Protein AF-A0A8H7B076-F1 (afdb_monomer_lite)

Secondary structure (DSSP, 8-state):
------------EEE-TTT--EEEGGGS---TT--S---S-HHHHHHHHHHHTTSTTGGG-B--STT--PBPPHHHHHHHS-HHHHHHHHHHHHHHHHTSSSSEEE--STT---EEE--HHHHTTEEE-TTT--EEESSSTT---SSS-HHHHHHHHHHHHHHHHHHHHHHHHHHHHHHEEE--STT---EEEPPTT-SEEE-TTT--EEETTT--BHHHHHHHGGGGS-TTSTTSPP--PPP-------PPPPPP-------PPP------------------------------------------------------------------------PPPHHHHHHHHHHHHHHHH--SB-SGGGTGGGHHHHHHHHHHHHHHHHHHHHHHHHHSTTSPP-PPTT--HHHHHHHHHHHHHHHT---HHHHHHHHHHHHHHHHHHHHS--EEEEEEEEGGGTTEEEEEEE-HHHHHHHHHHHHHHHHHTTSS-TTHHHHTHHHHHHHHHHHHHHHHHHHHHHHHHTT---SB-S-HHHHHHH-SBSS-EETTTEEHHHHHHHHSHHHHHHHHHHHHHHHHHHHHSS--HHHHHHHHHHHHHHHHHHHHHHHHTTSHHHHT--BSHHHHHIIIIIHHHHSTHHHHHHHHS-HHHHPPPHHHHHHHHHHHHHHHHHHHHHHHHHHHHHHHTTT------PSS--GGG--SS--EEE-TTS-EEE-STTTTT-TTHHHHHHHHHHHHHHHTT-SS-SHHHHHHHHHHHHHHHHHHHHHHHHHHHHTHHHHHHHHHS--SS----TTS-SS-HHHHGGGS----SSHHHHTTTTTS------------------------------HHHHHHHHHHHHHHTT--HHHHHHHHHHHHHHHIIIIIIS--TT-HHHHHHHHHHHHHHHHHHHHHHHTHHHHHHHHHH---TT--HHHHHHHHHHHHHHHHHHHHTT--GGGTHHHHHHHHHHHHHHHHHHHHTT-TTHHHHHHHHHHHHHHHHH-TTTS-HHHHHHHHHHHHHHHHHTTHHHHHHHHHHTS-TT--HHHHHHHHHHHHHHHHHHHHH---HHHHHHHHHHHHHHHHHHHHHHHTTTPPPP-PPP-----PPP---------------------------------

Sequence (1159 aa):
MDFKTEEGTHLRRRDCVVCNNSIAIGDLPSLTDCEHRPETCAGCYADWITTQLQGSTWREVKCPGSDCNVVLSYHDIRLYASSETFEKYDTFKARALINEDPDFRWCRASGCNSGQIHTTGVAGNIFTCLGCGSKTCVVHENTWHEGESCAEFDDRTSGRKQREHKAQEEASVRKIKQLTRKCPGPGCDWNIQKNDGCDHMTCTKCGYEFCWICLCDYKKVLRTSNAAHERFCSHWPTMSMRVTRSQAGKTPQKPDRPGFVETPGRRKSQRKSLASDGYESTPEPENFLKPFKSNESDVKKEAEEKSNGHANGNGHANGNGHTNGYANGHSNGKANGHAKSERDIVELDYKMEAEKFFSPKDKSGLHEFGGAIGMGSMMVCFPALMYYMWIGATFYDGKFPTPTEGQSYGDFFGHMWYLVKTEAFPNNKAWQIYWFFGLTQMAFYMFMPGVYRKGKALPHLGGKQLDYYCSAMWSFYSSIVIMLTLHFTGVFKLYTLIDEFGHIMSVAILSGFLCSTIAYVSARVRGATVRMTDNLIVDFFLGSELNPRLFGILDFKMFLEVRIPWFILFFLSLGTCLKQYEQYGYVSLEAIFLLFAHYLYAGACAKGEHLIITTWDMYYEKLGFMLIFWNMAGVPLSYCHCTLYIANHHPSEYGMPTWFTALLTVTYLYVYYIWDTTNSQKNQFRQEERGVVDERTTFPYFKYGRIANPKTIQTSHGNKILADGWYGKARKIHYTCDLFFAVSWGLITGFKSPFPWFYSVFFAGMIIHRALRDIEKCREKYGEAWKEYERQVPYLFIPVSPVIFDLSEIVLTCFQREPLYVCQAMRQRAQGAKSLDPHLSYSQTVLLHHTTPQSDRTPRASPTMDALKSAVQPITHNLPQPIADVGISLLGPSCYKTLVYNVDLTATECVKLAISKGLGIGIIGASSIVKIPQLLKLLNSQSAEGLSFLSYLLESSSYLISLAYNVRHGFPFSTYGETALILVQNIAIASLVLKYSGRGVGVAGWVGGLAVAGAALFNDQWIDAEKLSLLQATAGVLGVASKVPQILTVWSEGSTGQLSAFAVVNYLLGSLSRIFTTLQEVDDPLILYGFIAGFALNAILFLQVVYYWNAPASKKTGSKKLEEPIAADKKETARAVSSGSAPSYAEKAGKSPSTRRRG

Organism: NCBI:txid1187904

InterPro domains:
  IPR001171 Sterol biosynthesis ERG24/DHCR-like [PF01222] (367-799)
  IPR001841 Zinc finger, RING-type [PS50089] (16-64)
  IPR002867 IBR domain [PF01485] (87-150)
  IPR002867 IBR domain [PF01485] (165-219)
  IPR002867 IBR domain [SM00647] (87-150)
  IPR002867 IBR domain [SM00647] (162-233)
  IPR006603 PQ-loop repeat [PF04193] (915-974)
  IPR006603 PQ-loop repeat [PF04193] (1030-1085)
  IPR006603 PQ-loop repeat [SM00679] (929-960)
  IPR006603 PQ-loop repeat [SM00679] (1041-1072)
  IPR013083 Zinc finger, RING/FYVE/PHD-type [G3DSA:3.30.40.10] (12-98)
  IPR018083 Sterol reductase, conserved site [PS01018] (766-789)
  IPR044066 TRIAD supradomain [PS51873] (12-239)

pLDDT: mean 73.45, std 23.24, range [22.11, 98.38]

Foldseek 3Di:
DDDDDDDDDPQDWAAAPPPRDIGRQVQFDDDPPDPDGRRHGLVVQQVLLLVCLVDPNNVFSWDPDPPGRDGDDLVRCVVRHDPVSNVSSVVVVVVVVQVVDPQKDADPPPPDGDIDGHDCVPPPQWDATPRPRDTDGVVHPPDDDDPDDPVRVCVVCVVVVVVVVVVVVVVVVVVLVVQWDAQPDVPGRDTDGDDPDDQWDADPVPRFIAGNPQNFGVVVCVVVPLCRGDPPDPSHDDDDDDDDDDDDDDDDDDDDDDDDDDDDDDDDDDDDDDDDDDDDDDDDDDDDDDDDDDDDDDDDDDDDDDDDDDDDDDDDDDDDDDDDDDDDDDDDDDDDDDDDDPVRLVVVLVVVCCVVFFDQAAQVLCPPCNHLVRLVCCLVVLLVVLLQQVCCLFVVLQAGQDDDAPDDPVVSVVVSVVCLVPLQALDPVLLCVQVVQLVLLQCQQPPADWDWDWFFQASVVVRDTAIATARLLRSLVVVVVVQVVCCVVVVDNLLVCLSSVSNNLVSLSVVLVVVLVCQQVVCVVVVQFGRHHPDPSSCQSQHGHQWDDDPSHDTPLLSLVQRAQLSLLLSLLVSLQSLCCVVPVHGALLSVLSNVLSCLVSSLSSLCSSLCSHDCSNHRTHPHSNSSSCSRRVRNSQLNSLSSNSNNDDCVQQHDDPVVSVVLSVVLVVLSLLLSLVSLQVSCVVCVVVVHNDDRCDPPHDPSSYDDPFDWQAFPSRDTDGCDDSCVQAVAQNLVSVLSSLVSSLPSRPDPHCRSCPSNVVSVVVSVVVLVVVLVVVCVSRPVSSVVSCVSHVFHHDGDDPVVPPPDDPPRPVRGHDDDPDPVVPVVPPVPDDDDDDDDDDDDDDDDDDDDDDDDDDDDDDPVQVVVQVVQLVVLVPDDPVVLVVLCVQQPPVLCCCCRNRVPPSPVLSVLSVVLSVLLVVLLVVLLCLCVVVLVVCVVVLALPPPDLVLLLLLLLLLLLVVLLCVVVVFDCSQRVSSVSNSVSSLSNSQSSCVSVVNNVCNCVSVVVSVVVNVQSNDCVNAPNVNSLVSNLVSLVSNLVSLVVQLVVLVVQVANQPPDLVSLVSQLVSLVSSLSSCVSGPPDVSSNVSSVSSNVSSVSVNVSCVVRVPPPGDPDDDDPDDDDDDDDDDDDDDDDDDDDDDDDDDDDDYDDDDDDDDD

Structure (mmCIF, N/CA/C/O backbone):
data_AF-A0A8H7B076-F1
#
_entry.id   AF-A0A8H7B076-F1
#
loop_
_atom_site.group_PDB
_atom_site.id
_atom_site.type_symbol
_atom_site.label_atom_id
_atom_site.label_alt_id
_atom_site.label_comp_id
_atom_site.label_asym_id
_atom_site.label_entity_id
_atom_site.label_seq_id
_atom_site.pdbx_PDB_ins_code
_atom_site.Cartn_x
_atom_site.Cartn_y
_atom_site.Cartn_z
_atom_site.occupancy
_atom_site.B_iso_or_equiv
_atom_site.auth_seq_id
_atom_site.auth_comp_id
_atom_site.auth_asym_id
_atom_site.auth_atom_id
_atom_site.pdbx_PDB_model_num
ATOM 1 N N . MET A 1 1 ? -38.407 71.626 -16.082 1.00 34.59 1 MET A N 1
ATOM 2 C CA . MET A 1 1 ? -37.449 72.690 -15.701 1.00 34.59 1 MET A CA 1
ATOM 3 C C . MET A 1 1 ? -36.098 72.221 -16.184 1.00 34.59 1 MET A C 1
ATOM 5 O O . MET A 1 1 ? -35.464 71.413 -15.520 1.00 34.59 1 MET A O 1
ATOM 9 N N . ASP A 1 2 ? -35.731 72.636 -17.388 1.00 37.94 2 ASP A N 1
ATOM 10 C CA . ASP A 1 2 ? -34.843 71.848 -18.235 1.00 37.94 2 ASP A CA 1
ATOM 11 C C . ASP A 1 2 ? -33.615 72.686 -18.561 1.00 37.94 2 ASP A C 1
ATOM 13 O O . ASP A 1 2 ? -33.701 73.675 -19.288 1.00 37.94 2 ASP A O 1
ATOM 17 N N . PHE A 1 3 ? -32.476 72.315 -17.976 1.00 33.03 3 PHE A N 1
ATOM 18 C CA . PHE A 1 3 ? -31.203 72.975 -18.233 1.00 33.03 3 PHE A CA 1
ATOM 19 C C . PHE A 1 3 ? -30.348 72.119 -19.161 1.00 33.03 3 PHE A C 1
ATOM 21 O O . PHE A 1 3 ? -29.981 70.991 -18.834 1.00 33.03 3 PHE A O 1
ATOM 28 N N . LYS A 1 4 ? -30.031 72.682 -20.329 1.00 42.78 4 LYS A N 1
ATOM 29 C CA . LYS A 1 4 ? -29.023 72.146 -21.243 1.00 42.78 4 LYS A CA 1
ATOM 30 C C . LYS A 1 4 ? -27.629 72.240 -20.622 1.00 42.78 4 LYS A C 1
ATOM 32 O O . LYS A 1 4 ? -27.301 73.265 -20.030 1.00 42.78 4 LYS A O 1
ATOM 37 N N . THR A 1 5 ? -26.769 71.302 -21.001 1.00 34.78 5 THR A N 1
ATOM 38 C CA . THR A 1 5 ? -25.427 71.634 -21.503 1.00 34.78 5 THR A CA 1
ATOM 39 C C . THR A 1 5 ? -25.117 70.754 -22.713 1.00 34.78 5 THR A C 1
ATOM 41 O O . THR A 1 5 ? -25.011 69.536 -22.607 1.00 34.78 5 THR A O 1
ATOM 44 N N . GLU A 1 6 ? -24.988 71.378 -23.882 1.00 42.97 6 GLU A N 1
ATOM 45 C CA . GLU A 1 6 ? -24.406 70.768 -25.079 1.00 42.97 6 GLU A CA 1
ATOM 46 C C . GLU A 1 6 ? -22.969 71.278 -25.205 1.00 42.97 6 GLU A C 1
ATOM 48 O O . GLU A 1 6 ? -22.782 72.488 -25.173 1.00 42.97 6 GLU A O 1
ATOM 53 N N . GLU A 1 7 ? -21.989 70.379 -25.344 1.00 40.41 7 GLU A N 1
ATOM 54 C CA . GLU A 1 7 ? -20.789 70.537 -26.194 1.00 40.41 7 GLU A CA 1
ATOM 55 C C . GLU A 1 7 ? -19.912 69.274 -26.089 1.00 40.41 7 GLU A C 1
ATOM 57 O O . GLU A 1 7 ? -18.928 69.198 -25.356 1.00 40.41 7 GLU A O 1
ATOM 62 N N . GLY A 1 8 ? -20.314 68.222 -26.810 1.00 37.34 8 GLY A N 1
ATOM 63 C CA . GLY A 1 8 ? -19.545 66.982 -26.928 1.00 37.34 8 GLY A CA 1
ATOM 64 C C . GLY A 1 8 ? -18.691 66.981 -28.194 1.00 37.34 8 GLY A C 1
ATOM 65 O O . GLY A 1 8 ? -19.224 66.916 -29.303 1.00 37.34 8 GLY A O 1
ATOM 66 N N . THR A 1 9 ? -17.365 67.004 -28.058 1.00 44.91 9 THR A N 1
ATOM 67 C CA . THR A 1 9 ? -16.455 66.847 -29.200 1.00 44.91 9 THR A CA 1
ATOM 68 C C . THR A 1 9 ? -16.542 65.425 -29.758 1.00 44.91 9 THR A C 1
ATOM 70 O O . THR A 1 9 ? -15.993 64.475 -29.201 1.00 44.91 9 THR A O 1
ATOM 73 N N . HIS A 1 10 ? -17.228 65.265 -30.894 1.00 49.75 10 HIS A N 1
ATOM 74 C CA . HIS A 1 10 ? -17.302 63.994 -31.618 1.00 49.75 10 HIS A CA 1
ATOM 75 C C . HIS A 1 10 ? -15.915 63.572 -32.135 1.00 49.75 10 HIS A C 1
ATOM 77 O O . HIS A 1 10 ? -15.520 63.890 -33.261 1.00 49.75 10 HIS A O 1
ATOM 83 N N . LEU A 1 11 ? -15.184 62.814 -31.311 1.00 60.25 11 LEU A N 1
ATOM 84 C CA . LEU A 1 11 ? -13.981 62.085 -31.703 1.00 60.25 11 LEU A CA 1
ATOM 85 C C . LEU A 1 11 ? -14.303 61.215 -32.923 1.00 60.25 11 LEU A C 1
ATOM 87 O O . LEU A 1 11 ? -15.072 60.256 -32.830 1.00 60.25 11 LEU A O 1
ATOM 91 N N . ARG A 1 12 ? -13.721 61.559 -34.076 1.00 72.56 12 ARG A N 1
ATOM 92 C CA . ARG A 1 12 ? -13.904 60.796 -35.315 1.00 72.56 12 ARG A CA 1
ATOM 93 C C . ARG A 1 12 ? -13.372 59.376 -35.108 1.00 72.56 12 ARG A C 1
ATOM 95 O O . ARG A 1 12 ? -12.222 59.199 -34.703 1.00 72.56 12 ARG A O 1
ATOM 102 N N . ARG A 1 13 ? -14.213 58.382 -35.395 1.00 79.62 13 ARG A N 1
ATOM 103 C CA . ARG A 1 13 ? -13.882 56.953 -35.327 1.00 79.62 13 ARG A CA 1
ATOM 104 C C . ARG A 1 13 ? -13.723 56.351 -36.722 1.00 79.62 13 ARG A C 1
ATOM 106 O O . ARG A 1 13 ? -14.190 56.926 -37.705 1.00 79.62 13 ARG A O 1
ATOM 113 N N . ARG A 1 14 ? -13.036 55.214 -36.791 1.00 82.50 14 ARG A N 1
ATOM 114 C CA . ARG A 1 14 ? -12.865 54.369 -37.976 1.00 82.50 14 ARG A CA 1
ATOM 115 C C . ARG A 1 14 ? -12.853 52.910 -37.534 1.00 82.50 14 ARG A C 1
ATOM 117 O O . ARG A 1 14 ? -12.276 52.582 -36.498 1.00 82.50 14 ARG A O 1
ATOM 124 N N . ASP A 1 15 ? -13.464 52.053 -38.336 1.00 86.75 15 ASP A N 1
ATOM 125 C CA . ASP A 1 15 ? -13.553 50.627 -38.042 1.00 86.75 15 ASP A CA 1
ATOM 126 C C . ASP A 1 15 ? -12.292 49.901 -38.528 1.00 86.75 15 ASP A C 1
ATOM 128 O O . ASP A 1 15 ? -11.743 50.217 -39.584 1.00 86.75 15 ASP A O 1
ATOM 132 N N . CYS A 1 16 ? -11.792 48.958 -37.730 1.00 85.69 16 CYS A N 1
ATOM 133 C CA . CYS A 1 16 ? -10.573 48.219 -38.045 1.00 85.69 16 CYS A CA 1
ATOM 134 C C . CYS A 1 16 ? -10.814 47.178 -39.147 1.00 85.69 16 CYS A C 1
ATOM 136 O O . CYS A 1 16 ? -11.640 46.289 -38.966 1.00 85.69 16 CYS A O 1
ATOM 138 N N . VAL A 1 17 ? -10.020 47.187 -40.223 1.00 82.25 17 VAL A N 1
ATOM 139 C CA . VAL A 1 17 ? -10.201 46.265 -41.369 1.00 82.25 17 VAL A CA 1
ATOM 140 C C . VAL A 1 17 ? -9.985 44.777 -41.044 1.00 82.25 17 VAL A C 1
ATOM 142 O O . VAL A 1 17 ? -10.380 43.922 -41.829 1.00 82.25 17 VAL A O 1
ATOM 145 N N . VAL A 1 18 ? -9.389 44.452 -39.888 1.00 81.69 18 VAL A N 1
ATOM 146 C CA . VAL A 1 18 ? -9.120 43.066 -39.452 1.00 81.69 18 VAL A CA 1
ATOM 147 C C . VAL A 1 18 ? -10.185 42.528 -38.486 1.00 81.69 18 VAL A C 1
ATOM 149 O O . VAL A 1 18 ? -10.580 41.372 -38.602 1.00 81.69 18 VAL A O 1
ATOM 152 N N . CYS A 1 19 ? -10.656 43.337 -37.527 1.00 86.81 19 CYS A N 1
ATOM 153 C CA . CYS A 1 19 ? -11.605 42.898 -36.486 1.00 86.81 19 CYS A CA 1
ATOM 154 C C . CYS A 1 19 ? -12.948 43.650 -36.471 1.00 86.81 19 CYS A C 1
ATOM 156 O O . CYS A 1 19 ? -13.777 43.394 -35.603 1.00 86.81 19 CYS A O 1
ATOM 158 N N . ASN A 1 20 ? -13.158 44.586 -37.400 1.00 83.81 20 ASN A N 1
ATOM 159 C CA . ASN A 1 20 ? -14.366 45.401 -37.581 1.00 83.81 20 ASN A CA 1
ATOM 160 C C . ASN A 1 20 ? -14.834 46.198 -36.338 1.00 83.81 20 ASN A C 1
ATOM 162 O O . ASN A 1 20 ? -15.980 46.640 -36.267 1.00 83.81 20 ASN A O 1
ATOM 166 N N . ASN A 1 21 ? -13.946 46.401 -35.358 1.00 86.00 21 ASN A N 1
ATOM 167 C CA . ASN A 1 21 ? -14.197 47.219 -34.168 1.00 86.00 21 ASN A CA 1
ATOM 168 C C . ASN A 1 21 ? -13.982 48.711 -34.461 1.00 86.00 21 ASN A C 1
ATOM 170 O O . ASN A 1 21 ? -12.998 49.067 -35.109 1.00 86.00 21 ASN A O 1
ATOM 174 N N . SER A 1 22 ? -14.854 49.574 -33.929 1.00 86.00 22 SER A N 1
ATOM 175 C CA . SER A 1 22 ? -14.802 51.030 -34.136 1.00 86.00 22 SER A CA 1
ATOM 176 C C . SER A 1 22 ? -13.865 51.728 -33.147 1.00 86.00 22 SER A C 1
ATOM 178 O O . SER A 1 22 ? -14.162 51.820 -31.954 1.00 86.00 22 SER A O 1
ATOM 180 N N . ILE A 1 23 ? -12.732 52.229 -33.641 1.00 84.00 23 ILE A N 1
ATOM 181 C CA . ILE A 1 23 ? -11.634 52.815 -32.854 1.00 84.00 23 ILE A CA 1
ATOM 182 C C . ILE A 1 23 ? -11.570 54.331 -33.101 1.00 84.00 23 ILE A C 1
ATOM 184 O O . ILE A 1 23 ? -11.898 54.792 -34.196 1.00 84.00 23 ILE A O 1
ATOM 188 N N . ALA A 1 24 ? -11.166 55.143 -32.116 1.00 84.00 24 ALA A N 1
ATOM 189 C CA . ALA A 1 24 ? -10.925 56.568 -32.364 1.00 84.00 24 ALA A CA 1
ATOM 190 C C . ALA A 1 24 ? -9.674 56.754 -33.235 1.00 84.00 24 ALA A C 1
ATOM 192 O O . ALA A 1 24 ? -8.689 56.042 -33.079 1.00 84.00 24 ALA A O 1
ATOM 193 N N . ILE A 1 25 ? -9.692 57.718 -34.160 1.00 78.69 25 ILE A N 1
ATOM 194 C CA . ILE A 1 25 ? -8.618 57.855 -35.162 1.00 78.69 25 ILE A CA 1
ATOM 195 C C . ILE A 1 25 ? -7.238 58.148 -34.534 1.00 78.69 25 ILE A C 1
ATOM 197 O O . ILE A 1 25 ? -6.227 57.819 -35.145 1.00 78.69 25 ILE A O 1
ATOM 201 N N . GLY A 1 26 ? -7.186 58.703 -33.316 1.00 73.75 26 GLY A N 1
ATOM 202 C CA . GLY A 1 26 ? -5.938 58.896 -32.562 1.00 73.75 26 GLY A CA 1
ATOM 203 C C . GLY A 1 26 ? -5.347 57.622 -31.938 1.00 73.75 26 GLY A C 1
ATOM 204 O O . GLY A 1 26 ? -4.157 57.606 -31.649 1.00 73.75 26 GLY A O 1
ATOM 205 N N . ASP A 1 27 ? -6.142 56.557 -31.780 1.00 77.38 27 ASP A N 1
ATOM 206 C CA . ASP A 1 27 ? -5.729 55.288 -31.154 1.00 77.38 27 ASP A CA 1
ATOM 207 C C . ASP A 1 27 ? -5.328 54.220 -32.199 1.00 77.38 27 ASP A C 1
ATOM 209 O O . ASP A 1 27 ? -5.086 53.055 -31.869 1.00 77.38 27 ASP A O 1
ATOM 213 N N . LEU A 1 28 ? -5.296 54.590 -33.485 1.00 81.19 28 LEU A N 1
ATOM 214 C CA . LEU A 1 28 ? -4.885 53.713 -34.581 1.00 81.19 28 LEU A CA 1
ATOM 215 C C . LEU A 1 28 ? -3.371 53.848 -34.839 1.00 81.19 28 LEU A C 1
ATOM 217 O O . LEU A 1 28 ? -2.916 54.960 -35.110 1.00 81.19 28 LEU A O 1
ATOM 221 N N . PRO A 1 29 ? -2.599 52.740 -34.820 1.00 79.25 29 PRO A N 1
ATOM 222 C CA . PRO A 1 29 ? -1.188 52.712 -35.197 1.00 79.25 29 PRO A CA 1
ATOM 223 C C . PRO A 1 29 ? -0.877 53.484 -36.482 1.00 79.25 29 PRO A C 1
ATOM 225 O O . PRO A 1 29 ? -1.308 53.108 -37.574 1.00 79.25 29 PRO A O 1
ATOM 228 N N . SER A 1 30 ? -0.080 54.543 -36.343 1.00 70.38 30 SER A N 1
ATOM 229 C CA . SER A 1 30 ? 0.536 55.243 -37.467 1.00 70.38 30 SER A CA 1
ATOM 230 C C . SER A 1 30 ? 2.005 54.850 -37.527 1.00 70.38 30 SER A C 1
ATOM 232 O O . SER A 1 30 ? 2.741 55.028 -36.556 1.00 70.38 30 SER A O 1
ATOM 234 N N . LEU A 1 31 ? 2.417 54.310 -38.669 1.00 70.12 31 LEU A N 1
ATOM 235 C CA . LEU A 1 31 ? 3.818 54.093 -39.022 1.00 70.12 31 LEU A CA 1
ATOM 236 C C . LEU A 1 31 ? 4.311 55.330 -39.779 1.00 70.12 31 LEU A C 1
ATOM 238 O O . LEU A 1 31 ? 3.533 55.933 -40.518 1.00 70.12 31 LEU A O 1
ATOM 242 N N . THR A 1 32 ? 5.577 55.714 -39.620 1.00 64.38 32 THR A N 1
ATOM 243 C CA . THR A 1 32 ? 6.156 56.849 -40.368 1.00 64.38 32 THR A CA 1
ATOM 244 C C . THR A 1 32 ? 6.341 56.541 -41.851 1.00 64.38 32 THR A C 1
ATOM 246 O O . THR A 1 32 ? 6.256 57.440 -42.681 1.00 64.38 32 THR A O 1
ATOM 249 N N . ASP A 1 33 ? 6.553 55.266 -42.174 1.00 73.75 33 ASP A N 1
ATOM 250 C CA . ASP A 1 33 ? 7.068 54.826 -43.474 1.00 73.75 33 ASP A CA 1
ATOM 251 C C . ASP A 1 33 ? 5.950 54.292 -44.397 1.00 73.75 33 ASP A C 1
ATOM 253 O O . ASP A 1 33 ? 6.222 53.693 -45.434 1.00 73.75 33 ASP A O 1
ATOM 257 N N . CYS A 1 34 ? 4.677 54.470 -44.016 1.00 78.88 34 CYS A N 1
ATOM 258 C CA . CYS A 1 34 ? 3.503 53.994 -44.755 1.00 78.88 34 CYS A CA 1
ATOM 259 C C . CYS A 1 34 ? 2.666 55.157 -45.307 1.00 78.88 34 CYS A C 1
ATOM 261 O O . CYS A 1 34 ? 2.148 55.970 -44.549 1.00 78.88 34 CYS A O 1
ATOM 263 N N . GLU A 1 35 ? 2.462 55.189 -46.627 1.00 74.38 35 GLU A N 1
ATOM 264 C CA . GLU A 1 35 ? 1.667 56.232 -47.303 1.00 74.38 35 GLU A CA 1
ATOM 265 C C . GLU A 1 35 ? 0.142 56.005 -47.219 1.00 74.38 35 GLU A C 1
ATOM 267 O O . GLU A 1 35 ? -0.649 56.912 -47.491 1.00 74.38 35 GLU A O 1
ATOM 272 N N . HIS A 1 36 ? -0.297 54.799 -46.837 1.00 76.94 36 HIS A N 1
ATOM 273 C CA . HIS A 1 36 ? -1.714 54.491 -46.630 1.00 76.94 36 HIS A CA 1
ATOM 274 C C . HIS A 1 36 ? -2.217 54.994 -45.268 1.00 76.94 36 HIS A C 1
ATOM 276 O O . HIS A 1 36 ? -1.458 55.286 -44.346 1.00 76.94 36 HIS A O 1
ATOM 282 N N . ARG A 1 37 ? -3.541 55.074 -45.111 1.00 75.50 37 ARG A N 1
ATOM 283 C CA . ARG A 1 37 ? -4.156 55.551 -43.866 1.00 75.50 37 ARG A CA 1
ATOM 284 C C . ARG A 1 37 ? -4.095 54.473 -42.763 1.00 75.50 37 ARG A C 1
ATOM 286 O O . ARG A 1 37 ? -4.134 53.282 -43.077 1.00 75.50 37 ARG A O 1
ATOM 293 N N . PRO A 1 38 ? -4.055 54.861 -41.471 1.00 79.88 38 PRO A N 1
ATOM 294 C CA . PRO A 1 38 ? -4.209 53.924 -40.356 1.00 79.88 38 PRO A CA 1
ATOM 295 C C . PRO A 1 38 ? -5.580 53.237 -40.380 1.00 79.88 38 PRO A C 1
ATOM 297 O O . PRO A 1 38 ? -6.612 53.898 -40.242 1.00 79.88 38 PRO A O 1
ATOM 300 N N . GLU A 1 39 ? -5.596 51.921 -40.580 1.00 81.81 39 GLU A N 1
ATOM 301 C CA . GLU A 1 39 ? -6.817 51.120 -40.807 1.00 81.81 39 GLU A CA 1
ATOM 302 C C . GLU A 1 39 ? -6.863 49.821 -39.972 1.00 81.81 39 GLU A C 1
ATOM 304 O O . GLU A 1 39 ? -7.918 49.200 -39.835 1.00 81.81 39 GLU A O 1
ATOM 309 N N . THR A 1 40 ? -5.755 49.454 -39.319 1.00 85.19 40 THR A N 1
ATOM 310 C CA . THR A 1 40 ? -5.639 48.282 -38.433 1.00 85.19 40 THR A CA 1
ATOM 311 C C . THR A 1 40 ? -5.367 48.741 -37.002 1.00 85.19 40 THR A C 1
ATOM 313 O O . THR A 1 40 ? -4.496 49.579 -36.791 1.00 85.19 40 THR A O 1
ATOM 316 N N . CYS A 1 41 ? -6.096 48.216 -36.012 1.00 87.81 41 CYS A N 1
ATOM 317 C CA . CYS A 1 41 ? -5.921 48.588 -34.605 1.00 87.81 41 CYS A CA 1
ATOM 318 C C . CYS A 1 41 ? -4.693 47.911 -33.966 1.00 87.81 41 CYS A C 1
ATOM 320 O O . CYS A 1 41 ? -4.203 46.895 -34.461 1.00 87.81 41 CYS A O 1
ATOM 322 N N . ALA A 1 42 ? -4.221 48.452 -32.837 1.00 83.88 42 ALA A N 1
ATOM 323 C CA . ALA A 1 42 ? -3.005 47.987 -32.161 1.00 83.88 42 ALA A CA 1
ATOM 324 C C . ALA A 1 42 ? -3.017 46.487 -31.797 1.00 83.88 42 ALA A C 1
ATOM 326 O O . ALA A 1 42 ? -2.006 45.815 -31.976 1.00 83.88 42 ALA A O 1
ATOM 327 N N . GLY A 1 43 ? -4.161 45.942 -31.360 1.00 85.62 43 GLY A N 1
ATOM 328 C CA . GLY A 1 43 ? -4.293 44.511 -31.045 1.00 85.62 43 GLY A CA 1
ATOM 329 C C . GLY A 1 43 ? -4.043 43.616 -32.262 1.00 85.62 43 GLY A C 1
ATOM 330 O O . GLY A 1 43 ? -3.151 42.774 -32.242 1.00 85.62 43 GLY A O 1
ATOM 331 N N . CYS A 1 44 ? -4.743 43.875 -33.371 1.00 86.44 44 CYS A N 1
ATOM 332 C CA . CYS A 1 44 ? -4.545 43.123 -34.613 1.00 86.44 44 CYS A CA 1
ATOM 333 C C . CYS A 1 44 ? -3.143 43.319 -35.217 1.00 86.44 44 CYS A C 1
ATOM 335 O O . CYS A 1 44 ? -2.642 42.425 -35.896 1.00 86.44 44 CYS A O 1
ATOM 337 N N . TYR A 1 45 ? -2.491 44.457 -34.955 1.00 86.31 45 TYR A N 1
ATOM 338 C CA . TYR A 1 45 ? -1.080 44.671 -35.288 1.00 86.31 45 TYR A CA 1
ATOM 339 C C . TYR A 1 45 ? -0.152 43.731 -34.501 1.00 86.31 45 TYR A C 1
ATOM 341 O O . TYR A 1 45 ? 0.713 43.088 -35.098 1.00 86.31 45 TYR A O 1
ATOM 349 N N . ALA A 1 46 ? -0.359 43.601 -33.187 1.00 86.56 46 ALA A N 1
ATOM 350 C CA . ALA A 1 46 ? 0.412 42.697 -32.334 1.00 86.56 46 ALA A CA 1
ATOM 351 C C . ALA A 1 46 ? 0.224 41.222 -32.737 1.00 86.56 46 ALA A C 1
ATOM 353 O O . ALA A 1 46 ? 1.206 40.482 -32.860 1.00 86.56 46 ALA A O 1
ATOM 354 N N . ASP A 1 47 ? -1.018 40.805 -33.002 1.00 87.88 47 ASP A N 1
ATOM 355 C CA . ASP A 1 47 ? -1.353 39.443 -33.444 1.00 87.88 47 ASP A CA 1
ATOM 356 C C . ASP A 1 47 ? -0.717 39.113 -34.806 1.00 87.88 47 ASP A C 1
ATOM 358 O O . ASP A 1 47 ? -0.167 38.024 -35.002 1.00 87.88 47 ASP A O 1
ATOM 362 N N . TRP A 1 48 ? -0.722 40.070 -35.741 1.00 88.62 48 TRP A N 1
ATOM 363 C CA . TRP A 1 48 ? -0.068 39.932 -37.044 1.00 88.62 48 TRP A CA 1
ATOM 364 C C . TRP A 1 48 ? 1.450 39.768 -36.918 1.00 88.62 48 TRP A C 1
ATOM 366 O O . TRP A 1 48 ? 2.013 38.832 -37.488 1.00 88.62 48 TRP A O 1
ATOM 376 N N . ILE A 1 49 ? 2.111 40.621 -36.128 1.00 87.69 49 ILE A N 1
ATOM 377 C CA . ILE A 1 49 ? 3.557 40.528 -35.872 1.00 87.69 49 ILE A CA 1
ATOM 378 C C . ILE A 1 49 ? 3.898 39.175 -35.226 1.00 87.69 49 ILE A C 1
ATOM 380 O O . ILE A 1 49 ? 4.812 38.483 -35.679 1.00 87.69 49 ILE A O 1
ATOM 384 N N . THR A 1 50 ? 3.119 38.749 -34.226 1.00 88.94 50 THR A N 1
ATOM 385 C CA . THR A 1 50 ? 3.270 37.442 -33.562 1.00 88.94 50 THR A CA 1
ATOM 386 C C . THR A 1 50 ? 3.119 36.278 -34.546 1.00 88.94 50 THR A C 1
ATOM 388 O O . THR A 1 50 ? 3.871 35.306 -34.468 1.00 88.94 50 THR A O 1
ATOM 391 N N . THR A 1 51 ? 2.194 36.383 -35.503 1.00 85.69 51 THR A N 1
ATOM 392 C CA . THR A 1 51 ? 1.968 35.371 -36.548 1.00 85.69 51 THR A CA 1
ATOM 393 C C . THR A 1 51 ? 3.129 35.317 -37.547 1.00 85.69 51 THR A C 1
ATOM 395 O O . THR A 1 51 ? 3.638 34.236 -37.842 1.00 85.69 51 THR A O 1
ATOM 398 N N . GLN A 1 52 ? 3.619 36.467 -38.023 1.00 84.25 52 GLN A N 1
ATOM 399 C CA . GLN A 1 52 ? 4.765 36.534 -38.944 1.00 84.25 52 GLN A CA 1
ATOM 400 C C . GLN A 1 52 ? 6.068 36.015 -38.309 1.00 84.25 52 GLN A C 1
ATOM 402 O O . GLN A 1 52 ? 6.886 35.408 -38.998 1.00 84.25 52 GLN A O 1
ATOM 407 N N . LEU A 1 53 ? 6.238 36.174 -36.991 1.00 81.69 53 LEU A N 1
ATOM 408 C CA . LEU A 1 53 ? 7.369 35.625 -36.228 1.00 81.69 53 LEU A CA 1
ATOM 409 C C . LEU A 1 53 ? 7.306 34.103 -36.004 1.00 81.69 53 LEU A C 1
ATOM 411 O O . LEU A 1 53 ? 8.321 33.505 -35.651 1.00 81.69 53 LEU A O 1
ATOM 415 N N . GLN A 1 54 ? 6.148 33.471 -36.215 1.00 77.25 54 GLN A N 1
ATOM 416 C CA . GLN A 1 54 ? 6.003 32.007 -36.235 1.00 77.25 54 GLN A CA 1
ATOM 417 C C . GLN A 1 54 ? 6.193 31.419 -37.646 1.00 77.25 54 GLN A C 1
ATOM 419 O O . GLN A 1 54 ? 6.420 30.216 -37.788 1.00 77.25 54 GLN A O 1
ATOM 424 N N . GLY A 1 55 ? 6.114 32.254 -38.687 1.00 71.00 55 GLY A N 1
ATOM 425 C CA . GLY A 1 55 ? 6.346 31.879 -40.079 1.00 71.00 55 GLY A CA 1
ATOM 426 C C . GLY A 1 55 ? 7.821 31.911 -40.498 1.00 71.00 55 GLY A C 1
ATOM 427 O O . GLY A 1 55 ? 8.705 32.401 -39.796 1.00 71.00 55 GLY A O 1
ATOM 428 N N . SER A 1 56 ? 8.100 31.420 -41.708 1.00 61.22 56 SER A N 1
ATOM 429 C CA . SER A 1 56 ? 9.449 31.448 -42.301 1.00 61.22 56 SER A CA 1
ATOM 430 C C . SER A 1 56 ? 9.915 32.853 -42.725 1.00 61.22 56 SER A C 1
ATOM 432 O O . SER A 1 56 ? 11.078 33.028 -43.078 1.00 61.22 56 SER A O 1
ATOM 434 N N . THR A 1 57 ? 9.022 33.844 -42.694 1.00 66.69 57 THR A N 1
ATOM 435 C CA . THR A 1 57 ? 9.178 35.210 -43.225 1.00 66.69 57 THR A CA 1
ATOM 436 C C . THR A 1 57 ? 9.601 36.252 -42.185 1.00 66.69 57 THR A C 1
ATOM 438 O O . THR A 1 57 ? 9.647 37.436 -42.500 1.00 66.69 57 THR A O 1
ATOM 441 N N . TRP A 1 58 ? 9.971 35.844 -40.965 1.00 80.38 58 TRP A N 1
ATOM 442 C CA . TRP A 1 58 ? 10.264 36.740 -39.831 1.00 80.38 58 TRP A CA 1
ATOM 443 C C . TRP A 1 58 ? 11.310 37.849 -40.083 1.00 80.38 58 TRP A C 1
ATOM 445 O O . TRP A 1 58 ? 11.355 38.827 -39.339 1.00 80.38 58 TRP A O 1
ATOM 455 N N . ARG A 1 59 ? 12.161 37.711 -41.110 1.00 77.25 59 ARG A N 1
ATOM 456 C CA . ARG A 1 59 ? 13.143 38.732 -41.522 1.00 77.25 59 ARG A CA 1
ATOM 457 C C . ARG A 1 59 ? 12.510 39.943 -42.221 1.00 77.25 59 ARG A C 1
ATOM 459 O O . ARG A 1 59 ? 13.103 41.015 -42.213 1.00 77.25 59 ARG A O 1
ATOM 466 N N . GLU A 1 60 ? 11.326 39.769 -42.803 1.00 79.88 60 GLU A N 1
ATOM 467 C CA . GLU A 1 60 ? 10.615 40.740 -43.643 1.00 79.88 60 GLU A CA 1
ATOM 468 C C . GLU A 1 60 ? 9.154 40.874 -43.176 1.00 79.88 60 GLU A C 1
ATOM 470 O O . GLU A 1 60 ? 8.208 40.647 -43.930 1.00 79.88 60 GLU A O 1
ATOM 475 N N . VAL A 1 61 ? 8.949 41.214 -41.897 1.00 85.94 61 VAL A N 1
ATOM 476 C CA . VAL A 1 61 ? 7.602 41.449 -41.349 1.00 85.94 61 VAL A CA 1
ATOM 477 C C . VAL A 1 61 ? 6.991 42.677 -42.028 1.00 85.94 61 VAL A C 1
ATOM 479 O O . VAL A 1 61 ? 7.380 43.806 -41.740 1.00 85.94 61 VAL A O 1
ATOM 482 N N . LYS A 1 62 ? 6.045 42.464 -42.946 1.00 86.44 62 LYS A N 1
ATOM 483 C CA . LYS A 1 62 ? 5.347 43.536 -43.673 1.00 86.44 62 LYS A CA 1
ATOM 484 C C . LYS A 1 62 ? 4.184 44.128 -42.880 1.00 86.44 62 LYS A C 1
ATOM 486 O O . LYS A 1 62 ? 3.617 43.469 -42.008 1.00 86.44 62 LYS A O 1
ATOM 491 N N . CYS A 1 63 ? 3.803 45.354 -43.224 1.00 84.88 63 CYS A N 1
ATOM 492 C CA . CYS A 1 63 ? 2.563 45.984 -42.778 1.00 84.88 63 CYS A CA 1
ATOM 493 C C . CYS A 1 63 ? 1.325 45.108 -43.112 1.00 84.88 63 CYS A C 1
ATOM 495 O O . CYS A 1 63 ? 1.259 44.566 -44.214 1.00 84.88 63 CYS A O 1
ATOM 497 N N . PRO A 1 64 ? 0.332 44.976 -42.206 1.00 83.06 64 PRO A N 1
ATOM 498 C CA . PRO A 1 64 ? -0.930 44.270 -42.463 1.00 83.06 64 PRO A CA 1
ATOM 499 C C . PRO A 1 64 ? -1.961 45.074 -43.282 1.00 83.06 64 PRO A C 1
ATOM 501 O O . PRO A 1 64 ? -3.088 44.613 -43.453 1.00 83.06 64 PRO A O 1
ATOM 504 N N . GLY A 1 65 ? -1.636 46.292 -43.727 1.00 77.25 65 GLY A N 1
ATOM 505 C CA . GLY A 1 65 ? -2.535 47.122 -44.535 1.00 77.25 65 GLY A CA 1
ATOM 506 C C . GLY A 1 65 ? -2.722 46.557 -45.944 1.00 77.25 65 GLY A C 1
ATOM 507 O O . GLY A 1 65 ? -1.757 46.120 -46.570 1.00 77.25 65 GLY A O 1
ATOM 508 N N . SER A 1 66 ? -3.951 46.589 -46.465 1.00 68.88 66 SER A N 1
ATOM 509 C CA . SER A 1 66 ? -4.230 46.179 -47.847 1.00 68.88 66 SER A CA 1
ATOM 510 C C . SER A 1 66 ? -3.372 46.967 -48.848 1.00 68.88 66 SER A C 1
ATOM 512 O O . SER A 1 66 ? -3.212 48.179 -48.714 1.00 68.88 66 SER A O 1
ATOM 514 N N . ASP A 1 67 ? -2.778 46.244 -49.799 1.00 72.81 67 ASP A N 1
ATOM 515 C CA . ASP A 1 67 ? -1.796 46.699 -50.798 1.00 72.81 67 ASP A CA 1
ATOM 516 C C . ASP A 1 67 ? -0.493 47.343 -50.266 1.00 72.81 67 ASP A C 1
ATOM 518 O O . ASP A 1 67 ? 0.359 47.772 -51.050 1.00 72.81 67 ASP A O 1
ATOM 522 N N . CYS A 1 68 ? -0.244 47.327 -48.950 1.00 80.75 68 CYS A N 1
ATOM 523 C CA . CYS A 1 68 ? 1.014 47.808 -48.380 1.00 80.75 68 CYS A CA 1
ATOM 524 C C . CYS A 1 68 ? 2.125 46.743 -48.426 1.00 80.75 68 CYS A C 1
ATOM 526 O O . CYS A 1 68 ? 1.953 45.610 -47.981 1.00 80.75 68 CYS A O 1
ATOM 528 N N . ASN A 1 69 ? 3.308 47.119 -48.925 1.00 80.12 69 ASN A N 1
ATOM 529 C CA . ASN A 1 69 ? 4.494 46.250 -48.972 1.00 80.12 69 ASN A CA 1
ATOM 530 C C . ASN A 1 69 ? 5.651 46.702 -48.062 1.00 80.12 69 ASN A C 1
ATOM 532 O O . ASN A 1 69 ? 6.714 46.080 -48.085 1.00 80.12 69 ASN A O 1
ATOM 536 N N . VAL A 1 70 ? 5.451 47.753 -47.262 1.00 85.12 70 VAL A N 1
ATOM 537 C CA . VAL A 1 70 ? 6.459 48.299 -46.340 1.00 85.12 70 VAL A CA 1
ATOM 538 C C . VAL A 1 70 ? 6.818 47.256 -45.278 1.00 85.12 70 VAL A C 1
ATOM 540 O O . VAL A 1 70 ? 5.933 46.665 -44.654 1.00 85.12 70 VAL A O 1
ATOM 543 N N . VAL A 1 71 ? 8.117 47.028 -45.078 1.00 86.31 71 VAL A N 1
ATOM 544 C CA . VAL A 1 71 ? 8.649 46.173 -44.007 1.00 86.31 71 VAL A CA 1
ATOM 545 C C . VAL A 1 71 ? 8.766 47.008 -42.735 1.00 86.31 71 VAL A C 1
ATOM 547 O O . VAL A 1 71 ? 9.357 48.083 -42.756 1.00 86.31 71 VAL A O 1
ATOM 550 N N . LEU A 1 72 ? 8.204 46.513 -41.632 1.00 85.88 72 LEU A N 1
ATOM 551 C CA . LEU A 1 72 ? 8.190 47.205 -40.346 1.00 85.88 72 LEU A CA 1
ATOM 552 C C . LEU A 1 72 ? 9.614 47.374 -39.802 1.00 85.88 72 LEU A C 1
ATOM 554 O O . LEU A 1 72 ? 10.406 46.423 -39.781 1.00 85.88 72 LEU A O 1
ATOM 558 N N . SER A 1 73 ? 9.943 48.571 -39.313 1.00 85.19 73 SER A N 1
ATOM 559 C CA . SER A 1 73 ? 11.254 48.818 -38.724 1.00 85.19 73 SER A CA 1
ATOM 560 C C . SER A 1 73 ? 11.407 48.089 -37.381 1.00 85.19 73 SER A C 1
ATOM 562 O O . SER A 1 73 ? 10.454 47.610 -36.760 1.00 85.19 73 SER A O 1
ATOM 564 N N . TYR A 1 74 ? 12.642 48.033 -36.874 1.00 84.56 74 TYR A N 1
ATOM 565 C CA . TYR A 1 74 ? 12.892 47.541 -35.515 1.00 84.56 74 TYR A CA 1
ATOM 566 C C . TYR A 1 74 ? 12.203 48.409 -34.442 1.00 84.56 74 TYR A C 1
ATOM 568 O O . TYR A 1 74 ? 11.874 47.902 -33.372 1.00 84.56 74 TYR A O 1
ATOM 576 N N . HIS A 1 75 ? 11.952 49.692 -34.726 1.00 83.31 75 HIS A N 1
ATOM 577 C CA . HIS A 1 75 ? 11.237 50.587 -33.819 1.00 83.31 75 HIS A CA 1
ATOM 578 C C . HIS A 1 75 ? 9.735 50.278 -33.795 1.00 83.31 75 HIS A C 1
ATOM 580 O O . HIS A 1 75 ? 9.167 50.124 -32.718 1.00 83.31 75 HIS A O 1
ATOM 586 N N . ASP A 1 76 ? 9.117 50.071 -34.960 1.00 85.31 76 ASP A N 1
ATOM 587 C CA . ASP A 1 76 ? 7.685 49.757 -35.071 1.00 85.31 76 ASP A CA 1
ATOM 588 C C . ASP A 1 76 ? 7.345 48.419 -34.412 1.00 85.31 76 ASP A C 1
ATOM 590 O O . ASP A 1 76 ? 6.391 48.314 -33.642 1.00 85.31 76 ASP A O 1
ATOM 594 N N . ILE A 1 77 ? 8.175 47.398 -34.647 1.00 87.06 77 ILE A N 1
ATOM 595 C CA . ILE A 1 77 ? 8.008 46.084 -34.013 1.00 87.06 77 ILE A CA 1
ATOM 596 C C . ILE A 1 77 ? 8.204 46.187 -32.489 1.00 87.06 77 ILE A C 1
ATOM 598 O O . ILE A 1 77 ? 7.553 45.457 -31.747 1.00 87.06 77 ILE A O 1
ATOM 602 N N . ARG A 1 78 ? 9.029 47.122 -31.994 1.00 86.44 78 ARG A N 1
ATOM 603 C CA . ARG A 1 78 ? 9.160 47.399 -30.552 1.00 86.44 78 ARG A CA 1
ATOM 604 C C . ARG A 1 78 ? 7.954 48.133 -29.959 1.00 86.44 78 ARG A C 1
ATOM 606 O O . ARG A 1 78 ? 7.663 47.936 -28.784 1.00 86.44 78 ARG A O 1
ATOM 613 N N . LEU A 1 79 ? 7.290 48.990 -30.735 1.00 83.56 79 LEU A N 1
ATOM 614 C CA . LEU A 1 79 ? 6.127 49.763 -30.288 1.00 83.56 79 LEU A CA 1
ATOM 615 C C . LEU A 1 79 ? 4.830 48.943 -30.286 1.00 83.56 79 LEU A C 1
ATOM 617 O O . LEU A 1 79 ? 4.009 49.120 -29.389 1.00 83.56 79 LEU A O 1
ATOM 621 N N . TYR A 1 80 ? 4.641 48.069 -31.279 1.00 85.81 80 TYR A N 1
ATOM 622 C CA . TYR A 1 80 ? 3.349 47.421 -31.537 1.00 85.81 80 TYR A CA 1
ATOM 623 C C . TYR A 1 80 ? 3.314 45.903 -31.279 1.00 85.81 80 TYR A C 1
ATOM 625 O O . TYR A 1 80 ? 2.243 45.308 -31.374 1.00 85.81 80 TYR A O 1
ATOM 633 N N . ALA A 1 81 ? 4.432 45.256 -30.929 1.00 86.19 81 ALA A N 1
ATOM 634 C CA . ALA A 1 81 ? 4.437 43.864 -30.460 1.00 86.19 81 ALA A CA 1
ATOM 635 C C . ALA A 1 81 ? 4.326 43.764 -28.926 1.00 86.19 81 ALA A C 1
ATOM 637 O O . ALA A 1 81 ? 4.727 44.669 -28.197 1.00 86.19 81 ALA A O 1
ATOM 638 N N . SER A 1 82 ? 3.851 42.626 -28.409 1.00 86.44 82 SER A N 1
ATOM 639 C CA . SER A 1 82 ? 3.953 42.318 -26.973 1.00 86.44 82 SER A CA 1
ATOM 640 C C . SER A 1 82 ? 5.411 42.062 -26.555 1.00 86.44 82 SER A C 1
ATOM 642 O O . SER A 1 82 ? 6.204 41.598 -27.373 1.00 86.44 82 SER A O 1
ATOM 644 N N . SER A 1 83 ? 5.774 42.310 -25.284 1.00 85.38 83 SER A N 1
ATOM 645 C CA . SER A 1 83 ? 7.169 42.169 -24.795 1.00 85.38 83 SER A CA 1
ATOM 646 C C . SER A 1 83 ? 7.775 40.805 -25.133 1.00 85.38 83 SER A C 1
ATOM 648 O O . SER A 1 83 ? 8.840 40.731 -25.736 1.00 85.38 83 SER A O 1
ATOM 650 N N . GLU A 1 84 ? 7.035 39.723 -24.871 1.00 84.88 84 GLU A N 1
ATOM 651 C CA . GLU A 1 84 ? 7.460 38.349 -25.168 1.00 84.88 84 GLU A CA 1
ATOM 652 C C . GLU A 1 84 ? 7.684 38.104 -26.677 1.00 84.88 84 GLU A C 1
ATOM 654 O O . GLU A 1 84 ? 8.517 37.289 -27.074 1.00 84.88 84 GLU A O 1
ATOM 659 N N . THR A 1 85 ? 6.944 38.804 -27.540 1.00 85.81 85 THR A N 1
ATOM 660 C CA . THR A 1 85 ? 7.078 38.730 -29.003 1.00 85.81 85 THR A CA 1
ATOM 661 C C . THR A 1 85 ? 8.266 39.556 -29.489 1.00 85.81 85 THR A C 1
ATOM 663 O O . THR A 1 85 ? 9.028 39.098 -30.344 1.00 85.81 85 THR A O 1
ATOM 666 N N . PHE A 1 86 ? 8.477 40.739 -28.907 1.00 88.94 86 PHE A N 1
ATOM 667 C CA . PHE A 1 86 ? 9.627 41.589 -29.195 1.00 88.94 86 PHE A CA 1
ATOM 668 C C . PHE A 1 86 ? 10.949 40.939 -28.754 1.00 88.94 86 PHE A C 1
ATOM 670 O O . PHE A 1 86 ? 11.887 40.885 -29.543 1.00 88.94 86 PHE A O 1
ATOM 677 N N . GLU A 1 87 ? 11.008 40.352 -27.556 1.00 85.94 87 GLU A N 1
ATOM 678 C CA . GLU A 1 87 ? 12.180 39.616 -27.053 1.00 85.94 87 GLU A CA 1
ATOM 679 C C . GLU A 1 87 ? 12.564 38.436 -27.965 1.00 85.94 87 GLU A C 1
ATOM 681 O O . GLU A 1 87 ? 13.750 38.184 -28.202 1.00 85.94 87 GLU A O 1
ATOM 686 N N . LYS A 1 88 ? 11.575 37.739 -28.547 1.00 83.31 88 LYS A N 1
ATOM 687 C CA . LYS A 1 88 ? 11.806 36.689 -29.555 1.00 83.31 88 LYS A CA 1
ATOM 688 C C . LYS A 1 88 ? 12.359 37.261 -30.861 1.00 83.31 88 LYS A C 1
ATOM 690 O O . LYS A 1 88 ? 13.322 36.707 -31.388 1.00 83.31 88 LYS A O 1
ATOM 695 N N . TYR A 1 89 ? 11.793 38.360 -31.366 1.00 85.31 89 TYR A N 1
ATOM 696 C CA . TYR A 1 89 ? 12.286 39.030 -32.576 1.00 85.31 89 TYR A CA 1
ATOM 697 C C . TYR A 1 89 ? 13.721 39.541 -32.411 1.00 85.31 89 TYR A C 1
ATOM 699 O O . TYR A 1 89 ? 14.558 39.275 -33.271 1.00 85.31 89 TYR A O 1
ATOM 707 N N . ASP A 1 90 ? 14.027 40.203 -31.295 1.00 86.88 90 ASP A N 1
ATOM 708 C CA . ASP A 1 90 ? 15.369 40.690 -30.976 1.00 86.88 90 ASP A CA 1
ATOM 709 C C . ASP A 1 90 ? 16.365 39.524 -30.867 1.00 86.88 90 ASP A C 1
ATOM 711 O O . ASP A 1 90 ? 17.402 39.520 -31.531 1.00 86.88 90 ASP A O 1
ATOM 715 N N . THR A 1 91 ? 15.986 38.449 -30.164 1.00 82.38 91 THR A N 1
ATOM 716 C CA . THR A 1 91 ? 16.776 37.207 -30.087 1.00 82.38 91 THR A CA 1
ATOM 717 C C . THR A 1 91 ? 17.033 36.591 -31.468 1.00 82.38 91 THR A C 1
ATOM 719 O O . THR A 1 91 ? 18.146 36.136 -31.739 1.00 82.38 91 THR A O 1
ATOM 722 N N . PHE A 1 92 ? 16.037 36.557 -32.360 1.00 81.62 92 PHE A N 1
ATOM 723 C CA . PHE A 1 92 ? 16.212 36.056 -33.728 1.00 81.62 92 PHE A CA 1
ATOM 724 C C . PHE A 1 92 ? 17.105 36.976 -34.568 1.00 81.62 92 PHE A C 1
ATOM 726 O O . PHE A 1 92 ? 17.986 36.483 -35.274 1.00 81.62 92 PHE A O 1
ATOM 733 N N . LYS A 1 93 ? 16.934 38.298 -34.464 1.00 83.00 93 LYS A N 1
ATOM 734 C CA . LYS A 1 93 ? 17.704 39.291 -35.222 1.00 83.00 93 LYS A CA 1
ATOM 735 C C . LYS A 1 93 ? 19.169 39.326 -34.792 1.00 83.00 93 LYS A C 1
ATOM 737 O O . LYS A 1 93 ? 20.046 39.228 -35.647 1.00 83.00 93 LYS A O 1
ATOM 742 N N . ALA A 1 94 ? 19.434 39.340 -33.486 1.00 78.69 94 ALA A N 1
ATOM 743 C CA . ALA A 1 94 ? 20.776 39.207 -32.929 1.00 78.69 94 ALA A CA 1
ATOM 744 C C . ALA A 1 94 ? 21.440 37.892 -33.370 1.00 78.69 94 ALA A C 1
ATOM 746 O O . ALA A 1 94 ? 22.575 37.901 -33.840 1.00 78.69 94 ALA A O 1
ATOM 747 N N . ARG A 1 95 ? 20.721 36.759 -33.312 1.00 78.94 95 ARG A N 1
ATOM 748 C CA . ARG A 1 95 ? 21.242 35.466 -33.793 1.00 78.94 95 ARG A CA 1
ATOM 749 C C . ARG A 1 95 ? 21.515 35.438 -35.296 1.00 78.94 95 ARG A C 1
ATOM 751 O O . ARG A 1 95 ? 22.444 34.750 -35.697 1.00 78.94 95 ARG A O 1
ATOM 758 N N . ALA A 1 96 ? 20.741 36.141 -36.124 1.00 79.75 96 ALA A N 1
ATOM 759 C CA . ALA A 1 96 ? 21.015 36.224 -37.558 1.00 79.75 96 ALA A CA 1
ATOM 760 C C . ALA A 1 96 ? 22.290 37.024 -37.849 1.00 79.75 96 ALA A C 1
ATOM 762 O O . ALA A 1 96 ? 23.155 36.494 -38.534 1.00 79.75 96 ALA A O 1
ATOM 763 N N . LEU A 1 97 ? 22.453 38.206 -37.247 1.00 77.81 97 LEU A N 1
ATOM 764 C CA . LEU A 1 97 ? 23.675 39.012 -37.378 1.00 77.81 97 LEU A CA 1
ATOM 765 C C . LEU A 1 97 ? 24.920 38.247 -36.890 1.00 77.81 97 LEU A C 1
ATOM 767 O O . LEU A 1 97 ? 25.961 38.265 -37.535 1.00 77.81 97 LEU A O 1
ATOM 771 N N . ILE A 1 98 ? 24.799 37.503 -35.787 1.00 79.62 98 ILE A N 1
ATOM 772 C CA . ILE A 1 98 ? 25.875 36.649 -35.258 1.00 79.62 98 ILE A CA 1
ATOM 773 C C . ILE A 1 98 ? 26.186 35.449 -36.183 1.00 79.62 98 ILE A C 1
ATOM 775 O O . ILE A 1 98 ? 27.306 34.951 -36.176 1.00 79.62 98 ILE A O 1
ATOM 779 N N . ASN A 1 99 ? 25.230 34.993 -37.000 1.00 77.75 99 ASN A N 1
ATOM 780 C CA . ASN A 1 99 ? 25.437 33.932 -37.999 1.00 77.75 99 ASN A CA 1
ATOM 781 C C . ASN A 1 99 ? 26.024 34.439 -39.332 1.00 77.75 99 ASN A C 1
ATOM 783 O O . ASN A 1 99 ? 26.285 33.622 -40.214 1.00 77.75 99 ASN A O 1
ATOM 787 N N . GLU A 1 100 ? 26.176 35.753 -39.516 1.00 76.38 100 GLU A N 1
ATOM 788 C CA . GLU A 1 100 ? 26.772 36.350 -40.723 1.00 76.38 100 GLU A CA 1
ATOM 789 C C . GLU A 1 100 ? 28.305 36.485 -40.612 1.00 76.38 100 GLU A C 1
ATOM 791 O O . GLU A 1 100 ? 28.981 36.670 -41.625 1.00 76.38 100 GLU A O 1
ATOM 796 N N . ASP A 1 101 ? 28.867 36.319 -39.409 1.00 78.94 101 ASP A N 1
ATOM 797 C CA . ASP A 1 101 ? 30.309 36.191 -39.172 1.00 78.94 101 ASP A CA 1
ATOM 798 C C . ASP A 1 101 ? 30.796 34.772 -39.562 1.00 78.94 101 ASP A C 1
ATOM 800 O O . ASP A 1 101 ? 30.303 33.783 -39.010 1.00 78.94 101 ASP A O 1
ATOM 804 N N . PRO A 1 102 ? 31.757 34.631 -40.500 1.00 72.31 102 PRO A N 1
ATOM 805 C CA . PRO A 1 102 ? 32.194 33.331 -41.015 1.00 72.31 102 PRO A CA 1
ATOM 806 C C . PRO A 1 102 ? 33.055 32.512 -40.036 1.00 72.31 102 PRO A C 1
ATOM 808 O O . PRO A 1 102 ? 33.174 31.295 -40.214 1.00 72.31 102 PRO A O 1
ATOM 811 N N . ASP A 1 103 ? 33.655 33.143 -39.022 1.00 78.75 103 ASP A N 1
ATOM 812 C CA . ASP A 1 103 ? 34.427 32.463 -37.978 1.00 78.75 103 ASP A CA 1
ATOM 813 C C . ASP A 1 103 ? 33.566 32.162 -36.731 1.00 78.75 103 ASP A C 1
ATOM 815 O O . ASP A 1 103 ? 33.957 31.331 -35.904 1.00 78.75 103 ASP A O 1
ATOM 819 N N . PHE A 1 104 ? 32.383 32.769 -36.571 1.00 83.00 104 PHE A N 1
ATOM 820 C CA . PHE A 1 104 ? 31.497 32.495 -35.434 1.00 83.00 104 PHE A CA 1
ATOM 821 C C . PHE A 1 104 ? 30.814 31.120 -35.513 1.00 83.00 104 PHE A C 1
ATOM 823 O O . PHE A 1 104 ? 30.235 30.726 -36.526 1.00 83.00 104 PHE A O 1
ATOM 830 N N . ARG A 1 105 ? 30.824 30.372 -34.399 1.00 82.44 105 ARG A N 1
ATOM 831 C CA . ARG A 1 105 ? 30.158 29.064 -34.280 1.00 82.44 105 ARG A CA 1
ATOM 832 C C . ARG A 1 105 ? 29.408 28.911 -32.957 1.00 82.44 105 ARG A C 1
ATOM 834 O O . ARG A 1 105 ? 29.947 29.135 -31.872 1.00 82.44 105 ARG A O 1
ATOM 841 N N . TRP A 1 106 ? 28.155 28.467 -33.051 1.00 85.06 106 TRP A N 1
ATOM 842 C CA . TRP A 1 106 ? 27.345 28.060 -31.900 1.00 85.06 106 TRP A CA 1
ATOM 843 C C . TRP A 1 106 ? 27.766 26.690 -31.376 1.00 85.06 106 TRP A C 1
ATOM 845 O O . TRP A 1 106 ? 28.076 25.779 -32.148 1.00 85.06 106 TRP A O 1
ATOM 855 N N . CYS A 1 107 ? 27.696 26.515 -30.059 1.00 85.94 107 CYS A N 1
ATOM 856 C CA . CYS A 1 107 ? 27.839 25.207 -29.447 1.00 85.94 107 CYS A CA 1
ATOM 857 C C . CYS A 1 107 ? 26.738 24.249 -29.924 1.00 85.94 107 CYS A C 1
ATOM 859 O O . CYS A 1 107 ? 25.570 24.618 -30.036 1.00 85.94 107 CYS A O 1
ATOM 861 N N . ARG A 1 108 ? 27.119 22.995 -30.186 1.00 80.25 108 ARG A N 1
ATOM 862 C CA . ARG A 1 108 ? 26.196 21.915 -30.564 1.00 80.25 108 ARG A CA 1
ATOM 863 C C . ARG A 1 108 ? 25.810 20.998 -29.391 1.00 80.25 108 ARG A C 1
ATOM 865 O O . ARG A 1 108 ? 25.005 20.089 -29.571 1.00 80.25 108 ARG A O 1
ATOM 872 N N . ALA A 1 109 ? 26.368 21.205 -28.195 1.00 77.69 109 ALA A N 1
ATOM 873 C CA . ALA A 1 109 ? 26.044 20.391 -27.025 1.00 77.69 109 ALA A CA 1
ATOM 874 C C . ALA A 1 109 ? 24.601 20.637 -26.553 1.00 77.69 109 ALA A C 1
ATOM 876 O O . ALA A 1 109 ? 24.165 21.779 -26.394 1.00 77.69 109 ALA A O 1
ATOM 877 N N . SER A 1 110 ? 23.863 19.558 -26.287 1.00 76.56 110 SER A N 1
ATOM 878 C CA . SER A 1 110 ? 22.453 19.612 -25.889 1.00 76.56 110 SER A CA 1
ATOM 879 C C . SER A 1 110 ? 22.249 20.437 -24.612 1.00 76.56 110 SER A C 1
ATOM 881 O O . SER A 1 110 ? 22.647 20.011 -23.528 1.00 76.56 110 SER A O 1
ATOM 883 N N . GLY A 1 111 ? 21.601 21.597 -24.741 1.00 74.31 111 GLY A N 1
ATOM 884 C CA . GLY A 1 111 ? 21.327 22.520 -23.633 1.00 74.31 111 GLY A CA 1
ATOM 885 C C . GLY A 1 111 ? 22.348 23.650 -23.450 1.00 74.31 111 GLY A C 1
ATOM 886 O O . GLY A 1 111 ? 22.147 24.487 -22.574 1.00 74.31 111 GLY A O 1
ATOM 887 N N . CYS A 1 112 ? 23.407 23.729 -24.264 1.00 81.38 112 CYS A N 1
ATOM 888 C CA . CYS A 1 112 ? 24.316 24.875 -24.264 1.00 81.38 112 CYS A CA 1
ATOM 889 C C . CYS A 1 112 ? 23.882 25.923 -25.303 1.00 81.38 112 CYS A C 1
ATOM 891 O O . CYS A 1 112 ? 23.812 25.631 -26.491 1.00 81.38 112 CYS A O 1
ATOM 893 N N . ASN A 1 113 ? 23.636 27.159 -24.854 1.00 79.69 113 ASN A N 1
ATOM 894 C CA . ASN A 1 113 ? 23.281 28.299 -25.716 1.00 79.69 113 ASN A CA 1
ATOM 895 C C . ASN A 1 113 ? 24.479 29.216 -26.047 1.00 79.69 113 ASN A C 1
ATOM 897 O O . ASN A 1 113 ? 24.284 30.293 -26.606 1.00 79.69 113 ASN A O 1
ATOM 901 N N . SER A 1 114 ? 25.704 28.838 -25.673 1.00 83.94 114 SER A N 1
ATOM 902 C CA . SER A 1 114 ? 26.907 29.634 -25.939 1.00 83.94 114 SER A CA 1
ATOM 903 C C . SER A 1 114 ? 27.359 29.508 -27.396 1.00 83.94 114 SER A C 1
ATOM 905 O O . SER A 1 114 ? 27.247 28.445 -28.004 1.00 83.94 114 SER A O 1
ATOM 907 N N . GLY A 1 115 ? 27.934 30.577 -27.938 1.00 84.88 115 GLY A N 1
ATOM 908 C CA . GLY A 1 115 ? 28.666 30.573 -29.203 1.00 84.88 115 GLY A CA 1
ATOM 909 C C . GLY A 1 115 ? 29.917 31.439 -29.084 1.00 84.88 115 GLY A C 1
ATOM 910 O O . GLY A 1 115 ? 30.026 32.242 -28.156 1.00 84.88 115 GLY A O 1
ATOM 911 N N . GLN A 1 116 ? 30.877 31.234 -29.979 1.00 86.62 116 GLN A N 1
ATOM 912 C CA . GLN A 1 116 ? 32.179 31.902 -29.951 1.00 86.62 116 GLN A CA 1
ATOM 913 C C . GLN A 1 116 ? 32.794 31.960 -31.352 1.00 86.62 116 GLN A C 1
ATOM 915 O O . GLN A 1 116 ? 32.499 31.120 -32.201 1.00 86.62 116 GLN A O 1
ATOM 920 N N . ILE A 1 117 ? 33.705 32.908 -31.561 1.00 82.25 117 ILE A N 1
ATOM 921 C CA . ILE A 1 117 ? 34.551 32.964 -32.757 1.00 82.25 117 ILE A CA 1
ATOM 922 C C . ILE A 1 117 ? 35.590 31.831 -32.676 1.00 82.25 117 ILE A C 1
ATOM 924 O O . ILE A 1 117 ? 36.256 31.664 -31.652 1.00 82.25 117 ILE A O 1
ATOM 928 N N . HIS A 1 118 ? 35.711 31.038 -33.741 1.00 75.94 118 HIS A N 1
ATOM 929 C CA . HIS A 1 118 ? 36.653 29.924 -33.884 1.00 75.94 118 HIS A CA 1
ATOM 930 C C . HIS A 1 118 ? 37.502 30.125 -35.141 1.00 75.94 118 HIS A C 1
ATOM 932 O O . HIS A 1 118 ? 37.194 29.598 -36.210 1.00 75.94 118 HIS A O 1
ATOM 938 N N . THR A 1 119 ? 38.599 30.871 -35.005 1.00 69.62 119 THR A N 1
ATOM 939 C CA . THR A 1 119 ? 39.546 31.102 -36.100 1.00 69.62 119 THR A CA 1
ATOM 940 C C . THR A 1 119 ? 40.300 29.813 -36.439 1.00 69.62 119 THR A C 1
ATOM 942 O O . THR A 1 119 ? 41.217 29.360 -35.742 1.00 69.62 119 THR A O 1
ATOM 945 N N . THR A 1 120 ? 39.899 29.202 -37.554 1.00 56.75 120 THR A N 1
ATOM 946 C CA . THR A 1 120 ? 40.380 27.882 -38.006 1.00 56.75 120 THR A CA 1
ATOM 947 C C . THR A 1 120 ? 41.903 27.797 -38.164 1.00 56.75 120 THR A C 1
ATOM 949 O O . THR A 1 120 ? 42.485 26.744 -37.905 1.00 56.75 120 THR A O 1
ATOM 952 N N . GLY A 1 121 ? 42.562 28.912 -38.500 1.00 55.22 121 GLY A N 1
ATOM 953 C CA . GLY A 1 121 ? 44.015 29.001 -38.685 1.00 55.22 121 GLY A CA 1
ATOM 954 C C . GLY A 1 121 ? 44.878 28.872 -37.420 1.00 55.22 121 GLY A C 1
ATOM 955 O O . GLY A 1 121 ? 46.095 28.790 -37.555 1.00 55.22 121 GLY A O 1
ATOM 956 N N . VAL A 1 122 ? 44.294 28.855 -36.212 1.00 54.84 122 VAL A N 1
ATOM 957 C CA . VAL A 1 122 ? 45.057 28.764 -34.943 1.00 54.84 122 VAL A CA 1
ATOM 958 C C . VAL A 1 122 ? 44.636 27.566 -34.087 1.00 54.84 122 VAL A C 1
ATOM 960 O O . VAL A 1 122 ? 45.486 26.907 -33.495 1.00 54.84 122 VAL A O 1
ATOM 963 N N . ALA A 1 123 ? 43.337 27.252 -34.031 1.00 54.19 123 ALA A N 1
ATOM 964 C CA . ALA A 1 123 ? 42.794 26.178 -33.187 1.00 54.19 123 ALA A CA 1
ATOM 965 C C . ALA A 1 123 ? 42.559 24.840 -33.926 1.00 54.19 123 ALA A C 1
ATOM 967 O O . ALA A 1 123 ? 42.179 23.843 -33.306 1.00 54.19 123 ALA A O 1
ATOM 968 N N . GLY A 1 124 ? 42.761 24.803 -35.248 1.00 67.25 124 GLY A N 1
ATOM 969 C CA . GLY A 1 124 ? 42.518 23.621 -36.078 1.00 67.25 124 GLY A CA 1
ATOM 970 C C . GLY A 1 124 ? 41.056 23.154 -36.060 1.00 67.25 124 GLY A C 1
ATOM 971 O O . GLY A 1 124 ? 40.125 23.927 -35.815 1.00 67.25 124 GLY A O 1
ATOM 972 N N . ASN A 1 125 ? 40.843 21.857 -36.301 1.00 74.94 125 ASN A N 1
ATOM 973 C CA . ASN A 1 125 ? 39.507 21.266 -36.465 1.00 74.94 125 ASN A CA 1
ATOM 974 C C . ASN A 1 125 ? 38.760 21.008 -35.135 1.00 74.94 125 ASN A C 1
ATOM 976 O O . ASN A 1 125 ? 37.753 20.300 -35.139 1.00 74.94 125 ASN A O 1
ATOM 980 N N . ILE A 1 126 ? 39.232 21.544 -34.001 1.00 80.88 126 ILE A N 1
ATOM 981 C CA . ILE A 1 126 ? 38.708 21.249 -32.656 1.00 80.88 126 ILE A CA 1
ATOM 982 C C . ILE A 1 126 ? 37.913 22.440 -32.107 1.00 80.88 126 ILE A C 1
ATOM 984 O O . ILE A 1 126 ? 38.466 23.309 -31.433 1.00 80.88 126 ILE A O 1
ATOM 988 N N . PHE A 1 127 ? 36.598 22.474 -32.324 1.00 83.00 127 PHE A N 1
ATOM 989 C CA . PHE A 1 127 ? 35.755 23.450 -31.631 1.00 83.00 127 PHE A CA 1
ATOM 990 C C . PHE A 1 127 ? 35.582 23.018 -30.170 1.00 83.00 127 PHE A C 1
ATOM 992 O O . PHE A 1 127 ? 35.013 21.959 -29.904 1.00 83.00 127 PHE A O 1
ATOM 999 N N . THR A 1 128 ? 36.061 23.829 -29.224 1.00 84.62 128 THR A N 1
ATOM 1000 C CA . THR A 1 128 ? 35.895 23.596 -27.778 1.00 84.62 128 THR A CA 1
ATOM 1001 C C . THR A 1 128 ? 35.092 24.739 -27.169 1.00 84.62 128 THR A C 1
ATOM 1003 O O . THR A 1 128 ? 35.559 25.876 -27.130 1.00 84.62 128 THR A O 1
ATOM 1006 N N . CYS A 1 129 ? 33.879 24.447 -26.697 1.00 86.31 129 CYS A N 1
ATOM 1007 C CA . CYS A 1 129 ? 32.955 25.467 -26.205 1.00 86.31 129 CYS A CA 1
ATOM 1008 C C . CYS A 1 129 ? 33.392 26.047 -24.851 1.00 86.31 129 CYS A C 1
ATOM 1010 O O . CYS A 1 129 ? 33.335 25.355 -23.834 1.00 86.31 129 CYS A O 1
ATOM 1012 N N . LEU A 1 130 ? 33.696 27.345 -24.800 1.00 82.12 130 LEU A N 1
ATOM 1013 C CA . LEU A 1 130 ? 34.075 28.065 -23.575 1.00 82.12 130 LEU A CA 1
ATOM 1014 C C . LEU A 1 130 ? 32.975 28.050 -22.496 1.00 82.12 130 LEU A C 1
ATOM 1016 O O . LEU A 1 130 ? 33.280 28.084 -21.310 1.00 82.12 130 LEU A O 1
ATOM 1020 N N . GLY A 1 131 ? 31.700 27.958 -22.892 1.00 82.19 131 GLY A N 1
ATOM 1021 C CA . GLY A 1 131 ? 30.561 27.956 -21.963 1.00 82.19 131 GLY A CA 1
ATOM 1022 C C . GLY A 1 131 ? 30.211 26.609 -21.310 1.00 82.19 131 GLY A C 1
ATOM 1023 O O . GLY A 1 131 ? 29.447 26.594 -20.350 1.00 82.19 131 GLY A O 1
ATOM 1024 N N . CYS A 1 132 ? 30.717 25.474 -21.814 1.00 86.69 132 CYS A N 1
ATOM 1025 C CA . CYS A 1 132 ? 30.385 24.145 -21.261 1.00 86.69 132 CYS A CA 1
ATOM 1026 C C . CYS A 1 132 ? 31.477 23.066 -21.404 1.00 86.69 132 CYS A C 1
ATOM 1028 O O . CYS A 1 132 ? 31.266 21.929 -20.991 1.00 86.69 132 CYS A O 1
ATOM 1030 N N . GLY A 1 133 ? 32.631 23.383 -21.998 1.00 83.75 133 GLY A N 1
ATOM 1031 C CA . GLY A 1 133 ? 33.758 22.463 -22.179 1.00 83.75 133 GLY A CA 1
ATOM 1032 C C . GLY A 1 133 ? 33.592 21.408 -23.281 1.00 83.75 133 GLY A C 1
ATOM 1033 O O . GLY A 1 133 ? 34.521 20.638 -23.516 1.00 83.75 133 GLY A O 1
ATOM 1034 N N . SER A 1 134 ? 32.451 21.344 -23.978 1.00 84.69 134 SER A N 1
ATOM 1035 C CA . SER A 1 134 ? 32.224 20.334 -25.019 1.00 84.69 134 SER A CA 1
ATOM 1036 C C . SER A 1 134 ? 33.172 20.512 -26.212 1.00 84.69 134 SER A C 1
ATOM 1038 O O . SER A 1 134 ? 33.189 21.584 -26.826 1.00 84.69 134 SER A O 1
ATOM 1040 N N . LYS A 1 135 ? 33.884 19.444 -26.587 1.00 86.56 135 LYS A N 1
ATOM 1041 C CA . LYS A 1 135 ? 34.614 19.345 -27.859 1.00 86.56 135 LYS A CA 1
ATOM 1042 C C . LYS A 1 135 ? 33.689 18.833 -28.972 1.00 86.56 135 LYS A C 1
ATOM 1044 O O . LYS A 1 135 ? 32.919 17.903 -28.744 1.00 86.56 135 LYS A O 1
ATOM 1049 N N . THR A 1 136 ? 33.823 19.371 -30.181 1.00 83.69 136 THR A N 1
ATOM 1050 C CA . THR A 1 136 ? 33.228 18.845 -31.425 1.00 83.69 136 THR A CA 1
ATOM 1051 C C . THR A 1 136 ? 34.189 19.054 -32.592 1.00 83.69 136 THR A C 1
ATOM 1053 O O . THR A 1 136 ? 34.845 20.094 -32.665 1.00 83.69 136 THR A O 1
ATOM 1056 N N . CYS A 1 137 ? 34.253 18.109 -33.533 1.00 82.94 137 CYS A N 1
ATOM 1057 C CA . CYS A 1 137 ? 34.992 18.318 -34.775 1.00 82.94 137 CYS A CA 1
ATOM 1058 C C . CYS A 1 137 ? 34.285 19.379 -35.634 1.00 82.94 137 CYS A C 1
ATOM 1060 O O . CYS A 1 137 ? 33.065 19.345 -35.791 1.00 82.94 137 CYS A O 1
ATOM 1062 N N . VAL A 1 138 ? 35.061 20.302 -36.207 1.00 76.50 138 VAL A N 1
ATOM 1063 C CA . VAL A 1 138 ? 34.577 21.349 -37.128 1.00 76.50 138 VAL A CA 1
ATOM 1064 C C . VAL A 1 138 ? 34.121 20.761 -38.475 1.00 76.50 138 VAL A C 1
ATOM 1066 O O . VAL A 1 138 ? 33.313 21.377 -39.161 1.00 76.50 138 VAL A O 1
ATOM 1069 N N . VAL A 1 139 ? 34.605 19.564 -38.834 1.00 77.19 139 VAL A N 1
ATOM 1070 C CA . VAL A 1 139 ? 34.239 18.842 -40.068 1.00 77.19 139 VAL A CA 1
ATOM 1071 C C . VAL A 1 139 ? 33.054 17.894 -39.833 1.00 77.19 139 VAL A C 1
ATOM 1073 O O . VAL A 1 139 ? 32.096 17.886 -40.600 1.00 77.19 139 VAL A O 1
ATOM 1076 N N . HIS A 1 140 ? 33.083 17.116 -38.746 1.00 72.25 140 HIS A N 1
ATOM 1077 C CA . HIS A 1 140 ? 32.096 16.065 -38.460 1.00 72.25 140 HIS A CA 1
ATOM 1078 C C . HIS A 1 140 ? 31.074 16.504 -37.417 1.00 72.25 140 HIS A C 1
ATOM 1080 O O . HIS A 1 140 ? 31.005 15.929 -36.328 1.00 72.25 140 HIS A O 1
ATOM 1086 N N . GLU A 1 141 ? 30.308 17.547 -37.755 1.00 64.44 141 GLU A N 1
ATOM 1087 C CA . GLU A 1 141 ? 29.410 18.256 -36.837 1.00 64.44 141 GLU A CA 1
ATOM 1088 C C . GLU A 1 141 ? 28.651 17.324 -35.872 1.00 64.44 141 GLU A C 1
ATOM 1090 O O . GLU A 1 141 ? 28.023 16.344 -36.277 1.00 64.44 141 GLU A O 1
ATOM 1095 N N . ASN A 1 142 ? 28.678 17.678 -34.581 1.00 64.19 142 ASN A N 1
ATOM 1096 C CA . ASN A 1 142 ? 28.178 16.907 -33.427 1.00 64.19 142 ASN A CA 1
ATOM 1097 C C . ASN A 1 142 ? 29.044 15.715 -32.968 1.00 64.19 142 ASN A C 1
ATOM 1099 O O . ASN A 1 142 ? 28.756 15.150 -31.915 1.00 64.19 142 ASN A O 1
ATOM 1103 N N . THR A 1 143 ? 30.121 15.359 -33.674 1.00 67.19 143 THR A N 1
ATOM 1104 C CA . THR A 1 143 ? 31.034 14.272 -33.274 1.00 67.19 143 THR A CA 1
ATOM 1105 C C . THR A 1 143 ? 32.439 14.797 -33.010 1.00 67.19 143 THR A C 1
ATOM 1107 O O . THR A 1 143 ? 33.020 15.495 -33.835 1.00 67.19 143 THR A O 1
ATOM 1110 N N . TRP A 1 144 ? 33.014 14.453 -31.859 1.00 82.56 144 TRP A N 1
ATOM 1111 C CA . TRP A 1 144 ? 34.448 14.592 -31.606 1.00 82.56 144 TRP A CA 1
ATOM 1112 C C . TRP A 1 144 ? 35.120 13.225 -31.756 1.00 82.56 144 TRP A C 1
ATOM 1114 O O . TRP A 1 144 ? 34.553 12.212 -31.346 1.00 82.56 144 TRP A O 1
ATOM 1124 N N . HIS A 1 145 ? 36.308 13.204 -32.354 1.00 78.06 145 HIS A N 1
ATOM 1125 C CA . HIS A 1 145 ? 37.133 12.014 -32.524 1.00 78.06 145 HIS A CA 1
ATOM 1126 C C . HIS A 1 145 ? 38.579 12.364 -32.166 1.00 78.06 145 HIS A C 1
ATOM 1128 O O . HIS A 1 145 ? 39.104 13.388 -32.595 1.00 78.06 145 HIS A O 1
ATOM 1134 N N . GLU A 1 146 ? 39.198 11.546 -31.317 1.00 72.50 146 GLU A N 1
ATOM 1135 C CA . GLU A 1 146 ? 40.461 11.860 -30.647 1.00 72.50 146 GLU A CA 1
ATOM 1136 C C . GLU A 1 146 ? 41.466 10.744 -30.950 1.00 72.50 146 GLU A C 1
ATOM 1138 O O . GLU A 1 146 ? 41.197 9.576 -30.681 1.00 72.50 146 GLU A O 1
ATOM 1143 N N . GLY A 1 147 ? 42.598 11.097 -31.565 1.00 69.38 147 GLY A N 1
ATOM 1144 C CA . GLY A 1 147 ? 43.613 10.140 -32.026 1.00 69.38 147 GLY A CA 1
ATOM 1145 C C . GLY A 1 147 ? 43.422 9.586 -33.448 1.00 69.38 147 GLY A C 1
ATOM 1146 O O . GLY A 1 147 ? 44.345 8.955 -33.949 1.00 69.38 147 GLY A O 1
ATOM 1147 N N . GLU A 1 148 ? 42.295 9.856 -34.117 1.00 69.19 148 GLU A N 1
ATOM 1148 C CA . GLU A 1 148 ? 42.073 9.555 -35.547 1.00 69.19 148 GLU A CA 1
ATOM 1149 C C . GLU A 1 148 ? 41.801 10.848 -36.340 1.00 69.19 148 GLU A C 1
ATOM 1151 O O . GLU A 1 148 ? 41.123 11.765 -35.855 1.00 69.19 148 GLU A O 1
ATOM 1156 N N . SER A 1 149 ? 42.341 10.942 -37.558 1.00 77.81 149 SER A N 1
ATOM 1157 C CA . SER A 1 149 ? 42.126 12.076 -38.462 1.00 77.81 149 SER A CA 1
ATOM 1158 C C . SER A 1 149 ? 40.707 12.092 -39.043 1.00 77.81 149 SER A C 1
ATOM 1160 O O . SER A 1 149 ? 39.925 11.153 -38.887 1.00 77.81 149 SER A O 1
ATOM 1162 N N . CYS A 1 150 ? 40.353 13.175 -39.745 1.00 75.94 150 CYS A N 1
ATOM 1163 C CA . CYS A 1 150 ? 39.034 13.275 -40.373 1.00 75.94 150 CYS A CA 1
ATOM 1164 C C . CYS A 1 150 ? 38.830 12.185 -41.448 1.00 75.94 150 CYS A C 1
ATOM 1166 O O . CYS A 1 150 ? 37.798 11.524 -41.450 1.00 75.94 150 CYS A O 1
ATOM 1168 N N . ALA A 1 151 ? 39.834 11.924 -42.292 1.00 71.62 151 ALA A N 1
ATOM 1169 C CA . ALA A 1 151 ? 39.738 10.898 -43.333 1.00 71.62 151 ALA A CA 1
ATOM 1170 C C . ALA A 1 151 ? 39.561 9.479 -42.755 1.00 71.62 151 ALA A C 1
ATOM 1172 O O . ALA A 1 151 ? 38.764 8.697 -43.264 1.00 71.62 151 ALA A O 1
ATOM 1173 N N . GLU A 1 152 ? 40.245 9.161 -41.652 1.00 74.06 152 GLU A N 1
ATOM 1174 C CA . GLU A 1 152 ? 40.117 7.860 -40.976 1.00 74.06 152 GLU A CA 1
ATOM 1175 C C . GLU A 1 152 ? 38.731 7.686 -40.325 1.00 74.06 152 GLU A C 1
ATOM 1177 O O . GLU A 1 152 ? 38.145 6.602 -40.382 1.00 74.06 152 GLU A O 1
ATOM 1182 N N . PHE A 1 153 ? 38.159 8.764 -39.775 1.00 73.38 153 PHE A N 1
ATOM 1183 C CA . PHE A 1 153 ? 36.783 8.783 -39.269 1.00 73.38 153 PHE A CA 1
ATOM 1184 C C . PHE A 1 153 ? 35.744 8.576 -40.392 1.00 73.38 153 PHE A C 1
ATOM 1186 O O . PHE A 1 153 ? 34.768 7.837 -40.210 1.00 73.38 153 PHE A O 1
ATOM 1193 N N . ASP A 1 154 ? 35.951 9.195 -41.559 1.00 70.94 154 ASP A N 1
ATOM 1194 C CA . ASP A 1 154 ? 35.097 9.022 -42.739 1.00 70.94 154 ASP A CA 1
ATOM 1195 C C . ASP A 1 154 ? 35.158 7.585 -43.279 1.00 70.94 154 ASP A C 1
ATOM 1197 O O . ASP A 1 154 ? 34.113 6.951 -43.433 1.00 70.94 154 ASP A O 1
ATOM 1201 N N . ASP A 1 155 ? 36.350 7.010 -43.471 1.00 69.00 155 ASP A N 1
ATOM 1202 C CA . ASP A 1 155 ? 36.507 5.612 -43.910 1.00 69.00 155 ASP A CA 1
ATOM 1203 C C . ASP A 1 155 ? 35.872 4.618 -42.923 1.00 69.00 155 ASP A C 1
ATOM 1205 O O . ASP A 1 155 ? 35.222 3.643 -43.318 1.00 69.00 155 ASP A O 1
ATOM 1209 N N . ARG A 1 156 ? 35.967 4.896 -41.617 1.00 71.44 156 ARG A N 1
ATOM 1210 C CA . ARG A 1 156 ? 35.332 4.086 -40.567 1.00 71.44 156 ARG A CA 1
ATOM 1211 C C . ARG A 1 156 ? 33.799 4.188 -40.564 1.00 71.44 156 ARG A C 1
ATOM 1213 O O . ARG A 1 156 ? 33.136 3.294 -40.029 1.00 71.44 156 ARG A O 1
ATOM 1220 N N . THR A 1 157 ? 33.205 5.245 -41.127 1.00 58.59 157 THR A N 1
ATOM 1221 C CA . THR A 1 157 ? 31.744 5.480 -41.102 1.00 58.59 157 THR A CA 1
ATOM 1222 C C . THR A 1 157 ? 31.047 5.301 -42.457 1.00 58.59 157 THR A C 1
ATOM 1224 O O . THR A 1 157 ? 29.872 4.915 -42.486 1.00 58.59 157 THR A O 1
ATOM 1227 N N . SER A 1 158 ? 31.752 5.466 -43.577 1.00 52.72 158 SER A N 1
ATOM 1228 C CA . SER A 1 158 ? 31.252 5.248 -44.943 1.00 52.72 158 SER A CA 1
ATOM 1229 C C . SER A 1 158 ? 30.738 3.812 -45.137 1.00 52.72 158 SER A C 1
ATOM 1231 O O . SER A 1 158 ? 29.576 3.595 -45.501 1.00 52.72 158 SER A O 1
ATOM 1233 N N . GLY A 1 159 ? 31.548 2.823 -44.744 1.00 54.78 159 GLY A N 1
ATOM 1234 C CA . GLY A 1 159 ? 31.219 1.396 -44.798 1.00 54.78 159 GLY A CA 1
ATOM 1235 C C . GLY A 1 159 ? 30.049 0.972 -43.899 1.00 54.78 159 GLY A C 1
ATOM 1236 O O . GLY A 1 159 ? 29.515 -0.126 -44.074 1.00 54.78 159 GLY A O 1
ATOM 1237 N N . ARG A 1 160 ? 29.614 1.830 -42.964 1.00 49.88 160 ARG A N 1
ATOM 1238 C CA . ARG A 1 160 ? 28.397 1.633 -42.164 1.00 49.88 160 ARG A CA 1
ATOM 1239 C C . ARG A 1 160 ? 27.162 2.151 -42.903 1.00 49.88 160 ARG A C 1
ATOM 1241 O O . ARG A 1 160 ? 26.252 1.359 -43.156 1.00 49.88 160 ARG A O 1
ATOM 1248 N N . LYS A 1 161 ? 27.175 3.422 -43.335 1.00 46.12 161 LYS A N 1
ATOM 1249 C CA . LYS A 1 161 ? 26.085 4.042 -44.119 1.00 46.12 161 LYS A CA 1
ATOM 1250 C C . LYS A 1 161 ? 25.690 3.181 -45.322 1.00 46.12 161 LYS A C 1
ATOM 1252 O O . LYS A 1 161 ? 24.508 2.961 -45.562 1.00 46.12 161 LYS A O 1
ATOM 1257 N N . GLN A 1 162 ? 26.670 2.638 -46.045 1.00 49.41 162 GLN A N 1
ATOM 1258 C CA . GLN A 1 162 ? 26.419 1.864 -47.265 1.00 49.41 162 GLN A CA 1
ATOM 1259 C C . GLN A 1 162 ? 25.808 0.471 -47.004 1.00 49.41 162 GLN A C 1
ATOM 1261 O O . GLN A 1 162 ? 25.097 -0.061 -47.856 1.00 49.41 162 GLN A O 1
ATOM 1266 N N . ARG A 1 163 ? 26.022 -0.112 -45.813 1.00 55.59 163 ARG A N 1
ATOM 1267 C CA . ARG A 1 163 ? 25.356 -1.357 -45.378 1.00 55.59 163 ARG A CA 1
ATOM 1268 C C . ARG A 1 163 ? 23.935 -1.095 -44.888 1.00 55.59 163 ARG A C 1
ATOM 1270 O O . ARG A 1 163 ? 23.033 -1.857 -45.226 1.00 55.59 163 ARG A O 1
ATOM 1277 N N . GLU A 1 164 ? 23.740 -0.018 -44.129 1.00 55.88 164 GLU A N 1
ATOM 1278 C CA . GLU A 1 164 ? 22.428 0.400 -43.625 1.00 55.88 164 GLU A CA 1
ATOM 1279 C C . GLU A 1 164 ? 21.499 0.797 -44.791 1.00 55.88 164 GLU A C 1
ATOM 1281 O O . GLU A 1 164 ? 20.393 0.264 -44.882 1.00 55.88 164 GLU A O 1
ATOM 1286 N N . HIS A 1 165 ? 21.981 1.589 -45.761 1.00 54.53 165 HIS A N 1
ATOM 1287 C CA . HIS A 1 165 ? 21.236 1.938 -46.981 1.00 54.53 165 HIS A CA 1
ATOM 1288 C C . HIS A 1 165 ? 20.813 0.694 -47.774 1.00 54.53 165 HIS A C 1
ATOM 1290 O O . HIS A 1 165 ? 19.626 0.502 -48.031 1.00 54.53 165 HIS A O 1
ATOM 1296 N N . LYS A 1 166 ? 21.754 -0.215 -48.075 1.00 56.91 166 LYS A N 1
ATOM 1297 C CA . LYS A 1 166 ? 21.457 -1.443 -48.827 1.00 56.91 166 LYS A CA 1
ATOM 1298 C C . LYS A 1 166 ? 20.439 -2.339 -48.110 1.00 56.91 166 LYS A C 1
ATOM 1300 O O . LYS A 1 166 ? 19.537 -2.876 -48.749 1.00 56.91 166 LYS A O 1
ATOM 1305 N N . ALA A 1 167 ? 20.541 -2.486 -46.787 1.00 61.84 167 ALA A N 1
ATOM 1306 C CA . ALA A 1 167 ? 19.564 -3.246 -46.007 1.00 61.84 167 ALA A CA 1
ATOM 1307 C C . ALA A 1 167 ? 18.165 -2.596 -46.033 1.00 61.84 167 ALA A C 1
ATOM 1309 O O . ALA A 1 167 ? 17.154 -3.299 -46.096 1.00 61.84 167 ALA A O 1
ATOM 1310 N N . GLN A 1 168 ? 18.099 -1.263 -46.024 1.00 53.69 168 GLN A N 1
ATOM 1311 C CA . GLN A 1 168 ? 16.857 -0.488 -46.050 1.00 53.69 168 GLN A CA 1
ATOM 1312 C C . GLN A 1 168 ? 16.199 -0.462 -47.445 1.00 53.69 168 GLN A C 1
ATOM 1314 O O . GLN A 1 168 ? 14.970 -0.549 -47.550 1.00 53.69 168 GLN A O 1
ATOM 1319 N N . GLU A 1 169 ? 16.996 -0.450 -48.516 1.00 53.97 169 GLU A N 1
ATOM 1320 C CA . GLU A 1 169 ? 16.550 -0.688 -49.893 1.00 53.97 169 GLU A CA 1
ATOM 1321 C C . GLU A 1 169 ? 16.021 -2.115 -50.066 1.00 53.97 169 GLU A C 1
ATOM 1323 O O . GLU A 1 169 ? 14.898 -2.299 -50.535 1.00 53.97 169 GLU A O 1
ATOM 1328 N N . GLU A 1 170 ? 16.764 -3.136 -49.624 1.00 63.88 170 GLU A N 1
ATOM 1329 C CA . GLU A 1 170 ? 16.308 -4.528 -49.685 1.00 63.88 170 GLU A CA 1
ATOM 1330 C C . GLU A 1 170 ? 15.010 -4.748 -48.891 1.00 63.88 170 GLU A C 1
ATOM 1332 O O . GLU A 1 170 ? 14.121 -5.463 -49.360 1.00 63.88 170 GLU A O 1
ATOM 1337 N N . ALA A 1 171 ? 14.859 -4.121 -47.721 1.00 62.50 171 ALA A N 1
ATOM 1338 C CA . ALA A 1 171 ? 13.624 -4.166 -46.939 1.00 62.50 171 ALA A CA 1
ATOM 1339 C C . ALA A 1 171 ? 12.452 -3.486 -47.670 1.00 62.50 171 ALA A C 1
ATOM 1341 O O . ALA A 1 171 ? 11.359 -4.057 -47.749 1.00 62.50 171 ALA A O 1
ATOM 1342 N N . SER A 1 172 ? 12.681 -2.310 -48.264 1.00 59.81 172 SER A N 1
ATOM 1343 C CA . SER A 1 172 ? 11.668 -1.583 -49.041 1.00 59.81 172 SER A CA 1
ATOM 1344 C C . SER A 1 172 ? 11.241 -2.365 -50.285 1.00 59.81 172 SER A C 1
ATOM 1346 O O . SER A 1 172 ? 10.047 -2.560 -50.509 1.00 59.81 172 SER A O 1
ATOM 1348 N N . VAL A 1 173 ? 12.191 -2.913 -51.049 1.00 63.59 173 VAL A N 1
ATOM 1349 C CA . VAL A 1 173 ? 11.922 -3.735 -52.241 1.00 63.59 173 VAL A CA 1
ATOM 1350 C C . VAL A 1 173 ? 11.158 -5.013 -51.884 1.00 63.59 173 VAL A C 1
ATOM 1352 O O . VAL A 1 173 ? 10.228 -5.382 -52.604 1.00 63.59 173 VAL A O 1
ATOM 1355 N N . ARG A 1 174 ? 11.481 -5.678 -50.763 1.00 66.44 174 ARG A N 1
ATOM 1356 C CA . ARG A 1 174 ? 10.703 -6.832 -50.267 1.00 66.44 174 ARG A CA 1
ATOM 1357 C C . ARG A 1 174 ? 9.263 -6.431 -49.927 1.00 66.44 174 ARG A C 1
ATOM 1359 O O . ARG A 1 174 ? 8.339 -7.133 -50.330 1.00 66.44 174 ARG A O 1
ATOM 1366 N N . LYS A 1 175 ? 9.056 -5.292 -49.256 1.00 61.25 175 LYS A N 1
ATOM 1367 C CA . LYS A 1 175 ? 7.721 -4.813 -48.856 1.00 61.25 175 LYS A CA 1
ATOM 1368 C C . LYS A 1 175 ? 6.873 -4.359 -50.054 1.00 61.25 175 LYS A C 1
ATOM 1370 O O . LYS A 1 175 ? 5.700 -4.712 -50.134 1.00 61.25 175 LYS A O 1
ATOM 1375 N N . ILE A 1 176 ? 7.471 -3.681 -51.037 1.00 59.69 176 ILE A N 1
ATOM 1376 C CA . ILE A 1 176 ? 6.810 -3.307 -52.302 1.00 59.69 176 ILE A CA 1
ATOM 1377 C C . ILE A 1 176 ? 6.383 -4.561 -53.085 1.00 59.69 176 ILE A C 1
ATOM 1379 O O . ILE A 1 176 ? 5.238 -4.637 -53.533 1.00 59.69 176 ILE A O 1
ATOM 1383 N N . LYS A 1 177 ? 7.249 -5.583 -53.182 1.00 58.75 177 LYS A N 1
ATOM 1384 C CA . LYS A 1 177 ? 6.927 -6.877 -53.823 1.00 58.75 177 LYS A CA 1
ATOM 1385 C C . LYS A 1 177 ? 5.824 -7.679 -53.117 1.00 58.75 177 LYS A C 1
ATOM 1387 O O . LYS A 1 177 ? 5.248 -8.565 -53.737 1.00 58.75 177 LYS A O 1
ATOM 1392 N N . GLN A 1 178 ? 5.541 -7.406 -51.842 1.00 60.09 178 GLN A N 1
ATOM 1393 C CA . GLN A 1 178 ? 4.456 -8.053 -51.092 1.00 60.09 178 GLN A CA 1
ATOM 1394 C C . GLN A 1 178 ? 3.115 -7.313 -51.218 1.00 60.09 178 GLN A C 1
ATOM 1396 O O . GLN A 1 178 ? 2.066 -7.945 -51.127 1.00 60.09 178 GLN A O 1
ATOM 1401 N N . LEU A 1 179 ? 3.142 -5.993 -51.434 1.00 63.25 179 LEU A N 1
ATOM 1402 C CA . LEU A 1 179 ? 1.946 -5.138 -51.482 1.00 63.25 179 LEU A CA 1
ATOM 1403 C C . LEU A 1 179 ? 1.455 -4.826 -52.905 1.00 63.25 179 LEU A C 1
ATOM 1405 O O . LEU A 1 179 ? 0.316 -4.390 -53.072 1.00 63.25 179 LEU A O 1
ATOM 1409 N N . THR A 1 180 ? 2.283 -5.051 -53.929 1.00 73.75 180 THR A N 1
ATOM 1410 C CA . THR A 1 180 ? 1.956 -4.748 -55.332 1.00 73.75 180 THR A CA 1
ATOM 1411 C C . THR A 1 180 ? 2.067 -5.971 -56.242 1.00 73.75 180 THR A C 1
ATOM 1413 O O . THR A 1 180 ? 2.843 -6.892 -55.985 1.00 73.75 180 THR A O 1
ATOM 1416 N N . ARG A 1 181 ? 1.288 -5.982 -57.328 1.00 75.31 181 ARG A N 1
ATOM 1417 C CA . ARG A 1 181 ? 1.349 -6.973 -58.413 1.00 75.31 181 ARG A CA 1
ATOM 1418 C C . ARG A 1 181 ? 1.437 -6.259 -59.759 1.00 75.31 181 ARG A C 1
ATOM 1420 O O . ARG A 1 181 ? 0.802 -5.224 -59.945 1.00 75.31 181 ARG A O 1
ATOM 1427 N N . LYS A 1 182 ? 2.192 -6.820 -60.706 1.00 83.00 182 LYS A N 1
ATOM 1428 C CA . LYS A 1 182 ? 2.204 -6.337 -62.094 1.00 83.00 182 LYS A CA 1
ATOM 1429 C C . LYS A 1 182 ? 0.860 -6.597 -62.772 1.00 83.00 182 LYS A C 1
ATOM 1431 O O . LYS A 1 182 ? 0.217 -7.614 -62.511 1.00 83.00 182 LYS A O 1
ATOM 1436 N N . CYS A 1 183 ? 0.453 -5.687 -63.650 1.00 83.56 183 CYS A N 1
ATOM 1437 C CA . CYS A 1 183 ? -0.706 -5.881 -64.508 1.00 83.56 183 CYS A CA 1
ATOM 1438 C C . CYS A 1 183 ? -0.471 -7.061 -65.479 1.00 83.56 183 CYS A C 1
ATOM 1440 O O . CYS A 1 183 ? 0.592 -7.132 -66.090 1.00 83.56 183 CYS A O 1
ATOM 1442 N N . PRO A 1 184 ? -1.449 -7.967 -65.667 1.00 85.06 184 PRO A N 1
ATOM 1443 C CA . PRO A 1 184 ? -1.384 -9.018 -66.687 1.00 85.06 184 PRO A CA 1
ATOM 1444 C C . PRO A 1 184 ? -1.826 -8.548 -68.089 1.00 85.06 184 PRO A C 1
ATOM 1446 O O . PRO A 1 184 ? -1.929 -9.363 -69.004 1.00 85.06 184 PRO A O 1
ATOM 1449 N N . GLY A 1 185 ? -2.127 -7.257 -68.268 1.00 83.62 185 GLY A N 1
ATOM 1450 C CA . GLY A 1 185 ? -2.582 -6.697 -69.541 1.00 83.62 185 GLY A CA 1
ATOM 1451 C C . GLY A 1 185 ? -1.471 -6.678 -70.602 1.00 83.62 185 GLY A C 1
ATOM 1452 O O . GLY A 1 185 ? -0.355 -6.259 -70.282 1.00 83.62 185 GLY A O 1
ATOM 1453 N N . PRO A 1 186 ? -1.741 -7.076 -71.863 1.00 81.94 186 PRO A N 1
ATOM 1454 C CA . PRO A 1 186 ? -0.740 -7.076 -72.930 1.00 81.94 186 PRO A CA 1
ATOM 1455 C C . PRO A 1 186 ? -0.022 -5.725 -73.067 1.00 81.94 186 PRO A C 1
ATOM 1457 O O . PRO A 1 186 ? -0.651 -4.693 -73.287 1.00 81.94 186 PRO A O 1
ATOM 1460 N N . GLY A 1 187 ? 1.305 -5.732 -72.912 1.00 80.69 187 GLY A N 1
ATOM 1461 C CA . GLY A 1 187 ? 2.146 -4.532 -72.998 1.00 80.69 187 GLY A CA 1
ATOM 1462 C C . GLY A 1 187 ? 2.122 -3.594 -71.778 1.00 80.69 187 GLY A C 1
ATOM 1463 O O . GLY A 1 187 ? 2.776 -2.554 -71.822 1.00 80.69 187 GLY A O 1
ATOM 1464 N N . CYS A 1 188 ? 1.417 -3.918 -70.685 1.00 81.06 188 CYS A N 1
ATOM 1465 C CA . CYS A 1 188 ? 1.332 -3.048 -69.506 1.00 81.06 188 CYS A CA 1
ATOM 1466 C C . CYS A 1 188 ? 2.151 -3.566 -68.312 1.00 81.06 188 CYS A C 1
ATOM 1468 O O . CYS A 1 188 ? 1.658 -4.326 -67.488 1.00 81.06 188 CYS A O 1
ATOM 1470 N N . ASP A 1 189 ? 3.380 -3.075 -68.143 1.00 78.81 189 ASP A N 1
ATOM 1471 C CA . ASP A 1 189 ? 4.271 -3.497 -67.046 1.00 78.81 189 ASP A CA 1
ATOM 1472 C C . ASP A 1 189 ? 4.051 -2.733 -65.714 1.00 78.81 189 ASP A C 1
ATOM 1474 O O . ASP A 1 189 ? 4.973 -2.524 -64.926 1.00 78.81 189 ASP A O 1
ATOM 1478 N N . TRP A 1 190 ? 2.830 -2.240 -65.468 1.00 82.81 190 TRP A N 1
ATOM 1479 C CA . TRP A 1 190 ? 2.524 -1.355 -64.335 1.00 82.81 190 TRP A CA 1
ATOM 1480 C C . TRP A 1 190 ? 2.245 -2.124 -63.039 1.00 82.81 190 TRP A C 1
ATOM 1482 O O . TRP A 1 190 ? 1.469 -3.080 -63.036 1.00 82.81 190 TRP A O 1
ATOM 1492 N N . ASN A 1 191 ? 2.824 -1.670 -61.923 1.00 83.50 191 ASN A N 1
ATOM 1493 C CA . ASN A 1 191 ? 2.527 -2.203 -60.593 1.00 83.50 191 ASN A CA 1
ATOM 1494 C C . ASN A 1 191 ? 1.221 -1.605 -60.051 1.00 83.50 191 ASN A C 1
ATOM 1496 O O . ASN A 1 191 ? 1.045 -0.390 -60.010 1.00 83.50 191 ASN A O 1
ATOM 1500 N N . ILE A 1 192 ? 0.319 -2.475 -59.608 1.00 74.88 192 ILE A N 1
ATOM 1501 C CA . ILE A 1 192 ? -0.989 -2.159 -59.031 1.00 74.88 192 ILE A CA 1
ATOM 1502 C C . ILE A 1 192 ? -0.976 -2.624 -57.569 1.00 74.88 192 ILE A C 1
ATOM 1504 O O . ILE A 1 192 ? -0.400 -3.666 -57.257 1.00 74.88 192 ILE A O 1
ATOM 1508 N N . GLN A 1 193 ? -1.607 -1.868 -56.674 1.00 76.00 193 GLN A N 1
ATOM 1509 C CA . GLN A 1 193 ? -1.855 -2.243 -55.277 1.00 76.00 193 GLN A CA 1
ATOM 1510 C C . GLN A 1 193 ? -3.320 -2.677 -55.121 1.00 76.00 193 GLN A C 1
ATOM 1512 O O . GLN A 1 193 ? -4.175 -2.178 -55.852 1.00 76.00 193 GLN A O 1
ATOM 1517 N N . LYS A 1 194 ? -3.628 -3.598 -54.195 1.00 71.38 194 LYS A N 1
ATOM 1518 C CA . LYS A 1 194 ? -5.023 -4.004 -53.968 1.00 71.38 194 LYS A CA 1
ATOM 1519 C C . LYS A 1 194 ? -5.819 -2.865 -53.324 1.00 71.38 194 LYS A C 1
ATOM 1521 O O . LYS A 1 194 ? -5.394 -2.334 -52.300 1.00 71.38 194 LYS A O 1
ATOM 1526 N N . ASN A 1 195 ? -6.990 -2.566 -53.880 1.00 62.03 195 ASN A N 1
ATOM 1527 C CA . ASN A 1 195 ? -8.029 -1.807 -53.188 1.00 62.03 195 ASN A CA 1
ATOM 1528 C C . ASN A 1 195 ? -8.885 -2.792 -52.378 1.00 62.03 195 ASN A C 1
ATOM 1530 O O . ASN A 1 195 ? -9.196 -3.882 -52.867 1.00 62.03 195 ASN A O 1
ATOM 1534 N N . ASP A 1 196 ? -9.249 -2.440 -51.146 1.00 50.84 196 ASP A N 1
ATOM 1535 C CA . ASP A 1 196 ? -9.988 -3.357 -50.275 1.00 50.84 196 ASP A CA 1
ATOM 1536 C C . ASP A 1 196 ? -11.411 -3.657 -50.777 1.00 50.84 196 ASP A C 1
ATOM 1538 O O . ASP A 1 196 ? -12.066 -2.834 -51.415 1.00 50.84 196 ASP A O 1
ATOM 1542 N N . GLY A 1 197 ? -11.890 -4.865 -50.465 1.00 59.34 197 GLY A N 1
ATOM 1543 C CA . GLY A 1 197 ? -13.279 -5.288 -50.683 1.00 59.34 197 GLY A CA 1
ATOM 1544 C C . GLY A 1 197 ? -13.579 -6.117 -51.941 1.00 59.34 197 GLY A C 1
ATOM 1545 O O . GLY A 1 197 ? -14.597 -6.802 -51.945 1.00 59.34 197 GLY A O 1
ATOM 1546 N N . CYS A 1 198 ? -12.728 -6.138 -52.977 1.00 71.69 198 CYS A N 1
ATOM 1547 C CA . CYS A 1 198 ? -12.999 -6.916 -54.202 1.00 71.69 198 CYS A CA 1
ATOM 1548 C C . CYS A 1 198 ? -11.761 -7.628 -54.777 1.00 71.69 198 CYS A C 1
ATOM 1550 O O . CYS A 1 198 ? -10.639 -7.144 -54.653 1.00 71.69 198 CYS A O 1
ATOM 1552 N N . ASP A 1 199 ? -11.962 -8.781 -55.427 1.00 84.88 199 ASP A N 1
ATOM 1553 C CA . ASP A 1 199 ? -10.918 -9.497 -56.181 1.00 84.88 199 ASP A CA 1
ATOM 1554 C C . ASP A 1 199 ? -10.926 -9.195 -57.686 1.00 84.88 199 ASP A C 1
ATOM 1556 O O . ASP A 1 199 ? -9.975 -9.565 -58.372 1.00 84.88 199 ASP A O 1
ATOM 1560 N N . HIS A 1 200 ? -11.961 -8.540 -58.218 1.00 86.69 200 HIS A N 1
ATOM 1561 C CA . HIS A 1 200 ? -11.908 -7.971 -59.564 1.00 86.69 200 HIS A CA 1
ATOM 1562 C C . HIS A 1 200 ? -11.162 -6.634 -59.510 1.00 86.69 200 HIS A C 1
ATOM 1564 O O . HIS A 1 200 ? -11.502 -5.773 -58.699 1.00 86.69 200 HIS A O 1
ATOM 1570 N N . MET A 1 201 ? -10.148 -6.459 -60.361 1.00 86.50 201 MET A N 1
ATOM 1571 C CA . MET A 1 201 ? -9.378 -5.222 -60.446 1.00 86.50 201 MET A CA 1
ATOM 1572 C C . MET A 1 201 ? -9.152 -4.774 -61.888 1.00 86.50 201 MET A C 1
ATOM 1574 O O . MET A 1 201 ? -8.754 -5.552 -62.753 1.00 86.50 201 MET A O 1
ATOM 1578 N N . THR A 1 202 ? -9.334 -3.474 -62.105 1.00 86.44 202 THR A N 1
ATOM 1579 C CA . THR A 1 202 ? -9.049 -2.782 -63.362 1.00 86.44 202 THR A CA 1
ATOM 1580 C C . THR A 1 202 ? -7.730 -2.018 -63.233 1.00 86.44 202 THR A C 1
ATOM 1582 O O . THR A 1 202 ? -7.515 -1.285 -62.268 1.00 86.44 202 THR A O 1
ATOM 1585 N N . CYS A 1 203 ? -6.823 -2.163 -64.198 1.00 85.12 203 CYS A N 1
ATOM 1586 C CA . CYS A 1 203 ? -5.576 -1.404 -64.225 1.00 85.12 203 CYS A CA 1
ATOM 1587 C C . CYS A 1 203 ? -5.835 0.067 -64.570 1.00 85.12 203 CYS A C 1
ATOM 1589 O O . CYS A 1 203 ? -6.257 0.378 -65.682 1.00 85.12 203 CYS A O 1
ATOM 1591 N N . THR A 1 204 ? -5.472 0.982 -63.671 1.00 81.56 204 THR A N 1
ATOM 1592 C CA . THR A 1 204 ? -5.612 2.434 -63.878 1.00 81.56 204 THR A CA 1
ATOM 1593 C C . THR A 1 204 ? -4.790 2.992 -65.045 1.00 81.56 204 THR A C 1
ATOM 1595 O O . THR A 1 204 ? -5.108 4.070 -65.533 1.00 81.56 204 THR A O 1
ATOM 1598 N N . LYS A 1 205 ? -3.756 2.278 -65.523 1.00 80.94 205 LYS A N 1
ATOM 1599 C CA . LYS A 1 205 ? -2.904 2.718 -66.645 1.00 80.94 205 LYS A CA 1
ATOM 1600 C C . LYS A 1 205 ? -3.358 2.224 -68.025 1.00 80.94 205 LYS A C 1
ATOM 1602 O O . LYS A 1 205 ? -3.079 2.895 -69.012 1.00 80.94 205 LYS A O 1
ATOM 1607 N N . CYS A 1 206 ? -4.005 1.060 -68.124 1.00 85.19 206 CYS A N 1
ATOM 1608 C CA . CYS A 1 206 ? -4.379 0.461 -69.419 1.00 85.19 206 CYS A CA 1
ATOM 1609 C C . CYS A 1 206 ? -5.834 -0.026 -69.522 1.00 85.19 206 CYS A C 1
ATOM 1611 O O . CYS A 1 206 ? -6.213 -0.583 -70.548 1.00 85.19 206 CYS A O 1
ATOM 1613 N N . GLY A 1 207 ? -6.647 0.128 -68.473 1.00 83.19 207 GLY A N 1
ATOM 1614 C CA . GLY A 1 207 ? -8.039 -0.335 -68.451 1.00 83.19 207 GLY A CA 1
ATOM 1615 C C . GLY A 1 207 ? -8.215 -1.860 -68.470 1.00 83.19 207 GLY A C 1
ATOM 1616 O O . GLY A 1 207 ? -9.335 -2.336 -68.631 1.00 83.19 207 GLY A O 1
ATOM 1617 N N . TYR A 1 208 ? -7.139 -2.643 -68.333 1.00 89.38 208 TYR A N 1
ATOM 1618 C CA . TYR A 1 208 ? -7.216 -4.105 -68.356 1.00 89.38 208 TYR A CA 1
ATOM 1619 C C . TYR A 1 208 ? -7.830 -4.661 -67.068 1.00 89.38 208 TYR A C 1
ATOM 1621 O O . TYR A 1 208 ? -7.442 -4.262 -65.969 1.00 89.38 208 TYR A O 1
ATOM 1629 N N . GLU A 1 209 ? -8.763 -5.597 -67.212 1.00 89.62 209 GLU A N 1
ATOM 1630 C CA . GLU A 1 209 ? -9.613 -6.132 -66.146 1.00 89.62 209 GLU A CA 1
ATOM 1631 C C . GLU A 1 209 ? -9.214 -7.571 -65.817 1.00 89.62 209 GLU A C 1
ATOM 1633 O O . GLU A 1 209 ? -9.175 -8.432 -66.698 1.00 89.62 209 GLU A O 1
ATOM 1638 N N . PHE A 1 210 ? -8.886 -7.845 -64.555 1.00 90.56 210 PHE A N 1
ATOM 1639 C CA . PHE A 1 210 ? -8.327 -9.132 -64.144 1.00 90.56 210 PHE A CA 1
ATOM 1640 C C . PHE A 1 210 ? -8.697 -9.515 -62.707 1.00 90.56 210 PHE A C 1
ATOM 1642 O O . PHE A 1 210 ? -9.080 -8.682 -61.885 1.00 90.56 210 PHE A O 1
ATOM 1649 N N . CYS A 1 211 ? -8.562 -10.802 -62.381 1.00 87.69 211 CYS A N 1
ATOM 1650 C CA . CYS A 1 211 ? -8.686 -11.276 -61.003 1.00 87.69 211 CYS A CA 1
ATOM 1651 C C . CYS A 1 211 ? -7.379 -11.046 -60.228 1.00 87.69 211 CYS A C 1
ATOM 1653 O O . CYS A 1 211 ? -6.342 -11.594 -60.595 1.00 87.69 211 CYS A O 1
ATOM 1655 N N . TRP A 1 212 ? -7.414 -10.319 -59.110 1.00 88.44 212 TRP A N 1
ATOM 1656 C CA . TRP A 1 212 ? -6.242 -10.043 -58.271 1.00 88.44 212 TRP A CA 1
ATOM 1657 C C . TRP A 1 212 ? -5.510 -11.312 -57.810 1.00 88.44 212 TRP A C 1
ATOM 1659 O O . TRP A 1 212 ? -4.280 -11.327 -57.761 1.00 88.44 212 TRP A O 1
ATOM 1669 N N . ILE A 1 213 ? -6.250 -12.384 -57.497 1.00 85.06 213 ILE A N 1
ATOM 1670 C CA . ILE A 1 213 ? -5.704 -13.639 -56.954 1.00 85.06 213 ILE A CA 1
ATOM 1671 C C . ILE A 1 213 ? -4.895 -14.405 -58.009 1.00 85.06 213 ILE A C 1
ATOM 1673 O O . ILE A 1 213 ? -3.737 -14.743 -57.751 1.00 85.06 213 ILE A O 1
ATOM 1677 N N . CYS A 1 214 ? -5.486 -14.669 -59.180 1.00 86.12 214 CYS A N 1
ATOM 1678 C CA . CYS A 1 214 ? -4.914 -15.545 -60.213 1.00 86.12 214 CYS A CA 1
ATOM 1679 C C . CYS A 1 214 ? -4.461 -14.848 -61.504 1.00 86.12 214 CYS A C 1
ATOM 1681 O O . CYS A 1 214 ? -3.912 -15.508 -62.376 1.00 86.12 214 CYS A O 1
ATOM 1683 N N . LEU A 1 215 ? -4.666 -13.535 -61.626 1.00 87.88 215 LEU A N 1
ATOM 1684 C CA . LEU A 1 215 ? -4.283 -12.702 -62.772 1.00 87.88 215 LEU A CA 1
ATOM 1685 C C . LEU A 1 215 ? -4.952 -13.062 -64.116 1.00 87.88 215 LEU A C 1
ATOM 1687 O O . LEU A 1 215 ? -4.566 -12.526 -65.153 1.00 87.88 215 LEU A O 1
ATOM 1691 N N . CYS A 1 216 ? -5.989 -13.908 -64.113 1.00 85.44 216 CYS A N 1
ATOM 1692 C CA . CYS A 1 216 ? -6.759 -14.222 -65.317 1.00 85.44 216 CYS A CA 1
ATOM 1693 C C . CYS A 1 216 ? -7.532 -12.997 -65.846 1.00 85.44 216 CYS A C 1
ATOM 1695 O O . CYS A 1 216 ? -8.030 -12.185 -65.062 1.00 85.44 216 CYS A O 1
ATOM 1697 N N . ASP A 1 217 ? -7.691 -12.919 -67.169 1.00 87.94 217 ASP A N 1
ATOM 1698 C CA . ASP A 1 217 ? -8.555 -11.950 -67.857 1.00 87.94 217 ASP A CA 1
ATOM 1699 C C . ASP A 1 217 ? -10.013 -12.068 -67.384 1.00 87.94 217 ASP A C 1
ATOM 1701 O O . ASP A 1 217 ? -10.642 -13.121 -67.524 1.00 87.94 217 ASP A O 1
ATOM 1705 N N . TYR A 1 218 ? -10.576 -10.982 -66.855 1.00 86.88 218 TYR A N 1
ATOM 1706 C CA . TYR A 1 218 ? -11.960 -10.970 -66.388 1.00 86.88 218 TYR A CA 1
ATOM 1707 C C . TYR A 1 218 ? -12.968 -11.024 -67.548 1.00 86.88 218 TYR A C 1
ATOM 1709 O O . TYR A 1 218 ? -14.049 -11.593 -67.403 1.00 86.88 218 TYR A O 1
ATOM 1717 N N . LYS A 1 219 ? -12.598 -10.561 -68.750 1.00 85.31 219 LYS A N 1
ATOM 1718 C CA . LYS A 1 219 ? -13.434 -10.679 -69.961 1.00 85.31 219 LYS A CA 1
ATOM 1719 C C . LYS A 1 219 ? -13.535 -12.129 -70.436 1.00 85.31 219 LYS A C 1
ATOM 1721 O O . LYS A 1 219 ? -14.538 -12.509 -71.041 1.00 85.31 219 LYS A O 1
ATOM 1726 N N . LYS A 1 220 ? -12.556 -12.972 -70.090 1.00 82.75 220 LYS A N 1
ATOM 1727 C CA . LYS A 1 220 ? -12.626 -14.431 -70.246 1.00 82.75 220 LYS A CA 1
ATOM 1728 C C . LYS A 1 220 ? -13.523 -15.080 -69.182 1.00 82.75 220 LYS A C 1
ATOM 1730 O O . LYS A 1 220 ? -14.289 -15.979 -69.527 1.00 82.75 220 LYS A O 1
ATOM 1735 N N . VAL A 1 221 ? -13.508 -14.599 -67.935 1.00 82.19 221 VAL A N 1
ATOM 1736 C CA . VAL A 1 221 ? -14.449 -15.037 -66.876 1.00 82.19 221 VAL A CA 1
ATOM 1737 C C . VAL A 1 221 ? -15.897 -14.724 -67.261 1.00 82.19 221 VAL A C 1
ATOM 1739 O O . VAL A 1 221 ? -16.746 -15.605 -67.200 1.00 82.19 221 VAL A O 1
ATOM 1742 N N . LEU A 1 222 ? -16.177 -13.529 -67.787 1.00 80.19 222 LEU A N 1
ATOM 1743 C CA . LEU A 1 222 ? -17.520 -13.156 -68.256 1.00 80.19 222 LEU A CA 1
ATOM 1744 C C . LEU A 1 222 ? -18.035 -14.016 -69.431 1.00 80.19 222 LEU A C 1
ATOM 1746 O O . LEU A 1 222 ? -19.243 -14.140 -69.606 1.00 80.19 222 LEU A O 1
ATOM 1750 N N . ARG A 1 223 ? -17.145 -14.622 -70.233 1.00 79.19 223 ARG A N 1
ATOM 1751 C CA . ARG A 1 223 ? -17.505 -15.464 -71.396 1.00 79.19 223 ARG A CA 1
ATOM 1752 C C . ARG A 1 223 ? -17.552 -16.962 -71.102 1.00 79.19 223 ARG A C 1
ATOM 1754 O O . ARG A 1 223 ? -18.349 -17.674 -71.701 1.00 79.19 223 ARG A O 1
ATOM 1761 N N . THR A 1 224 ? -16.679 -17.443 -70.220 1.00 76.19 224 THR A N 1
ATOM 1762 C CA . THR A 1 224 ? -16.502 -18.879 -69.913 1.00 76.19 224 THR A CA 1
ATOM 1763 C C . THR A 1 224 ? -16.912 -19.234 -68.480 1.00 76.19 224 THR A C 1
ATOM 1765 O O . THR A 1 224 ? -16.667 -20.347 -68.015 1.00 76.19 224 THR A O 1
ATOM 1768 N N . SER A 1 225 ? -17.564 -18.295 -67.786 1.00 79.12 225 SER A N 1
ATOM 1769 C CA . SER A 1 225 ? -17.857 -18.351 -66.354 1.00 79.12 225 SER A CA 1
ATOM 1770 C C . SER A 1 225 ? -16.581 -18.529 -65.512 1.00 79.12 225 SER A C 1
ATOM 1772 O O . SER A 1 225 ? -15.446 -18.386 -65.978 1.00 79.12 225 SER A O 1
ATOM 1774 N N . ASN A 1 226 ? -16.766 -18.879 -64.245 1.00 81.25 226 ASN A N 1
ATOM 1775 C CA . ASN A 1 226 ? -15.719 -19.133 -63.261 1.00 81.25 226 ASN A CA 1
ATOM 1776 C C . ASN A 1 226 ? -14.666 -20.177 -63.712 1.00 81.25 226 ASN A C 1
ATOM 1778 O O . ASN A 1 226 ? -13.548 -20.189 -63.197 1.00 81.25 226 ASN A O 1
ATOM 1782 N N . ALA A 1 227 ? -14.975 -21.015 -64.711 1.00 79.19 227 ALA A N 1
ATOM 1783 C CA . ALA A 1 227 ? -14.044 -21.955 -65.346 1.00 79.19 227 ALA A CA 1
ATOM 1784 C C . ALA A 1 227 ? -12.943 -21.287 -66.208 1.00 79.19 227 ALA A C 1
ATOM 1786 O O . ALA A 1 227 ? -12.186 -21.981 -66.886 1.00 79.19 227 ALA A O 1
ATOM 1787 N N . ALA A 1 228 ? -12.835 -19.953 -66.195 1.00 81.56 228 ALA A N 1
ATOM 1788 C CA . ALA A 1 228 ? -11.719 -19.203 -66.780 1.00 81.56 228 ALA A CA 1
ATOM 1789 C C . ALA A 1 228 ? -10.659 -18.728 -65.764 1.00 81.56 228 ALA A C 1
ATOM 1791 O O . ALA A 1 228 ? -9.635 -18.183 -66.184 1.00 81.56 228 ALA A O 1
ATOM 1792 N N . HIS A 1 229 ? -10.892 -18.903 -64.458 1.00 86.44 229 HIS A N 1
ATOM 1793 C CA . HIS A 1 229 ? -9.877 -18.660 -63.427 1.00 86.44 229 HIS A CA 1
ATOM 1794 C C . HIS A 1 229 ? -8.744 -19.702 -63.489 1.00 86.44 229 HIS A C 1
ATOM 1796 O O . HIS A 1 229 ? -8.831 -20.691 -64.211 1.00 86.44 229 HIS A O 1
ATOM 1802 N N . GLU A 1 230 ? -7.686 -19.522 -62.697 1.00 83.25 230 GLU A N 1
ATOM 1803 C CA . GLU A 1 230 ? -6.738 -20.614 -62.440 1.00 83.25 230 GLU A CA 1
ATOM 1804 C C . GLU A 1 230 ? -7.252 -21.565 -61.359 1.00 83.25 230 GLU A C 1
ATOM 1806 O O . GLU A 1 230 ? -7.945 -21.144 -60.433 1.00 83.25 230 GLU A O 1
ATOM 1811 N N . ARG A 1 231 ? -6.831 -22.836 -61.407 1.00 79.19 231 ARG A N 1
ATOM 1812 C CA . ARG A 1 231 ? -7.267 -23.886 -60.458 1.00 79.19 231 ARG A CA 1
ATOM 1813 C C . ARG A 1 231 ? -6.941 -23.605 -58.984 1.00 79.19 231 ARG A C 1
ATOM 1815 O O . ARG A 1 231 ? -7.534 -24.228 -58.112 1.00 79.19 231 ARG A O 1
ATOM 1822 N N . PHE A 1 232 ? -5.993 -22.708 -58.704 1.00 81.00 232 PHE A N 1
ATOM 1823 C CA . PHE A 1 232 ? -5.644 -22.267 -57.345 1.00 81.00 232 PHE A CA 1
ATOM 1824 C C . PHE A 1 232 ? -6.460 -21.051 -56.869 1.00 81.00 232 PHE A C 1
ATOM 1826 O O . PHE A 1 232 ? -6.288 -20.591 -55.742 1.00 81.00 232 PHE A O 1
ATOM 1833 N N . CYS A 1 233 ? -7.314 -20.483 -57.722 1.00 81.44 233 CYS A N 1
ATOM 1834 C CA . CYS A 1 233 ? -8.170 -19.365 -57.359 1.00 81.44 233 CYS A CA 1
ATOM 1835 C C . CYS A 1 233 ? -9.381 -19.849 -56.557 1.00 81.44 233 CYS A C 1
ATOM 1837 O O . CYS A 1 233 ? -10.038 -20.813 -56.942 1.00 81.44 233 CYS A O 1
ATOM 1839 N N . SER A 1 234 ? -9.748 -19.105 -55.511 1.00 82.81 234 SER A N 1
ATOM 1840 C CA . SER A 1 234 ? -10.985 -19.299 -54.737 1.00 82.81 234 SER A CA 1
ATOM 1841 C C . SER A 1 234 ? -12.261 -19.292 -55.584 1.00 82.81 234 SER A C 1
ATOM 1843 O O . SER A 1 234 ? -13.289 -19.795 -55.144 1.00 82.81 234 SER A O 1
ATOM 1845 N N . HIS A 1 235 ? -12.195 -18.714 -56.784 1.00 81.44 235 HIS A N 1
ATOM 1846 C CA . HIS A 1 235 ? -13.321 -18.559 -57.698 1.00 81.44 235 HIS A CA 1
ATOM 1847 C C . HIS A 1 235 ? -13.407 -19.674 -58.760 1.00 81.44 235 HIS A C 1
ATOM 1849 O O . HIS A 1 235 ? -14.343 -19.659 -59.549 1.00 81.44 235 HIS A O 1
ATOM 1855 N N . TRP A 1 236 ? -12.488 -20.653 -58.800 1.00 81.44 236 TRP A N 1
ATOM 1856 C CA . TRP A 1 236 ? -12.534 -21.774 -59.760 1.00 81.44 236 TRP A CA 1
ATOM 1857 C C . TRP A 1 236 ? -13.581 -22.851 -59.379 1.00 81.44 236 TRP A C 1
ATOM 1859 O O . TRP A 1 236 ? -13.637 -23.260 -58.217 1.00 81.44 236 TRP A O 1
ATOM 1869 N N . PRO A 1 237 ? -14.380 -23.385 -60.329 1.00 69.06 237 PRO A N 1
ATOM 1870 C CA . PRO A 1 237 ? -15.412 -24.378 -60.039 1.00 69.06 237 PRO A CA 1
ATOM 1871 C C . PRO A 1 237 ? -14.840 -25.794 -59.860 1.00 69.06 237 PRO A C 1
ATOM 1873 O O . PRO A 1 237 ? -14.225 -26.375 -60.759 1.00 69.06 237 PRO A O 1
ATOM 1876 N N . THR A 1 238 ? -15.106 -26.404 -58.708 1.00 54.31 238 THR A N 1
ATOM 1877 C CA . THR A 1 238 ? -14.798 -27.814 -58.436 1.00 54.31 238 THR A CA 1
ATOM 1878 C C . THR A 1 238 ? -15.820 -28.737 -59.109 1.00 54.31 238 THR A C 1
ATOM 1880 O O . THR A 1 238 ? -17.016 -28.675 -58.834 1.00 54.31 238 THR A O 1
ATOM 1883 N N . MET A 1 239 ? -15.364 -29.624 -60.002 1.00 46.94 239 MET A N 1
ATOM 1884 C CA . MET A 1 239 ? -16.258 -30.578 -60.668 1.00 46.94 239 MET A CA 1
ATOM 1885 C C . MET A 1 239 ? -16.695 -31.706 -59.727 1.00 46.94 239 MET A C 1
ATOM 1887 O O . MET A 1 239 ? -15.896 -32.577 -59.389 1.00 46.94 239 MET A O 1
ATOM 1891 N N . SER A 1 240 ? -17.988 -31.763 -59.406 1.00 38.78 240 SER A N 1
ATOM 1892 C CA . SER A 1 240 ? -18.648 -32.997 -58.971 1.00 38.78 240 SER A CA 1
ATOM 1893 C C . SER A 1 240 ? -19.275 -33.700 -60.183 1.00 38.78 240 SER A C 1
ATOM 1895 O O . SER A 1 240 ? -20.345 -33.333 -60.666 1.00 38.78 240 SER A O 1
ATOM 1897 N N . MET A 1 241 ? -18.600 -34.722 -60.716 1.00 36.91 241 MET A N 1
ATOM 1898 C CA . MET A 1 241 ? -19.186 -35.582 -61.754 1.00 36.91 241 MET A CA 1
ATOM 1899 C C . MET A 1 241 ? -20.066 -36.676 -61.139 1.00 36.91 241 MET A C 1
ATOM 1901 O O . MET A 1 241 ? -19.731 -37.253 -60.104 1.00 36.91 241 MET A O 1
ATOM 1905 N N . ARG A 1 242 ? -21.194 -36.980 -61.794 1.00 31.59 242 ARG A N 1
ATOM 1906 C CA . ARG A 1 242 ? -22.078 -38.092 -61.415 1.00 31.59 242 ARG A CA 1
ATOM 1907 C C . ARG A 1 242 ? -21.581 -39.417 -62.012 1.00 31.59 242 ARG A C 1
ATOM 1909 O O . ARG A 1 242 ? -21.017 -39.458 -63.098 1.00 31.59 242 ARG A O 1
ATOM 1916 N N . VAL A 1 243 ? -21.813 -40.486 -61.256 1.00 37.31 243 VAL A N 1
ATOM 1917 C CA . VAL A 1 243 ? -21.339 -41.870 -61.443 1.00 37.31 243 VAL A CA 1
ATOM 1918 C C . VAL A 1 243 ? -21.877 -42.558 -62.710 1.00 37.31 243 VAL A C 1
ATOM 1920 O O . VAL A 1 243 ? -23.063 -42.439 -62.996 1.00 37.31 243 VAL A O 1
ATOM 1923 N N . THR A 1 244 ? -21.066 -43.410 -63.364 1.00 31.28 244 THR A N 1
ATOM 1924 C CA . THR A 1 244 ? -21.511 -44.729 -63.899 1.00 31.28 244 THR A CA 1
ATOM 1925 C C . THR A 1 244 ? -20.361 -45.737 -64.127 1.00 31.28 244 THR A C 1
ATOM 1927 O O . THR A 1 244 ? -19.666 -45.725 -65.132 1.00 31.28 244 THR A O 1
ATOM 1930 N N . ARG A 1 245 ? -20.204 -46.654 -63.161 1.00 33.75 245 ARG A N 1
ATOM 1931 C CA . ARG A 1 245 ? -19.849 -48.091 -63.278 1.00 33.75 245 ARG A CA 1
ATOM 1932 C C . ARG A 1 245 ? -19.409 -48.653 -64.659 1.00 33.75 245 ARG A C 1
ATOM 1934 O O . ARG A 1 245 ? -20.271 -48.927 -65.486 1.00 33.75 245 ARG A O 1
ATOM 1941 N N . SER A 1 246 ? -18.137 -49.061 -64.804 1.00 32.72 246 SER A N 1
ATOM 1942 C CA . SER A 1 246 ? -17.700 -50.416 -65.259 1.00 32.72 246 SER A CA 1
ATOM 1943 C C . SER A 1 246 ? -16.163 -50.537 -65.427 1.00 32.72 246 SER A C 1
ATOM 1945 O O . SER A 1 246 ? -15.488 -49.520 -65.480 1.00 32.72 246 SER A O 1
ATOM 1947 N N . GLN A 1 247 ? -15.650 -51.783 -65.446 1.00 33.62 247 GLN A N 1
ATOM 1948 C CA . GLN A 1 247 ? -14.297 -52.271 -65.836 1.00 33.62 247 GLN A CA 1
ATOM 1949 C C . GLN A 1 247 ? -13.060 -51.438 -65.383 1.00 33.62 247 GLN A C 1
ATOM 1951 O O . GLN A 1 247 ? -12.801 -50.359 -65.891 1.00 33.62 247 GLN A O 1
ATOM 1956 N N . ALA A 1 248 ? -12.282 -51.818 -64.359 1.00 32.12 248 ALA A N 1
ATOM 1957 C CA . ALA A 1 248 ? -11.421 -53.009 -64.184 1.00 32.12 248 ALA A CA 1
ATOM 1958 C C . ALA A 1 248 ? -10.053 -52.956 -64.914 1.00 32.12 248 ALA A C 1
ATOM 1960 O O . ALA A 1 248 ? -9.992 -53.068 -66.132 1.00 32.12 248 ALA A O 1
ATOM 1961 N N . GLY A 1 249 ? -8.955 -52.932 -64.138 1.00 39.72 249 GLY A N 1
ATOM 1962 C CA . GLY A 1 249 ? -7.620 -53.367 -64.584 1.00 39.72 249 GLY A CA 1
ATOM 1963 C C . GLY A 1 249 ? -6.470 -52.347 -64.492 1.00 39.72 249 GLY A C 1
ATOM 1964 O O . GLY A 1 249 ? -6.429 -51.390 -65.252 1.00 39.72 249 GLY A O 1
ATOM 1965 N N . LYS A 1 250 ? -5.459 -52.691 -63.673 1.00 34.47 250 LYS A N 1
ATOM 1966 C CA . LYS A 1 250 ? -4.074 -52.157 -63.619 1.00 34.47 250 LYS A CA 1
ATOM 1967 C C . LYS A 1 250 ? -3.853 -50.732 -63.073 1.00 34.47 250 LYS A C 1
ATOM 1969 O O . LYS A 1 250 ? -4.470 -49.757 -63.479 1.00 34.47 250 LYS A O 1
ATOM 1974 N N . THR A 1 251 ? -2.866 -50.632 -62.182 1.00 35.84 251 THR A N 1
ATOM 1975 C CA . THR A 1 251 ? -2.342 -49.402 -61.570 1.00 35.84 251 THR A CA 1
ATOM 1976 C C . THR A 1 251 ? -1.219 -48.786 -62.418 1.00 35.84 251 THR A C 1
ATOM 1978 O O . THR A 1 251 ? -0.244 -49.483 -62.706 1.00 35.84 251 THR A O 1
ATOM 1981 N N . PRO A 1 252 ? -1.267 -47.484 -62.745 1.00 35.91 252 PRO A N 1
ATOM 1982 C CA . PRO A 1 252 ? -0.083 -46.700 -63.098 1.00 35.91 252 PRO A CA 1
ATOM 1983 C C . PRO A 1 252 ? 0.678 -46.260 -61.834 1.00 35.91 252 PRO A C 1
ATOM 1985 O O . PRO A 1 252 ? 0.076 -46.060 -60.778 1.00 35.91 252 PRO A O 1
ATOM 1988 N N . GLN A 1 253 ? 2.000 -46.094 -61.928 1.00 32.56 253 GLN A N 1
ATOM 1989 C CA . GLN A 1 253 ? 2.836 -45.650 -60.803 1.00 32.56 253 GLN A CA 1
ATOM 1990 C C . GLN A 1 253 ? 2.724 -44.140 -60.523 1.00 32.56 253 GLN A C 1
ATOM 1992 O O . GLN A 1 253 ? 2.333 -43.347 -61.378 1.00 32.56 253 GLN A O 1
ATOM 1997 N N . LYS A 1 254 ? 3.110 -43.750 -59.302 1.00 32.66 254 LYS A N 1
ATOM 1998 C CA . LYS A 1 254 ? 3.119 -42.375 -58.785 1.00 32.66 254 LYS A CA 1
ATOM 1999 C C . LYS A 1 254 ? 4.523 -41.754 -58.930 1.00 32.66 254 LYS A C 1
ATOM 2001 O O . LYS A 1 254 ? 5.439 -42.253 -58.283 1.00 32.66 254 LYS A O 1
ATOM 2006 N N . PRO A 1 255 ? 4.708 -40.662 -59.695 1.00 35.53 255 PRO A N 1
ATOM 2007 C CA . PRO A 1 255 ? 5.928 -39.853 -59.642 1.00 35.53 255 PRO A CA 1
ATOM 2008 C C . PRO A 1 255 ? 5.946 -38.976 -58.383 1.00 35.53 255 PRO A C 1
ATOM 2010 O O . PRO A 1 255 ? 4.916 -38.410 -58.005 1.00 35.53 255 PRO A O 1
ATOM 2013 N N . ASP A 1 256 ? 7.108 -38.834 -57.746 1.00 33.53 256 ASP A N 1
ATOM 2014 C CA . ASP A 1 256 ? 7.240 -38.082 -56.495 1.00 33.53 256 ASP A CA 1
ATOM 2015 C C . ASP A 1 256 ? 7.292 -36.559 -56.668 1.00 33.53 256 ASP A C 1
ATOM 2017 O O . ASP A 1 256 ? 7.820 -36.028 -57.647 1.00 33.53 256 ASP A O 1
ATOM 2021 N N . ARG A 1 257 ? 6.788 -35.854 -55.645 1.00 32.59 257 ARG A N 1
ATOM 2022 C CA . ARG A 1 257 ? 7.026 -34.423 -55.390 1.00 32.59 257 ARG A CA 1
ATOM 2023 C C . ARG A 1 257 ? 7.025 -34.158 -53.875 1.00 32.59 257 ARG A C 1
ATOM 2025 O O . ARG A 1 257 ? 5.944 -34.062 -53.293 1.00 32.59 257 ARG A O 1
ATOM 2032 N N . PRO A 1 258 ? 8.193 -34.042 -53.219 1.00 35.59 258 PRO A N 1
ATOM 2033 C CA . PRO A 1 258 ? 8.268 -33.648 -51.814 1.00 35.59 258 PRO A CA 1
ATOM 2034 C C . PRO A 1 258 ? 8.054 -32.133 -51.644 1.00 35.59 258 PRO A C 1
ATOM 2036 O O . PRO A 1 258 ? 8.343 -31.361 -52.558 1.00 35.59 258 PRO A O 1
ATOM 2039 N N . GLY A 1 259 ? 7.628 -31.696 -50.450 1.00 42.28 259 GLY A N 1
ATOM 2040 C CA . GLY A 1 259 ? 7.841 -30.306 -50.012 1.00 42.28 259 GLY A CA 1
ATOM 2041 C C . GLY A 1 259 ? 6.630 -29.454 -49.613 1.00 42.28 259 GLY A C 1
ATOM 2042 O O . GLY A 1 259 ? 6.801 -28.244 -49.499 1.00 42.28 259 GLY A O 1
ATOM 2043 N N . PHE A 1 260 ? 5.441 -30.016 -49.366 1.00 29.00 260 PHE A N 1
ATOM 2044 C CA . PHE A 1 260 ? 4.345 -29.264 -48.732 1.00 29.00 260 PHE A CA 1
ATOM 2045 C C . PHE A 1 260 ? 3.657 -30.085 -47.635 1.00 29.00 260 PHE A C 1
ATOM 2047 O O . PHE A 1 260 ? 3.232 -31.212 -47.873 1.00 29.00 260 PHE A O 1
ATOM 2054 N N . VAL A 1 261 ? 3.548 -29.500 -46.439 1.00 34.12 261 VAL A N 1
ATOM 2055 C CA . VAL A 1 261 ? 2.736 -29.994 -45.318 1.00 34.12 261 VAL A CA 1
ATOM 2056 C C . VAL A 1 261 ? 1.810 -28.857 -44.908 1.00 34.12 261 VAL A C 1
ATOM 2058 O O . VAL A 1 261 ? 2.252 -27.725 -44.715 1.00 34.12 261 VAL A O 1
ATOM 2061 N N . GLU A 1 262 ? 0.519 -29.151 -44.832 1.00 27.27 262 GLU A N 1
ATOM 2062 C CA . GLU A 1 262 ? -0.534 -28.171 -44.571 1.00 27.27 262 GLU A CA 1
ATOM 2063 C C . GLU A 1 262 ? -0.615 -27.809 -43.081 1.00 27.27 262 GLU A C 1
ATOM 2065 O O . GLU A 1 262 ? -0.351 -28.637 -42.208 1.00 27.27 262 GLU A O 1
ATOM 2070 N N . THR A 1 263 ? -1.037 -26.582 -42.769 1.00 31.44 263 THR A N 1
ATOM 2071 C CA . THR A 1 263 ? -1.407 -26.167 -41.408 1.00 31.44 263 THR A CA 1
ATOM 2072 C C . THR A 1 263 ? -2.883 -26.499 -41.135 1.00 31.44 263 THR A C 1
ATOM 2074 O O . THR A 1 263 ? -3.760 -25.902 -41.764 1.00 31.44 263 THR A O 1
ATOM 2077 N N . PRO A 1 264 ? -3.219 -27.414 -40.200 1.00 36.41 264 PRO A N 1
ATOM 2078 C CA . PRO A 1 264 ? -4.606 -27.848 -40.024 1.00 36.41 264 PRO A CA 1
ATOM 2079 C C . PRO A 1 264 ? -5.520 -26.770 -39.421 1.00 36.41 264 PRO A C 1
ATOM 2081 O O . PRO A 1 264 ? -5.333 -26.315 -38.289 1.00 36.41 264 PRO A O 1
ATOM 2084 N N . GLY A 1 265 ? -6.572 -26.411 -40.159 1.00 27.94 265 GLY A N 1
ATOM 2085 C CA . GLY A 1 265 ? -7.692 -25.618 -39.653 1.00 27.94 265 GLY A CA 1
ATOM 2086 C C . GLY A 1 265 ? -8.601 -26.418 -38.705 1.00 27.94 265 GLY A C 1
ATOM 2087 O O . GLY A 1 265 ? -8.816 -27.616 -38.867 1.00 27.94 265 GLY A O 1
ATOM 2088 N N . ARG A 1 266 ? -9.172 -25.748 -37.700 1.00 27.58 266 ARG A N 1
ATOM 2089 C CA . ARG A 1 266 ? -9.984 -26.348 -36.621 1.00 27.58 266 ARG A CA 1
ATOM 2090 C C . ARG A 1 266 ? -11.490 -26.242 -36.910 1.00 27.58 266 ARG A C 1
ATOM 2092 O O . ARG A 1 266 ? -11.937 -25.107 -37.057 1.00 27.58 266 ARG A O 1
ATOM 2099 N N . ARG A 1 267 ? -12.281 -27.338 -36.792 1.00 26.80 267 ARG A N 1
ATOM 2100 C CA . ARG A 1 267 ? -13.567 -27.404 -36.012 1.00 26.80 267 ARG A CA 1
ATOM 2101 C C . ARG A 1 267 ? -14.434 -28.694 -36.140 1.00 26.80 267 ARG A C 1
ATOM 2103 O O . ARG A 1 267 ? -14.848 -29.051 -37.227 1.00 26.80 267 ARG A O 1
ATOM 2110 N N . LYS A 1 268 ? -14.878 -29.177 -34.960 1.00 24.30 268 LYS A N 1
ATOM 2111 C CA . LYS A 1 268 ? -16.228 -29.683 -34.549 1.00 24.30 268 LYS A CA 1
ATOM 2112 C C . LYS A 1 268 ? -16.891 -30.965 -35.137 1.00 24.30 268 LYS A C 1
ATOM 2114 O O . LYS A 1 268 ? -17.359 -30.946 -36.262 1.00 24.30 268 LYS A O 1
ATOM 2119 N N . SER A 1 269 ? -17.254 -31.863 -34.194 1.00 27.00 269 SER A N 1
ATOM 2120 C CA . SER A 1 269 ? -18.459 -32.752 -34.136 1.00 27.00 269 SER A CA 1
ATOM 2121 C C . SER A 1 269 ? -18.564 -33.932 -35.140 1.00 27.00 269 SER A C 1
ATOM 2123 O O . SER A 1 269 ? -18.032 -33.837 -36.231 1.00 27.00 269 SER A O 1
ATOM 2125 N N . GLN A 1 270 ? -19.235 -35.072 -34.860 1.00 23.28 270 GLN A N 1
ATOM 2126 C CA . GLN A 1 270 ? -20.101 -35.452 -33.719 1.00 23.28 270 GLN A CA 1
ATOM 2127 C C . GLN A 1 270 ? -20.157 -36.992 -33.460 1.00 23.28 270 GLN A C 1
ATOM 2129 O O . GLN A 1 270 ? -20.237 -37.761 -34.402 1.00 23.28 270 GLN A O 1
ATOM 2134 N N . ARG A 1 271 ? -20.172 -37.396 -32.172 1.00 25.64 271 ARG A N 1
ATOM 2135 C CA . ARG A 1 271 ? -20.570 -38.684 -31.508 1.00 25.64 271 ARG A CA 1
ATOM 2136 C C . ARG A 1 271 ? -20.690 -40.051 -32.254 1.00 25.64 271 ARG A C 1
ATOM 2138 O O . ARG A 1 271 ? -21.505 -40.190 -33.155 1.00 25.64 271 ARG A O 1
ATOM 2145 N N . LYS A 1 272 ? -20.204 -41.084 -31.520 1.00 23.64 272 LYS A N 1
ATOM 2146 C CA . LYS A 1 272 ? -20.608 -42.528 -31.458 1.00 23.64 272 LYS A CA 1
ATOM 2147 C C . LYS A 1 272 ? -20.127 -43.443 -32.617 1.00 23.64 272 LYS A C 1
ATOM 2149 O O . LYS A 1 272 ? -19.988 -42.962 -33.727 1.00 23.64 272 LYS A O 1
ATOM 2154 N N . SER A 1 273 ? -19.833 -44.744 -32.414 1.00 25.73 273 SER A N 1
ATOM 2155 C CA . SER A 1 273 ? -20.026 -45.655 -31.246 1.00 25.73 273 SER A CA 1
ATOM 2156 C C . SER A 1 273 ? -19.104 -46.900 -31.230 1.00 25.73 273 SER A C 1
ATOM 2158 O O . SER A 1 273 ? -18.912 -47.469 -32.296 1.00 25.73 273 SER A O 1
ATOM 2160 N N . LEU A 1 274 ? -18.766 -47.405 -30.019 1.00 23.89 274 LEU A N 1
ATOM 2161 C CA . LEU A 1 274 ? -18.261 -48.770 -29.676 1.00 23.89 274 LEU A CA 1
ATOM 2162 C C . LEU A 1 274 ? -16.881 -49.184 -30.273 1.00 23.89 274 LEU A C 1
ATOM 2164 O O . LEU A 1 274 ? -16.503 -48.676 -31.317 1.00 23.89 274 LEU A O 1
ATOM 2168 N N . ALA A 1 275 ? -16.062 -50.072 -29.679 1.00 24.02 275 ALA A N 1
ATOM 2169 C CA . ALA A 1 275 ? -16.081 -50.777 -28.376 1.00 24.02 275 ALA A CA 1
ATOM 2170 C C . ALA A 1 275 ? -14.631 -50.917 -27.801 1.00 24.02 275 ALA A C 1
ATOM 2172 O O . ALA A 1 275 ? -13.783 -50.088 -28.119 1.00 24.02 275 ALA A O 1
ATOM 2173 N N . SER A 1 276 ? -14.373 -51.899 -26.923 1.00 24.09 276 SER A N 1
ATOM 2174 C CA . SER A 1 276 ? -13.085 -52.213 -26.254 1.00 24.09 276 SER A CA 1
ATOM 2175 C C . SER A 1 276 ? -12.053 -52.870 -27.215 1.00 24.09 276 SER A C 1
ATOM 2177 O O . SER A 1 276 ? -12.411 -53.128 -28.362 1.00 24.09 276 SER A O 1
ATOM 2179 N N . ASP A 1 277 ? -10.761 -53.123 -26.942 1.00 24.30 277 ASP A N 1
ATOM 2180 C CA . ASP A 1 277 ? -9.849 -53.145 -25.763 1.00 24.30 277 ASP A CA 1
ATOM 2181 C C . ASP A 1 277 ? -8.431 -52.646 -26.206 1.00 24.30 277 ASP A C 1
ATOM 2183 O O . ASP A 1 277 ? -8.250 -52.366 -27.389 1.00 24.30 277 ASP A O 1
ATOM 2187 N N . GLY A 1 278 ? -7.359 -52.499 -25.402 1.00 23.81 278 GLY A N 1
ATOM 2188 C CA . GLY A 1 278 ? -7.112 -52.680 -23.956 1.00 23.81 278 GLY A CA 1
ATOM 2189 C C . GLY A 1 278 ? -5.605 -52.506 -23.596 1.00 23.81 278 GLY A C 1
ATOM 2190 O O . GLY A 1 278 ? -4.778 -52.394 -24.491 1.00 23.81 278 GLY A O 1
ATOM 2191 N N . TYR A 1 279 ? -5.284 -52.444 -22.291 1.00 22.16 279 TYR A N 1
ATOM 2192 C CA . TYR A 1 279 ? -3.963 -52.462 -21.594 1.00 22.16 279 TYR A CA 1
ATOM 2193 C C . TYR A 1 279 ? -2.634 -52.000 -22.283 1.00 22.16 279 TYR A C 1
ATOM 2195 O O . TYR A 1 279 ? -2.039 -52.716 -23.078 1.00 22.16 279 TYR A O 1
ATOM 2203 N N . GLU A 1 280 ? -2.084 -50.894 -21.744 1.00 22.11 280 GLU A N 1
ATOM 2204 C CA . GLU A 1 280 ? -0.665 -50.687 -21.336 1.00 22.11 280 GLU A CA 1
ATOM 2205 C C . GLU A 1 280 ? 0.490 -50.446 -22.358 1.00 22.11 280 GLU A C 1
ATOM 2207 O O . GLU A 1 280 ? 0.436 -50.752 -23.544 1.00 22.11 280 GLU A O 1
ATOM 2212 N N . SER A 1 281 ? 1.582 -49.886 -21.808 1.00 23.31 281 SER A N 1
ATOM 2213 C CA . SER A 1 281 ? 2.917 -49.567 -22.358 1.00 23.31 281 SER A CA 1
ATOM 2214 C C . SER A 1 281 ? 3.105 -48.262 -23.162 1.00 23.31 281 SER A C 1
ATOM 2216 O O . SER A 1 281 ? 2.394 -47.937 -24.109 1.00 23.31 281 SER A O 1
ATOM 2218 N N . THR A 1 282 ? 4.129 -47.502 -22.759 1.00 22.50 282 THR A N 1
ATOM 2219 C CA . THR A 1 282 ? 4.674 -46.308 -23.429 1.00 22.50 282 THR A CA 1
ATOM 2220 C C . THR A 1 282 ? 5.938 -46.645 -24.219 1.00 22.50 282 THR A C 1
ATOM 2222 O O . THR A 1 282 ? 6.782 -47.373 -23.694 1.00 22.50 282 THR A O 1
ATOM 2225 N N . PRO A 1 283 ? 6.163 -45.994 -25.371 1.00 25.77 283 PRO A N 1
ATOM 2226 C CA . PRO A 1 283 ? 7.517 -45.740 -25.859 1.00 25.77 283 PRO A CA 1
ATOM 2227 C C . PRO A 1 283 ? 7.820 -44.241 -26.048 1.00 25.77 283 PRO A C 1
ATOM 2229 O O . PRO A 1 283 ? 6.948 -43.429 -26.363 1.00 25.77 283 PRO A O 1
ATOM 2232 N N . GLU A 1 284 ? 9.092 -43.891 -25.880 1.00 24.53 284 GLU A N 1
ATOM 2233 C CA . GLU A 1 284 ? 9.669 -42.580 -26.197 1.00 24.53 284 GLU A CA 1
ATOM 2234 C C . GLU A 1 284 ? 9.973 -42.449 -27.708 1.00 24.53 284 GLU A C 1
ATOM 2236 O O . GLU A 1 284 ? 10.125 -43.463 -28.393 1.00 24.53 284 GLU A O 1
ATOM 2241 N N . PRO A 1 285 ? 10.146 -41.225 -28.242 1.00 28.83 285 PRO A N 1
ATOM 2242 C CA . PRO A 1 285 ? 10.781 -41.001 -29.538 1.00 28.83 285 PRO A CA 1
ATOM 2243 C C . PRO A 1 285 ? 12.197 -40.411 -29.379 1.00 28.83 285 PRO A C 1
ATOM 2245 O O . PRO A 1 285 ? 12.364 -39.201 -29.208 1.00 28.83 285 PRO A O 1
ATOM 2248 N N . GLU A 1 286 ? 13.230 -41.249 -29.482 1.00 24.81 286 GLU A N 1
ATOM 2249 C CA . GLU A 1 286 ? 14.627 -40.793 -29.524 1.00 24.81 286 GLU A CA 1
ATOM 2250 C C . GLU A 1 286 ? 15.059 -40.247 -30.906 1.00 24.81 286 GLU A C 1
ATOM 2252 O O . GLU A 1 286 ? 14.756 -40.804 -31.957 1.00 24.81 286 GLU A O 1
ATOM 2257 N N . ASN A 1 287 ? 15.874 -39.188 -30.854 1.00 26.88 287 ASN A N 1
ATOM 2258 C CA . ASN A 1 287 ? 17.041 -38.904 -31.703 1.00 26.88 287 ASN A CA 1
ATOM 2259 C C . ASN A 1 287 ? 16.964 -39.026 -33.245 1.00 26.88 287 ASN A C 1
ATOM 2261 O O . ASN A 1 287 ? 17.262 -40.061 -33.835 1.00 26.88 287 ASN A O 1
ATOM 2265 N N . PHE A 1 288 ? 16.885 -37.859 -33.901 1.00 23.88 288 PHE A N 1
ATOM 2266 C CA . PHE A 1 288 ? 17.592 -37.599 -35.167 1.00 23.88 288 PHE A CA 1
ATOM 2267 C C . PHE A 1 288 ? 18.800 -36.675 -34.918 1.00 23.88 288 PHE A C 1
ATOM 2269 O O . PHE A 1 288 ? 18.683 -35.453 -34.992 1.00 23.88 288 PHE A O 1
ATOM 2276 N N . LEU A 1 289 ? 19.972 -37.249 -34.618 1.00 27.73 289 LEU A N 1
ATOM 2277 C CA . LEU A 1 289 ? 21.251 -36.526 -34.521 1.00 27.73 289 LEU A CA 1
ATOM 2278 C C . LEU A 1 289 ? 22.449 -37.473 -34.711 1.00 27.73 289 LEU A C 1
ATOM 2280 O O . LEU A 1 289 ? 22.556 -38.435 -33.953 1.00 27.73 289 LEU A O 1
ATOM 2284 N N . LYS A 1 290 ? 23.347 -37.153 -35.667 1.00 25.83 290 LYS A N 1
ATOM 2285 C CA . LYS A 1 290 ? 24.788 -37.525 -35.812 1.00 25.83 290 LYS A CA 1
ATOM 2286 C C . LYS A 1 290 ? 25.200 -37.561 -37.304 1.00 25.83 290 LYS A C 1
ATOM 2288 O O . LYS A 1 290 ? 24.327 -37.754 -38.146 1.00 25.83 290 LYS A O 1
ATOM 2293 N N . PRO A 1 291 ? 26.505 -37.514 -37.652 1.00 34.50 291 PRO A N 1
ATOM 2294 C CA . PRO A 1 291 ? 27.634 -36.925 -36.917 1.00 34.50 291 PRO A CA 1
ATOM 2295 C C . PRO A 1 291 ? 28.542 -36.027 -37.794 1.00 34.50 291 PRO A C 1
ATOM 2297 O O . PRO A 1 291 ? 28.537 -36.103 -39.020 1.00 34.50 291 PRO A O 1
ATOM 2300 N N . PHE A 1 292 ? 29.460 -35.297 -37.154 1.00 22.77 292 PHE A N 1
ATOM 2301 C CA . PHE A 1 292 ? 30.821 -35.155 -37.691 1.00 22.77 292 PHE A CA 1
ATOM 2302 C C . PHE A 1 292 ? 31.844 -35.448 -36.582 1.00 22.77 292 PHE A C 1
ATOM 2304 O O . PHE A 1 292 ? 31.476 -35.509 -35.409 1.00 22.77 292 PHE A O 1
ATOM 2311 N N . LYS A 1 293 ? 33.079 -35.784 -36.966 1.00 24.61 293 LYS A N 1
ATOM 2312 C CA . LYS A 1 293 ? 33.969 -36.644 -36.164 1.00 24.61 293 LYS A CA 1
ATOM 2313 C C . LYS A 1 293 ? 34.765 -35.930 -35.065 1.00 24.61 293 LYS A C 1
ATOM 2315 O O . LYS A 1 293 ? 35.192 -34.793 -35.235 1.00 24.61 293 LYS A O 1
ATOM 2320 N N . SER A 1 294 ? 35.090 -36.702 -34.029 1.00 22.78 294 SER A N 1
ATOM 2321 C CA . SER A 1 294 ? 36.195 -36.471 -33.094 1.00 22.78 294 SER A CA 1
ATOM 2322 C C . SER A 1 294 ? 36.903 -37.800 -32.804 1.00 22.78 294 SER A C 1
ATOM 2324 O O . SER A 1 294 ? 36.240 -38.754 -32.400 1.00 22.78 294 SER A O 1
ATOM 2326 N N . ASN A 1 295 ? 38.223 -37.832 -32.964 1.00 24.25 295 ASN A N 1
ATOM 2327 C CA . ASN A 1 295 ? 39.140 -38.808 -32.365 1.00 24.25 295 ASN A CA 1
ATOM 2328 C C . ASN A 1 295 ? 39.926 -38.007 -31.298 1.00 24.25 295 ASN A C 1
ATOM 2330 O O . ASN A 1 295 ? 40.257 -36.851 -31.553 1.00 24.25 295 ASN A O 1
ATOM 2334 N N . GLU A 1 296 ? 39.954 -38.415 -30.026 1.00 25.45 296 GLU A N 1
ATOM 2335 C CA . GLU A 1 296 ? 40.858 -39.431 -29.440 1.00 25.45 296 GLU A CA 1
ATOM 2336 C C . GLU A 1 296 ? 42.336 -38.975 -29.437 1.00 25.45 296 GLU A C 1
ATOM 2338 O O . GLU A 1 296 ? 42.825 -38.511 -30.462 1.00 25.45 296 GLU A O 1
ATOM 2343 N N . SER A 1 297 ? 43.091 -39.072 -28.332 1.00 24.77 297 SER A N 1
ATOM 2344 C CA . SER A 1 297 ? 42.790 -39.641 -26.999 1.00 24.77 297 SER A CA 1
ATOM 2345 C C . SER A 1 297 ? 43.628 -38.987 -25.874 1.00 24.77 297 SER A C 1
ATOM 2347 O O . SER A 1 297 ? 44.555 -38.241 -26.169 1.00 24.77 297 SER A O 1
ATOM 2349 N N . ASP A 1 298 ? 43.291 -39.313 -24.612 1.00 25.42 298 ASP A N 1
ATOM 2350 C CA . ASP A 1 298 ? 44.123 -39.241 -23.382 1.00 25.42 298 ASP A CA 1
ATOM 2351 C C . ASP A 1 298 ? 44.720 -37.859 -22.970 1.00 25.42 298 ASP A C 1
ATOM 2353 O O . ASP A 1 298 ? 44.752 -36.912 -23.741 1.00 25.42 298 ASP A O 1
ATOM 2357 N N . VAL A 1 299 ? 45.150 -37.560 -21.733 1.00 24.83 299 VAL A N 1
ATOM 2358 C CA . VAL A 1 299 ? 45.301 -38.288 -20.452 1.00 24.83 299 VAL A CA 1
ATOM 235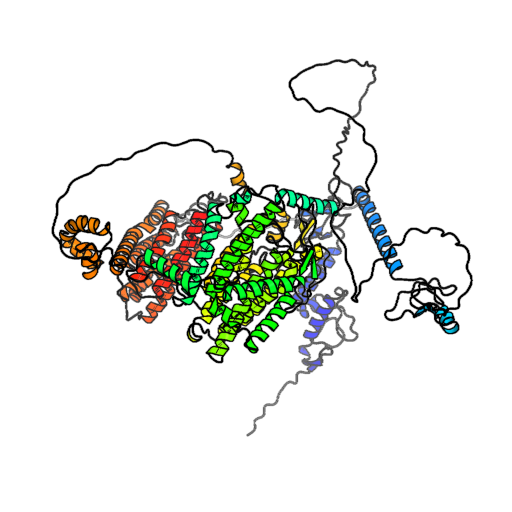9 C C . VAL A 1 299 ? 44.675 -37.435 -19.319 1.00 24.83 299 VAL A C 1
ATOM 2361 O O . VAL A 1 299 ? 44.571 -36.214 -19.430 1.00 24.83 299 VAL A O 1
ATOM 2364 N N . LYS A 1 300 ? 44.309 -38.049 -18.184 1.00 25.97 300 LYS A N 1
ATOM 2365 C CA . LYS A 1 300 ? 44.080 -37.361 -16.892 1.00 25.97 300 LYS A CA 1
ATOM 2366 C C . LYS A 1 300 ? 45.132 -37.831 -15.879 1.00 25.97 300 LYS A C 1
ATOM 2368 O O . LYS A 1 300 ? 45.430 -39.022 -15.897 1.00 25.97 300 LYS A O 1
ATOM 2373 N N . LYS A 1 301 ? 45.560 -36.938 -14.965 1.00 24.30 301 LYS A N 1
ATOM 2374 C CA . LYS A 1 301 ? 46.754 -36.988 -14.069 1.00 24.30 301 LYS A CA 1
ATOM 2375 C C . LYS A 1 301 ? 47.927 -36.179 -14.652 1.00 24.30 301 LYS A C 1
ATOM 2377 O O . LYS A 1 301 ? 48.001 -36.027 -15.863 1.00 24.30 301 LYS A O 1
ATOM 2382 N N . GLU A 1 302 ? 48.833 -35.607 -13.862 1.00 24.17 302 GLU A N 1
ATOM 2383 C CA . GLU A 1 302 ? 48.960 -35.554 -12.390 1.00 24.17 302 GLU A CA 1
ATOM 2384 C C . GLU A 1 302 ? 49.416 -34.130 -11.985 1.00 24.17 302 GLU A C 1
ATOM 2386 O O . GLU A 1 302 ? 49.685 -33.299 -12.853 1.00 24.17 302 GLU A O 1
ATOM 2391 N N . ALA A 1 303 ? 49.515 -33.830 -10.689 1.00 24.28 303 ALA A N 1
ATOM 2392 C CA . ALA A 1 303 ? 50.183 -32.623 -10.197 1.00 24.28 303 ALA A CA 1
ATOM 2393 C C . ALA A 1 303 ? 51.389 -33.035 -9.350 1.00 24.28 303 ALA A C 1
ATOM 2395 O O . ALA A 1 303 ? 51.198 -33.876 -8.480 1.00 24.28 303 ALA A O 1
ATOM 2396 N N . GLU A 1 304 ? 52.566 -32.431 -9.569 1.00 25.34 304 GLU A N 1
ATOM 2397 C CA . GLU A 1 304 ? 53.574 -32.179 -8.521 1.00 25.34 304 GLU A CA 1
ATOM 2398 C C . GLU A 1 304 ? 54.715 -31.245 -8.998 1.00 25.34 304 GLU A C 1
ATOM 2400 O O . GLU A 1 304 ? 54.565 -30.527 -9.987 1.00 25.34 304 GLU A O 1
ATOM 2405 N N . GLU A 1 305 ? 55.775 -31.120 -8.195 1.00 23.81 305 GLU A N 1
ATOM 2406 C CA . GLU A 1 305 ? 56.551 -29.889 -7.996 1.00 23.81 305 GLU A CA 1
ATOM 2407 C C . GLU A 1 305 ? 57.807 -29.641 -8.880 1.00 23.81 305 GLU A C 1
ATOM 2409 O O . GLU A 1 305 ? 58.404 -30.543 -9.454 1.00 23.81 305 GLU A O 1
ATOM 2414 N N . LYS A 1 306 ? 58.301 -28.389 -8.783 1.00 25.39 306 LYS A N 1
ATOM 2415 C CA . LYS A 1 306 ? 59.726 -27.962 -8.719 1.00 25.39 306 LYS A CA 1
ATOM 2416 C C . LYS A 1 306 ? 60.659 -28.068 -9.952 1.00 25.39 306 LYS A C 1
ATOM 2418 O O . LYS A 1 306 ? 61.386 -29.033 -10.146 1.00 25.39 306 LYS A O 1
ATOM 2423 N N . SER A 1 307 ? 60.935 -26.863 -10.468 1.00 23.27 307 SER A N 1
ATOM 2424 C CA . SER A 1 307 ? 62.277 -26.227 -10.513 1.00 23.27 307 SER A CA 1
ATOM 2425 C C . SER A 1 307 ? 63.200 -26.358 -11.744 1.00 23.27 307 SER A C 1
ATOM 2427 O O . SER A 1 307 ? 63.370 -27.410 -12.339 1.00 23.27 307 SER A O 1
ATOM 2429 N N . ASN A 1 308 ? 63.829 -25.210 -12.041 1.00 26.11 308 ASN A N 1
ATOM 2430 C CA . ASN A 1 308 ? 65.166 -24.940 -12.596 1.00 26.11 308 ASN A CA 1
ATOM 2431 C C . ASN A 1 308 ? 65.798 -25.894 -13.638 1.00 26.11 308 ASN A C 1
ATOM 2433 O O . ASN A 1 308 ? 66.259 -26.982 -13.312 1.00 26.11 308 ASN A O 1
ATOM 2437 N N . GLY A 1 309 ? 66.049 -25.363 -14.842 1.00 24.38 309 GLY A N 1
ATOM 2438 C CA . GLY A 1 309 ? 66.994 -25.909 -15.826 1.00 24.38 309 GLY A CA 1
ATOM 2439 C C . GLY A 1 309 ? 67.463 -24.821 -16.805 1.00 24.38 309 GLY A C 1
ATOM 2440 O O . GLY A 1 309 ? 66.660 -23.985 -17.212 1.00 24.38 309 GLY A O 1
ATOM 2441 N N . HIS A 1 310 ? 68.756 -24.785 -17.148 1.00 25.41 310 HIS A N 1
ATOM 2442 C CA . HIS A 1 310 ? 69.389 -23.672 -17.877 1.00 25.41 310 HIS A CA 1
ATOM 2443 C C . HIS A 1 310 ? 69.962 -24.085 -19.251 1.00 25.41 310 HIS A C 1
ATOM 2445 O O . HIS A 1 310 ? 70.654 -25.092 -19.349 1.00 25.41 310 HIS A O 1
ATOM 2451 N N . ALA A 1 311 ? 69.829 -23.165 -20.216 1.00 25.75 311 ALA A N 1
ATOM 2452 C CA . ALA A 1 311 ? 70.812 -22.828 -21.263 1.00 25.75 311 ALA A CA 1
ATOM 2453 C C . ALA A 1 311 ? 71.040 -23.743 -22.499 1.00 25.75 311 ALA A C 1
ATOM 2455 O O . ALA A 1 311 ? 70.702 -24.919 -22.539 1.00 25.75 311 ALA A O 1
ATOM 2456 N N . ASN A 1 312 ? 71.711 -23.109 -23.478 1.00 26.84 312 ASN A N 1
ATOM 2457 C CA . ASN A 1 312 ? 72.289 -23.584 -24.749 1.00 26.84 312 ASN A CA 1
ATOM 2458 C C . ASN A 1 312 ? 71.330 -23.975 -25.906 1.00 26.84 312 ASN A C 1
ATOM 2460 O O . ASN A 1 312 ? 70.325 -24.638 -25.700 1.00 26.84 312 ASN A O 1
ATOM 2464 N N . GLY A 1 313 ? 71.627 -23.610 -27.167 1.00 26.23 313 GLY A N 1
ATOM 2465 C CA . GLY A 1 313 ? 72.688 -22.691 -27.628 1.00 26.23 313 GLY A CA 1
ATOM 2466 C C . GLY A 1 313 ? 72.980 -22.694 -29.144 1.00 26.23 313 GLY A C 1
ATOM 2467 O O . GLY A 1 313 ? 72.508 -23.563 -29.866 1.00 26.23 313 GLY A O 1
ATOM 2468 N N . ASN A 1 314 ? 73.850 -21.757 -29.559 1.00 27.81 314 ASN A N 1
ATOM 2469 C CA . ASN A 1 314 ? 74.550 -21.613 -30.860 1.00 27.81 314 ASN A CA 1
ATOM 2470 C C . ASN A 1 314 ? 73.732 -21.247 -32.128 1.00 27.81 314 ASN A C 1
ATOM 2472 O O . ASN A 1 314 ? 72.577 -21.626 -32.274 1.00 27.81 314 ASN A O 1
ATOM 2476 N N . GLY A 1 315 ? 74.359 -20.505 -33.068 1.00 26.19 315 GLY A N 1
ATOM 2477 C CA . GLY A 1 315 ? 73.690 -20.053 -34.311 1.00 26.19 315 GLY A CA 1
ATOM 2478 C C . GLY A 1 315 ? 74.475 -19.269 -35.397 1.00 26.19 315 GLY A C 1
ATOM 2479 O O . GLY A 1 315 ? 73.940 -19.118 -36.488 1.00 26.19 315 GLY A O 1
ATOM 2480 N N . HIS A 1 316 ? 75.726 -18.831 -35.171 1.00 29.41 316 HIS A N 1
ATOM 2481 C CA . HIS A 1 316 ? 76.608 -18.138 -36.155 1.00 29.41 316 HIS A CA 1
ATOM 2482 C C . HIS A 1 316 ? 76.218 -16.707 -36.627 1.00 29.41 316 HIS A C 1
ATOM 2484 O O . HIS A 1 316 ? 75.253 -16.122 -36.145 1.00 29.41 316 HIS A O 1
ATOM 2490 N N . ALA A 1 317 ? 77.107 -16.076 -37.422 1.00 25.81 317 ALA A N 1
ATOM 2491 C CA . ALA A 1 317 ? 77.287 -14.613 -37.522 1.00 25.81 317 ALA A CA 1
ATOM 2492 C C . ALA A 1 317 ? 77.969 -14.137 -38.844 1.00 25.81 317 ALA A C 1
ATOM 2494 O O . ALA A 1 317 ? 78.157 -14.938 -39.759 1.00 25.81 317 ALA A O 1
ATOM 2495 N N . ASN A 1 318 ? 78.410 -12.862 -38.869 1.00 29.92 318 ASN A N 1
ATOM 2496 C CA . ASN A 1 318 ? 79.010 -12.037 -39.955 1.00 29.92 318 ASN A CA 1
ATOM 2497 C C . ASN A 1 318 ? 77.987 -11.268 -40.832 1.00 29.92 318 ASN A C 1
ATOM 2499 O O . ASN A 1 318 ? 76.914 -11.785 -41.112 1.00 29.92 318 ASN A O 1
ATOM 2503 N N . GLY A 1 319 ? 78.249 -10.030 -41.294 1.00 29.55 319 GLY A N 1
ATOM 2504 C CA . GLY A 1 319 ? 79.459 -9.191 -41.156 1.00 29.55 319 GLY A CA 1
ATOM 2505 C C . GLY A 1 319 ? 79.229 -7.682 -41.429 1.00 29.55 319 GLY A C 1
ATOM 2506 O O . GLY A 1 319 ? 78.106 -7.253 -41.666 1.00 29.55 319 GLY A O 1
ATOM 2507 N N . ASN A 1 320 ? 80.301 -6.883 -41.338 1.00 28.30 320 ASN A N 1
ATOM 2508 C CA . ASN A 1 320 ? 80.298 -5.418 -41.124 1.00 28.30 320 ASN A CA 1
ATOM 2509 C C . ASN A 1 320 ? 79.681 -4.511 -42.217 1.00 28.30 320 ASN A C 1
ATOM 2511 O O . ASN A 1 320 ? 79.866 -4.738 -43.410 1.00 28.30 320 ASN A O 1
ATOM 2515 N N . GLY A 1 321 ? 79.154 -3.357 -41.774 1.00 26.64 321 GLY A N 1
ATOM 2516 C CA . GLY A 1 321 ? 78.959 -2.137 -42.574 1.00 26.64 321 GLY A CA 1
ATOM 2517 C C . GLY A 1 321 ? 78.498 -0.936 -41.722 1.00 26.64 321 GLY A C 1
ATOM 2518 O O . GLY A 1 321 ? 77.474 -1.023 -41.052 1.00 26.64 321 GLY A O 1
ATOM 2519 N N . HIS A 1 322 ? 79.242 0.179 -41.725 1.00 28.45 322 HIS A N 1
ATOM 2520 C CA . HIS A 1 322 ? 78.823 1.476 -41.144 1.00 28.45 322 HIS A CA 1
ATOM 2521 C C . HIS A 1 322 ? 78.192 2.366 -42.255 1.00 28.45 322 HIS A C 1
ATOM 2523 O O . HIS A 1 322 ? 78.403 2.067 -43.426 1.00 28.45 322 HIS A O 1
ATOM 2529 N N . THR A 1 323 ? 77.439 3.456 -42.029 1.00 25.56 323 THR A N 1
ATOM 2530 C CA . THR A 1 323 ? 77.272 4.377 -40.876 1.00 25.56 323 THR A CA 1
ATOM 2531 C C . THR A 1 323 ? 75.813 4.882 -40.715 1.00 25.56 323 THR A C 1
ATOM 2533 O O . THR A 1 323 ? 75.005 4.749 -41.621 1.00 25.56 323 THR A O 1
ATOM 2536 N N . ASN A 1 324 ? 75.526 5.510 -39.560 1.00 28.33 324 ASN A N 1
ATOM 2537 C CA . ASN A 1 324 ? 74.556 6.597 -39.280 1.00 28.33 324 ASN A CA 1
ATOM 2538 C C . ASN A 1 324 ? 73.142 6.624 -39.920 1.00 28.33 324 ASN A C 1
ATOM 2540 O O . ASN A 1 324 ? 73.008 6.800 -41.125 1.00 28.33 324 ASN A O 1
ATOM 2544 N N . GLY A 1 325 ? 72.098 6.784 -39.082 1.00 26.56 325 GLY A N 1
ATOM 2545 C CA . GLY A 1 325 ? 70.910 7.560 -39.494 1.00 26.56 325 GLY A CA 1
ATOM 2546 C C . GLY A 1 325 ? 69.558 7.236 -38.842 1.00 26.56 325 GLY A C 1
ATOM 2547 O O . GLY A 1 325 ? 68.734 6.605 -39.485 1.00 26.56 325 GLY A O 1
ATOM 2548 N N . TYR A 1 326 ? 69.293 7.803 -37.656 1.00 26.73 326 TYR A N 1
ATOM 2549 C CA . TYR A 1 326 ? 67.968 7.933 -37.009 1.00 26.73 326 TYR A CA 1
ATOM 2550 C C . TYR A 1 326 ? 67.176 6.653 -36.664 1.00 26.73 326 TYR A C 1
ATOM 2552 O O . TYR A 1 326 ? 67.274 5.605 -37.288 1.00 26.73 326 TYR A O 1
ATOM 2560 N N . ALA A 1 327 ? 66.365 6.756 -35.608 1.00 29.98 327 ALA A N 1
ATOM 2561 C CA . ALA A 1 327 ? 65.524 5.675 -35.106 1.00 29.98 327 ALA A CA 1
ATOM 2562 C C . ALA A 1 327 ? 64.040 5.968 -35.357 1.00 29.98 327 ALA A C 1
ATOM 2564 O O . ALA A 1 327 ? 63.598 7.105 -35.207 1.00 29.98 327 ALA A O 1
ATOM 2565 N N . ASN A 1 328 ? 63.262 4.923 -35.642 1.00 28.55 328 ASN A N 1
ATOM 2566 C CA . ASN A 1 328 ? 61.819 4.922 -35.424 1.00 28.55 328 ASN A CA 1
ATOM 2567 C C . ASN A 1 328 ? 61.371 3.498 -35.069 1.00 28.55 328 ASN A C 1
ATOM 2569 O O . ASN A 1 328 ? 61.616 2.557 -35.823 1.00 28.55 328 ASN A O 1
ATOM 2573 N N . GLY A 1 329 ? 60.772 3.328 -33.891 1.00 26.23 329 GLY A N 1
ATOM 2574 C CA . GLY A 1 329 ? 60.386 2.019 -33.366 1.00 26.23 329 GLY A CA 1
ATOM 2575 C C . GLY A 1 329 ? 58.909 1.721 -33.598 1.00 26.23 329 GLY A C 1
ATOM 2576 O O . GLY A 1 329 ? 58.053 2.413 -33.054 1.00 26.23 329 GLY A O 1
ATOM 2577 N N . HIS A 1 330 ? 58.606 0.649 -34.332 1.00 28.17 330 HIS A N 1
ATOM 2578 C CA . HIS A 1 330 ? 57.260 0.075 -34.395 1.00 28.17 330 HIS A CA 1
ATOM 2579 C C . HIS A 1 330 ? 57.219 -1.278 -33.676 1.00 28.17 330 HIS A C 1
ATOM 2581 O O . HIS A 1 330 ? 57.743 -2.270 -34.177 1.00 28.17 330 HIS A O 1
ATOM 2587 N N . SER A 1 331 ? 56.529 -1.338 -32.537 1.00 25.73 331 SER A N 1
ATOM 2588 C CA . SER A 1 331 ? 56.088 -2.584 -31.902 1.00 25.73 331 SER A CA 1
ATOM 2589 C C . SER A 1 331 ? 54.557 -2.630 -31.896 1.00 25.73 331 SER A C 1
ATOM 2591 O O . SER A 1 331 ? 53.878 -1.741 -31.388 1.00 25.73 331 SER A O 1
ATOM 2593 N N . ASN A 1 332 ? 53.993 -3.644 -32.554 1.00 29.11 332 ASN A N 1
ATOM 2594 C CA . ASN A 1 332 ? 52.578 -3.673 -32.924 1.00 29.11 332 ASN A CA 1
ATOM 2595 C C . ASN A 1 332 ? 51.743 -4.396 -31.848 1.00 29.11 332 ASN A C 1
ATOM 2597 O O . ASN A 1 332 ? 51.752 -5.624 -31.774 1.00 29.11 332 ASN A O 1
ATOM 2601 N N . GLY A 1 333 ? 51.036 -3.644 -30.999 1.00 24.75 333 GLY A N 1
ATOM 2602 C CA . GLY A 1 333 ? 50.234 -4.174 -29.888 1.00 24.75 333 GLY A CA 1
ATOM 2603 C C . GLY A 1 333 ? 48.735 -4.250 -30.192 1.00 24.75 333 GLY A C 1
ATOM 2604 O O . GLY A 1 333 ? 47.971 -3.408 -29.728 1.00 24.75 333 GLY A O 1
ATOM 2605 N N . LYS A 1 334 ? 48.283 -5.256 -30.955 1.00 27.70 334 LYS A N 1
ATOM 2606 C CA . LYS A 1 334 ? 46.846 -5.443 -31.242 1.00 27.70 334 LYS A CA 1
ATOM 2607 C C . LYS A 1 334 ? 46.084 -6.036 -30.051 1.00 27.70 334 LYS A C 1
ATOM 2609 O O . LYS A 1 334 ? 46.196 -7.228 -29.776 1.00 27.70 334 LYS A O 1
ATOM 2614 N N . ALA A 1 335 ? 45.221 -5.236 -29.425 1.00 25.67 335 ALA A N 1
ATOM 2615 C CA . ALA A 1 335 ? 44.164 -5.721 -28.537 1.00 25.67 335 ALA A CA 1
ATOM 2616 C C . ALA A 1 335 ? 42.854 -5.919 -29.330 1.00 25.67 335 ALA A C 1
ATOM 2618 O O . ALA A 1 335 ? 42.245 -4.955 -29.792 1.00 25.67 335 ALA A O 1
ATOM 2619 N N . ASN A 1 336 ? 42.410 -7.169 -29.504 1.00 28.41 336 ASN A N 1
ATOM 2620 C CA . ASN A 1 336 ? 41.200 -7.487 -30.276 1.00 28.41 336 ASN A CA 1
ATOM 2621 C C . ASN A 1 336 ? 39.915 -7.260 -29.456 1.00 28.41 336 ASN A C 1
ATOM 2623 O O . ASN A 1 336 ? 39.486 -8.135 -28.704 1.00 28.41 336 ASN A O 1
ATOM 2627 N N . GLY A 1 337 ? 39.262 -6.111 -29.643 1.00 29.92 337 GLY A N 1
ATOM 2628 C CA . GLY A 1 337 ? 37.935 -5.824 -29.086 1.00 29.92 337 GLY A CA 1
ATOM 2629 C C . GLY A 1 337 ? 36.793 -6.198 -30.039 1.00 29.92 337 GLY A C 1
ATOM 2630 O O . GLY A 1 337 ? 36.392 -5.382 -30.866 1.00 29.92 337 GLY A O 1
ATOM 2631 N N . HIS A 1 338 ? 36.226 -7.403 -29.917 1.00 31.62 338 HIS A N 1
ATOM 2632 C CA . HIS A 1 338 ? 34.995 -7.756 -30.640 1.00 31.62 338 HIS A CA 1
ATOM 2633 C C . HIS A 1 338 ? 33.773 -7.047 -30.033 1.00 31.62 338 HIS A C 1
ATOM 2635 O O . HIS A 1 338 ? 33.366 -7.343 -28.908 1.00 31.62 338 HIS A O 1
ATOM 2641 N N . ALA A 1 339 ? 33.144 -6.155 -30.803 1.00 37.53 339 ALA A N 1
ATOM 2642 C CA . ALA A 1 339 ? 31.844 -5.591 -30.455 1.00 37.53 339 ALA A CA 1
ATOM 2643 C C . ALA A 1 339 ? 30.746 -6.670 -30.544 1.00 37.53 339 ALA A C 1
ATOM 2645 O O . ALA A 1 339 ? 30.587 -7.324 -31.575 1.00 37.53 339 ALA A O 1
ATOM 2646 N N . LYS A 1 340 ? 29.996 -6.846 -29.453 1.00 36.62 340 LYS A N 1
ATOM 2647 C CA . LYS A 1 340 ? 28.866 -7.783 -29.339 1.00 36.62 340 LYS A CA 1
ATOM 2648 C C . LYS A 1 340 ? 27.624 -7.232 -30.052 1.00 36.62 340 LYS A C 1
ATOM 2650 O O . LYS A 1 340 ? 27.387 -6.027 -30.022 1.00 36.62 340 LYS A O 1
ATOM 2655 N N . SER A 1 341 ? 26.834 -8.098 -30.688 1.00 36.97 341 SER A N 1
ATOM 2656 C CA . SER A 1 341 ? 25.575 -7.707 -31.338 1.00 36.97 341 SER A CA 1
ATOM 2657 C C . SER A 1 341 ? 24.456 -7.462 -30.321 1.00 36.97 341 SER A C 1
ATOM 2659 O O . SER A 1 341 ? 24.553 -7.850 -29.161 1.00 36.97 341 SER A O 1
ATOM 2661 N N . GLU A 1 342 ? 23.349 -6.859 -30.757 1.00 41.78 342 GLU A N 1
ATOM 2662 C CA . GLU A 1 342 ? 22.178 -6.592 -29.907 1.00 41.78 342 GLU A CA 1
ATOM 2663 C C . GLU A 1 342 ? 21.614 -7.867 -29.245 1.00 41.78 342 GLU A C 1
ATOM 2665 O O . GLU A 1 342 ? 21.240 -7.841 -28.073 1.00 41.78 342 GLU A O 1
ATOM 2670 N N . ARG A 1 343 ? 21.648 -9.014 -29.944 1.00 44.56 343 ARG A N 1
ATOM 2671 C CA . ARG A 1 343 ? 21.297 -10.318 -29.352 1.00 44.56 343 ARG A CA 1
ATOM 2672 C C . ARG A 1 343 ? 22.309 -10.761 -28.300 1.00 44.56 343 ARG A C 1
ATOM 2674 O O . ARG A 1 343 ? 21.897 -11.157 -27.215 1.00 44.56 343 ARG A O 1
ATOM 2681 N N . ASP A 1 344 ? 23.602 -10.632 -28.584 1.00 41.12 344 ASP A N 1
ATOM 2682 C CA . ASP A 1 344 ? 24.666 -10.995 -27.640 1.00 41.12 344 ASP A CA 1
ATOM 2683 C C . ASP A 1 344 ? 24.649 -10.104 -26.384 1.00 41.12 344 ASP A C 1
ATOM 2685 O O . ASP A 1 344 ? 25.040 -10.556 -25.313 1.00 41.12 344 ASP A O 1
ATOM 2689 N N . ILE A 1 345 ? 24.201 -8.846 -26.497 1.00 50.47 345 ILE A N 1
ATOM 2690 C CA . ILE A 1 345 ? 24.054 -7.896 -25.380 1.00 50.47 345 ILE A CA 1
ATOM 2691 C C . ILE A 1 345 ? 22.856 -8.272 -24.500 1.00 50.47 345 ILE A C 1
ATOM 2693 O O . ILE A 1 345 ? 23.008 -8.351 -23.281 1.00 50.47 345 ILE A O 1
ATOM 2697 N N . VAL A 1 346 ? 21.694 -8.568 -25.095 1.00 50.62 346 VAL A N 1
ATOM 2698 C CA . VAL A 1 346 ? 20.516 -9.057 -24.352 1.00 50.62 346 VAL A CA 1
ATOM 2699 C C . VAL A 1 346 ? 20.811 -10.402 -23.682 1.00 50.62 346 VAL A C 1
ATOM 2701 O O . VAL A 1 346 ? 20.437 -10.609 -22.529 1.00 50.62 346 VAL A O 1
ATOM 2704 N N . GLU A 1 347 ? 21.537 -11.297 -24.357 1.00 51.56 347 GLU A N 1
ATOM 2705 C CA . GLU A 1 347 ? 21.993 -12.563 -23.777 1.00 51.56 347 GLU A CA 1
ATOM 2706 C C . GLU A 1 347 ? 23.004 -12.349 -22.633 1.00 51.56 347 GLU A C 1
ATOM 2708 O O . GLU A 1 347 ? 23.004 -13.116 -21.670 1.00 51.56 347 GLU A O 1
ATOM 2713 N N . LEU A 1 348 ? 23.824 -11.291 -22.689 1.00 53.56 348 LEU A N 1
ATOM 2714 C CA . LEU A 1 348 ? 24.768 -10.937 -21.626 1.00 53.56 348 LEU A CA 1
ATOM 2715 C C . LEU A 1 348 ? 24.070 -10.364 -20.384 1.00 53.56 348 LEU A C 1
ATOM 2717 O O . LEU A 1 348 ? 24.363 -10.823 -19.286 1.00 53.56 348 LEU A O 1
ATOM 2721 N N . ASP A 1 349 ? 23.136 -9.416 -20.534 1.00 54.12 349 ASP A N 1
ATOM 2722 C CA . ASP A 1 349 ? 22.357 -8.868 -19.404 1.00 54.12 349 ASP A CA 1
ATOM 2723 C C . ASP A 1 349 ? 21.515 -9.970 -18.736 1.00 54.12 349 ASP A C 1
ATOM 2725 O O . ASP A 1 349 ? 21.490 -10.078 -17.510 1.00 54.12 349 ASP A O 1
ATOM 2729 N N . TYR A 1 350 ? 20.923 -10.865 -19.537 1.00 60.31 350 TYR A N 1
ATOM 2730 C CA . TYR A 1 350 ? 20.249 -12.070 -19.049 1.00 60.31 350 TYR A CA 1
ATOM 2731 C C . TYR A 1 350 ? 21.195 -13.001 -18.266 1.00 60.31 350 TYR A C 1
ATOM 2733 O O . TYR A 1 350 ? 20.839 -13.435 -17.170 1.00 60.31 350 TYR A O 1
ATOM 2741 N N . LYS A 1 351 ? 22.400 -13.297 -18.778 1.00 61.75 351 LYS A N 1
ATOM 2742 C CA . LYS A 1 351 ? 23.385 -14.144 -18.076 1.00 61.75 351 LYS A CA 1
ATOM 2743 C C . LYS A 1 351 ? 23.897 -13.492 -16.787 1.00 61.75 351 LYS A C 1
ATOM 2745 O O . LYS A 1 351 ? 24.020 -14.174 -15.775 1.00 61.75 351 LYS A O 1
ATOM 2750 N N . MET A 1 352 ? 24.097 -12.176 -16.776 1.00 63.50 352 MET A N 1
ATOM 2751 C CA . MET A 1 352 ? 24.502 -11.439 -15.575 1.00 63.50 352 MET A CA 1
ATOM 2752 C C . MET A 1 352 ? 23.383 -11.373 -14.518 1.00 63.50 352 MET A C 1
ATOM 2754 O O . MET A 1 352 ? 23.664 -11.533 -13.330 1.00 63.50 352 MET A O 1
ATOM 2758 N N . GLU A 1 353 ? 22.109 -11.208 -14.906 1.00 63.81 353 GLU A N 1
ATOM 2759 C CA . GLU A 1 353 ? 20.985 -11.372 -13.966 1.00 63.81 353 GLU A CA 1
ATOM 2760 C C . GLU A 1 353 ? 20.855 -12.818 -13.466 1.00 63.81 353 GLU A C 1
ATOM 2762 O O . GLU A 1 353 ? 20.592 -13.029 -12.281 1.00 63.81 353 GLU A O 1
ATOM 2767 N N . ALA A 1 354 ? 21.062 -13.811 -14.336 1.00 66.88 354 ALA A N 1
ATOM 2768 C CA . ALA A 1 354 ? 21.041 -15.226 -13.977 1.00 66.88 354 ALA A CA 1
ATOM 2769 C C . ALA A 1 354 ? 22.088 -15.557 -12.904 1.00 66.88 354 ALA A C 1
ATOM 2771 O O . ALA A 1 354 ? 21.742 -16.106 -11.859 1.00 66.88 354 ALA A O 1
ATOM 2772 N N . GLU A 1 355 ? 23.345 -15.175 -13.128 1.00 66.62 355 GLU A N 1
ATOM 2773 C CA . GLU A 1 355 ? 24.451 -15.408 -12.195 1.00 66.62 355 GLU A CA 1
ATOM 2774 C C . GLU A 1 355 ? 24.262 -14.658 -10.867 1.00 66.62 355 GLU A C 1
ATOM 2776 O O . GLU A 1 355 ? 24.554 -15.209 -9.805 1.00 66.62 355 GLU A O 1
ATOM 2781 N N . LYS A 1 356 ? 23.721 -13.429 -10.900 1.00 69.88 356 LYS A N 1
ATOM 2782 C CA . LYS A 1 356 ? 23.509 -12.611 -9.695 1.00 69.88 356 LYS A CA 1
ATOM 2783 C C . LYS A 1 356 ? 22.304 -13.042 -8.851 1.00 69.88 356 LYS A C 1
ATOM 2785 O O . LYS A 1 356 ? 22.373 -12.950 -7.627 1.00 69.88 356 LYS A O 1
ATOM 2790 N N . PHE A 1 357 ? 21.198 -13.461 -9.472 1.00 71.00 357 PHE A N 1
ATOM 2791 C CA . PHE A 1 357 ? 19.920 -13.689 -8.778 1.00 71.00 357 PHE A CA 1
ATOM 2792 C C . PHE A 1 357 ? 19.460 -15.157 -8.736 1.00 71.00 357 PHE A C 1
ATOM 2794 O O . PHE A 1 357 ? 18.599 -15.499 -7.928 1.00 71.00 357 PHE A O 1
ATOM 2801 N N . PHE A 1 358 ? 20.018 -16.049 -9.559 1.00 77.81 358 PHE A N 1
ATOM 2802 C CA . PHE A 1 358 ? 19.622 -17.463 -9.624 1.00 77.81 358 PHE A CA 1
ATOM 2803 C C . PHE A 1 358 ? 20.777 -18.413 -9.276 1.00 77.81 358 PHE A C 1
ATOM 2805 O O . PHE A 1 358 ? 20.966 -19.454 -9.906 1.00 77.81 358 PHE A O 1
ATOM 2812 N N . SER A 1 359 ? 21.519 -18.084 -8.214 1.00 78.69 359 SER A N 1
ATOM 2813 C CA . SER A 1 359 ? 22.500 -18.989 -7.612 1.00 78.69 359 SER A CA 1
ATOM 2814 C C . SER A 1 359 ? 21.849 -20.321 -7.181 1.00 78.69 359 SER A C 1
ATOM 2816 O O . SER A 1 359 ? 20.726 -20.310 -6.668 1.00 78.69 359 SER A O 1
ATOM 2818 N N . PRO A 1 360 ? 22.533 -21.481 -7.313 1.00 77.38 360 PRO A N 1
ATOM 2819 C CA . PRO A 1 360 ? 21.944 -22.790 -6.993 1.00 77.38 360 PRO A CA 1
ATOM 2820 C C . PRO A 1 360 ? 21.402 -22.927 -5.561 1.00 77.38 360 PRO A C 1
ATOM 2822 O O . PRO A 1 360 ? 20.447 -23.668 -5.330 1.00 77.38 360 PRO A O 1
ATOM 2825 N N . LYS A 1 361 ? 21.983 -22.183 -4.609 1.00 81.75 361 LYS A N 1
ATOM 2826 C CA . LYS A 1 361 ? 21.471 -22.019 -3.241 1.00 81.75 361 LYS A CA 1
ATOM 2827 C C . LYS A 1 361 ? 21.242 -20.543 -2.924 1.00 81.75 361 LYS A C 1
ATOM 2829 O O . LYS A 1 361 ? 22.027 -19.696 -3.357 1.00 81.75 361 LYS A O 1
ATOM 2834 N N . ASP A 1 362 ? 20.204 -20.246 -2.147 1.00 81.44 362 ASP A N 1
ATOM 2835 C CA . ASP A 1 362 ? 19.871 -18.890 -1.691 1.00 81.44 362 ASP A CA 1
ATOM 2836 C C . ASP A 1 362 ? 20.408 -18.664 -0.271 1.00 81.44 362 ASP A C 1
ATOM 2838 O O . ASP A 1 362 ? 19.737 -18.919 0.726 1.00 81.44 362 ASP A O 1
ATOM 2842 N N . LYS A 1 363 ? 21.659 -18.202 -0.162 1.00 79.75 363 LYS A N 1
ATOM 2843 C CA . LYS A 1 363 ? 22.251 -17.881 1.148 1.00 79.75 363 LYS A CA 1
ATOM 2844 C C . LYS A 1 363 ? 21.686 -16.591 1.755 1.00 79.75 363 LYS A C 1
ATOM 2846 O O . LYS A 1 363 ? 21.780 -16.411 2.964 1.00 79.75 363 LYS A O 1
ATOM 2851 N N . SER A 1 364 ? 21.090 -15.716 0.945 1.00 76.50 364 SER A N 1
ATOM 2852 C CA . SER A 1 364 ? 20.417 -14.486 1.387 1.00 76.50 364 SER A CA 1
ATOM 2853 C C . SER A 1 364 ? 19.212 -14.799 2.276 1.00 76.50 364 SER A C 1
ATOM 2855 O O . SER A 1 364 ? 19.096 -14.227 3.358 1.00 76.50 364 SER A O 1
ATOM 2857 N N . GLY A 1 365 ? 18.380 -15.769 1.879 1.00 76.38 365 GLY A N 1
ATOM 2858 C CA . GLY A 1 365 ? 17.178 -16.169 2.618 1.00 76.38 365 GLY A CA 1
ATOM 2859 C C . GLY A 1 365 ? 17.421 -16.605 4.071 1.00 76.38 365 GLY A C 1
ATOM 2860 O O . GLY A 1 365 ? 16.526 -16.483 4.898 1.00 76.38 365 GLY A O 1
ATOM 2861 N N . LEU A 1 366 ? 18.636 -17.040 4.429 1.00 83.56 366 LEU A N 1
ATOM 2862 C CA . LEU A 1 366 ? 19.000 -17.363 5.820 1.00 83.56 366 LEU A CA 1
ATOM 2863 C C . LEU A 1 366 ? 19.073 -16.128 6.741 1.00 83.56 366 LEU A C 1
ATOM 2865 O O . LEU A 1 366 ? 19.037 -16.281 7.962 1.00 83.56 366 LEU A O 1
ATOM 2869 N N . HIS A 1 367 ? 19.174 -14.924 6.170 1.00 81.75 367 HIS A N 1
ATOM 2870 C CA . HIS A 1 367 ? 19.282 -13.650 6.888 1.00 81.75 367 HIS A CA 1
ATOM 2871 C C . HIS A 1 367 ? 18.055 -12.740 6.709 1.00 81.75 367 HIS A C 1
ATOM 2873 O O . HIS A 1 367 ? 17.856 -11.825 7.509 1.00 81.75 367 HIS A O 1
ATOM 2879 N N . GLU A 1 368 ? 17.219 -12.975 5.693 1.00 80.12 368 GLU A N 1
ATOM 2880 C CA . GLU A 1 368 ? 15.965 -12.234 5.519 1.00 80.12 368 GLU A CA 1
ATOM 2881 C C . GLU A 1 368 ? 14.991 -12.497 6.678 1.00 80.12 368 GLU A C 1
ATOM 2883 O O . GLU A 1 368 ? 14.997 -13.569 7.278 1.00 80.12 368 GLU A O 1
ATOM 2888 N N . PHE A 1 369 ? 14.155 -11.509 7.015 1.00 83.94 369 PHE A N 1
ATOM 2889 C CA . PHE A 1 369 ? 13.105 -11.612 8.044 1.00 83.94 369 PHE A CA 1
ATOM 2890 C C . PHE A 1 369 ? 13.565 -12.132 9.426 1.00 83.94 369 PHE A C 1
ATOM 2892 O O . PHE A 1 369 ? 12.766 -12.698 10.164 1.00 83.94 369 PHE A O 1
ATOM 2899 N N . GLY A 1 370 ? 14.839 -11.950 9.799 1.00 84.56 370 GLY A N 1
ATOM 2900 C CA . GLY A 1 370 ? 15.394 -12.493 11.050 1.00 84.56 370 GLY A CA 1
ATOM 2901 C C . GLY A 1 370 ? 15.725 -13.992 10.989 1.00 84.56 370 GLY A C 1
ATOM 2902 O O . GLY A 1 370 ? 15.804 -14.656 12.025 1.00 84.56 370 GLY A O 1
ATOM 2903 N N . GLY A 1 371 ? 15.896 -14.535 9.781 1.00 89.81 371 GLY A N 1
ATOM 2904 C CA . GLY A 1 371 ? 16.201 -15.939 9.528 1.00 89.81 371 GLY A CA 1
ATOM 2905 C C . GLY A 1 371 ? 15.103 -16.883 10.021 1.00 89.81 371 GLY A C 1
ATOM 2906 O O . GLY A 1 371 ? 13.945 -16.504 10.188 1.00 89.81 371 GLY A O 1
ATOM 2907 N N . ALA A 1 372 ? 15.475 -18.135 10.293 1.00 92.19 372 ALA A N 1
ATOM 2908 C CA . ALA A 1 372 ? 14.530 -19.182 10.688 1.00 92.19 372 ALA A CA 1
ATOM 2909 C C . ALA A 1 372 ? 13.686 -18.834 11.935 1.00 92.19 372 ALA A C 1
ATOM 2911 O O . ALA A 1 372 ? 12.513 -19.193 11.990 1.00 92.19 372 ALA A O 1
ATOM 2912 N N . ILE A 1 373 ? 14.243 -18.112 12.918 1.00 93.38 373 ILE A N 1
ATOM 2913 C CA . ILE A 1 373 ? 13.516 -17.730 14.143 1.00 93.38 373 ILE A CA 1
ATOM 2914 C C . ILE A 1 373 ? 12.481 -16.640 13.845 1.00 93.38 373 ILE A C 1
ATOM 2916 O O . ILE A 1 373 ? 11.338 -16.752 14.289 1.00 93.38 373 ILE A O 1
ATOM 2920 N N . GLY A 1 374 ? 12.846 -15.619 13.065 1.00 92.12 374 GLY A N 1
ATOM 2921 C CA . GLY A 1 374 ? 11.928 -14.543 12.693 1.00 92.12 374 GLY A CA 1
ATOM 2922 C C . GLY A 1 374 ? 10.828 -15.018 11.740 1.00 92.12 374 GLY A C 1
ATOM 2923 O O . GLY A 1 374 ? 9.651 -14.790 12.009 1.00 92.12 374 GLY A O 1
ATOM 2924 N N . MET A 1 375 ? 11.174 -15.801 10.711 1.00 94.19 375 MET A N 1
ATOM 2925 C CA . MET A 1 375 ? 10.192 -16.446 9.827 1.00 94.19 375 MET A CA 1
ATOM 2926 C C . MET A 1 375 ? 9.266 -17.403 10.591 1.00 94.19 375 MET A C 1
ATOM 2928 O O . MET A 1 375 ? 8.052 -17.364 10.399 1.00 94.19 375 MET A O 1
ATOM 2932 N N . GLY A 1 376 ? 9.812 -18.224 11.497 1.00 95.06 376 GLY A N 1
ATOM 2933 C CA . GLY A 1 376 ? 9.029 -19.101 12.374 1.00 95.06 376 GLY A CA 1
ATOM 2934 C C . GLY A 1 376 ? 8.046 -18.320 13.248 1.00 95.06 376 GLY A C 1
ATOM 2935 O O . GLY A 1 376 ? 6.860 -18.642 13.285 1.00 95.06 376 GLY A O 1
ATOM 2936 N N . SER A 1 377 ? 8.517 -17.235 13.866 1.00 94.62 377 SER A N 1
ATOM 2937 C CA . SER A 1 377 ? 7.678 -16.303 14.631 1.00 94.62 377 SER A CA 1
ATOM 2938 C C . SER A 1 377 ? 6.570 -15.697 13.769 1.00 94.62 377 SER A C 1
ATOM 2940 O O . SER A 1 377 ? 5.417 -15.691 14.178 1.00 94.62 377 SER A O 1
ATOM 2942 N N . MET A 1 378 ? 6.877 -15.246 12.550 1.00 93.62 378 MET A N 1
ATOM 2943 C CA . MET A 1 378 ? 5.896 -14.654 11.632 1.00 93.62 378 MET A CA 1
ATOM 2944 C C . MET A 1 378 ? 4.784 -15.637 11.234 1.00 93.62 378 MET A C 1
ATOM 2946 O O . MET A 1 378 ? 3.628 -15.227 11.135 1.00 93.62 378 MET A O 1
ATOM 2950 N N . MET A 1 379 ? 5.092 -16.930 11.069 1.00 95.69 379 MET A N 1
ATOM 2951 C CA . MET A 1 379 ? 4.075 -17.954 10.784 1.00 95.69 379 MET A CA 1
ATOM 2952 C C . MET A 1 379 ? 3.079 -18.158 11.933 1.00 95.69 379 MET A C 1
ATOM 2954 O O . MET A 1 379 ? 1.928 -18.487 11.669 1.00 95.69 379 MET A O 1
ATOM 2958 N N . VAL A 1 380 ? 3.487 -17.950 13.188 1.00 95.06 380 VAL A N 1
ATOM 2959 C CA . VAL A 1 380 ? 2.607 -18.083 14.365 1.00 95.06 380 VAL A CA 1
ATOM 2960 C C . VAL A 1 380 ? 1.906 -16.759 14.687 1.00 95.06 380 VAL A C 1
ATOM 2962 O O . VAL A 1 380 ? 0.694 -16.721 14.906 1.00 95.06 380 VAL A O 1
ATOM 2965 N N . CYS A 1 381 ? 2.655 -15.657 14.678 1.00 95.31 381 CYS A N 1
ATOM 2966 C CA . CYS A 1 381 ? 2.179 -14.354 15.126 1.00 95.31 381 CYS A CA 1
ATOM 2967 C C . CYS A 1 381 ? 1.224 -13.673 14.139 1.00 95.31 381 CYS A C 1
ATOM 2969 O O . CYS A 1 381 ? 0.348 -12.947 14.599 1.00 95.31 381 CYS A O 1
ATOM 2971 N N . PHE A 1 382 ? 1.323 -13.894 12.819 1.00 93.88 382 PHE A N 1
ATOM 2972 C CA . PHE A 1 382 ? 0.346 -13.307 11.889 1.00 93.88 382 PHE A CA 1
ATOM 2973 C C . PHE A 1 382 ? -1.066 -13.905 12.050 1.00 93.88 382 PHE A C 1
ATOM 2975 O O . PHE A 1 382 ? -1.990 -13.117 12.244 1.00 93.88 382 PHE A O 1
ATOM 2982 N N . PRO A 1 383 ? -1.278 -15.240 12.078 1.00 96.12 383 PRO A N 1
ATOM 2983 C CA . PRO A 1 383 ? -2.574 -15.814 12.449 1.00 96.12 383 PRO A CA 1
ATOM 2984 C C . PRO A 1 383 ? -3.092 -15.324 13.808 1.00 96.12 383 PRO A C 1
ATOM 2986 O O . PRO A 1 383 ? -4.257 -14.952 13.918 1.00 96.12 383 PRO A O 1
ATOM 2989 N N . ALA A 1 384 ? -2.234 -15.274 14.835 1.00 95.81 384 ALA A N 1
ATOM 2990 C CA . ALA A 1 384 ? -2.622 -14.795 16.164 1.00 95.81 384 ALA A CA 1
ATOM 2991 C C . ALA A 1 384 ? -3.067 -13.319 16.152 1.00 95.81 384 ALA A C 1
ATOM 2993 O O . ALA A 1 384 ? -4.078 -12.975 16.763 1.00 95.81 384 ALA A O 1
ATOM 2994 N N . LEU A 1 385 ? -2.360 -12.460 15.409 1.00 95.38 385 LEU A N 1
ATOM 2995 C CA . LEU A 1 385 ? -2.716 -11.053 15.219 1.00 95.38 385 LEU A CA 1
ATOM 2996 C C . LEU A 1 385 ? -4.055 -10.897 14.482 1.00 95.38 385 LEU A C 1
ATOM 2998 O O . LEU A 1 385 ? -4.863 -10.065 14.884 1.00 95.38 385 LEU A O 1
ATOM 3002 N N . MET A 1 386 ? -4.326 -11.718 13.460 1.00 96.81 386 MET A N 1
ATOM 3003 C CA . MET A 1 386 ? -5.617 -11.716 12.756 1.00 96.81 386 MET A CA 1
ATOM 3004 C C . MET A 1 386 ? -6.781 -12.025 13.708 1.00 96.81 386 MET A C 1
ATOM 3006 O O . MET A 1 386 ? -7.755 -11.274 13.741 1.00 96.81 386 MET A O 1
ATOM 3010 N N . TYR A 1 387 ? -6.657 -13.065 14.544 1.00 97.25 387 TYR A N 1
ATOM 3011 C CA . TYR A 1 387 ? -7.657 -13.361 15.578 1.00 97.25 387 TYR A CA 1
ATOM 3012 C C . TYR A 1 387 ? -7.808 -12.218 16.585 1.00 97.25 387 TYR A C 1
ATOM 3014 O O . TYR A 1 387 ? -8.931 -11.816 16.876 1.00 97.25 387 TYR A O 1
ATOM 3022 N N . TYR A 1 388 ? -6.701 -11.662 17.085 1.00 96.12 388 TYR A N 1
ATOM 3023 C CA . TYR A 1 388 ? -6.716 -10.552 18.042 1.00 96.12 388 TYR A CA 1
ATOM 3024 C C . TYR A 1 388 ? -7.433 -9.311 17.483 1.00 96.12 388 TYR A C 1
ATOM 3026 O O . TYR A 1 388 ? -8.283 -8.724 18.155 1.00 96.12 388 TYR A O 1
ATOM 3034 N N . MET A 1 389 ? -7.142 -8.938 16.233 1.00 95.75 389 MET A N 1
ATOM 3035 C CA . MET A 1 389 ? -7.768 -7.795 15.568 1.00 95.75 389 MET A CA 1
ATOM 3036 C C . MET A 1 389 ? -9.249 -8.023 15.260 1.00 95.75 389 MET A C 1
ATOM 3038 O O . MET A 1 389 ? -10.056 -7.112 15.430 1.00 95.75 389 MET A O 1
ATOM 3042 N N . TRP A 1 390 ? -9.631 -9.222 14.812 1.00 96.19 390 TRP A N 1
ATOM 3043 C CA . TRP A 1 390 ? -11.035 -9.553 14.563 1.00 96.19 390 TRP A CA 1
ATOM 3044 C C . TRP A 1 390 ? -11.852 -9.622 15.861 1.00 96.19 390 TRP A C 1
ATOM 3046 O O . TRP A 1 390 ? -12.963 -9.091 15.895 1.00 96.19 390 TRP A O 1
ATOM 3056 N N . ILE A 1 391 ? -11.291 -10.177 16.944 1.00 96.19 391 ILE A N 1
ATOM 3057 C CA . ILE A 1 391 ? -11.930 -10.165 18.267 1.00 96.19 391 ILE A CA 1
ATOM 3058 C C . ILE A 1 391 ? -12.141 -8.723 18.738 1.00 96.19 391 ILE A C 1
ATOM 3060 O O . ILE A 1 391 ? -13.242 -8.377 19.160 1.00 96.19 391 ILE A O 1
ATOM 3064 N N . GLY A 1 392 ? -11.133 -7.859 18.586 1.00 94.12 392 GLY A N 1
ATOM 3065 C CA . GLY A 1 392 ? -11.259 -6.432 18.887 1.00 94.12 392 GLY A CA 1
ATOM 3066 C C . GLY A 1 392 ? -12.348 -5.727 18.071 1.00 94.12 392 GLY A C 1
ATOM 3067 O O . GLY A 1 392 ? -13.185 -5.007 18.611 1.00 94.12 392 GLY A O 1
ATOM 3068 N N . ALA A 1 393 ? -12.382 -5.988 16.763 1.00 92.69 393 ALA A N 1
ATOM 3069 C CA . ALA A 1 393 ? -13.347 -5.400 15.837 1.00 92.69 393 ALA A CA 1
ATOM 3070 C C . ALA A 1 393 ? -14.798 -5.899 16.011 1.00 92.69 393 ALA A C 1
ATOM 3072 O O . ALA A 1 393 ? -15.700 -5.287 15.439 1.00 92.69 393 ALA A O 1
ATOM 3073 N N . THR A 1 394 ? -15.026 -6.988 16.759 1.00 92.81 394 THR A N 1
ATOM 3074 C CA . THR A 1 394 ? -16.336 -7.669 16.845 1.00 92.81 394 THR A CA 1
ATOM 3075 C C . THR A 1 394 ? -16.896 -7.747 18.269 1.00 92.81 394 THR A C 1
ATOM 3077 O O . THR A 1 394 ? -18.093 -7.556 18.448 1.00 92.81 394 THR A O 1
ATOM 3080 N N . PHE A 1 395 ? -16.058 -7.984 19.285 1.00 93.56 395 PHE A N 1
ATOM 3081 C CA . PHE A 1 395 ? -16.496 -8.210 20.675 1.00 93.56 395 PHE A CA 1
ATOM 3082 C C . PHE A 1 395 ? -16.058 -7.115 21.661 1.00 93.56 395 PHE A C 1
ATOM 3084 O O . PHE A 1 395 ? -16.538 -7.095 22.789 1.00 93.56 395 PHE A O 1
ATOM 3091 N N . TYR A 1 396 ? -15.175 -6.198 21.249 1.00 93.06 396 TYR A N 1
ATOM 3092 C CA . TYR A 1 396 ? -14.640 -5.119 22.094 1.00 93.06 396 TYR A CA 1
ATOM 3093 C C . TYR A 1 396 ? -14.936 -3.718 21.526 1.00 93.06 396 TYR A C 1
ATOM 3095 O O . TYR A 1 396 ? -14.121 -2.812 21.680 1.00 93.06 396 TYR A O 1
ATOM 3103 N N . ASP A 1 397 ? -16.087 -3.513 20.869 1.00 88.44 397 ASP A N 1
ATOM 3104 C CA . ASP A 1 397 ? -16.542 -2.173 20.431 1.00 88.44 397 ASP A CA 1
ATOM 3105 C C . ASP A 1 397 ? -15.484 -1.436 19.574 1.00 88.44 397 ASP A C 1
ATOM 3107 O O . ASP A 1 397 ? -15.090 -0.292 19.817 1.00 88.44 397 ASP A O 1
ATOM 3111 N N . GLY A 1 398 ? -14.886 -2.183 18.638 1.00 88.06 398 GLY A N 1
ATOM 3112 C CA . GLY A 1 398 ? -13.813 -1.710 17.767 1.00 88.06 398 GLY A CA 1
ATOM 3113 C C . GLY A 1 398 ? -12.462 -1.460 18.452 1.00 88.06 398 GLY A C 1
ATOM 3114 O O . GLY A 1 398 ? -11.535 -1.030 17.765 1.00 88.06 398 GLY A O 1
ATOM 3115 N N . LYS A 1 399 ? -12.304 -1.705 19.757 1.00 89.81 399 LYS A N 1
ATOM 3116 C CA . LYS A 1 399 ? -11.099 -1.383 20.547 1.00 89.81 399 LYS A CA 1
ATOM 3117 C C . LYS A 1 399 ? -10.181 -2.593 20.729 1.00 89.81 399 LYS A C 1
ATOM 3119 O O . LYS A 1 399 ? -10.542 -3.735 20.457 1.00 89.81 399 LYS A O 1
ATOM 3124 N N . PHE A 1 400 ? -8.954 -2.339 21.184 1.00 93.19 400 PHE A N 1
ATOM 3125 C CA . PHE A 1 400 ? -8.011 -3.405 21.523 1.00 93.19 400 PHE A CA 1
ATOM 3126 C C . PHE A 1 400 ? -8.563 -4.293 22.653 1.00 93.19 400 PHE A C 1
ATOM 3128 O O . PHE A 1 400 ? -8.936 -3.750 23.691 1.00 93.19 400 PHE A O 1
ATOM 3135 N N . PRO A 1 401 ? -8.579 -5.631 22.495 1.00 93.06 401 PRO A N 1
ATOM 3136 C CA . PRO A 1 401 ? -8.886 -6.541 23.589 1.00 93.06 401 PRO A CA 1
ATOM 3137 C C . PRO A 1 401 ? -7.918 -6.357 24.761 1.00 93.06 401 PRO A C 1
ATOM 3139 O O . PRO A 1 401 ? -6.710 -6.542 24.622 1.00 93.06 401 PRO A O 1
ATOM 3142 N N . THR A 1 402 ? -8.462 -6.019 25.925 1.00 90.69 402 THR A N 1
ATOM 3143 C CA . THR A 1 402 ? -7.728 -5.860 27.187 1.00 90.69 402 THR A CA 1
ATOM 3144 C C . THR A 1 402 ? -8.358 -6.721 28.282 1.00 90.69 402 THR A C 1
ATOM 3146 O O . THR A 1 402 ? -9.568 -6.966 28.223 1.00 90.69 402 THR A O 1
ATOM 3149 N N . PRO A 1 403 ? -7.587 -7.165 29.293 1.00 90.94 403 PRO A N 1
ATOM 3150 C CA . PRO A 1 403 ? -8.157 -7.808 30.472 1.00 90.94 403 PRO A CA 1
ATOM 3151 C C . PRO A 1 403 ? -9.113 -6.857 31.200 1.00 90.94 403 PRO A C 1
ATOM 3153 O O . PRO A 1 403 ? -8.870 -5.649 31.257 1.00 90.94 403 PRO A O 1
ATOM 3156 N N . THR A 1 404 ? -10.191 -7.398 31.768 1.00 87.00 404 THR A N 1
ATOM 3157 C CA . THR A 1 404 ? -11.074 -6.638 32.666 1.00 87.00 404 THR A CA 1
ATOM 3158 C C . THR A 1 404 ? -10.420 -6.450 34.037 1.00 87.00 404 THR A C 1
ATOM 3160 O O . THR A 1 404 ? -9.490 -7.173 34.398 1.00 87.00 404 THR A O 1
ATOM 3163 N N . GLU A 1 405 ? -10.912 -5.501 34.834 1.00 84.69 405 GLU A N 1
ATOM 3164 C CA . GLU A 1 405 ? -10.401 -5.270 36.191 1.00 84.69 405 GLU A CA 1
ATOM 3165 C C . GLU A 1 405 ? -10.426 -6.562 37.030 1.00 84.69 405 GLU A C 1
ATOM 3167 O O . GLU A 1 405 ? -11.401 -7.315 37.022 1.00 84.69 405 GLU A O 1
ATOM 3172 N N . GLY A 1 406 ? -9.310 -6.859 37.703 1.00 83.94 406 GLY A N 1
ATOM 3173 C CA . GLY A 1 406 ? -9.117 -8.089 38.481 1.00 83.94 406 GLY A CA 1
ATOM 3174 C C . GLY A 1 406 ? -8.880 -9.382 37.680 1.00 83.94 406 GLY A C 1
ATOM 3175 O O . GLY A 1 406 ? -8.562 -10.402 38.289 1.00 83.94 406 GLY A O 1
ATOM 3176 N N . GLN A 1 407 ? -8.988 -9.382 36.346 1.00 90.75 407 GLN A N 1
ATOM 3177 C CA . GLN A 1 407 ? -8.763 -10.579 35.524 1.00 90.75 407 GLN A CA 1
ATOM 3178 C C . GLN A 1 407 ? -7.267 -10.909 35.407 1.00 90.75 407 GLN A C 1
ATOM 3180 O O . GLN A 1 407 ? -6.453 -10.039 35.090 1.00 90.75 407 GLN A O 1
ATOM 3185 N N . SER A 1 408 ? -6.881 -12.177 35.602 1.00 93.38 408 SER A N 1
ATOM 3186 C CA . SER A 1 408 ? -5.495 -12.587 35.348 1.00 93.38 408 SER A CA 1
ATOM 3187 C C . SER A 1 408 ? -5.214 -12.681 33.843 1.00 93.38 408 SER A C 1
ATOM 3189 O O . SER A 1 408 ? -6.097 -13.001 33.046 1.00 93.38 408 SER A O 1
ATOM 3191 N N . TYR A 1 409 ? -3.956 -12.484 33.435 1.00 89.75 409 TYR A N 1
ATOM 3192 C CA . TYR A 1 409 ? -3.554 -12.681 32.036 1.00 89.75 409 TYR A CA 1
ATOM 3193 C C . TYR A 1 409 ? -3.833 -14.107 31.527 1.00 89.75 409 TYR A C 1
ATOM 3195 O O . TYR A 1 409 ? -4.116 -14.282 30.344 1.00 89.75 409 TYR A O 1
ATOM 3203 N N . GLY A 1 410 ? -3.802 -15.119 32.404 1.00 92.62 410 GLY A N 1
ATOM 3204 C CA . GLY A 1 410 ? -4.164 -16.494 32.047 1.00 92.62 410 GLY A CA 1
ATOM 3205 C C . GLY A 1 410 ? -5.642 -16.623 31.676 1.00 92.62 410 GLY A C 1
ATOM 3206 O O . GLY A 1 410 ? -5.967 -17.194 30.636 1.00 92.62 410 GLY A O 1
ATOM 3207 N N . ASP A 1 411 ? -6.526 -16.020 32.473 1.00 92.19 411 ASP A N 1
ATOM 3208 C CA . ASP A 1 411 ? -7.972 -16.016 32.223 1.00 92.19 411 ASP A CA 1
ATOM 3209 C C . ASP A 1 411 ? -8.333 -15.158 31.003 1.00 92.19 411 ASP A C 1
ATOM 3211 O O . ASP A 1 411 ? -9.217 -15.523 30.231 1.00 92.19 411 ASP A O 1
ATOM 3215 N N . PHE A 1 412 ? -7.617 -14.050 30.785 1.00 93.25 412 PHE A N 1
ATOM 3216 C CA . PHE A 1 412 ? -7.775 -13.199 29.605 1.00 93.25 412 PHE A CA 1
ATOM 3217 C C . PHE A 1 412 ? -7.426 -13.943 28.309 1.00 93.25 412 PHE A C 1
ATOM 3219 O O . PHE A 1 412 ? -8.253 -14.013 27.399 1.00 93.25 412 PHE A O 1
ATOM 3226 N N . PHE A 1 413 ? -6.248 -14.573 28.222 1.00 93.31 413 PHE A N 1
ATOM 3227 C CA . PHE A 1 413 ? -5.897 -15.374 27.043 1.00 93.31 413 PHE A CA 1
ATOM 3228 C C . PHE A 1 413 ? -6.775 -16.630 26.910 1.00 93.31 413 PHE A C 1
ATOM 3230 O O . PHE A 1 413 ? -7.099 -17.029 25.791 1.00 93.31 413 PHE A O 1
ATOM 3237 N N . GLY A 1 414 ? -7.238 -17.206 28.026 1.00 94.75 414 GLY A N 1
ATOM 3238 C CA . GLY A 1 414 ? -8.260 -18.255 28.038 1.00 94.75 414 GLY A CA 1
ATOM 3239 C C . GLY A 1 414 ? -9.592 -17.800 27.430 1.00 94.75 414 GLY A C 1
ATOM 3240 O O . GLY A 1 414 ? -10.177 -18.528 26.629 1.00 94.75 414 GLY A O 1
ATOM 3241 N N . HIS A 1 415 ? -10.038 -16.578 27.734 1.00 94.19 415 HIS A N 1
ATOM 3242 C CA . HIS A 1 415 ? -11.232 -15.970 27.145 1.00 94.19 415 HIS A CA 1
ATOM 3243 C C . HIS A 1 415 ? -11.048 -15.647 25.653 1.00 94.19 415 HIS A C 1
ATOM 3245 O O . HIS A 1 415 ? -11.917 -15.977 24.847 1.00 94.19 415 HIS A O 1
ATOM 3251 N N . MET A 1 416 ? -9.895 -15.102 25.245 1.00 94.56 416 MET A N 1
ATOM 3252 C CA . MET A 1 416 ? -9.596 -14.902 23.820 1.00 94.56 416 MET A CA 1
ATOM 3253 C C . MET A 1 416 ? -9.618 -16.229 23.045 1.00 94.56 416 MET A C 1
ATOM 3255 O O . MET A 1 416 ? -10.204 -16.308 21.967 1.00 94.56 416 MET A O 1
ATOM 3259 N N . TRP A 1 417 ? -9.036 -17.295 23.605 1.00 95.00 417 TRP A N 1
ATOM 3260 C CA . TRP A 1 417 ? -9.083 -18.632 23.006 1.00 95.00 417 TRP A CA 1
ATOM 3261 C C . TRP A 1 417 ? -10.498 -19.227 22.986 1.00 95.00 417 TRP A C 1
ATOM 3263 O O . TRP A 1 417 ? -10.860 -19.895 22.019 1.00 95.00 417 TRP A O 1
ATOM 3273 N N . TYR A 1 418 ? -11.321 -18.959 24.005 1.00 96.25 418 TYR A N 1
ATOM 3274 C CA . TYR A 1 418 ? -12.736 -19.333 24.008 1.00 96.25 418 TYR A CA 1
ATOM 3275 C C . TYR A 1 418 ? -13.484 -18.697 22.825 1.00 96.25 418 TYR A C 1
ATOM 3277 O O . TYR A 1 418 ? -14.130 -19.427 22.078 1.00 96.25 418 TYR A O 1
ATOM 3285 N N . LEU A 1 419 ? -13.313 -17.388 22.586 1.00 96.12 419 LEU A N 1
ATOM 3286 C CA . LEU A 1 419 ? -13.924 -16.691 21.444 1.00 96.12 419 LEU A CA 1
ATOM 3287 C C . LEU A 1 419 ? -13.447 -17.245 20.090 1.00 96.12 419 LEU A C 1
ATOM 3289 O O . LEU A 1 419 ? -14.260 -17.434 19.190 1.00 96.12 419 LEU A O 1
ATOM 3293 N N . VAL A 1 420 ? -12.157 -17.581 19.938 1.00 95.81 420 VAL A N 1
ATOM 3294 C CA . VAL A 1 420 ? -11.671 -18.282 18.728 1.00 95.81 420 VAL A CA 1
ATOM 3295 C C . VAL A 1 420 ? -12.337 -19.657 18.581 1.00 95.81 420 VAL A C 1
ATOM 3297 O O . VAL A 1 420 ? -12.707 -20.059 17.478 1.00 95.81 420 VAL A O 1
ATOM 3300 N N . LYS A 1 421 ? -12.508 -20.390 19.686 1.00 94.88 421 LYS A N 1
ATOM 3301 C CA . LYS A 1 421 ? -13.068 -21.746 19.690 1.00 94.88 421 LYS A CA 1
ATOM 3302 C C . LYS A 1 421 ? -14.570 -21.784 19.383 1.00 94.88 421 LYS A C 1
ATOM 3304 O O . LYS A 1 421 ? -15.004 -22.772 18.795 1.00 94.88 421 LYS A O 1
ATOM 3309 N N . THR A 1 422 ? -15.355 -20.781 19.783 1.00 94.44 422 THR A N 1
ATOM 3310 C CA . THR A 1 422 ? -16.800 -20.726 19.499 1.00 94.44 422 THR A CA 1
ATOM 3311 C C . THR A 1 422 ? -17.087 -19.937 18.221 1.00 94.44 422 THR A C 1
ATOM 3313 O O . THR A 1 422 ? -17.558 -20.514 17.242 1.00 94.44 422 THR A O 1
ATOM 3316 N N . GLU A 1 423 ? -16.698 -18.664 18.176 1.00 95.69 423 GLU A N 1
ATOM 3317 C CA . GLU A 1 423 ? -17.102 -17.703 17.137 1.00 95.69 423 GLU A CA 1
ATOM 3318 C C . GLU A 1 423 ? -16.208 -17.733 15.877 1.00 95.69 423 GLU A C 1
ATOM 3320 O O . GLU A 1 423 ? -16.527 -17.115 14.862 1.00 95.69 423 GLU A O 1
ATOM 3325 N N . ALA A 1 424 ? -15.083 -18.460 15.911 1.00 96.56 424 ALA A N 1
ATOM 3326 C CA . ALA A 1 424 ? -14.224 -18.703 14.745 1.00 96.56 424 ALA A CA 1
ATOM 3327 C C . ALA A 1 424 ? -13.945 -20.192 14.474 1.00 96.56 424 ALA A C 1
ATOM 3329 O O . ALA A 1 424 ? -13.029 -20.530 13.730 1.00 96.56 424 ALA A O 1
ATOM 3330 N N . PHE A 1 425 ? -14.747 -21.124 15.001 1.00 96.38 425 PHE A N 1
ATOM 3331 C CA . PHE A 1 425 ? -14.558 -22.541 14.663 1.00 96.38 425 PHE A CA 1
ATOM 3332 C C . PHE A 1 425 ? -14.623 -22.763 13.132 1.00 96.38 425 PHE A C 1
ATOM 3334 O O . PHE A 1 425 ? -15.564 -22.268 12.511 1.00 96.38 425 PHE A O 1
ATOM 3341 N N . PRO A 1 426 ? -13.692 -23.494 12.485 1.00 96.94 426 PRO A N 1
ATOM 3342 C CA . PRO A 1 426 ? -13.678 -23.674 11.028 1.00 96.94 426 PRO A CA 1
ATOM 3343 C C . PRO A 1 426 ? -14.794 -24.634 10.573 1.00 96.94 426 PRO A C 1
ATOM 3345 O O . PRO A 1 426 ? -14.564 -25.812 10.296 1.00 96.94 426 PRO A O 1
ATOM 3348 N N . ASN A 1 427 ? -16.027 -24.125 10.550 1.00 96.62 427 ASN A N 1
ATOM 3349 C CA . ASN A 1 427 ? -17.257 -24.889 10.365 1.00 96.62 427 ASN A CA 1
ATOM 3350 C C . ASN A 1 427 ? -17.466 -25.333 8.895 1.00 96.62 427 ASN A C 1
ATOM 3352 O O . ASN A 1 427 ? -16.884 -24.779 7.959 1.00 96.62 427 ASN A O 1
ATOM 3356 N N . ASN A 1 428 ? -18.332 -26.329 8.670 1.00 96.50 428 ASN A N 1
ATOM 3357 C CA . ASN A 1 428 ? -18.568 -26.899 7.333 1.00 96.50 428 ASN A CA 1
ATOM 3358 C C . ASN A 1 428 ? -19.104 -25.879 6.306 1.00 96.50 428 ASN A C 1
ATOM 3360 O O . ASN A 1 428 ? -18.783 -25.988 5.123 1.00 96.50 428 ASN A O 1
ATOM 3364 N N . LYS A 1 429 ? -19.896 -24.889 6.740 1.00 96.25 429 LYS A N 1
ATOM 3365 C CA . LYS A 1 429 ? -20.453 -23.824 5.889 1.00 96.25 429 LYS A CA 1
ATOM 3366 C C . LYS A 1 429 ? -19.345 -22.870 5.428 1.00 96.25 429 LYS A C 1
ATOM 3368 O O . LYS A 1 429 ? -19.261 -22.580 4.239 1.00 96.25 429 LYS A O 1
ATOM 3373 N N . ALA A 1 430 ? -18.434 -22.476 6.316 1.00 97.44 430 ALA A N 1
ATOM 3374 C CA . ALA A 1 430 ? -17.254 -21.683 5.980 1.00 97.44 430 ALA A CA 1
ATOM 3375 C C . ALA A 1 430 ? -16.296 -22.423 5.025 1.00 97.44 430 ALA A C 1
ATOM 3377 O O . ALA A 1 430 ? -15.834 -21.830 4.047 1.00 97.44 430 ALA A O 1
ATOM 3378 N N . TRP A 1 431 ? -16.057 -23.728 5.240 1.00 97.62 431 TRP A N 1
ATOM 3379 C CA . TRP A 1 431 ? -15.291 -24.566 4.300 1.00 97.62 431 TRP A CA 1
ATOM 3380 C C . TRP A 1 431 ? -15.926 -24.582 2.908 1.00 97.62 431 TRP A C 1
ATOM 3382 O O . TRP A 1 431 ? -15.225 -24.370 1.917 1.00 97.62 431 TRP A O 1
ATOM 3392 N N . GLN A 1 432 ? -17.245 -24.784 2.832 1.00 96.81 432 GLN A N 1
ATOM 3393 C CA . GLN A 1 432 ? -17.990 -24.763 1.573 1.00 96.81 432 GLN A CA 1
ATOM 3394 C C . GLN A 1 432 ? -17.907 -23.396 0.885 1.00 96.81 432 GLN A C 1
ATOM 3396 O O . GLN A 1 432 ? -17.512 -23.349 -0.274 1.00 96.81 432 GLN A O 1
ATOM 3401 N N . ILE A 1 433 ? -18.205 -22.293 1.582 1.00 96.62 433 ILE A N 1
ATOM 3402 C CA . ILE A 1 433 ? -18.159 -20.929 1.025 1.00 96.62 433 ILE A CA 1
ATOM 3403 C C . ILE A 1 433 ? -16.773 -20.626 0.437 1.00 96.62 433 ILE A C 1
ATOM 3405 O O . ILE A 1 433 ? -16.662 -20.260 -0.737 1.00 96.62 433 ILE A O 1
ATOM 3409 N N . TYR A 1 434 ? -15.713 -20.812 1.229 1.00 97.56 434 TYR A N 1
ATOM 3410 C CA . TYR A 1 434 ? -14.358 -20.424 0.841 1.00 97.56 434 TYR A CA 1
ATOM 3411 C C . TYR A 1 434 ? -13.824 -21.270 -0.327 1.00 97.56 434 TYR A C 1
ATOM 3413 O O . TYR A 1 434 ? -13.334 -20.727 -1.321 1.00 97.56 434 TYR A O 1
ATOM 3421 N N . TRP A 1 435 ? -13.962 -22.600 -0.260 1.00 96.81 435 TRP A N 1
ATOM 3422 C CA . TRP A 1 435 ? -13.436 -23.481 -1.307 1.00 96.81 435 TRP A CA 1
ATOM 3423 C C . TRP A 1 435 ? -14.326 -23.577 -2.543 1.00 96.81 435 TRP A C 1
ATOM 3425 O O . TRP A 1 435 ? -13.785 -23.705 -3.640 1.00 96.81 435 TRP A O 1
ATOM 3435 N N . PHE A 1 436 ? -15.650 -23.436 -2.433 1.00 96.56 436 PHE A N 1
ATOM 3436 C CA . PHE A 1 436 ? -16.508 -23.311 -3.616 1.00 96.56 436 PHE A CA 1
ATOM 3437 C C . PHE A 1 436 ? -16.179 -22.034 -4.395 1.00 96.56 436 PHE A C 1
ATOM 3439 O O . PHE A 1 436 ? -16.050 -22.082 -5.620 1.00 96.56 436 PHE A O 1
ATOM 3446 N N . PHE A 1 437 ? -15.951 -20.911 -3.701 1.00 96.75 437 PHE A N 1
ATOM 3447 C CA . PHE A 1 437 ? -15.461 -19.687 -4.334 1.00 96.75 437 PHE A CA 1
ATOM 3448 C C . PHE A 1 437 ? -14.087 -19.901 -4.987 1.00 96.75 437 PHE A C 1
ATOM 3450 O O . PHE A 1 437 ? -13.932 -19.620 -6.176 1.00 96.75 437 PHE A O 1
ATOM 3457 N N . GLY A 1 438 ? -13.114 -20.460 -4.259 1.00 96.00 438 GLY A N 1
ATOM 3458 C CA . GLY A 1 438 ? -11.767 -20.724 -4.777 1.00 96.00 438 GLY A CA 1
ATOM 3459 C C . GLY A 1 438 ? -11.757 -21.619 -6.023 1.00 96.00 438 GLY A C 1
ATOM 3460 O O . GLY A 1 438 ? -11.178 -21.251 -7.045 1.00 96.00 438 GLY A O 1
ATOM 3461 N N . LEU A 1 439 ? -12.466 -22.752 -5.985 1.00 96.25 439 LEU A N 1
ATOM 3462 C CA . LEU A 1 439 ? -12.608 -23.672 -7.119 1.00 96.25 439 LEU A CA 1
ATOM 3463 C C . LEU A 1 439 ? -13.351 -23.025 -8.298 1.00 96.25 439 LEU A C 1
ATOM 3465 O O . LEU A 1 439 ? -12.963 -23.229 -9.450 1.00 96.25 439 LEU A O 1
ATOM 3469 N N . THR A 1 440 ? -14.358 -22.187 -8.033 1.00 96.88 440 THR A N 1
ATOM 3470 C CA . THR A 1 440 ? -15.037 -21.395 -9.072 1.00 96.88 440 THR A CA 1
ATOM 3471 C C . THR A 1 440 ? -14.074 -20.404 -9.727 1.00 96.88 440 THR A C 1
ATOM 3473 O O . THR A 1 440 ? -14.045 -20.309 -10.953 1.00 96.88 440 THR A O 1
ATOM 3476 N N . GLN A 1 441 ? -13.207 -19.732 -8.960 1.00 96.94 441 GLN A N 1
ATOM 3477 C CA . GLN A 1 441 ? -12.174 -18.861 -9.529 1.00 96.94 441 GLN A CA 1
ATOM 3478 C C . GLN A 1 441 ? -11.098 -19.636 -10.308 1.00 96.94 441 GLN A C 1
ATOM 3480 O O . GLN A 1 441 ? -10.612 -19.122 -11.315 1.00 96.94 441 GLN A O 1
ATOM 3485 N N . MET A 1 442 ? -10.747 -20.869 -9.916 1.00 95.31 442 MET A N 1
ATOM 3486 C CA . MET A 1 442 ? -9.859 -21.739 -10.709 1.00 95.31 442 MET A CA 1
ATOM 3487 C C . MET A 1 442 ? -10.516 -22.131 -12.040 1.00 95.31 442 MET A C 1
ATOM 3489 O O . MET A 1 442 ? -9.882 -22.052 -13.094 1.00 95.31 442 MET A O 1
ATOM 3493 N N . ALA A 1 443 ? -11.800 -22.501 -12.017 1.00 95.62 443 ALA A N 1
ATOM 3494 C CA . ALA A 1 443 ? -12.570 -22.791 -13.223 1.00 95.62 443 ALA A CA 1
ATOM 3495 C C . ALA A 1 443 ? -12.678 -21.552 -14.129 1.00 95.62 443 ALA A C 1
ATOM 3497 O O . ALA A 1 443 ? -12.425 -21.643 -15.330 1.00 95.62 443 ALA A O 1
ATOM 3498 N N . PHE A 1 444 ? -12.965 -20.373 -13.570 1.00 96.50 444 PHE A N 1
ATOM 3499 C CA . PHE A 1 444 ? -12.999 -19.126 -14.334 1.00 96.50 444 PHE A CA 1
ATOM 3500 C C . PHE A 1 444 ? -11.623 -18.755 -14.892 1.00 96.50 444 PHE A C 1
ATOM 3502 O O . PHE A 1 444 ? -11.545 -18.345 -16.048 1.00 96.50 444 PHE A O 1
ATOM 3509 N N . TYR A 1 445 ? -10.534 -18.968 -14.144 1.00 94.62 445 TYR A N 1
ATOM 3510 C CA . TYR A 1 445 ? -9.177 -18.784 -14.662 1.00 94.62 445 TYR A CA 1
ATOM 3511 C C . TYR A 1 445 ? -8.970 -19.590 -15.951 1.00 94.62 445 TYR A C 1
ATOM 3513 O O . TYR A 1 445 ? -8.536 -19.021 -16.950 1.00 94.62 445 TYR A O 1
ATOM 3521 N N . MET A 1 446 ? -9.320 -20.881 -15.945 1.00 92.06 446 MET A N 1
ATOM 3522 C CA . MET A 1 446 ? -9.081 -21.801 -17.064 1.00 92.06 446 MET A CA 1
ATOM 3523 C C . MET A 1 446 ? -10.071 -21.664 -18.232 1.00 92.06 446 MET A C 1
ATOM 3525 O O . MET A 1 446 ? -9.677 -21.893 -19.375 1.00 92.06 446 MET A O 1
ATOM 3529 N N . PHE A 1 447 ? -11.339 -21.321 -17.973 1.00 93.38 447 PHE A N 1
ATOM 3530 C CA . PHE A 1 447 ? -12.413 -21.398 -18.976 1.00 93.38 447 PHE A CA 1
ATOM 3531 C C . PHE A 1 447 ? -12.986 -20.049 -19.434 1.00 93.38 447 PHE A C 1
ATOM 3533 O O . PHE A 1 447 ? -13.549 -19.990 -20.529 1.00 93.38 447 PHE A O 1
ATOM 3540 N N . MET A 1 448 ? -12.860 -18.965 -18.655 1.00 93.88 448 MET A N 1
ATOM 3541 C CA . MET A 1 448 ? -13.345 -17.648 -19.095 1.00 93.88 448 MET A CA 1
ATOM 3542 C C . MET A 1 448 ? -12.433 -17.047 -20.176 1.00 93.88 448 MET A C 1
ATOM 3544 O O . MET A 1 448 ? -11.238 -17.362 -20.216 1.00 93.88 448 MET A O 1
ATOM 3548 N N . PRO A 1 449 ? -12.952 -16.157 -21.046 1.00 92.56 449 PRO A N 1
ATOM 3549 C CA . PRO A 1 449 ? -12.141 -15.502 -22.065 1.00 92.56 449 PRO A CA 1
ATOM 3550 C C . PRO A 1 449 ? -10.967 -14.722 -21.459 1.00 92.56 449 PRO A C 1
ATOM 3552 O O . PRO A 1 449 ? -11.102 -14.002 -20.469 1.00 92.56 449 PRO A O 1
ATOM 3555 N N . GLY A 1 450 ? -9.800 -14.843 -22.082 1.00 88.31 450 GLY A N 1
ATOM 3556 C CA . GLY A 1 450 ? -8.556 -14.239 -21.623 1.00 88.31 450 GLY A CA 1
ATOM 3557 C C . GLY A 1 450 ? -7.561 -14.064 -22.763 1.00 88.31 450 GLY A C 1
ATOM 3558 O O . GLY A 1 450 ? -7.816 -14.462 -23.899 1.00 88.31 450 GLY A O 1
ATOM 3559 N N . VAL A 1 451 ? -6.424 -13.439 -22.462 1.00 86.06 451 VAL A N 1
ATOM 3560 C CA . VAL A 1 451 ? -5.328 -13.239 -23.424 1.00 86.06 451 VAL A CA 1
ATOM 3561 C C . VAL A 1 451 ? -4.061 -13.914 -22.925 1.00 86.06 451 VAL A C 1
ATOM 3563 O O . VAL A 1 451 ? -3.809 -13.923 -21.722 1.00 86.06 451 VAL A O 1
ATOM 3566 N N . TYR A 1 452 ? -3.249 -14.437 -23.840 1.00 87.31 452 TYR A N 1
ATOM 3567 C CA . TYR A 1 452 ? -1.906 -14.898 -23.500 1.00 87.31 452 TYR A CA 1
ATOM 3568 C C . TYR A 1 452 ? -0.905 -13.736 -23.513 1.00 87.31 452 TYR A C 1
ATOM 3570 O O . TYR A 1 452 ? -0.979 -12.830 -24.355 1.00 87.31 452 TYR A O 1
ATOM 3578 N N . ARG A 1 453 ? 0.044 -13.770 -22.574 1.00 84.88 453 ARG A N 1
ATOM 3579 C CA . ARG A 1 453 ? 1.210 -12.877 -22.509 1.00 84.88 453 ARG A CA 1
ATOM 3580 C C . ARG A 1 453 ? 2.444 -13.643 -22.022 1.00 84.88 453 ARG A C 1
ATOM 3582 O O . ARG A 1 453 ? 2.324 -14.585 -21.241 1.00 84.88 453 ARG A O 1
ATOM 3589 N N . LYS A 1 454 ? 3.629 -13.219 -22.469 1.00 84.62 454 LYS A N 1
ATOM 3590 C CA . LYS A 1 454 ? 4.923 -13.756 -22.024 1.00 84.62 454 LYS A CA 1
ATOM 3591 C C . LYS A 1 454 ? 5.388 -13.055 -20.748 1.00 84.62 454 LYS A C 1
ATOM 3593 O O . LYS A 1 454 ? 5.396 -11.825 -20.693 1.00 84.62 454 LYS A O 1
ATOM 3598 N N . GLY A 1 455 ? 5.805 -13.831 -19.750 1.00 84.06 455 GLY A N 1
ATOM 3599 C CA . GLY A 1 455 ? 6.564 -13.307 -18.612 1.00 84.06 455 GLY A CA 1
ATOM 3600 C C . GLY A 1 455 ? 8.034 -13.047 -18.963 1.00 84.06 455 GLY A C 1
ATOM 3601 O O . GLY A 1 455 ? 8.453 -13.172 -20.115 1.00 84.06 455 GLY A O 1
ATOM 3602 N N . LYS A 1 456 ? 8.840 -12.714 -17.950 1.00 80.56 456 LYS A N 1
ATOM 3603 C CA . LYS A 1 456 ? 10.303 -12.605 -18.095 1.00 80.56 456 LYS A CA 1
ATOM 3604 C C . LYS A 1 456 ? 10.945 -13.949 -18.479 1.00 80.56 456 LYS A C 1
ATOM 3606 O O . LYS A 1 456 ? 10.394 -15.016 -18.211 1.00 80.56 456 LYS A O 1
ATOM 3611 N N . ALA A 1 457 ? 12.121 -13.879 -19.104 1.00 81.25 457 ALA A N 1
ATOM 3612 C CA . ALA A 1 457 ? 12.969 -15.037 -19.387 1.00 81.25 457 ALA A CA 1
ATOM 3613 C C . ALA A 1 457 ? 13.489 -15.621 -18.067 1.00 81.25 457 ALA A C 1
ATOM 3615 O O . ALA A 1 457 ? 14.044 -14.875 -17.268 1.00 81.25 457 ALA A O 1
ATOM 3616 N N . LEU A 1 458 ? 13.291 -16.918 -17.810 1.00 83.25 458 LEU A N 1
ATOM 3617 C CA . LEU A 1 458 ? 13.625 -17.530 -16.519 1.00 83.25 458 LEU A CA 1
ATOM 3618 C C . LEU A 1 458 ? 15.004 -18.217 -16.550 1.00 83.25 458 LEU A C 1
ATOM 3620 O O . LEU A 1 458 ? 15.155 -19.212 -17.266 1.00 83.25 458 LEU A O 1
ATOM 3624 N N . PRO A 1 459 ? 15.993 -17.763 -15.751 1.00 79.56 459 PRO A N 1
ATOM 3625 C CA . PRO A 1 459 ? 17.346 -18.326 -15.746 1.00 79.56 459 PRO A CA 1
ATOM 3626 C C . PRO A 1 459 ? 17.438 -19.833 -15.508 1.00 79.56 459 PRO A C 1
ATOM 3628 O O . PRO A 1 459 ? 18.061 -20.551 -16.286 1.00 79.56 459 PRO A O 1
ATOM 3631 N N . HIS A 1 460 ? 16.739 -20.335 -14.488 1.00 78.06 460 HIS A N 1
ATOM 3632 C CA . HIS A 1 460 ? 16.703 -21.763 -14.149 1.00 78.06 460 HIS A CA 1
ATOM 3633 C C . HIS A 1 460 ? 16.016 -22.649 -15.214 1.00 78.06 460 HIS A C 1
ATOM 3635 O O . HIS A 1 460 ? 16.057 -23.868 -15.099 1.00 78.06 460 HIS A O 1
ATOM 3641 N N . LEU A 1 461 ? 15.407 -22.057 -16.253 1.00 82.12 461 LEU A N 1
ATOM 3642 C CA . LEU A 1 461 ? 14.854 -22.747 -17.427 1.00 82.12 461 LEU A CA 1
ATOM 3643 C C . LEU A 1 461 ? 15.607 -22.377 -18.721 1.00 82.12 461 LEU A C 1
ATOM 3645 O O . LEU A 1 461 ? 15.017 -22.388 -19.804 1.00 82.12 461 LEU A O 1
ATOM 3649 N N . GLY A 1 462 ? 16.881 -21.981 -18.625 1.00 77.38 462 GLY A N 1
ATOM 3650 C CA . GLY A 1 462 ? 17.712 -21.642 -19.786 1.00 77.38 462 GLY A CA 1
ATOM 3651 C C . GLY A 1 462 ? 17.224 -20.418 -20.570 1.00 77.38 462 GLY A C 1
ATOM 3652 O O . GLY A 1 462 ? 17.433 -20.340 -21.776 1.00 77.38 462 GLY A O 1
ATOM 3653 N N . GLY A 1 463 ? 16.530 -19.484 -19.911 1.00 76.00 463 GLY A N 1
ATOM 3654 C CA . GLY A 1 463 ? 16.007 -18.260 -20.527 1.00 76.00 463 GLY A CA 1
ATOM 3655 C C . GLY A 1 463 ? 14.606 -18.411 -21.124 1.00 76.00 463 GLY A C 1
ATOM 3656 O O . GLY A 1 463 ? 14.063 -17.456 -21.681 1.00 76.00 463 GLY A O 1
ATOM 3657 N N . LYS A 1 464 ? 13.970 -19.579 -20.976 1.00 83.75 464 LYS A N 1
ATOM 3658 C CA . LYS A 1 464 ? 12.593 -19.814 -21.429 1.00 83.75 464 LYS A CA 1
ATOM 3659 C C . LYS A 1 464 ? 11.625 -18.801 -20.804 1.00 83.75 464 LYS A C 1
ATOM 3661 O O . LYS A 1 464 ? 11.547 -18.666 -19.583 1.00 83.75 464 LYS A O 1
ATOM 3666 N N . GLN A 1 465 ? 10.852 -18.117 -21.646 1.00 85.56 465 GLN A N 1
ATOM 3667 C CA . GLN A 1 465 ? 9.717 -17.292 -21.225 1.00 85.56 465 GLN A CA 1
ATOM 3668 C C . GLN A 1 465 ? 8.461 -18.161 -21.115 1.00 85.56 465 GLN A C 1
ATOM 3670 O O . GLN A 1 465 ? 8.102 -18.858 -22.067 1.00 85.56 465 GLN A O 1
ATOM 3675 N N . LEU A 1 466 ? 7.778 -18.105 -19.970 1.00 87.31 466 LEU A N 1
ATOM 3676 C CA . LEU A 1 466 ? 6.498 -18.789 -19.778 1.00 87.31 466 LEU A CA 1
ATOM 3677 C C . LEU A 1 466 ? 5.335 -17.958 -20.331 1.00 87.31 466 LEU A C 1
ATOM 3679 O O . LEU A 1 466 ? 5.315 -16.731 -20.202 1.00 87.31 466 LEU A O 1
ATOM 3683 N N . ASP A 1 467 ? 4.351 -18.648 -20.901 1.00 88.38 467 ASP A N 1
ATOM 3684 C CA . ASP A 1 467 ? 3.041 -18.087 -21.220 1.00 88.38 467 ASP A CA 1
ATOM 3685 C C . ASP A 1 467 ? 2.170 -18.007 -19.965 1.00 88.38 467 ASP A C 1
ATOM 3687 O O . ASP A 1 467 ? 2.149 -18.925 -19.143 1.00 88.38 467 ASP A O 1
ATOM 3691 N N . TYR A 1 468 ? 1.419 -16.922 -19.837 1.00 89.75 468 TYR A N 1
ATOM 3692 C CA . TYR A 1 468 ? 0.431 -16.702 -18.786 1.00 89.75 468 TYR A CA 1
ATOM 3693 C C . TYR A 1 468 ? -0.913 -16.371 -19.426 1.00 89.75 468 TYR A C 1
ATOM 3695 O O . TYR A 1 468 ? -0.959 -15.602 -20.388 1.00 89.75 468 TYR A O 1
ATOM 3703 N N . TYR A 1 469 ? -1.991 -16.959 -18.906 1.00 91.31 469 TYR A N 1
ATOM 3704 C CA . TYR A 1 469 ? -3.350 -16.736 -19.392 1.00 91.31 469 TYR A CA 1
ATOM 3705 C C . TYR A 1 469 ? -4.077 -15.738 -18.486 1.00 91.31 469 TYR A C 1
ATOM 3707 O O . TYR A 1 469 ? -4.207 -15.958 -17.285 1.00 91.31 469 TYR A O 1
ATOM 3715 N N . CYS A 1 470 ? -4.528 -14.622 -19.056 1.00 90.50 470 CYS A N 1
ATOM 3716 C CA . CYS A 1 470 ? -5.044 -13.486 -18.296 1.00 90.50 470 CYS A CA 1
ATOM 3717 C C . CYS A 1 470 ? -6.551 -13.275 -18.540 1.00 90.50 470 CYS A C 1
ATOM 3719 O O . CYS A 1 470 ? -6.943 -12.542 -19.458 1.00 90.50 470 CYS A O 1
ATOM 3721 N N . SER A 1 471 ? -7.390 -13.926 -17.728 1.00 92.81 471 SER A N 1
ATOM 3722 C CA . SER A 1 471 ? -8.865 -13.936 -17.791 1.00 92.81 471 SER A CA 1
ATOM 3723 C C . SER A 1 471 ? -9.577 -13.191 -16.636 1.00 92.81 471 SER A C 1
ATOM 3725 O O . SER A 1 471 ? -10.799 -13.305 -16.487 1.00 92.81 471 SER A O 1
ATOM 3727 N N . ALA A 1 472 ? -8.862 -12.418 -15.804 1.00 93.25 472 ALA A N 1
ATOM 3728 C CA . ALA A 1 472 ? -9.411 -11.871 -14.555 1.00 93.25 472 ALA A CA 1
ATOM 3729 C C . ALA A 1 472 ? -10.602 -10.928 -14.749 1.00 93.25 472 ALA A C 1
ATOM 3731 O O . ALA A 1 472 ? -11.560 -11.051 -13.997 1.00 93.25 472 ALA A O 1
ATOM 3732 N N . MET A 1 473 ? -10.605 -10.049 -15.760 1.00 90.62 473 MET A N 1
ATOM 3733 C CA . MET A 1 473 ? -11.736 -9.130 -15.996 1.00 90.62 473 MET A CA 1
ATOM 3734 C C . MET A 1 473 ? -13.063 -9.869 -16.214 1.00 90.62 473 MET A C 1
ATOM 3736 O O . MET A 1 473 ? -14.063 -9.549 -15.576 1.00 90.62 473 MET A O 1
ATOM 3740 N N . TRP A 1 474 ? -13.070 -10.904 -17.060 1.00 92.69 474 TRP A N 1
ATOM 3741 C CA . TRP A 1 474 ? -14.262 -11.731 -17.274 1.00 92.69 474 TRP A CA 1
ATOM 3742 C C . TRP A 1 474 ? -14.642 -12.523 -16.025 1.00 92.69 474 TRP A C 1
ATOM 3744 O O . TRP A 1 474 ? -15.825 -12.673 -15.732 1.00 92.69 474 TRP A O 1
ATOM 3754 N N . SER A 1 475 ? -13.648 -12.978 -15.262 1.00 95.25 475 SER A N 1
ATOM 3755 C CA . SER A 1 475 ? -13.864 -13.696 -14.002 1.00 95.25 475 SER A CA 1
ATOM 3756 C C . SER A 1 475 ? -14.489 -12.789 -12.931 1.00 95.25 475 SER A C 1
ATOM 3758 O O . SER A 1 475 ? -15.435 -13.203 -12.267 1.00 95.25 475 SER A O 1
ATOM 3760 N N . PHE A 1 476 ? -14.025 -11.540 -12.807 1.00 95.38 476 PHE A N 1
ATOM 3761 C CA . PHE A 1 476 ? -14.525 -10.543 -11.856 1.00 95.38 476 PHE A CA 1
ATOM 3762 C C . PHE A 1 476 ? -15.979 -10.172 -12.160 1.00 95.38 476 PHE A C 1
ATOM 3764 O O . PHE A 1 476 ? -16.850 -10.388 -11.320 1.00 95.38 476 PHE A O 1
ATOM 3771 N N . TYR A 1 477 ? -16.280 -9.729 -13.388 1.00 94.44 477 TYR A N 1
ATOM 3772 C CA . TYR A 1 477 ? -17.650 -9.366 -13.767 1.00 94.44 477 TYR A CA 1
ATOM 3773 C C . TYR A 1 477 ? -18.623 -10.551 -13.714 1.00 94.44 477 TYR A C 1
ATOM 3775 O O . TYR A 1 477 ? -19.738 -10.389 -13.220 1.00 94.44 477 TYR A O 1
ATOM 3783 N N . SER A 1 478 ? -18.206 -11.754 -14.131 1.00 96.44 478 SER A N 1
ATOM 3784 C CA . SER A 1 478 ? -19.047 -12.955 -13.989 1.00 96.44 478 SER A CA 1
ATOM 3785 C C . SER A 1 478 ? -19.338 -13.264 -12.519 1.00 96.44 478 SER A C 1
ATOM 3787 O O . SER A 1 478 ? -20.471 -13.586 -12.175 1.00 96.44 478 SER A O 1
ATOM 3789 N N . SER A 1 479 ? -18.343 -13.110 -11.638 1.00 97.06 479 SER A N 1
ATOM 3790 C CA . SER A 1 479 ? -18.524 -13.302 -10.195 1.00 97.06 479 SER A CA 1
ATOM 3791 C C . SER A 1 479 ? -19.482 -12.268 -9.598 1.00 97.06 479 SER A C 1
ATOM 3793 O O . SER A 1 479 ? -20.331 -12.640 -8.798 1.00 97.06 479 SER A O 1
ATOM 3795 N N . ILE A 1 480 ? -19.394 -10.995 -10.007 1.00 97.06 480 ILE A N 1
ATOM 3796 C CA . ILE A 1 480 ? -20.316 -9.933 -9.566 1.00 97.06 480 ILE A CA 1
ATOM 3797 C C . ILE A 1 480 ? -21.757 -10.281 -9.954 1.00 97.06 480 ILE A C 1
ATOM 3799 O O . ILE A 1 480 ? -22.635 -10.293 -9.094 1.00 97.06 480 ILE A O 1
ATOM 3803 N N . VAL A 1 481 ? -21.994 -10.620 -11.226 1.00 97.69 481 VAL A N 1
ATOM 3804 C CA . VAL A 1 481 ? -23.333 -10.979 -11.724 1.00 97.69 481 VAL A CA 1
ATOM 3805 C C . VAL A 1 481 ? -23.882 -12.210 -11.000 1.00 97.69 481 VAL A C 1
ATOM 3807 O O . VAL A 1 481 ? -25.038 -12.201 -10.582 1.00 97.69 481 VAL A O 1
ATOM 3810 N N . ILE A 1 482 ? -23.063 -13.245 -10.793 1.00 97.44 482 ILE A N 1
ATOM 3811 C CA . ILE A 1 482 ? -23.478 -14.469 -10.094 1.00 97.44 482 ILE A CA 1
ATOM 3812 C C . ILE A 1 482 ? -23.794 -14.187 -8.621 1.00 97.44 482 ILE A C 1
ATOM 3814 O O . ILE A 1 482 ? -24.863 -14.577 -8.162 1.00 97.44 482 ILE A O 1
ATOM 3818 N N . MET A 1 483 ? -22.934 -13.474 -7.888 1.00 97.19 483 MET A N 1
ATOM 3819 C CA . MET A 1 483 ? -23.159 -13.190 -6.463 1.00 97.19 483 MET A CA 1
ATOM 3820 C C . MET A 1 483 ? -24.371 -12.281 -6.225 1.00 97.19 483 MET A C 1
ATOM 3822 O O . MET A 1 483 ? -25.142 -12.530 -5.300 1.00 97.19 483 MET A O 1
ATOM 3826 N N . LEU A 1 484 ? -24.600 -11.282 -7.085 1.00 97.69 484 LEU A N 1
ATOM 3827 C CA . LEU A 1 484 ? -25.823 -10.472 -7.035 1.00 97.69 484 LEU A CA 1
ATOM 3828 C C . LEU A 1 484 ? -27.066 -11.308 -7.372 1.00 97.69 484 LEU A C 1
ATOM 3830 O O . LEU A 1 484 ? -28.072 -11.207 -6.672 1.00 97.69 484 LEU A O 1
ATOM 3834 N N . THR A 1 485 ? -26.994 -12.183 -8.381 1.00 97.81 485 THR A N 1
ATOM 3835 C CA . THR A 1 485 ? -28.101 -13.095 -8.721 1.00 97.81 485 THR A CA 1
ATOM 3836 C C . THR A 1 485 ? -28.431 -14.019 -7.548 1.00 97.81 485 THR A C 1
ATOM 3838 O O . THR A 1 485 ? -29.598 -14.156 -7.192 1.00 97.81 485 THR A O 1
ATOM 3841 N N . LEU A 1 486 ? -27.425 -14.614 -6.900 1.00 97.38 486 LEU A N 1
ATOM 3842 C CA . LEU A 1 486 ? -27.604 -15.486 -5.735 1.00 97.38 486 LEU A CA 1
ATOM 3843 C C . LEU A 1 486 ? -28.184 -14.744 -4.519 1.00 97.38 486 LEU A C 1
ATOM 3845 O O . LEU A 1 486 ? -29.007 -15.316 -3.804 1.00 97.38 486 LEU A O 1
ATOM 3849 N N . HIS A 1 487 ? -27.815 -13.476 -4.310 1.00 97.31 487 HIS A N 1
ATOM 3850 C CA . HIS A 1 487 ? -28.384 -12.647 -3.246 1.00 97.31 487 HIS A CA 1
ATOM 3851 C C . HIS A 1 487 ? -29.856 -12.296 -3.520 1.00 97.31 487 HIS A C 1
ATOM 3853 O O . HIS A 1 487 ? -30.704 -12.534 -2.659 1.00 97.31 487 HIS A O 1
ATOM 3859 N N . PHE A 1 488 ? -30.187 -11.788 -4.714 1.00 96.31 488 PHE A N 1
ATOM 3860 C CA . PHE A 1 488 ? -31.558 -11.371 -5.048 1.00 96.31 488 PHE A CA 1
ATOM 3861 C C . PHE A 1 488 ? -32.529 -12.541 -5.280 1.00 96.31 488 PHE A C 1
ATOM 3863 O O . PHE A 1 488 ? -33.727 -12.380 -5.077 1.00 96.31 488 PHE A O 1
ATOM 3870 N N . THR A 1 489 ? -32.035 -13.730 -5.641 1.00 97.38 489 THR A N 1
ATOM 3871 C CA . THR A 1 489 ? -32.842 -14.970 -5.652 1.00 97.38 489 THR A CA 1
ATOM 3872 C C . THR A 1 489 ? -32.975 -15.622 -4.271 1.00 97.38 489 THR A C 1
ATOM 3874 O O . THR A 1 489 ? -33.680 -16.618 -4.136 1.00 97.38 489 THR A O 1
ATOM 3877 N N . GLY A 1 490 ? -32.293 -15.100 -3.244 1.00 94.50 490 GLY A N 1
ATOM 3878 C CA . GLY A 1 490 ? -32.292 -15.650 -1.885 1.00 94.50 490 GLY A CA 1
ATOM 3879 C C . GLY A 1 490 ? -31.479 -16.939 -1.699 1.00 94.50 490 GLY A C 1
ATOM 3880 O O . GLY A 1 490 ? -31.384 -17.424 -0.576 1.00 94.50 490 GLY A O 1
ATOM 3881 N N . VAL A 1 491 ? -30.863 -17.480 -2.758 1.00 96.50 491 VAL A N 1
ATOM 3882 C CA . VAL A 1 491 ? -30.092 -18.739 -2.722 1.00 96.50 491 VAL A CA 1
ATOM 3883 C C . VAL A 1 491 ? -28.820 -18.612 -1.876 1.00 96.50 491 VAL A C 1
ATOM 3885 O O . VAL A 1 491 ? -28.452 -19.550 -1.174 1.00 96.50 491 VAL A O 1
ATOM 3888 N N . PHE A 1 492 ? -28.150 -17.456 -1.915 1.00 96.69 492 PHE A N 1
ATOM 3889 C CA . PHE A 1 492 ? -27.045 -17.132 -1.009 1.00 96.69 492 PHE A CA 1
ATOM 3890 C C . PHE A 1 492 ? -26.982 -15.621 -0.763 1.00 96.69 492 PHE A C 1
ATOM 3892 O O . PHE A 1 492 ? -26.592 -14.842 -1.634 1.00 96.69 492 PHE A O 1
ATOM 3899 N N . LYS A 1 493 ? -27.354 -15.194 0.447 1.00 96.94 493 LYS A N 1
ATOM 3900 C CA . LYS A 1 493 ? -27.260 -13.795 0.875 1.00 96.94 493 LYS A CA 1
ATOM 3901 C C . LYS A 1 493 ? -25.790 -13.404 1.053 1.00 96.94 493 LYS A C 1
ATOM 3903 O O . LYS A 1 493 ? -25.134 -13.860 1.981 1.00 96.94 493 LYS A O 1
ATOM 3908 N N . LEU A 1 494 ? -25.279 -12.517 0.196 1.00 96.56 494 LEU A N 1
ATOM 3909 C CA . LEU A 1 494 ? -23.858 -12.135 0.199 1.00 96.56 494 LEU A CA 1
ATOM 3910 C C . LEU A 1 494 ? -23.328 -11.624 1.557 1.00 96.56 494 LEU A C 1
ATOM 3912 O O . LEU A 1 494 ? -22.162 -11.848 1.875 1.00 96.56 494 LEU A O 1
ATOM 3916 N N . TYR A 1 495 ? -24.168 -10.995 2.386 1.00 96.19 495 TYR A N 1
ATOM 3917 C CA . TYR A 1 495 ? -23.776 -10.543 3.724 1.00 96.19 495 TYR A CA 1
ATOM 3918 C C . TYR A 1 495 ? -23.406 -11.678 4.697 1.00 96.19 495 TYR A C 1
ATOM 3920 O O . TYR A 1 495 ? -22.705 -11.421 5.669 1.00 96.19 495 TYR A O 1
ATOM 3928 N N . THR A 1 496 ? -23.731 -12.940 4.388 1.00 96.94 496 THR A N 1
ATOM 3929 C CA . THR A 1 496 ? -23.224 -14.114 5.120 1.00 96.94 496 THR A CA 1
ATOM 3930 C C . THR A 1 496 ? -21.687 -14.192 5.129 1.00 96.94 496 THR A C 1
ATOM 3932 O O . THR A 1 496 ? -21.123 -14.824 6.015 1.00 96.94 496 THR A O 1
ATOM 3935 N N . LEU A 1 497 ? -20.983 -13.508 4.212 1.00 96.81 497 LEU A N 1
ATOM 3936 C CA . LEU A 1 497 ? -19.522 -13.340 4.281 1.00 96.81 497 LEU A CA 1
ATOM 3937 C C . LEU A 1 497 ? -19.051 -12.491 5.479 1.00 96.81 497 LEU A C 1
ATOM 3939 O O . LEU A 1 497 ? -17.916 -12.651 5.921 1.00 96.81 497 LEU A O 1
ATOM 3943 N N . ILE A 1 498 ? -19.905 -11.597 5.986 1.00 96.50 498 ILE A N 1
ATOM 3944 C CA . ILE A 1 498 ? -19.683 -10.821 7.213 1.00 96.50 498 ILE A CA 1
ATOM 3945 C C . ILE A 1 498 ? -20.108 -11.648 8.430 1.00 96.50 498 ILE A C 1
ATOM 3947 O O . ILE A 1 498 ? -19.365 -11.732 9.402 1.00 96.50 498 ILE A O 1
ATOM 3951 N N . ASP A 1 499 ? -21.276 -12.292 8.369 1.00 94.88 499 ASP A N 1
ATOM 3952 C CA . ASP A 1 499 ? -21.829 -13.029 9.515 1.00 94.88 499 ASP A CA 1
ATOM 3953 C C . ASP A 1 499 ? -20.989 -14.269 9.880 1.00 94.88 499 ASP A C 1
ATOM 3955 O O . ASP A 1 499 ? -20.815 -14.577 11.052 1.00 94.88 499 ASP A O 1
ATOM 3959 N N . GLU A 1 500 ? -20.410 -14.956 8.888 1.00 96.25 500 GLU A N 1
ATOM 3960 C CA . GLU A 1 500 ? -19.512 -16.107 9.085 1.00 96.25 500 GLU A CA 1
ATOM 3961 C C . GLU A 1 500 ? -18.022 -15.705 9.116 1.00 96.25 500 GLU A C 1
ATOM 3963 O O . GLU A 1 500 ? -17.153 -16.570 8.975 1.00 96.25 500 GLU A O 1
ATOM 3968 N N . PHE A 1 501 ? -17.686 -14.413 9.239 1.00 97.38 501 PHE A N 1
ATOM 3969 C CA . PHE A 1 501 ? -16.325 -13.920 8.977 1.00 97.38 501 PHE A CA 1
ATOM 3970 C C . PHE A 1 501 ? -15.242 -14.632 9.804 1.00 97.38 501 PHE A C 1
ATOM 3972 O O . PHE A 1 501 ? -14.220 -15.031 9.246 1.00 97.38 501 PHE A O 1
ATOM 3979 N N . GLY A 1 502 ? -15.469 -14.844 11.107 1.00 97.12 502 GLY A N 1
ATOM 3980 C CA . GLY A 1 502 ? -14.526 -15.554 11.982 1.00 97.12 502 GLY A CA 1
ATOM 3981 C C . GLY A 1 502 ? -14.250 -16.981 11.499 1.00 97.12 502 GLY A C 1
ATOM 3982 O O . GLY A 1 502 ? -13.097 -17.372 11.306 1.00 97.12 502 GLY A O 1
ATOM 3983 N N . HIS A 1 503 ? -15.312 -17.731 11.199 1.00 98.00 503 HIS A N 1
ATOM 3984 C CA . HIS A 1 503 ? -15.233 -19.090 10.662 1.00 98.00 503 HIS A CA 1
ATOM 3985 C C . HIS A 1 503 ? -14.515 -19.136 9.298 1.00 98.00 503 HIS A C 1
ATOM 3987 O O . HIS A 1 503 ? -13.655 -19.993 9.072 1.00 98.00 503 HIS A O 1
ATOM 3993 N N . ILE A 1 504 ? -14.823 -18.195 8.394 1.00 98.12 504 ILE A N 1
ATOM 3994 C CA . ILE A 1 504 ? -14.171 -18.059 7.078 1.00 98.12 504 ILE A CA 1
ATOM 3995 C C . ILE A 1 504 ? -12.682 -17.721 7.241 1.00 98.12 504 ILE A C 1
ATOM 3997 O O . ILE A 1 504 ? -11.849 -18.273 6.521 1.00 98.12 504 ILE A O 1
ATOM 4001 N N . MET A 1 505 ? -12.324 -16.878 8.210 1.00 98.06 505 MET A N 1
ATOM 4002 C CA . MET A 1 505 ? -10.938 -16.523 8.510 1.00 98.06 505 MET A CA 1
ATOM 4003 C C . MET A 1 505 ? -10.124 -17.721 8.998 1.00 98.06 505 MET A C 1
ATOM 4005 O O . MET A 1 505 ? -9.023 -17.947 8.495 1.00 98.06 505 MET A O 1
ATOM 4009 N N . SER A 1 506 ? -10.668 -18.547 9.891 1.00 98.12 506 SER A N 1
ATOM 4010 C CA . SER A 1 506 ? -10.004 -19.786 10.309 1.00 98.12 506 SER A CA 1
ATOM 4011 C C . SER A 1 506 ? -9.839 -20.780 9.164 1.00 98.12 506 SER A C 1
ATOM 4013 O O . SER A 1 506 ? -8.768 -21.373 9.022 1.00 98.12 506 SER A O 1
ATOM 4015 N N . VAL A 1 507 ? -10.845 -20.921 8.294 1.00 98.31 507 VAL A N 1
ATOM 4016 C CA . VAL A 1 507 ? -10.733 -21.734 7.073 1.00 98.31 507 VAL A CA 1
ATOM 4017 C C . VAL A 1 507 ? -9.644 -21.192 6.144 1.00 98.31 507 VAL A C 1
ATOM 4019 O O . VAL A 1 507 ? -8.838 -21.979 5.650 1.00 98.31 507 VAL A O 1
ATOM 4022 N N . ALA A 1 508 ? -9.556 -19.877 5.938 1.00 98.06 508 ALA A N 1
ATOM 4023 C CA . ALA A 1 508 ? -8.531 -19.253 5.102 1.00 98.06 508 ALA A CA 1
ATOM 4024 C C . ALA A 1 508 ? -7.112 -19.447 5.671 1.00 98.06 508 ALA A C 1
ATOM 4026 O O . ALA A 1 508 ? -6.199 -19.823 4.934 1.00 98.06 508 ALA A O 1
ATOM 4027 N N . ILE A 1 509 ? -6.932 -19.263 6.985 1.00 98.06 509 ILE A N 1
ATOM 4028 C CA . ILE A 1 509 ? -5.664 -19.491 7.701 1.00 98.06 509 ILE A CA 1
ATOM 4029 C C . ILE A 1 509 ? -5.215 -20.953 7.546 1.00 98.06 509 ILE A C 1
ATOM 4031 O O . ILE A 1 509 ? -4.094 -21.212 7.100 1.00 98.06 509 ILE A O 1
ATOM 4035 N N . LEU A 1 510 ? -6.095 -21.915 7.852 1.00 97.94 510 LEU A N 1
ATOM 4036 C CA . LEU A 1 510 ? -5.804 -23.349 7.728 1.00 97.94 510 LEU A CA 1
ATOM 4037 C C . LEU A 1 510 ? -5.530 -23.754 6.273 1.00 97.94 510 LEU A C 1
ATOM 4039 O O . LEU A 1 510 ? -4.599 -24.515 6.006 1.00 97.94 510 LEU A O 1
ATOM 4043 N N . SER A 1 511 ? -6.285 -23.198 5.325 1.00 97.44 511 SER A N 1
ATOM 4044 C CA . SER A 1 511 ? -6.081 -23.411 3.889 1.00 97.44 511 SER A CA 1
ATOM 4045 C C . SER A 1 511 ? -4.733 -22.865 3.416 1.00 97.44 511 SER A C 1
ATOM 4047 O O . SER A 1 511 ? -4.076 -23.512 2.603 1.00 97.44 511 SER A O 1
ATOM 4049 N N . GLY A 1 512 ? -4.276 -21.735 3.969 1.00 96.88 512 GLY A N 1
ATOM 4050 C CA . GLY A 1 512 ? -2.944 -21.183 3.727 1.00 96.88 512 GLY A CA 1
ATOM 4051 C C . GLY A 1 512 ? -1.830 -22.143 4.154 1.00 96.88 512 GLY A C 1
ATOM 4052 O O . GLY A 1 512 ? -0.959 -22.471 3.345 1.00 96.88 512 GLY A O 1
ATOM 4053 N N . PHE A 1 513 ? -1.882 -22.676 5.380 1.00 97.75 513 PHE A N 1
ATOM 4054 C CA . PHE A 1 513 ? -0.931 -23.698 5.850 1.00 97.75 513 PHE A CA 1
ATOM 4055 C C . PHE A 1 513 ? -0.981 -24.986 5.012 1.00 97.75 513 PHE A C 1
ATOM 4057 O O . PHE A 1 513 ? 0.066 -25.512 4.619 1.00 97.75 513 PHE A O 1
ATOM 4064 N N . LEU A 1 514 ? -2.184 -25.477 4.702 1.00 97.06 514 LEU A N 1
ATOM 4065 C CA . LEU A 1 514 ? -2.390 -26.696 3.921 1.00 97.06 514 LEU A CA 1
ATOM 4066 C C . LEU A 1 514 ? -1.822 -26.558 2.501 1.00 97.06 514 LEU A C 1
ATOM 4068 O O . LEU A 1 514 ? -1.023 -27.391 2.076 1.00 97.06 514 LEU A O 1
ATOM 4072 N N . CYS A 1 515 ? -2.157 -25.478 1.791 1.00 96.25 515 CYS A N 1
ATOM 4073 C CA . CYS A 1 515 ? -1.654 -25.221 0.440 1.00 96.25 515 CYS A CA 1
ATOM 4074 C C . CYS A 1 515 ? -0.134 -25.016 0.421 1.00 96.25 515 CYS A C 1
ATOM 4076 O O . CYS A 1 515 ? 0.529 -25.483 -0.504 1.00 96.25 515 CYS A O 1
ATOM 4078 N N . SER A 1 516 ? 0.433 -24.395 1.460 1.00 96.94 516 SER A N 1
ATOM 4079 C CA . SER A 1 516 ? 1.889 -24.239 1.612 1.00 96.94 516 SER A CA 1
ATOM 4080 C C . SER A 1 516 ? 2.594 -25.580 1.782 1.00 96.94 516 SER A C 1
ATOM 4082 O O . SER A 1 516 ? 3.603 -25.842 1.131 1.00 96.94 516 SER A O 1
ATOM 4084 N N . THR A 1 517 ? 2.019 -26.468 2.594 1.00 96.69 517 THR A N 1
ATOM 4085 C CA . THR A 1 517 ? 2.520 -27.834 2.795 1.00 96.69 517 THR A CA 1
ATOM 4086 C C . THR A 1 517 ? 2.422 -28.656 1.510 1.00 96.69 517 THR A C 1
ATOM 4088 O O . THR A 1 517 ? 3.395 -29.302 1.122 1.00 96.69 517 THR A O 1
ATOM 4091 N N . ILE A 1 518 ? 1.296 -28.572 0.794 1.00 95.94 518 ILE A N 1
ATOM 4092 C CA . ILE A 1 518 ? 1.105 -29.240 -0.501 1.00 95.94 518 ILE A CA 1
ATOM 4093 C C . ILE A 1 518 ? 2.114 -28.725 -1.534 1.00 95.94 518 ILE A C 1
ATOM 4095 O O . ILE A 1 518 ? 2.753 -29.538 -2.197 1.00 95.94 518 ILE A O 1
ATOM 4099 N N . ALA A 1 519 ? 2.316 -27.408 -1.651 1.00 94.94 519 ALA A N 1
ATOM 4100 C CA . ALA A 1 519 ? 3.302 -26.829 -2.565 1.00 94.94 519 ALA A CA 1
ATOM 4101 C C . ALA A 1 519 ? 4.730 -27.300 -2.231 1.00 94.94 519 ALA A C 1
ATOM 4103 O O . ALA A 1 519 ? 5.444 -27.780 -3.112 1.00 94.94 519 ALA A O 1
ATOM 4104 N N . TYR A 1 520 ? 5.113 -27.245 -0.951 1.00 95.75 520 TYR A N 1
ATOM 4105 C CA . TYR A 1 520 ? 6.433 -27.647 -0.461 1.00 95.75 520 TYR A CA 1
ATOM 4106 C C . TYR A 1 520 ? 6.748 -29.128 -0.715 1.00 95.75 520 TYR A C 1
ATOM 4108 O O . TYR A 1 520 ? 7.816 -29.466 -1.232 1.00 95.75 520 TYR A O 1
ATOM 4116 N N . VAL A 1 521 ? 5.806 -30.019 -0.392 1.00 95.50 521 VAL A N 1
ATOM 4117 C CA . VAL A 1 521 ? 5.956 -31.464 -0.616 1.00 95.50 521 VAL A CA 1
ATOM 4118 C C . VAL A 1 521 ? 5.896 -31.790 -2.110 1.00 95.50 521 VAL A C 1
ATOM 4120 O O . VAL A 1 521 ? 6.733 -32.544 -2.597 1.00 95.50 521 VAL A O 1
ATOM 4123 N N . SER A 1 522 ? 4.975 -31.185 -2.867 1.00 94.44 522 SER A N 1
ATOM 4124 C CA . SER A 1 522 ? 4.835 -31.416 -4.313 1.00 94.44 522 SER A CA 1
ATOM 4125 C C . SER A 1 522 ? 6.094 -31.023 -5.090 1.00 94.44 522 SER A C 1
ATOM 4127 O O . SER A 1 522 ? 6.533 -31.780 -5.954 1.00 94.44 522 SER A O 1
ATOM 4129 N N . ALA A 1 523 ? 6.709 -29.882 -4.762 1.00 94.19 523 ALA A N 1
ATOM 4130 C CA . ALA A 1 523 ? 7.961 -29.439 -5.371 1.00 94.19 523 ALA A CA 1
ATOM 4131 C C . ALA A 1 523 ? 9.111 -30.424 -5.108 1.00 94.19 523 ALA A C 1
ATOM 4133 O O . ALA A 1 523 ? 9.843 -30.781 -6.031 1.00 94.19 523 ALA A O 1
ATOM 4134 N N . ARG A 1 524 ? 9.241 -30.903 -3.861 1.00 92.44 524 ARG A N 1
ATOM 4135 C CA . ARG A 1 524 ? 10.243 -31.905 -3.456 1.00 92.44 524 ARG A CA 1
ATOM 4136 C C . ARG A 1 524 ? 10.030 -33.244 -4.169 1.00 92.44 524 ARG A C 1
ATOM 4138 O O . ARG A 1 524 ? 10.976 -33.763 -4.748 1.00 92.44 524 ARG A O 1
ATOM 4145 N N . VAL A 1 525 ? 8.800 -33.763 -4.190 1.00 94.19 525 VAL A N 1
ATOM 4146 C CA . VAL A 1 525 ? 8.450 -35.043 -4.839 1.00 94.19 525 VAL A CA 1
ATOM 4147 C C . VAL A 1 525 ? 8.629 -34.989 -6.362 1.00 94.19 525 VAL A C 1
ATOM 4149 O O . VAL A 1 525 ? 9.061 -35.970 -6.955 1.00 94.19 525 VAL A O 1
ATOM 4152 N N . ARG A 1 526 ? 8.359 -33.844 -7.005 1.00 93.81 526 ARG A N 1
ATOM 4153 C CA . ARG A 1 526 ? 8.584 -33.646 -8.452 1.00 93.81 526 ARG A CA 1
ATOM 4154 C C . ARG A 1 526 ? 10.026 -33.282 -8.830 1.00 93.81 526 ARG A C 1
ATOM 4156 O O . ARG A 1 526 ? 10.288 -33.075 -10.011 1.00 93.81 526 ARG A O 1
ATOM 4163 N N . GLY A 1 527 ? 10.939 -33.124 -7.868 1.00 90.25 527 GLY A N 1
ATOM 4164 C CA . GLY A 1 527 ? 12.292 -32.610 -8.126 1.00 90.25 527 GLY A CA 1
ATOM 4165 C C . GLY A 1 527 ? 12.330 -31.163 -8.651 1.00 90.25 527 GLY A C 1
ATOM 4166 O O . GLY A 1 527 ? 13.354 -30.717 -9.158 1.00 90.25 527 GLY A O 1
ATOM 4167 N N . ALA A 1 528 ? 11.233 -30.409 -8.524 1.00 89.75 528 ALA A N 1
ATOM 4168 C CA . ALA A 1 528 ? 11.053 -29.062 -9.075 1.00 89.75 528 ALA A CA 1
ATOM 4169 C C . ALA A 1 528 ? 11.613 -27.944 -8.165 1.00 89.75 528 ALA A C 1
ATOM 4171 O O . ALA A 1 528 ? 11.199 -26.785 -8.252 1.00 89.75 528 ALA A O 1
ATOM 4172 N N . THR A 1 529 ? 12.522 -28.287 -7.250 1.00 92.06 529 THR A N 1
ATOM 4173 C CA . THR A 1 529 ? 13.050 -27.372 -6.231 1.00 92.06 529 THR A CA 1
ATOM 4174 C C . THR A 1 529 ? 14.121 -26.435 -6.785 1.00 92.06 529 THR A C 1
ATOM 4176 O O . THR A 1 529 ? 15.075 -26.883 -7.417 1.00 92.06 529 THR A O 1
ATOM 4179 N N . VAL A 1 530 ? 14.004 -25.140 -6.496 1.00 90.25 530 VAL A N 1
ATOM 4180 C CA . VAL A 1 530 ? 14.812 -24.055 -7.068 1.00 90.25 530 VAL A CA 1
ATOM 4181 C C . VAL A 1 530 ? 15.323 -23.142 -5.948 1.00 90.25 530 VAL A C 1
ATOM 4183 O O . VAL A 1 530 ? 14.561 -22.778 -5.057 1.00 90.25 530 VAL A O 1
ATOM 4186 N N . ARG A 1 531 ? 16.605 -22.737 -6.001 1.00 90.00 531 ARG A N 1
ATOM 4187 C CA . ARG A 1 531 ? 17.252 -21.794 -5.057 1.00 90.00 531 ARG A CA 1
ATOM 4188 C C . ARG A 1 531 ? 16.972 -22.135 -3.575 1.00 90.00 531 ARG A C 1
ATOM 4190 O O . ARG A 1 531 ? 16.370 -21.343 -2.847 1.00 90.00 531 ARG A O 1
ATOM 4197 N N . MET A 1 532 ? 17.351 -23.334 -3.130 1.00 92.00 532 MET A N 1
ATOM 4198 C CA . MET A 1 532 ? 17.089 -23.807 -1.755 1.00 92.00 532 MET A CA 1
ATOM 4199 C C . MET A 1 532 ? 18.120 -23.269 -0.746 1.00 92.00 532 MET A C 1
ATOM 4201 O O . MET A 1 532 ? 19.231 -22.900 -1.128 1.00 92.00 532 MET A O 1
ATOM 4205 N N . THR A 1 533 ? 17.754 -23.221 0.536 1.00 90.69 533 THR A N 1
ATOM 4206 C CA . THR A 1 533 ? 18.594 -22.719 1.645 1.00 90.69 533 THR A CA 1
ATOM 4207 C C . THR A 1 533 ? 19.141 -23.825 2.553 1.00 90.69 533 THR A C 1
ATOM 4209 O O . THR A 1 533 ? 19.979 -23.553 3.408 1.00 90.69 533 THR A O 1
ATOM 4212 N N . ASP A 1 534 ? 18.659 -25.061 2.373 1.00 88.94 534 ASP A N 1
ATOM 4213 C CA . ASP A 1 534 ? 18.871 -26.235 3.236 1.00 88.94 534 ASP A CA 1
ATOM 4214 C C . ASP A 1 534 ? 18.261 -26.114 4.654 1.00 88.94 534 ASP A C 1
ATOM 4216 O O . ASP A 1 534 ? 18.372 -27.042 5.455 1.00 88.94 534 ASP A O 1
ATOM 4220 N N . ASN A 1 535 ? 17.567 -25.015 4.975 1.00 92.88 535 ASN A N 1
ATOM 4221 C CA . ASN A 1 535 ? 16.857 -24.834 6.241 1.00 92.88 535 ASN A CA 1
ATOM 4222 C C . ASN A 1 535 ? 15.346 -25.049 6.048 1.00 92.88 535 ASN A C 1
ATOM 4224 O O . ASN A 1 535 ? 14.704 -24.326 5.289 1.00 92.88 535 ASN A O 1
ATOM 4228 N N . LEU A 1 536 ? 14.765 -26.017 6.769 1.00 93.56 536 LEU A N 1
ATOM 4229 C CA . LEU A 1 536 ? 13.346 -26.391 6.669 1.00 93.56 536 LEU A CA 1
ATOM 4230 C C . LEU A 1 536 ? 12.388 -25.198 6.823 1.00 93.56 536 LEU A C 1
ATOM 4232 O O . LEU A 1 536 ? 11.476 -25.052 6.013 1.00 93.56 536 LEU A O 1
ATOM 4236 N N . ILE A 1 537 ? 12.602 -24.348 7.831 1.00 94.94 537 ILE A N 1
ATOM 4237 C CA . ILE A 1 537 ? 11.702 -23.233 8.155 1.00 94.94 537 ILE A CA 1
ATOM 4238 C C . ILE A 1 537 ? 11.792 -22.150 7.076 1.00 94.94 537 ILE A C 1
ATOM 4240 O O . ILE A 1 537 ? 10.766 -21.684 6.585 1.00 94.94 537 ILE A O 1
ATOM 4244 N N . VAL A 1 538 ? 13.011 -21.798 6.659 1.00 94.44 538 VAL A N 1
ATOM 4245 C CA . VAL A 1 538 ? 13.256 -20.785 5.619 1.00 94.44 538 VAL A CA 1
ATOM 4246 C C . VAL A 1 538 ? 12.747 -21.255 4.252 1.00 94.44 538 VAL A C 1
ATOM 4248 O O . VAL A 1 538 ? 12.052 -20.511 3.562 1.00 94.44 538 VAL A O 1
ATOM 4251 N N . ASP A 1 539 ? 13.016 -22.508 3.875 1.00 94.38 539 ASP A N 1
ATOM 4252 C CA . ASP A 1 539 ? 12.542 -23.090 2.614 1.00 94.38 539 ASP A CA 1
ATOM 4253 C C . ASP A 1 539 ? 11.014 -23.279 2.586 1.00 94.38 539 ASP A C 1
ATOM 4255 O O . ASP A 1 539 ? 10.422 -23.272 1.507 1.00 94.38 539 ASP A O 1
ATOM 4259 N N . PHE A 1 540 ? 10.355 -23.467 3.734 1.00 96.06 540 PHE A N 1
ATOM 4260 C CA . PHE A 1 540 ? 8.889 -23.515 3.814 1.00 96.06 540 PHE A CA 1
ATOM 4261 C C . PHE A 1 540 ? 8.277 -22.108 3.740 1.00 96.06 540 PHE A C 1
ATOM 4263 O O . PHE A 1 540 ? 7.306 -21.892 3.012 1.00 96.06 540 PHE A O 1
ATOM 4270 N N . PHE A 1 541 ? 8.877 -21.138 4.437 1.00 96.12 541 PHE A N 1
ATOM 4271 C CA . PHE A 1 541 ? 8.416 -19.751 4.461 1.00 96.12 541 PHE A CA 1
ATOM 4272 C C . PHE A 1 541 ? 8.556 -19.063 3.097 1.00 96.12 541 PHE A C 1
ATOM 4274 O O . PHE A 1 541 ? 7.563 -18.585 2.545 1.00 96.12 541 PHE A O 1
ATOM 4281 N N . LEU A 1 542 ? 9.768 -19.063 2.531 1.00 93.44 542 LEU A N 1
ATOM 4282 C CA . LEU A 1 542 ? 10.058 -18.472 1.221 1.00 93.44 542 LEU A CA 1
ATOM 4283 C C . LEU A 1 542 ? 9.566 -19.352 0.067 1.00 93.44 542 LEU A C 1
ATOM 4285 O O . LEU A 1 542 ? 9.187 -18.833 -0.975 1.00 93.44 542 LEU A O 1
ATOM 4289 N N . GLY A 1 543 ? 9.549 -20.675 0.240 1.00 94.38 543 GLY A N 1
ATOM 4290 C CA . GLY A 1 543 ? 9.076 -21.631 -0.761 1.00 94.38 543 GLY A CA 1
ATOM 4291 C C . GLY A 1 543 ? 10.182 -22.406 -1.468 1.00 94.38 543 GLY A C 1
ATOM 4292 O O . GLY A 1 543 ? 11.380 -22.184 -1.272 1.00 94.38 543 GLY A O 1
ATOM 4293 N N . SER A 1 544 ? 9.758 -23.341 -2.316 1.00 92.75 544 SER A N 1
ATOM 4294 C CA . SER A 1 544 ? 10.631 -24.370 -2.898 1.00 92.75 544 SER A CA 1
ATOM 4295 C C . SER A 1 544 ? 10.596 -24.431 -4.425 1.00 92.75 544 SER A C 1
ATOM 4297 O O . SER A 1 544 ? 11.640 -24.624 -5.036 1.00 92.75 544 SER A O 1
ATOM 4299 N N . GLU A 1 545 ? 9.444 -24.210 -5.055 1.00 92.75 545 GLU A N 1
ATOM 4300 C CA . GLU A 1 545 ? 9.297 -24.093 -6.512 1.00 92.75 545 GLU A CA 1
ATOM 4301 C C . GLU A 1 545 ? 8.991 -22.642 -6.893 1.00 92.75 545 GLU A C 1
ATOM 4303 O O . GLU A 1 545 ? 8.361 -21.909 -6.125 1.00 92.75 545 GLU A O 1
ATOM 4308 N N . LEU A 1 546 ? 9.435 -22.209 -8.077 1.00 91.25 546 LEU A N 1
ATOM 4309 C CA . LEU A 1 546 ? 9.182 -20.842 -8.527 1.00 91.25 546 LEU A CA 1
ATOM 4310 C C . LEU A 1 546 ? 7.724 -20.655 -8.973 1.00 91.25 546 LEU A C 1
ATOM 4312 O O . LEU A 1 546 ? 6.990 -19.914 -8.331 1.00 91.25 546 LEU A O 1
ATOM 4316 N N . ASN A 1 547 ? 7.311 -21.311 -10.063 1.00 91.44 547 ASN A N 1
ATOM 4317 C CA . ASN A 1 547 ? 6.022 -21.078 -10.730 1.00 91.44 547 ASN A CA 1
ATOM 4318 C C . ASN A 1 547 ? 5.269 -22.410 -10.954 1.00 91.44 547 ASN A C 1
ATOM 4320 O O . ASN A 1 547 ? 5.205 -22.887 -12.091 1.00 91.44 547 ASN A O 1
ATOM 4324 N N . PRO A 1 548 ? 4.738 -23.043 -9.886 1.00 92.69 548 PRO A N 1
ATOM 4325 C CA . PRO A 1 548 ? 3.980 -24.289 -9.996 1.00 92.69 548 PRO A CA 1
ATOM 4326 C C . PRO A 1 548 ? 2.701 -24.103 -10.819 1.00 92.69 548 PRO A C 1
ATOM 4328 O O . PRO A 1 548 ? 2.012 -23.082 -10.717 1.00 92.69 548 PRO A O 1
ATOM 4331 N N . ARG A 1 549 ? 2.368 -25.118 -11.626 1.00 91.19 549 ARG A N 1
ATOM 4332 C CA . ARG A 1 549 ? 1.277 -25.064 -12.608 1.00 91.19 549 ARG A CA 1
ATOM 4333 C C . ARG A 1 549 ? 0.423 -26.321 -12.636 1.00 91.19 549 ARG A C 1
ATOM 4335 O O . ARG A 1 549 ? 0.945 -27.431 -12.594 1.00 91.19 549 ARG A O 1
ATOM 4342 N N . LEU A 1 550 ? -0.885 -26.136 -12.805 1.00 88.75 550 LEU A N 1
ATOM 4343 C CA . LEU A 1 550 ? -1.864 -27.208 -12.988 1.00 88.75 550 LEU A CA 1
ATOM 4344 C C . LEU A 1 550 ? -2.380 -27.215 -14.437 1.00 88.75 550 LEU A C 1
ATOM 4346 O O . LEU A 1 550 ? -2.675 -26.166 -15.015 1.00 88.75 550 LEU A O 1
ATOM 4350 N N . PHE A 1 551 ? -2.439 -28.404 -15.046 1.00 86.56 551 PHE A N 1
ATOM 4351 C CA . PHE A 1 551 ? -2.814 -28.629 -16.456 1.00 86.56 551 PHE A CA 1
ATOM 4352 C C . PHE A 1 551 ? -2.030 -27.780 -17.486 1.00 86.56 551 PHE A C 1
ATOM 4354 O O . PHE A 1 551 ? -2.499 -27.551 -18.596 1.00 86.56 551 PHE A O 1
ATOM 4361 N N . GLY A 1 552 ? -0.854 -27.257 -17.115 1.00 82.94 552 GLY A N 1
ATOM 4362 C CA . GLY A 1 552 ? -0.039 -26.340 -17.927 1.00 82.94 552 GLY A CA 1
ATOM 4363 C C . GLY A 1 552 ? -0.592 -24.912 -18.086 1.00 82.94 552 GLY A C 1
ATOM 4364 O O . GLY A 1 552 ? 0.166 -24.019 -18.465 1.00 82.94 552 GLY A O 1
ATOM 4365 N N . ILE A 1 553 ? -1.874 -24.686 -17.770 1.00 85.75 553 ILE A N 1
ATOM 4366 C CA . ILE A 1 553 ? -2.591 -23.415 -17.967 1.00 85.75 553 ILE A CA 1
ATOM 4367 C C . ILE A 1 553 ? -2.663 -22.601 -16.672 1.00 85.75 553 ILE A C 1
ATOM 4369 O O . ILE A 1 553 ? -2.345 -21.414 -16.687 1.00 85.75 553 ILE A O 1
ATOM 4373 N N . LEU A 1 554 ? -3.098 -23.217 -15.567 1.00 91.38 554 LEU A N 1
ATOM 4374 C CA . LEU A 1 554 ? -3.310 -22.530 -14.294 1.00 91.38 554 LEU A CA 1
ATOM 4375 C C . LEU A 1 554 ? -1.970 -22.334 -13.584 1.00 91.38 554 LEU A C 1
ATOM 4377 O O . LEU A 1 554 ? -1.367 -23.303 -13.130 1.00 91.38 554 LEU A O 1
ATOM 4381 N N . ASP A 1 555 ? -1.521 -21.087 -13.478 1.00 93.44 555 ASP A N 1
ATOM 4382 C CA . ASP A 1 555 ? -0.342 -20.700 -12.702 1.00 93.44 555 ASP A CA 1
ATOM 4383 C C . ASP A 1 555 ? -0.771 -20.258 -11.296 1.00 93.44 555 ASP A C 1
ATOM 4385 O O . ASP A 1 555 ? -1.567 -19.325 -11.147 1.00 93.44 555 ASP A O 1
ATOM 4389 N N . PHE A 1 556 ? -0.285 -20.953 -10.262 1.00 92.94 556 PHE A N 1
ATOM 4390 C CA . PHE A 1 556 ? -0.801 -20.768 -8.903 1.00 92.94 556 PHE A CA 1
ATOM 4391 C C . PHE A 1 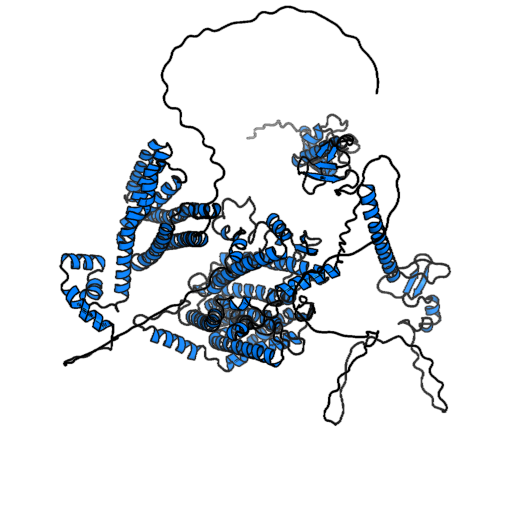556 ? -0.496 -19.388 -8.317 1.00 92.94 556 PHE A C 1
ATOM 4393 O O . PHE A 1 556 ? -1.309 -18.892 -7.540 1.00 92.94 556 PHE A O 1
ATOM 4400 N N . LYS A 1 557 ? 0.604 -18.726 -8.706 1.00 92.69 557 LYS A N 1
ATOM 4401 C CA . LYS A 1 557 ? 0.855 -17.348 -8.259 1.00 92.69 557 LYS A CA 1
ATOM 4402 C C . LYS A 1 557 ? -0.148 -16.383 -8.868 1.00 92.69 557 LYS A C 1
ATOM 4404 O O . LYS A 1 557 ? -0.823 -15.685 -8.128 1.00 92.69 557 LYS A O 1
ATOM 4409 N N . MET A 1 558 ? -0.313 -16.403 -10.194 1.00 90.31 558 MET A N 1
ATOM 4410 C CA . MET A 1 558 ? -1.280 -15.536 -10.885 1.00 90.31 558 MET A CA 1
ATOM 4411 C C . MET A 1 558 ? -2.711 -15.726 -10.374 1.00 90.31 558 MET A C 1
ATOM 4413 O O . MET A 1 558 ? -3.487 -14.773 -10.304 1.00 90.31 558 MET A O 1
ATOM 4417 N N . PHE A 1 559 ? -3.067 -16.964 -10.031 1.00 93.31 559 PHE A N 1
ATOM 4418 C CA . PHE A 1 559 ? -4.342 -17.283 -9.406 1.00 93.31 559 PHE A CA 1
ATOM 4419 C C . PHE A 1 559 ? -4.470 -16.653 -8.009 1.00 93.31 559 PHE A C 1
ATOM 4421 O O . PHE A 1 559 ? -5.440 -15.939 -7.748 1.00 93.31 559 PHE A O 1
ATOM 4428 N N . LEU A 1 560 ? -3.487 -16.875 -7.132 1.00 93.25 560 LEU A N 1
ATOM 4429 C CA . LEU A 1 560 ? -3.516 -16.389 -5.754 1.00 93.25 560 LEU A CA 1
ATOM 4430 C C . LEU A 1 560 ? -3.369 -14.861 -5.659 1.00 93.25 560 LEU A C 1
ATOM 4432 O O . LEU A 1 560 ? -4.159 -14.245 -4.963 1.00 93.25 560 LEU A O 1
ATOM 4436 N N . GLU A 1 561 ? -2.438 -14.237 -6.384 1.00 90.44 561 GLU A N 1
ATOM 4437 C CA . GLU A 1 561 ? -2.126 -12.794 -6.316 1.00 90.44 561 GLU A CA 1
ATOM 4438 C C . GLU A 1 561 ? -3.291 -11.894 -6.781 1.00 90.44 561 GLU A C 1
ATOM 4440 O O . GLU A 1 561 ? -3.415 -10.748 -6.341 1.00 90.44 561 GLU A O 1
ATOM 4445 N N . VAL A 1 562 ? -4.173 -12.406 -7.654 1.00 89.19 562 VAL A N 1
ATOM 4446 C CA . VAL A 1 562 ? -5.255 -11.613 -8.270 1.00 89.19 562 VAL A CA 1
ATOM 4447 C C . VAL A 1 562 ? -6.662 -12.064 -7.865 1.00 89.19 562 VAL A C 1
ATOM 4449 O O . VAL A 1 562 ? -7.511 -11.211 -7.612 1.00 89.19 562 VAL A O 1
ATOM 4452 N N . ARG A 1 563 ? -6.958 -13.373 -7.840 1.00 91.75 563 ARG A N 1
ATOM 4453 C CA . ARG A 1 563 ? -8.356 -13.867 -7.856 1.00 91.75 563 ARG A CA 1
ATOM 4454 C C . ARG A 1 563 ? -8.987 -14.059 -6.482 1.00 91.75 563 ARG A C 1
ATOM 4456 O O . ARG A 1 563 ? -10.205 -13.994 -6.369 1.00 91.75 563 ARG A O 1
ATOM 4463 N N . ILE A 1 564 ? -8.175 -14.337 -5.467 1.00 93.50 564 ILE A N 1
ATOM 4464 C CA . ILE A 1 564 ? -8.631 -14.574 -4.092 1.00 93.50 564 ILE A CA 1
ATOM 4465 C C . ILE A 1 564 ? -8.668 -13.272 -3.270 1.00 93.50 564 ILE A C 1
ATOM 4467 O O . ILE A 1 564 ? -9.765 -12.890 -2.859 1.00 93.50 564 ILE A O 1
ATOM 4471 N N . PRO A 1 565 ? -7.553 -12.535 -3.075 1.00 94.88 565 PRO A N 1
ATOM 4472 C CA . PRO A 1 565 ? -7.488 -11.426 -2.124 1.00 94.88 565 PRO A CA 1
ATOM 4473 C C . PRO A 1 565 ? -8.453 -10.288 -2.473 1.00 94.88 565 PRO A C 1
ATOM 4475 O O . PRO A 1 565 ? -9.324 -9.926 -1.682 1.00 94.88 565 PRO A O 1
ATOM 4478 N N . TRP A 1 566 ? -8.337 -9.746 -3.686 1.00 94.81 566 TRP A N 1
ATOM 4479 C CA . TRP A 1 566 ? -9.059 -8.539 -4.093 1.00 94.81 566 TRP A CA 1
ATOM 4480 C C . TRP A 1 566 ? -10.548 -8.781 -4.333 1.00 94.81 566 TRP A C 1
ATOM 4482 O O . TRP A 1 566 ? -11.361 -7.893 -4.087 1.00 94.81 566 TRP A O 1
ATOM 4492 N N . PHE A 1 567 ? -10.922 -9.981 -4.787 1.00 96.38 567 PHE A N 1
ATOM 4493 C CA . PHE A 1 567 ? -12.327 -10.307 -5.021 1.00 96.38 567 PHE A CA 1
ATOM 4494 C C . PHE A 1 567 ? -13.051 -10.535 -3.689 1.00 96.38 567 PHE A C 1
ATOM 4496 O O . PHE A 1 567 ? -14.153 -10.021 -3.527 1.00 96.38 567 PHE A O 1
ATOM 4503 N N . ILE A 1 568 ? -12.438 -11.229 -2.717 1.00 96.81 568 ILE A N 1
ATOM 4504 C CA . ILE A 1 568 ? -13.014 -11.378 -1.368 1.00 96.81 568 ILE A CA 1
ATOM 4505 C C . ILE A 1 568 ? -13.145 -10.007 -0.691 1.00 96.81 568 ILE A C 1
ATOM 4507 O O . ILE A 1 568 ? -14.222 -9.691 -0.196 1.00 96.81 568 ILE A O 1
ATOM 4511 N N . LEU A 1 569 ? -12.108 -9.160 -0.742 1.00 96.25 569 LEU A N 1
ATOM 4512 C CA . LEU A 1 569 ? -12.148 -7.805 -0.173 1.00 96.25 569 LEU A CA 1
ATOM 4513 C C . LEU A 1 569 ? -13.295 -6.955 -0.758 1.00 96.25 569 LEU A C 1
ATOM 4515 O O . LEU A 1 569 ? -14.026 -6.303 -0.014 1.00 96.25 569 LEU A O 1
ATOM 4519 N N . PHE A 1 570 ? -13.509 -7.015 -2.077 1.00 97.62 570 PHE A N 1
ATOM 4520 C CA . PHE A 1 570 ? -14.653 -6.376 -2.732 1.00 97.62 570 PHE A CA 1
ATOM 4521 C C . PHE A 1 570 ? -16.003 -6.991 -2.310 1.00 97.62 570 PHE A C 1
ATOM 4523 O O . PHE A 1 570 ? -16.944 -6.254 -2.007 1.00 97.62 570 PHE A O 1
ATOM 4530 N N . PHE A 1 571 ? -16.119 -8.324 -2.268 1.00 98.06 571 PHE A N 1
ATOM 4531 C CA . PHE A 1 571 ? -17.372 -8.997 -1.909 1.00 98.06 571 PHE A CA 1
ATOM 4532 C C . PHE A 1 571 ? -17.762 -8.808 -0.440 1.00 98.06 571 PHE A C 1
ATOM 4534 O O . PHE A 1 571 ? -18.956 -8.776 -0.151 1.00 98.06 571 PHE A O 1
ATOM 4541 N N . LEU A 1 572 ? -16.798 -8.607 0.464 1.00 97.94 572 LEU A N 1
ATOM 4542 C CA . LEU A 1 572 ? -17.064 -8.189 1.842 1.00 97.94 572 LEU A CA 1
ATOM 4543 C C . LEU A 1 572 ? -17.750 -6.816 1.867 1.00 97.94 572 LEU A C 1
ATOM 4545 O O . LEU A 1 572 ? -18.818 -6.692 2.455 1.00 97.94 572 LEU A O 1
ATOM 4549 N N . SER A 1 573 ? -17.220 -5.805 1.168 1.00 98.06 573 SER A N 1
ATOM 4550 C CA . SER A 1 573 ? -17.836 -4.465 1.150 1.00 98.06 573 SER A CA 1
ATOM 4551 C C . SER A 1 573 ? -19.187 -4.435 0.435 1.00 98.06 573 SER A C 1
ATOM 4553 O O . SER A 1 573 ? -20.105 -3.765 0.901 1.00 98.06 573 SER A O 1
ATOM 4555 N N . LEU A 1 574 ? -19.354 -5.205 -0.647 1.00 98.38 574 LEU A N 1
ATOM 4556 C CA . LEU A 1 574 ? -20.660 -5.375 -1.293 1.00 98.38 574 LEU A CA 1
ATOM 4557 C C . LEU A 1 574 ? -21.653 -6.088 -0.359 1.00 98.38 574 LEU A C 1
ATOM 4559 O O . LEU A 1 574 ? -22.818 -5.699 -0.291 1.00 98.38 574 LEU A O 1
ATOM 4563 N N . GLY A 1 575 ? -21.184 -7.081 0.402 1.00 97.94 575 GLY A N 1
ATOM 4564 C CA . GLY A 1 575 ? -21.930 -7.724 1.480 1.00 97.94 575 GLY A CA 1
ATOM 4565 C C . GLY A 1 575 ? -22.383 -6.721 2.542 1.00 97.94 575 GLY A C 1
ATOM 4566 O O . GLY A 1 575 ? -23.569 -6.678 2.846 1.00 97.94 575 GLY A O 1
ATOM 4567 N N . THR A 1 576 ? -21.489 -5.861 3.038 1.00 97.88 576 THR A N 1
ATOM 4568 C CA . THR A 1 576 ? -21.817 -4.801 4.008 1.00 97.88 576 THR A CA 1
ATOM 4569 C C . THR A 1 576 ? -22.863 -3.822 3.474 1.00 97.88 576 THR A C 1
ATOM 4571 O O . THR A 1 576 ? -23.828 -3.535 4.178 1.00 97.88 576 THR A O 1
ATOM 4574 N N . CYS A 1 577 ? -22.749 -3.351 2.226 1.00 98.19 577 CYS A N 1
ATOM 4575 C CA . CYS A 1 577 ? -23.768 -2.475 1.637 1.00 98.19 577 CYS A CA 1
ATOM 4576 C C . CYS A 1 577 ? -25.145 -3.152 1.552 1.00 98.19 577 CYS A C 1
ATOM 4578 O O . CYS A 1 577 ? -26.154 -2.536 1.888 1.00 98.19 577 CYS A O 1
ATOM 4580 N N . LEU A 1 578 ? -25.199 -4.427 1.151 1.00 97.81 578 LEU A N 1
ATOM 4581 C CA . LEU A 1 578 ? -26.452 -5.188 1.103 1.00 97.81 578 LEU A CA 1
ATOM 4582 C C . LEU A 1 578 ? -27.003 -5.486 2.510 1.00 97.81 578 LEU A C 1
ATOM 4584 O O . LEU A 1 578 ? -28.215 -5.460 2.700 1.00 97.81 578 LEU A O 1
ATOM 4588 N N . LYS A 1 579 ? -26.130 -5.706 3.505 1.00 96.81 579 LYS A N 1
ATOM 4589 C CA . LYS A 1 579 ? -26.505 -5.869 4.919 1.00 96.81 579 LYS A CA 1
ATOM 4590 C C . LYS A 1 579 ? -27.170 -4.605 5.463 1.00 96.81 579 LYS A C 1
ATOM 4592 O O . LYS A 1 579 ? -28.263 -4.690 6.007 1.00 96.81 579 LYS A O 1
ATOM 4597 N N . GLN A 1 580 ? -26.557 -3.439 5.247 1.00 97.06 580 GLN A N 1
ATOM 4598 C CA . GLN A 1 580 ? -27.122 -2.151 5.666 1.00 97.06 580 GLN A CA 1
ATOM 4599 C C . GLN A 1 580 ? -28.461 -1.864 4.984 1.00 97.06 580 GLN A C 1
ATOM 4601 O O . GLN A 1 580 ? -29.410 -1.479 5.661 1.00 97.06 580 GLN A O 1
ATOM 4606 N N . TYR A 1 581 ? -28.579 -2.123 3.677 1.00 96.81 581 TYR A N 1
ATOM 4607 C CA . TYR A 1 581 ? -29.845 -1.930 2.968 1.00 96.81 581 TYR A CA 1
ATOM 4608 C C . TYR A 1 581 ? -30.977 -2.798 3.543 1.00 96.81 581 TYR A C 1
ATOM 4610 O O . TYR A 1 581 ? -32.097 -2.321 3.698 1.00 96.81 581 TYR A O 1
ATOM 4618 N N . GLU A 1 582 ? -30.685 -4.048 3.915 1.00 94.88 582 GLU A N 1
ATOM 4619 C CA . GLU A 1 582 ? -31.674 -4.972 4.485 1.00 94.88 582 GLU A CA 1
ATOM 4620 C C . GLU A 1 582 ? -31.972 -4.714 5.977 1.00 94.88 582 GLU A C 1
ATOM 4622 O O . GLU A 1 582 ? -33.081 -4.987 6.426 1.00 94.88 582 GLU A O 1
ATOM 4627 N N . GLN A 1 583 ? -31.023 -4.152 6.738 1.00 95.56 583 GLN A N 1
ATOM 4628 C CA . GLN A 1 583 ? -31.195 -3.814 8.161 1.00 95.56 583 GLN A CA 1
ATOM 4629 C C . GLN A 1 583 ? -31.799 -2.423 8.408 1.00 95.56 583 GLN A C 1
ATOM 4631 O O . GLN A 1 583 ? -32.545 -2.247 9.370 1.00 95.56 583 GLN A O 1
ATOM 4636 N N . TYR A 1 584 ? -31.474 -1.434 7.570 1.00 95.62 584 TYR A N 1
ATOM 4637 C CA . TYR A 1 584 ? -31.807 -0.019 7.789 1.00 95.62 584 TYR A CA 1
ATOM 4638 C C . TYR A 1 584 ? -32.675 0.595 6.676 1.00 95.62 584 TYR A C 1
ATOM 4640 O O . TYR A 1 584 ? -33.154 1.716 6.825 1.00 95.62 584 TYR A O 1
ATOM 4648 N N . GLY A 1 585 ? -32.861 -0.091 5.542 1.00 96.31 585 GLY A N 1
ATOM 4649 C CA . GLY A 1 585 ? -33.549 0.446 4.357 1.00 96.31 585 GLY A CA 1
ATOM 4650 C C . GLY A 1 585 ? -32.713 1.429 3.520 1.00 96.31 585 GLY A C 1
ATOM 4651 O O . GLY A 1 585 ? -33.163 1.882 2.468 1.00 96.31 585 GLY A O 1
ATOM 4652 N N . TYR A 1 586 ? -31.492 1.751 3.956 1.00 96.12 586 TYR A N 1
ATOM 4653 C CA . TYR A 1 586 ? -30.536 2.612 3.258 1.00 96.12 586 TYR A CA 1
ATOM 4654 C C . TYR A 1 586 ? -29.095 2.126 3.483 1.00 96.12 586 TYR A C 1
ATOM 4656 O O . TYR A 1 586 ? -28.843 1.235 4.290 1.00 96.12 586 TYR A O 1
ATOM 4664 N N . VAL A 1 587 ? -28.140 2.709 2.757 1.00 97.19 587 VAL A N 1
ATOM 4665 C CA . VAL A 1 587 ? -26.704 2.406 2.876 1.00 97.19 587 VAL A CA 1
ATOM 4666 C C . VAL A 1 587 ? -25.959 3.694 3.205 1.00 97.19 587 VAL A C 1
ATOM 4668 O O . VAL A 1 587 ? -26.286 4.746 2.653 1.00 97.19 587 VAL A O 1
ATOM 4671 N N . SER A 1 588 ? -24.973 3.636 4.102 1.00 96.56 588 SER A N 1
ATOM 4672 C CA . SER A 1 588 ? -24.196 4.822 4.474 1.00 96.56 588 SER A CA 1
ATOM 4673 C C . SER A 1 588 ? -23.245 5.260 3.346 1.00 96.56 588 SER A C 1
ATOM 4675 O O . SER A 1 588 ? -22.798 4.446 2.529 1.00 96.56 588 SER A O 1
ATOM 4677 N N . LEU A 1 589 ? -22.910 6.553 3.289 1.00 95.69 589 LEU A N 1
ATOM 4678 C CA . LEU A 1 589 ? -22.017 7.097 2.254 1.00 95.69 589 LEU A CA 1
ATOM 4679 C C . LEU A 1 589 ? -20.593 6.531 2.375 1.00 95.69 589 LEU A C 1
ATOM 4681 O O . LEU A 1 589 ? -19.898 6.362 1.378 1.00 95.69 589 LEU A O 1
ATOM 4685 N N . GLU A 1 590 ? -20.189 6.190 3.593 1.00 96.38 590 GLU A N 1
ATOM 4686 C CA . GLU A 1 590 ? -18.914 5.577 3.958 1.00 96.38 590 GLU A CA 1
ATOM 4687 C C . GLU A 1 590 ? -18.833 4.130 3.449 1.00 96.38 590 GLU A C 1
ATOM 4689 O O . GLU A 1 590 ? -17.823 3.731 2.868 1.00 96.38 590 GLU A O 1
ATOM 4694 N N . ALA A 1 591 ? -19.921 3.360 3.581 1.00 97.12 591 ALA A N 1
ATOM 4695 C CA . ALA A 1 591 ? -20.026 2.019 3.009 1.00 97.12 591 ALA A CA 1
ATOM 4696 C C . ALA A 1 591 ? -20.008 2.063 1.469 1.00 97.12 591 ALA A C 1
ATOM 4698 O O . ALA A 1 591 ? -19.277 1.297 0.839 1.00 97.12 591 ALA A O 1
ATOM 4699 N N . ILE A 1 592 ? -20.743 3.006 0.860 1.00 97.25 592 ILE A N 1
ATOM 4700 C CA . ILE A 1 592 ? -20.724 3.247 -0.594 1.00 97.25 592 ILE A CA 1
ATOM 4701 C C . ILE A 1 592 ? -19.311 3.624 -1.068 1.00 97.25 592 ILE A C 1
ATOM 4703 O O . ILE A 1 592 ? -18.847 3.095 -2.080 1.00 97.25 592 ILE A O 1
ATOM 4707 N N . PHE A 1 593 ? -18.598 4.481 -0.328 1.00 97.56 593 PHE A N 1
ATOM 4708 C CA . PHE A 1 593 ? -17.216 4.855 -0.631 1.00 97.56 593 PHE A CA 1
ATOM 4709 C C . PHE A 1 593 ? -16.263 3.653 -0.569 1.00 97.56 593 PHE A C 1
ATOM 4711 O O . PHE A 1 593 ? -15.481 3.469 -1.500 1.00 97.56 593 PHE A O 1
ATOM 4718 N N . LEU A 1 594 ? -16.337 2.803 0.465 1.00 97.19 594 LEU A N 1
ATOM 4719 C CA . LEU A 1 594 ? -15.496 1.600 0.546 1.00 97.19 594 LEU A CA 1
ATOM 4720 C C . LEU A 1 594 ? -15.803 0.599 -0.575 1.00 97.19 594 LEU A C 1
ATOM 4722 O O . LEU A 1 594 ? -14.875 0.089 -1.202 1.00 97.19 594 LEU A O 1
ATOM 4726 N N . LEU A 1 595 ? -17.082 0.358 -0.885 1.00 97.81 595 LEU A N 1
ATOM 4727 C CA . LEU A 1 595 ? -17.484 -0.484 -2.016 1.00 97.81 595 LEU A CA 1
ATOM 4728 C C . LEU A 1 595 ? -16.918 0.051 -3.342 1.00 97.81 595 LEU A C 1
ATOM 4730 O O . LEU A 1 595 ? -16.350 -0.708 -4.128 1.00 97.81 595 LEU A O 1
ATOM 4734 N N . PHE A 1 596 ? -17.029 1.358 -3.576 1.00 96.75 596 PHE A N 1
ATOM 4735 C CA . PHE A 1 596 ? -16.486 2.029 -4.755 1.00 96.75 596 PHE A CA 1
ATOM 4736 C C . PHE A 1 596 ? -14.952 1.943 -4.826 1.00 96.75 596 PHE A C 1
ATOM 4738 O O . PHE A 1 596 ? -14.395 1.606 -5.873 1.00 96.75 596 PHE A O 1
ATOM 4745 N N . ALA A 1 597 ? -14.264 2.184 -3.710 1.00 96.50 597 ALA A N 1
ATOM 4746 C CA . ALA A 1 597 ? -12.811 2.144 -3.621 1.00 96.50 597 ALA A CA 1
ATOM 4747 C C . ALA A 1 597 ? -12.255 0.724 -3.845 1.00 96.50 597 ALA A C 1
ATOM 4749 O O . ALA A 1 597 ? -11.353 0.531 -4.665 1.00 96.50 597 ALA A O 1
ATOM 4750 N N . HIS A 1 598 ? -12.838 -0.292 -3.199 1.00 96.25 598 HIS A N 1
ATOM 4751 C CA . HIS A 1 598 ? -12.467 -1.692 -3.419 1.00 96.25 598 HIS A CA 1
ATOM 4752 C C . HIS A 1 598 ? -12.845 -2.182 -4.826 1.00 96.25 598 HIS A C 1
ATOM 4754 O O . HIS A 1 598 ? -12.084 -2.950 -5.412 1.00 96.25 598 HIS A O 1
ATOM 4760 N N . TYR A 1 599 ? -13.950 -1.708 -5.419 1.00 95.75 599 TYR A N 1
ATOM 4761 C CA . TYR A 1 599 ? -14.283 -1.987 -6.823 1.00 95.75 599 TYR A CA 1
ATOM 4762 C C . TYR A 1 599 ? -13.218 -1.441 -7.783 1.00 95.75 599 TYR A C 1
ATOM 4764 O O . TYR A 1 599 ? -12.751 -2.169 -8.660 1.00 95.75 599 TYR A O 1
ATOM 4772 N N . LEU A 1 600 ? -12.798 -0.183 -7.604 1.00 93.94 600 LEU A N 1
ATOM 4773 C CA . LEU A 1 600 ? -11.754 0.435 -8.423 1.00 93.94 600 LEU A CA 1
ATOM 4774 C C . LEU A 1 600 ? -10.405 -0.288 -8.288 1.00 93.94 600 LEU A C 1
ATOM 4776 O O . LEU A 1 600 ? -9.728 -0.491 -9.302 1.00 93.94 600 LEU A O 1
ATOM 4780 N N . TYR A 1 601 ? -10.028 -0.708 -7.074 1.00 92.38 601 TYR A N 1
ATOM 4781 C CA . TYR A 1 601 ? -8.770 -1.421 -6.832 1.00 92.38 601 TYR A CA 1
ATOM 4782 C C . TYR A 1 601 ? -8.809 -2.857 -7.384 1.00 92.38 601 TYR A C 1
ATOM 4784 O O . TYR A 1 601 ? -7.958 -3.231 -8.190 1.00 92.38 601 TYR A O 1
ATOM 4792 N N . ALA A 1 602 ? -9.840 -3.648 -7.058 1.00 93.38 602 ALA A N 1
ATOM 4793 C CA . ALA A 1 602 ? -9.993 -5.016 -7.564 1.00 93.38 602 ALA A CA 1
ATOM 4794 C C . ALA A 1 602 ? -10.163 -5.061 -9.094 1.00 93.38 602 ALA A C 1
ATOM 4796 O O . ALA A 1 602 ? -9.564 -5.908 -9.762 1.00 93.38 602 ALA A O 1
ATOM 4797 N N . GLY A 1 603 ? -10.904 -4.105 -9.667 1.00 91.94 603 GLY A N 1
ATOM 4798 C CA . GLY A 1 603 ? -11.021 -3.917 -11.112 1.00 91.94 603 GLY A CA 1
ATOM 4799 C C . GLY A 1 603 ? -9.683 -3.568 -11.771 1.00 91.94 603 GLY A C 1
ATOM 4800 O O . GLY A 1 603 ? -9.355 -4.123 -12.821 1.00 91.94 603 GLY A O 1
ATOM 4801 N N . ALA A 1 604 ? -8.857 -2.729 -11.137 1.00 89.19 604 ALA A N 1
ATOM 4802 C CA . ALA A 1 604 ? -7.507 -2.441 -11.618 1.00 89.19 604 ALA A CA 1
ATOM 4803 C C . ALA A 1 604 ? -6.579 -3.661 -11.548 1.00 89.19 604 ALA A C 1
ATOM 4805 O O . ALA A 1 604 ? -5.855 -3.917 -12.509 1.00 89.19 604 ALA A O 1
ATOM 4806 N N . CYS A 1 605 ? -6.630 -4.458 -10.476 1.00 88.94 605 CYS A N 1
ATOM 4807 C CA . CYS A 1 605 ? -5.893 -5.722 -10.381 1.00 88.94 605 CYS A CA 1
ATOM 4808 C C . CYS A 1 605 ? -6.332 -6.715 -11.473 1.00 88.94 605 CYS A C 1
ATOM 4810 O O . CYS A 1 605 ? -5.490 -7.322 -12.135 1.00 88.94 605 CYS A O 1
ATOM 4812 N N . ALA A 1 606 ? -7.637 -6.832 -11.741 1.00 91.19 606 ALA A N 1
ATOM 4813 C CA . ALA A 1 606 ? -8.171 -7.704 -12.788 1.00 91.19 606 ALA A CA 1
ATOM 4814 C C . ALA A 1 606 ? -7.805 -7.236 -14.216 1.00 91.19 606 ALA A C 1
ATOM 4816 O O . ALA A 1 606 ? -7.462 -8.047 -15.082 1.00 91.19 606 ALA A O 1
ATOM 4817 N N . LYS A 1 607 ? -7.812 -5.922 -14.467 1.00 86.69 607 LYS A N 1
ATOM 4818 C CA . LYS A 1 607 ? -7.329 -5.289 -15.709 1.00 86.69 607 LYS A CA 1
ATOM 4819 C C . LYS A 1 607 ? -5.823 -5.523 -15.873 1.00 86.69 607 LYS A C 1
ATOM 4821 O O . LYS A 1 607 ? -5.364 -5.999 -16.919 1.00 86.69 607 LYS A O 1
ATOM 4826 N N . GLY A 1 608 ? -5.079 -5.230 -14.809 1.00 83.31 608 GLY A N 1
ATOM 4827 C CA . GLY A 1 608 ? -3.624 -5.247 -14.683 1.00 83.31 608 GLY A CA 1
ATOM 4828 C C . GLY A 1 608 ? -2.979 -6.624 -14.506 1.00 83.31 608 GLY A C 1
ATOM 4829 O O . GLY A 1 608 ? -1.757 -6.703 -14.537 1.00 83.31 608 GLY A O 1
ATOM 4830 N N . GLU A 1 609 ? -3.752 -7.709 -14.410 1.00 87.62 609 GLU A N 1
ATOM 4831 C CA . GLU A 1 609 ? -3.271 -9.103 -14.336 1.00 87.62 609 GLU A CA 1
ATOM 4832 C C . GLU A 1 609 ? -2.157 -9.399 -15.361 1.00 87.62 609 GLU A C 1
ATOM 4834 O O . GLU A 1 609 ? -1.123 -9.983 -15.055 1.00 87.62 609 GLU A O 1
ATOM 4839 N N . HIS A 1 610 ? -2.323 -8.901 -16.585 1.00 82.06 610 HIS A N 1
ATOM 4840 C CA . HIS A 1 610 ? -1.378 -9.078 -17.689 1.00 82.06 610 HIS A CA 1
ATOM 4841 C C . HIS A 1 610 ? -0.075 -8.248 -17.581 1.00 82.06 610 HIS A C 1
ATOM 4843 O O . HIS A 1 610 ? 0.813 -8.368 -18.427 1.00 82.06 610 HIS A O 1
ATOM 4849 N N . LEU A 1 611 ? 0.036 -7.398 -16.557 1.00 80.75 611 LEU A N 1
ATOM 4850 C CA . LEU A 1 611 ? 1.206 -6.586 -16.202 1.00 80.75 611 LEU A CA 1
ATOM 4851 C C . LEU A 1 611 ? 1.984 -7.239 -15.040 1.00 80.75 611 LEU A C 1
ATOM 4853 O O . LEU A 1 611 ? 3.218 -7.187 -15.005 1.00 80.75 611 LEU A O 1
ATOM 4857 N N . ILE A 1 612 ? 1.254 -7.905 -14.133 1.00 84.06 612 ILE A N 1
ATOM 4858 C CA . ILE A 1 612 ? 1.761 -8.577 -12.925 1.00 84.06 612 ILE A CA 1
ATOM 4859 C C . ILE A 1 612 ? 2.788 -9.672 -13.253 1.00 84.06 612 ILE A C 1
ATOM 4861 O O . ILE A 1 612 ? 3.776 -9.809 -12.544 1.00 84.06 612 ILE A O 1
ATOM 4865 N N . ILE A 1 613 ? 2.680 -10.340 -14.407 1.00 85.00 613 ILE A N 1
ATOM 4866 C CA . ILE A 1 613 ? 3.618 -11.374 -14.912 1.00 85.00 613 ILE A CA 1
ATOM 4867 C C . ILE A 1 613 ? 5.104 -10.945 -15.033 1.00 85.00 613 ILE A C 1
ATOM 4869 O O . ILE A 1 613 ? 5.952 -11.732 -15.463 1.00 85.00 613 ILE A O 1
ATOM 4873 N N . THR A 1 614 ? 5.431 -9.687 -14.718 1.00 79.69 614 THR A N 1
ATOM 4874 C CA . THR A 1 614 ? 6.790 -9.120 -14.731 1.00 79.69 614 THR A CA 1
ATOM 4875 C C . THR A 1 614 ? 7.288 -8.607 -13.369 1.00 79.69 614 THR A C 1
ATOM 4877 O O . THR A 1 614 ? 8.434 -8.138 -13.290 1.00 79.69 614 THR A O 1
ATOM 4880 N N . THR A 1 615 ? 6.472 -8.716 -12.309 1.00 82.75 615 THR A N 1
ATOM 4881 C CA . THR A 1 615 ? 6.813 -8.340 -10.922 1.00 82.75 615 THR A CA 1
ATOM 4882 C C . THR A 1 615 ? 7.958 -9.185 -10.361 1.00 82.75 615 THR A C 1
ATOM 4884 O O . THR A 1 615 ? 8.409 -10.159 -10.967 1.00 82.75 615 THR A O 1
ATOM 4887 N N . TRP A 1 616 ? 8.469 -8.788 -9.194 1.00 80.31 616 TRP A N 1
ATOM 4888 C CA . TRP A 1 616 ? 9.460 -9.566 -8.449 1.00 80.31 616 TRP A CA 1
ATOM 4889 C C . TRP A 1 616 ? 8.868 -10.898 -7.963 1.00 80.31 616 TRP A C 1
ATOM 4891 O O . TRP A 1 616 ? 9.487 -11.949 -8.106 1.00 80.31 616 TRP A O 1
ATOM 4901 N N . ASP A 1 617 ? 7.631 -10.839 -7.488 1.00 85.69 617 ASP A N 1
ATOM 4902 C CA . ASP A 1 617 ? 6.817 -11.920 -6.946 1.00 85.69 617 ASP A CA 1
ATOM 4903 C C . ASP A 1 617 ? 6.604 -13.028 -8.000 1.00 85.69 617 ASP A C 1
ATOM 4905 O O . ASP A 1 617 ? 6.836 -14.207 -7.732 1.00 85.69 617 ASP A O 1
ATOM 4909 N N . MET A 1 618 ? 6.314 -12.658 -9.253 1.00 88.38 618 MET A N 1
ATOM 4910 C CA . MET A 1 618 ? 6.217 -13.594 -10.384 1.00 88.38 618 MET A CA 1
ATOM 4911 C C . MET A 1 618 ? 7.574 -14.078 -10.933 1.00 88.38 618 MET A C 1
ATOM 4913 O O . MET A 1 618 ? 7.672 -15.205 -11.425 1.00 88.38 618 MET A O 1
ATOM 4917 N N . TYR A 1 619 ? 8.621 -13.248 -10.884 1.00 85.75 619 TYR A N 1
ATOM 4918 C CA . TYR A 1 619 ? 9.913 -13.524 -11.536 1.00 85.75 619 TYR A CA 1
ATOM 4919 C C . TYR A 1 619 ? 10.927 -14.273 -10.664 1.00 85.75 619 TYR A C 1
ATOM 4921 O O . TYR A 1 619 ? 11.590 -15.183 -11.154 1.00 85.75 619 TYR A O 1
ATOM 4929 N N . TYR A 1 620 ? 11.080 -13.864 -9.406 1.00 86.38 620 TYR A N 1
ATOM 4930 C CA . TYR A 1 620 ? 12.170 -14.271 -8.514 1.00 86.38 620 TYR A CA 1
ATOM 4931 C C . TYR A 1 620 ? 11.667 -15.029 -7.289 1.00 86.38 620 TYR A C 1
ATOM 4933 O O . TYR A 1 620 ? 12.272 -16.029 -6.890 1.00 86.38 620 TYR A O 1
ATOM 4941 N N . GLU A 1 621 ? 10.592 -14.535 -6.675 1.00 89.19 621 GLU A N 1
ATOM 4942 C CA . GLU A 1 621 ? 10.126 -15.048 -5.390 1.00 89.19 621 GLU A CA 1
ATOM 4943 C C . GLU A 1 621 ? 9.562 -16.461 -5.542 1.00 89.19 621 GLU A C 1
ATOM 4945 O O . GLU A 1 621 ? 8.995 -16.792 -6.582 1.00 89.19 621 GLU A O 1
ATOM 4950 N N . LYS A 1 622 ? 9.753 -17.342 -4.561 1.00 92.88 622 LYS A N 1
ATOM 4951 C CA . LYS A 1 622 ? 9.266 -18.729 -4.658 1.00 92.88 622 LYS A CA 1
ATOM 4952 C C . LYS A 1 622 ? 7.841 -18.816 -4.110 1.00 92.88 622 LYS A C 1
ATOM 4954 O O . LYS A 1 622 ? 7.426 -17.983 -3.308 1.00 92.88 622 LYS A O 1
ATOM 4959 N N . LEU A 1 623 ? 7.061 -19.808 -4.547 1.00 94.44 623 LEU A N 1
ATOM 4960 C CA . LEU A 1 623 ? 5.743 -20.034 -3.953 1.00 94.44 623 LEU A CA 1
ATOM 4961 C C . LEU A 1 623 ? 5.908 -20.812 -2.635 1.00 94.44 623 LEU A C 1
ATOM 4963 O O . LEU A 1 623 ? 5.985 -22.041 -2.622 1.00 94.44 623 LEU A O 1
ATOM 4967 N N . GLY A 1 624 ? 6.013 -20.068 -1.535 1.00 94.88 624 GLY A N 1
ATOM 4968 C CA . GLY A 1 624 ? 6.053 -20.577 -0.161 1.00 94.88 624 GLY A CA 1
ATOM 4969 C C . GLY A 1 624 ? 4.917 -20.052 0.704 1.00 94.88 624 GLY A C 1
ATOM 4970 O O . GLY A 1 624 ? 4.019 -19.359 0.215 1.00 94.88 624 GLY A O 1
ATOM 4971 N N . PHE A 1 625 ? 4.985 -20.344 2.006 1.00 96.38 625 PHE A N 1
ATOM 4972 C CA . PHE A 1 625 ? 3.984 -19.888 2.971 1.00 96.38 625 PHE A CA 1
ATOM 4973 C C . PHE A 1 625 ? 3.772 -18.378 2.928 1.00 96.38 625 PHE A C 1
ATOM 4975 O O . PHE A 1 625 ? 2.626 -17.947 2.971 1.00 96.38 625 PHE A O 1
ATOM 4982 N N . MET A 1 626 ? 4.826 -17.571 2.762 1.00 93.62 626 MET A N 1
ATOM 4983 C CA . MET A 1 626 ? 4.690 -16.117 2.686 1.00 93.62 626 MET A CA 1
ATOM 4984 C C . MET A 1 626 ? 3.694 -15.686 1.596 1.00 93.62 626 MET A C 1
ATOM 4986 O O . MET A 1 626 ? 2.733 -14.983 1.898 1.00 93.62 626 MET A O 1
ATOM 4990 N N . LEU A 1 627 ? 3.872 -16.130 0.346 1.00 93.81 627 LEU A N 1
ATOM 4991 C CA . LEU A 1 627 ? 2.967 -15.749 -0.746 1.00 93.81 627 LEU A CA 1
ATOM 4992 C C . LEU A 1 627 ? 1.604 -16.445 -0.661 1.00 93.81 627 LEU A C 1
ATOM 4994 O O . LEU A 1 627 ? 0.596 -15.838 -1.016 1.00 93.81 627 LEU A O 1
ATOM 4998 N N . ILE A 1 628 ? 1.546 -17.698 -0.202 1.00 96.25 628 ILE A N 1
ATOM 4999 C CA . ILE A 1 628 ? 0.284 -18.444 -0.113 1.00 96.25 628 ILE A CA 1
ATOM 5000 C C . ILE A 1 628 ? -0.599 -17.871 1.004 1.00 96.25 628 ILE A C 1
ATOM 5002 O O . ILE A 1 628 ? -1.737 -17.488 0.744 1.00 96.25 628 ILE A O 1
ATOM 5006 N N . PHE A 1 629 ? -0.079 -17.749 2.227 1.00 96.62 629 PHE A N 1
ATOM 5007 C CA . PHE A 1 629 ? -0.828 -17.259 3.386 1.00 96.62 629 PHE A CA 1
ATOM 5008 C C . PHE A 1 629 ? -1.316 -15.817 3.205 1.00 96.62 629 PHE A C 1
ATOM 5010 O O . PHE A 1 629 ? -2.486 -15.530 3.465 1.00 96.62 629 PHE A O 1
ATOM 5017 N N . TRP A 1 630 ? -0.459 -14.909 2.720 1.00 93.12 630 TRP A N 1
ATOM 5018 C CA . TRP A 1 630 ? -0.865 -13.515 2.530 1.00 93.12 630 TRP A CA 1
ATOM 5019 C C . TRP A 1 630 ? -1.934 -13.357 1.446 1.00 93.12 630 TRP A C 1
ATOM 5021 O O . TRP A 1 630 ? -2.869 -12.592 1.652 1.00 93.12 630 TRP A O 1
ATOM 5031 N N . ASN A 1 631 ? -1.879 -14.108 0.343 1.00 95.06 631 ASN A N 1
ATOM 5032 C CA . ASN A 1 631 ? -2.914 -14.016 -0.693 1.00 95.06 631 ASN A CA 1
ATOM 5033 C C . ASN A 1 631 ? -4.215 -14.757 -0.333 1.00 95.06 631 ASN A C 1
ATOM 5035 O O . ASN A 1 631 ? -5.293 -14.322 -0.733 1.00 95.06 631 ASN A O 1
ATOM 5039 N N . MET A 1 632 ? -4.139 -15.858 0.424 1.00 95.19 632 MET A N 1
ATOM 5040 C CA . MET A 1 632 ? -5.320 -16.634 0.827 1.00 95.19 632 MET A CA 1
ATOM 5041 C C . MET A 1 632 ? -6.063 -16.040 2.030 1.00 95.19 632 MET A C 1
ATOM 5043 O O . MET A 1 632 ? -7.293 -16.085 2.053 1.00 95.19 632 MET A O 1
ATOM 5047 N N . ALA A 1 633 ? -5.340 -15.494 3.013 1.00 96.06 633 ALA A N 1
ATOM 5048 C CA . ALA A 1 633 ? -5.898 -15.038 4.287 1.00 96.06 633 ALA A CA 1
ATOM 5049 C C . ALA A 1 633 ? -5.514 -13.587 4.628 1.00 96.06 633 ALA A C 1
ATOM 5051 O O . ALA A 1 633 ? -6.399 -12.763 4.848 1.00 96.06 633 ALA A O 1
ATOM 5052 N N . GLY A 1 634 ? -4.217 -13.257 4.644 1.00 94.06 634 GLY A N 1
ATOM 5053 C CA . GLY A 1 634 ? -3.725 -11.987 5.203 1.00 94.06 634 GLY A CA 1
ATOM 5054 C C . GLY A 1 634 ? -4.254 -10.725 4.506 1.00 94.06 634 GLY A C 1
ATOM 5055 O O . GLY A 1 634 ? -4.820 -9.850 5.147 1.00 94.06 634 GLY A O 1
ATOM 5056 N N . VAL A 1 635 ? -4.127 -10.625 3.182 1.00 92.75 635 VAL A N 1
ATOM 5057 C CA . VAL A 1 635 ? -4.655 -9.492 2.401 1.00 92.75 635 VAL A CA 1
ATOM 5058 C C . VAL A 1 635 ? -6.190 -9.406 2.473 1.00 92.75 635 VAL A C 1
ATOM 5060 O O . VAL A 1 635 ? -6.680 -8.361 2.902 1.00 92.75 635 VAL A O 1
ATOM 5063 N N . PRO A 1 636 ? -6.978 -10.446 2.111 1.00 94.12 636 PRO A N 1
ATOM 5064 C CA . PRO A 1 636 ? -8.436 -10.311 2.068 1.00 94.12 636 PRO A CA 1
ATOM 5065 C C . PRO A 1 636 ? -9.067 -10.023 3.432 1.00 94.12 636 PRO A C 1
ATOM 5067 O O . PRO A 1 636 ? -10.080 -9.330 3.483 1.00 94.12 636 PRO A O 1
ATOM 5070 N N . LEU A 1 637 ? -8.488 -10.551 4.519 1.00 96.00 637 LEU A N 1
ATOM 5071 C CA . LEU A 1 637 ? -9.127 -10.582 5.838 1.00 96.00 637 LEU A CA 1
ATOM 5072 C C . LEU A 1 637 ? -8.449 -9.683 6.886 1.00 96.00 637 LEU A C 1
ATOM 5074 O O . LEU A 1 637 ? -9.020 -9.473 7.949 1.00 96.00 637 LEU A O 1
ATOM 5078 N N . SER A 1 638 ? -7.274 -9.103 6.604 1.00 94.69 638 SER A N 1
ATOM 5079 C CA . SER A 1 638 ? -6.677 -8.044 7.444 1.00 94.69 638 SER A CA 1
ATOM 5080 C C . SER A 1 638 ? -6.769 -6.645 6.830 1.00 94.69 638 SER A C 1
ATOM 5082 O O . SER A 1 638 ? -6.575 -5.665 7.546 1.00 94.69 638 SER A O 1
ATOM 5084 N N . TYR A 1 639 ? -7.069 -6.501 5.532 1.00 94.75 639 TYR A N 1
ATOM 5085 C CA . TYR A 1 639 ? -7.301 -5.174 4.933 1.00 94.75 639 TYR A CA 1
ATOM 5086 C C . TYR A 1 639 ? -8.778 -4.751 5.022 1.00 94.75 639 TYR A C 1
ATOM 5088 O O . TYR A 1 639 ? -9.090 -3.568 4.940 1.00 94.75 639 TYR A O 1
ATOM 5096 N N . CYS A 1 640 ? -9.697 -5.690 5.272 1.00 95.50 640 CYS A N 1
ATOM 5097 C CA . CYS A 1 640 ? -11.135 -5.428 5.364 1.00 95.50 640 CYS A CA 1
ATOM 5098 C C . CYS A 1 640 ? -11.603 -4.813 6.698 1.00 95.50 640 CYS A C 1
ATOM 5100 O O . CYS A 1 640 ? -12.806 -4.638 6.879 1.00 95.50 640 CYS A O 1
ATOM 5102 N N . HIS A 1 641 ? -10.719 -4.480 7.649 1.00 95.88 641 HIS A N 1
ATOM 5103 C CA . HIS A 1 641 ? -11.142 -3.996 8.975 1.00 95.88 641 HIS A CA 1
ATOM 5104 C C . HIS A 1 641 ? -11.954 -2.691 8.941 1.00 95.88 641 HIS A C 1
ATOM 5106 O O . HIS A 1 641 ? -12.827 -2.509 9.785 1.00 95.88 641 HIS A O 1
ATOM 5112 N N . CYS A 1 642 ? -11.757 -1.834 7.935 1.00 95.25 642 CYS A N 1
ATOM 5113 C CA . CYS A 1 642 ? -12.632 -0.687 7.675 1.00 95.25 642 CYS A CA 1
ATOM 5114 C C . CYS A 1 642 ? -14.077 -1.106 7.331 1.00 95.25 642 CYS A C 1
ATOM 5116 O O . CYS A 1 642 ? -15.038 -0.512 7.812 1.00 95.25 642 CYS A O 1
ATOM 5118 N N . THR A 1 643 ? -14.229 -2.178 6.547 1.00 96.38 643 THR A N 1
ATOM 5119 C CA . THR A 1 643 ? -15.518 -2.762 6.146 1.00 96.38 643 THR A CA 1
ATOM 5120 C C . THR A 1 643 ? -16.187 -3.517 7.294 1.00 96.38 643 THR A C 1
ATOM 5122 O O . THR A 1 643 ? -17.402 -3.424 7.431 1.00 96.38 643 THR A O 1
ATOM 5125 N N . LEU A 1 644 ? -15.418 -4.222 8.135 1.00 95.75 644 LEU A N 1
ATOM 5126 C CA . LEU A 1 644 ? -15.934 -4.874 9.346 1.00 95.75 644 LEU A CA 1
ATOM 5127 C C . LEU A 1 644 ? -16.434 -3.850 10.365 1.00 95.75 644 LEU A C 1
ATOM 5129 O O . LEU A 1 644 ? -17.536 -3.988 10.882 1.00 95.75 644 LEU A O 1
ATOM 5133 N N . TYR A 1 645 ? -15.663 -2.788 10.609 1.00 95.50 645 TYR A N 1
ATOM 5134 C CA . TYR A 1 645 ? -16.063 -1.717 11.518 1.00 95.50 645 TYR A CA 1
ATOM 5135 C C . TYR A 1 645 ? -17.392 -1.073 11.074 1.00 95.50 645 TYR A C 1
ATOM 5137 O O . TYR A 1 645 ? -18.326 -1.002 11.868 1.00 95.50 645 TYR A O 1
ATOM 5145 N N . ILE A 1 646 ? -17.534 -0.738 9.787 1.00 95.50 646 ILE A N 1
ATOM 5146 C CA . ILE A 1 646 ? -18.781 -0.207 9.196 1.00 95.50 646 ILE A CA 1
ATOM 5147 C C . ILE A 1 646 ? -19.938 -1.234 9.155 1.00 95.50 646 ILE A C 1
ATOM 5149 O O . ILE A 1 646 ? -21.099 -0.847 9.030 1.00 95.50 646 ILE A O 1
ATOM 5153 N N . ALA A 1 647 ? -19.658 -2.536 9.267 1.00 94.62 647 ALA A N 1
ATOM 5154 C CA . ALA A 1 647 ? -20.681 -3.586 9.319 1.00 94.62 647 ALA A CA 1
ATOM 5155 C C . ALA A 1 647 ? -21.146 -3.950 10.741 1.00 94.62 647 ALA A C 1
ATOM 5157 O O . ALA A 1 647 ? -22.210 -4.554 10.884 1.00 94.62 647 ALA A O 1
ATOM 5158 N N . ASN A 1 648 ? -20.347 -3.614 11.760 1.00 92.81 648 ASN A N 1
ATOM 5159 C CA . ASN A 1 648 ? -20.592 -3.964 13.162 1.00 92.81 648 ASN A CA 1
ATOM 5160 C C . ASN A 1 648 ? -21.173 -2.803 13.993 1.00 92.81 648 ASN A C 1
ATOM 5162 O O . ASN A 1 648 ? -21.769 -3.063 15.034 1.00 92.81 648 ASN A O 1
ATOM 5166 N N . HIS A 1 649 ? -21.022 -1.551 13.544 1.00 92.75 649 HIS A N 1
ATOM 5167 C CA . HIS A 1 649 ? -21.489 -0.345 14.246 1.00 92.75 649 HIS A CA 1
ATOM 5168 C C . HIS A 1 649 ? -22.622 0.336 13.459 1.00 92.75 649 HIS A C 1
ATOM 5170 O O . HIS A 1 649 ? -22.737 0.171 12.242 1.00 92.75 649 HIS A O 1
ATOM 5176 N N . HIS A 1 650 ? -23.458 1.125 14.131 1.00 93.12 650 HIS A N 1
ATOM 5177 C CA . HIS A 1 650 ? -24.566 1.841 13.501 1.00 93.12 650 HIS A CA 1
ATOM 5178 C C . HIS A 1 650 ? -24.061 3.058 12.688 1.00 93.12 650 HIS A C 1
ATOM 5180 O O . HIS A 1 650 ? -23.130 3.737 13.129 1.00 93.12 650 HIS A O 1
ATOM 5186 N N . PRO A 1 651 ? -24.682 3.431 11.545 1.00 92.50 651 PRO A N 1
ATOM 5187 C CA . PRO A 1 651 ? -24.217 4.551 10.715 1.00 92.50 651 PRO A CA 1
ATOM 5188 C C . PRO A 1 651 ? -24.061 5.908 11.422 1.00 92.50 651 PRO A C 1
ATOM 5190 O O . PRO A 1 651 ? -23.264 6.736 10.987 1.00 92.50 651 PRO A O 1
ATOM 5193 N N . SER A 1 652 ? -24.770 6.144 12.530 1.00 89.31 652 SER A N 1
ATOM 5194 C CA . SER A 1 652 ? -24.607 7.355 13.353 1.00 89.31 652 SER A CA 1
ATOM 5195 C C . SER A 1 652 ? -23.273 7.430 14.108 1.00 89.31 652 SER A C 1
ATOM 5197 O O . SER A 1 652 ? -22.931 8.483 14.637 1.00 89.31 652 SER A O 1
ATOM 5199 N N . GLU A 1 653 ? -22.531 6.329 14.218 1.00 89.69 653 GLU A N 1
ATOM 5200 C CA . GLU A 1 653 ? -21.313 6.261 15.028 1.00 89.69 653 GLU A CA 1
ATOM 5201 C C . GLU A 1 653 ? -20.053 6.666 14.265 1.00 89.69 653 GLU A C 1
ATOM 5203 O O . GLU A 1 653 ? -19.099 7.148 14.880 1.00 89.69 653 GLU A O 1
ATOM 5208 N N . TYR A 1 654 ? -20.053 6.477 12.947 1.00 91.50 654 TYR A N 1
ATOM 5209 C CA . TYR A 1 654 ? -18.922 6.756 12.061 1.00 91.50 654 TYR A CA 1
ATOM 5210 C C . TYR A 1 654 ? -19.281 7.693 10.895 1.00 91.50 654 TYR A C 1
ATOM 5212 O O . TYR A 1 654 ? -18.401 8.029 10.108 1.00 91.50 654 TYR A O 1
ATOM 5220 N N . GLY A 1 655 ? -20.551 8.098 10.764 1.00 88.00 655 GLY A N 1
ATOM 5221 C CA . GLY A 1 655 ? -21.032 8.955 9.680 1.00 88.00 655 GLY A CA 1
ATOM 5222 C C . GLY A 1 655 ? -20.252 10.266 9.583 1.00 88.00 655 GLY A C 1
ATOM 5223 O O . GLY A 1 655 ? -20.188 11.040 10.540 1.00 88.00 655 GLY A O 1
ATOM 5224 N N . MET A 1 656 ? -19.665 10.515 8.414 1.00 89.25 656 MET A N 1
ATOM 5225 C CA . MET A 1 656 ? -18.847 11.696 8.151 1.00 89.25 656 MET A CA 1
ATOM 5226 C C . MET A 1 656 ? -19.697 12.795 7.489 1.00 89.25 656 MET A C 1
ATOM 5228 O O . MET A 1 656 ? -20.709 12.503 6.845 1.00 89.25 656 MET A O 1
ATOM 5232 N N . PRO A 1 657 ? -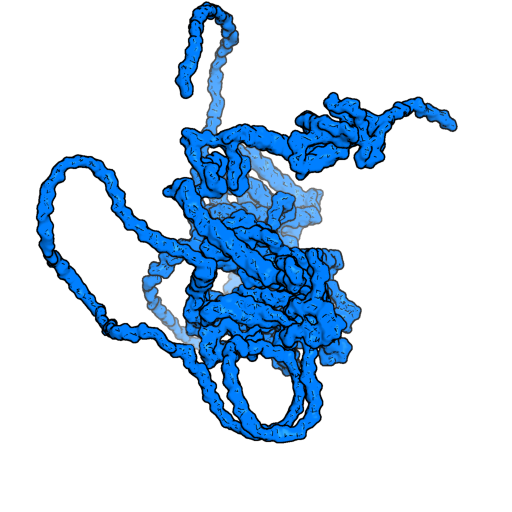19.311 14.083 7.588 1.00 92.12 657 PRO A N 1
ATOM 5233 C CA . PRO A 1 657 ? -20.025 15.152 6.897 1.00 92.12 657 PRO A CA 1
ATOM 5234 C C . PRO A 1 657 ? -20.099 14.887 5.387 1.00 92.12 657 PRO A C 1
ATOM 5236 O O . PRO A 1 657 ? -19.081 14.620 4.752 1.00 92.12 657 PRO A O 1
ATOM 5239 N N . THR A 1 658 ? -21.282 15.012 4.778 1.00 91.69 658 THR A N 1
ATOM 5240 C CA . THR A 1 658 ? -21.499 14.674 3.355 1.00 91.69 658 THR A CA 1
ATOM 5241 C C . THR A 1 658 ? -20.532 15.394 2.408 1.00 91.69 658 THR A C 1
ATOM 5243 O O . THR A 1 658 ? -20.070 14.802 1.434 1.00 91.69 658 THR A O 1
ATOM 5246 N N . TRP A 1 659 ? -20.168 16.647 2.715 1.00 91.88 659 TRP A N 1
ATOM 5247 C CA . TRP A 1 659 ? -19.177 17.411 1.948 1.00 91.88 659 TRP A CA 1
ATOM 5248 C C . TRP A 1 659 ? -17.780 16.771 1.988 1.00 91.88 659 TRP A C 1
ATOM 5250 O O . TRP A 1 659 ? -17.071 16.794 0.984 1.00 91.88 659 TRP A O 1
ATOM 5260 N N . PHE A 1 660 ? -17.397 16.171 3.118 1.00 93.12 660 PHE A N 1
ATOM 5261 C CA . PHE A 1 660 ? -16.106 15.516 3.305 1.00 93.12 660 PHE A CA 1
ATOM 5262 C C . PHE A 1 660 ? -16.053 14.204 2.524 1.00 93.12 660 PHE A C 1
ATOM 5264 O O . PHE A 1 660 ? -15.116 13.988 1.760 1.00 93.12 660 PHE A O 1
ATOM 5271 N N . THR A 1 661 ? -17.087 13.366 2.629 1.00 93.31 661 THR A N 1
ATOM 5272 C CA . THR A 1 661 ? -17.163 12.106 1.872 1.00 93.31 661 THR A CA 1
ATOM 5273 C C . THR A 1 661 ? -17.228 12.362 0.360 1.00 93.31 661 THR A C 1
ATOM 5275 O O . THR A 1 661 ? -16.575 11.659 -0.415 1.00 93.31 661 THR A O 1
ATOM 5278 N N . ALA A 1 662 ? -17.914 13.424 -0.082 1.00 93.19 662 ALA A N 1
ATOM 5279 C CA . ALA A 1 662 ? -17.896 13.866 -1.478 1.00 93.19 662 ALA A CA 1
ATOM 5280 C C . ALA A 1 662 ? -16.497 14.341 -1.927 1.00 93.19 662 ALA A C 1
ATOM 5282 O O . ALA A 1 662 ? -15.993 13.877 -2.952 1.00 93.19 662 ALA A O 1
ATOM 5283 N N . LEU A 1 663 ? -15.836 15.205 -1.145 1.00 93.62 663 LEU A N 1
ATOM 5284 C CA . LEU A 1 663 ? -14.476 15.688 -1.419 1.00 93.62 663 LEU A CA 1
ATOM 5285 C C . LEU A 1 663 ? -13.459 14.538 -1.473 1.00 93.62 663 LEU A C 1
ATOM 5287 O O . LEU A 1 663 ? -12.632 14.490 -2.387 1.00 93.62 663 LEU A O 1
ATOM 5291 N N . LEU A 1 664 ? -13.545 13.584 -0.542 1.00 94.88 664 LEU A N 1
ATOM 5292 C CA . LEU A 1 664 ? -12.700 12.393 -0.517 1.00 94.88 664 LEU A CA 1
ATOM 5293 C C . LEU A 1 664 ? -12.943 11.521 -1.756 1.00 94.88 664 LEU A C 1
ATOM 5295 O O . LEU A 1 664 ? -11.979 11.086 -2.376 1.00 94.88 664 LEU A O 1
ATOM 5299 N N . THR A 1 665 ? -14.198 11.337 -2.181 1.00 95.56 665 THR A N 1
ATOM 5300 C CA . THR A 1 665 ? -14.551 10.580 -3.399 1.00 95.56 665 THR A CA 1
ATOM 5301 C C . THR A 1 665 ? -13.977 11.222 -4.667 1.00 95.56 665 THR A C 1
ATOM 5303 O O . THR A 1 665 ? -13.363 10.534 -5.486 1.00 95.56 665 THR A O 1
ATOM 5306 N N . VAL A 1 666 ? -14.115 12.544 -4.822 1.00 95.81 666 VAL A N 1
ATOM 5307 C CA . VAL A 1 666 ? -13.554 13.295 -5.962 1.00 95.81 666 VAL A CA 1
ATOM 5308 C C . VAL A 1 666 ? -12.022 13.232 -5.960 1.00 95.81 666 VAL A C 1
ATOM 5310 O O . VAL A 1 666 ? -11.406 12.988 -7.000 1.00 95.81 666 VAL A O 1
ATOM 5313 N N . THR A 1 667 ? -11.400 13.372 -4.787 1.00 94.50 667 THR A N 1
ATOM 5314 C CA . THR A 1 667 ? -9.941 13.263 -4.633 1.00 94.50 667 THR A CA 1
ATOM 5315 C C . THR A 1 667 ? -9.453 11.846 -4.946 1.00 94.50 667 THR A C 1
ATOM 5317 O O . THR A 1 667 ? -8.472 11.682 -5.668 1.00 94.50 667 THR A O 1
ATOM 5320 N N . TYR A 1 668 ? -10.168 10.812 -4.491 1.00 96.62 668 TYR A N 1
ATOM 5321 C CA . TYR A 1 668 ? -9.858 9.406 -4.767 1.00 96.62 668 TYR A CA 1
ATOM 5322 C C . TYR A 1 668 ? -9.912 9.098 -6.267 1.00 96.62 668 TYR A C 1
ATOM 5324 O O . TYR A 1 668 ? -8.993 8.472 -6.787 1.00 96.62 668 TYR A O 1
ATOM 5332 N N . LEU A 1 669 ? -10.917 9.607 -6.989 1.00 95.31 669 LEU A N 1
ATOM 5333 C CA . LEU A 1 669 ? -10.995 9.509 -8.453 1.00 95.31 669 LEU A CA 1
ATOM 5334 C C . LEU A 1 669 ? -9.797 10.164 -9.158 1.00 95.31 669 LEU A C 1
ATOM 5336 O O . LEU A 1 669 ? -9.224 9.575 -10.077 1.00 95.31 669 LEU A O 1
ATOM 5340 N N . TYR A 1 670 ? -9.389 11.357 -8.719 1.00 94.06 670 TYR A N 1
ATOM 5341 C CA . TYR A 1 670 ? -8.234 12.060 -9.283 1.00 94.06 670 TYR A CA 1
ATOM 5342 C C . TYR A 1 670 ? -6.911 11.319 -9.016 1.00 94.06 670 TYR A C 1
ATOM 5344 O O . TYR A 1 670 ? -6.114 11.111 -9.933 1.00 94.06 670 TYR A O 1
ATOM 5352 N N . VAL A 1 671 ? -6.695 10.842 -7.787 1.00 94.44 671 VAL A N 1
ATOM 5353 C CA . VAL A 1 671 ? -5.500 10.067 -7.414 1.00 94.44 671 VAL A CA 1
ATOM 5354 C C . VAL A 1 671 ? -5.485 8.693 -8.105 1.00 94.44 671 VAL A C 1
ATOM 5356 O O . VAL A 1 671 ? -4.428 8.239 -8.546 1.00 94.44 671 VAL A O 1
ATOM 5359 N N . TYR A 1 672 ? -6.646 8.063 -8.309 1.00 93.75 672 TYR A N 1
ATOM 5360 C CA . TYR A 1 672 ? -6.791 6.834 -9.096 1.00 93.75 672 TYR A CA 1
ATOM 5361 C C . TYR A 1 672 ? -6.425 7.030 -10.571 1.00 93.75 672 TYR A C 1
ATOM 5363 O O . TYR A 1 672 ? -5.694 6.212 -11.131 1.00 93.75 672 TYR A O 1
ATOM 5371 N N . TYR A 1 673 ? -6.842 8.140 -11.189 1.00 92.06 673 TYR A N 1
ATOM 5372 C CA . TYR A 1 673 ? -6.409 8.500 -12.542 1.00 92.06 673 TYR A CA 1
ATOM 5373 C C . TYR A 1 673 ? -4.878 8.636 -12.642 1.00 92.06 673 TYR A C 1
ATOM 5375 O O . TYR A 1 673 ? -4.273 8.090 -13.572 1.00 92.06 673 TYR A O 1
ATOM 5383 N N . ILE A 1 674 ? -4.230 9.300 -11.674 1.00 92.12 674 ILE A N 1
ATOM 5384 C CA . ILE A 1 674 ? -2.760 9.404 -11.617 1.00 92.12 674 ILE A CA 1
ATOM 5385 C C . ILE A 1 674 ? -2.130 8.012 -11.483 1.00 92.12 674 ILE A C 1
ATOM 5387 O O . ILE A 1 674 ? -1.197 7.689 -12.218 1.00 92.12 674 ILE A O 1
ATOM 5391 N N . TRP A 1 675 ? -2.634 7.170 -10.581 1.00 92.00 675 TRP A N 1
ATOM 5392 C CA . TRP A 1 675 ? -2.078 5.846 -10.299 1.00 92.00 675 TRP A CA 1
ATOM 5393 C C . TRP A 1 675 ? -2.207 4.861 -11.467 1.00 92.00 675 TRP A C 1
ATOM 5395 O O . TRP A 1 675 ? -1.218 4.213 -11.826 1.00 92.00 675 TRP A O 1
ATOM 5405 N N . ASP A 1 676 ? -3.385 4.765 -12.091 1.00 88.88 676 ASP A N 1
ATOM 5406 C CA . ASP A 1 676 ? -3.618 3.866 -13.227 1.00 88.88 676 ASP A CA 1
ATOM 5407 C C . ASP A 1 676 ? -2.794 4.305 -14.443 1.00 88.88 676 ASP A C 1
ATOM 5409 O O . ASP A 1 676 ? -2.064 3.495 -15.019 1.00 88.88 676 ASP A O 1
ATOM 5413 N N . THR A 1 677 ? -2.792 5.605 -14.772 1.00 88.44 677 THR A N 1
ATOM 5414 C CA . THR A 1 677 ? -1.970 6.115 -15.883 1.00 88.44 677 THR A CA 1
ATOM 5415 C C . THR A 1 677 ? -0.470 6.017 -15.594 1.00 88.44 677 THR A C 1
ATOM 5417 O O . THR A 1 677 ? 0.282 5.654 -16.495 1.00 88.44 677 THR A O 1
ATOM 5420 N N . THR A 1 678 ? -0.012 6.225 -14.352 1.00 90.12 678 THR A N 1
ATOM 5421 C CA . THR A 1 678 ? 1.390 5.970 -13.957 1.00 90.12 678 THR A CA 1
ATOM 5422 C C . THR A 1 678 ? 1.767 4.512 -14.197 1.00 90.12 678 THR A C 1
ATOM 5424 O O . THR A 1 678 ? 2.755 4.221 -14.874 1.00 90.12 678 THR A O 1
ATOM 5427 N N . ASN A 1 679 ? 0.987 3.569 -13.663 1.00 87.38 679 ASN A N 1
ATOM 5428 C CA . ASN A 1 679 ? 1.292 2.150 -13.810 1.00 87.38 679 ASN A CA 1
ATOM 5429 C C . ASN A 1 679 ? 1.207 1.694 -15.274 1.00 87.38 679 ASN A C 1
ATOM 5431 O O . ASN A 1 679 ? 2.076 0.935 -15.708 1.00 87.38 679 ASN A O 1
ATOM 5435 N N . SER A 1 680 ? 0.248 2.209 -16.049 1.00 83.56 680 SER A N 1
ATOM 5436 C CA . SER A 1 680 ? 0.164 1.978 -17.493 1.00 83.56 680 SER A CA 1
ATOM 5437 C C . SER A 1 680 ? 1.424 2.455 -18.219 1.00 83.56 680 SER A C 1
ATOM 5439 O O . SER A 1 680 ? 2.051 1.648 -18.897 1.00 83.56 680 SER A O 1
ATOM 5441 N N . GLN A 1 681 ? 1.872 3.700 -18.005 1.00 87.69 681 GLN A N 1
ATOM 5442 C CA . GLN A 1 681 ? 3.034 4.269 -18.706 1.00 87.69 681 GLN A CA 1
ATOM 5443 C C . GLN A 1 681 ? 4.301 3.425 -18.508 1.00 87.69 681 GLN A C 1
ATOM 5445 O O . GLN A 1 681 ? 4.969 3.074 -19.479 1.00 87.69 681 GLN A O 1
ATOM 5450 N N . LYS A 1 682 ? 4.597 3.015 -17.264 1.00 85.50 682 LYS A N 1
ATOM 5451 C CA . LYS A 1 682 ? 5.695 2.076 -16.961 1.00 85.50 682 LYS A CA 1
ATOM 5452 C C . LYS A 1 682 ? 5.511 0.741 -17.674 1.00 85.50 682 LYS A C 1
ATOM 5454 O O . LYS A 1 682 ? 6.440 0.241 -18.307 1.00 85.50 682 LYS A O 1
ATOM 5459 N N . ASN A 1 683 ? 4.349 0.116 -17.506 1.00 81.12 683 ASN A N 1
ATOM 5460 C CA . ASN A 1 683 ? 4.172 -1.279 -17.889 1.00 81.12 683 ASN A CA 1
ATOM 5461 C C . ASN A 1 683 ? 4.046 -1.440 -19.411 1.00 81.12 683 ASN A C 1
ATOM 5463 O O . ASN A 1 683 ? 4.569 -2.412 -19.953 1.00 81.12 683 ASN A O 1
ATOM 5467 N N . GLN A 1 684 ? 3.435 -0.470 -20.097 1.00 79.62 684 GLN A N 1
ATOM 5468 C CA . GLN A 1 684 ? 3.333 -0.416 -21.552 1.00 79.62 684 GLN A CA 1
ATOM 5469 C C . GLN A 1 684 ? 4.682 -0.106 -22.203 1.00 79.62 684 GLN A C 1
ATOM 5471 O O . GLN A 1 684 ? 5.083 -0.845 -23.093 1.00 79.62 684 GLN A O 1
ATOM 5476 N N . PHE A 1 685 ? 5.447 0.866 -21.689 1.00 84.94 685 PHE A N 1
ATOM 5477 C CA . PHE A 1 685 ? 6.830 1.107 -22.128 1.00 84.94 685 PHE A CA 1
ATOM 5478 C C . PHE A 1 685 ? 7.674 -0.182 -22.080 1.00 84.94 685 PHE A C 1
ATOM 5480 O O . PHE A 1 685 ? 8.334 -0.554 -23.050 1.00 84.94 685 PHE A O 1
ATOM 5487 N N . ARG A 1 686 ? 7.574 -0.938 -20.976 1.00 79.31 686 ARG A N 1
ATOM 5488 C CA . ARG A 1 686 ? 8.246 -2.240 -20.837 1.00 79.31 686 ARG A CA 1
ATOM 5489 C C . ARG A 1 686 ? 7.665 -3.340 -21.741 1.00 79.31 686 ARG A C 1
ATOM 5491 O O . ARG A 1 686 ? 8.364 -4.316 -21.991 1.00 79.31 686 ARG A O 1
ATOM 5498 N N . GLN A 1 687 ? 6.414 -3.251 -22.198 1.00 75.12 687 GLN A N 1
ATOM 5499 C CA . GLN A 1 687 ? 5.841 -4.180 -23.187 1.00 75.12 687 GLN A CA 1
ATOM 5500 C C . GLN A 1 687 ? 6.313 -3.854 -24.612 1.00 75.12 687 GLN A C 1
ATOM 5502 O O . GLN A 1 687 ? 6.669 -4.776 -25.345 1.00 75.12 687 GLN A O 1
ATOM 5507 N N . GLU A 1 688 ? 6.409 -2.571 -24.966 1.00 76.81 688 GLU A N 1
ATOM 5508 C CA . GLU A 1 688 ? 6.914 -2.103 -26.261 1.00 76.81 688 GLU A CA 1
ATOM 5509 C C . GLU A 1 688 ? 8.389 -2.486 -26.466 1.00 76.81 688 GLU A C 1
ATOM 5511 O O . GLU A 1 688 ? 8.739 -2.997 -27.527 1.00 76.81 688 GLU A O 1
ATOM 5516 N N . GLU A 1 689 ? 9.230 -2.382 -25.427 1.00 71.56 689 GLU A N 1
ATOM 5517 C CA . GLU A 1 689 ? 10.602 -2.935 -25.422 1.00 71.56 689 GLU A CA 1
ATOM 5518 C C . GLU A 1 689 ? 10.666 -4.448 -25.713 1.00 71.56 689 GLU A C 1
ATOM 5520 O O . GLU A 1 689 ? 11.703 -4.953 -26.136 1.00 71.56 689 GLU A O 1
ATOM 5525 N N . ARG A 1 690 ? 9.571 -5.186 -25.490 1.00 70.69 690 ARG A N 1
ATOM 5526 C CA . ARG A 1 690 ? 9.443 -6.626 -25.779 1.00 70.69 690 ARG A CA 1
ATOM 5527 C C . ARG A 1 690 ? 8.634 -6.914 -27.052 1.00 70.69 690 ARG A C 1
ATOM 5529 O O . ARG A 1 690 ? 8.239 -8.056 -27.271 1.00 70.69 690 ARG A O 1
ATOM 5536 N N . GLY A 1 691 ? 8.364 -5.899 -27.877 1.00 65.81 691 GLY A N 1
ATOM 5537 C CA . GLY A 1 691 ? 7.610 -6.030 -29.128 1.00 65.81 691 GLY A CA 1
ATOM 5538 C C . GLY A 1 691 ? 6.103 -6.265 -28.959 1.00 65.81 691 GLY A C 1
ATOM 5539 O O . GLY A 1 691 ? 5.439 -6.634 -29.925 1.00 65.81 691 GLY A O 1
ATOM 5540 N N . VAL A 1 692 ? 5.545 -6.063 -27.759 1.00 68.50 692 VAL A N 1
ATOM 5541 C CA . VAL A 1 692 ? 4.105 -6.199 -27.486 1.00 68.50 692 VAL A CA 1
ATOM 5542 C C . VAL A 1 692 ? 3.474 -4.809 -27.440 1.00 68.50 692 VAL A C 1
ATOM 5544 O O . VAL A 1 692 ? 3.780 -4.019 -26.554 1.00 68.50 692 VAL A O 1
ATOM 5547 N N . VAL A 1 693 ? 2.588 -4.517 -28.396 1.00 63.06 693 VAL A N 1
ATOM 5548 C CA . VAL A 1 693 ? 1.969 -3.184 -28.579 1.00 63.06 693 VAL A CA 1
ATOM 5549 C C . VAL A 1 693 ? 0.463 -3.181 -28.238 1.00 63.06 693 VAL A C 1
ATOM 5551 O O . VAL A 1 693 ? -0.168 -2.129 -28.180 1.00 63.06 693 VAL A O 1
ATOM 5554 N N . ASP A 1 694 ? -0.113 -4.359 -27.978 1.00 65.00 694 ASP A N 1
ATOM 5555 C CA . ASP A 1 694 ? -1.544 -4.587 -27.730 1.00 65.00 694 ASP A CA 1
ATOM 5556 C C . ASP A 1 694 ? -2.020 -4.044 -26.364 1.00 65.00 694 ASP A C 1
ATOM 5558 O O . ASP A 1 694 ? -2.003 -4.753 -25.347 1.00 65.00 694 ASP A O 1
ATOM 5562 N N . GLU A 1 695 ? -2.491 -2.798 -26.365 1.00 63.69 695 GLU A N 1
ATOM 5563 C CA . GLU A 1 695 ? -3.057 -2.085 -25.214 1.00 63.69 695 GLU A CA 1
ATOM 5564 C C . GLU A 1 695 ? -4.459 -2.605 -24.823 1.00 63.69 695 GLU A C 1
ATOM 5566 O O . GLU A 1 695 ? -5.289 -2.923 -25.677 1.00 63.69 695 GLU A O 1
ATOM 5571 N N . ARG A 1 696 ? -4.752 -2.702 -23.516 1.00 66.12 696 ARG A N 1
ATOM 5572 C CA . ARG A 1 696 ? -6.001 -3.295 -22.999 1.00 66.12 696 ARG A CA 1
ATOM 5573 C C . ARG A 1 696 ? -7.029 -2.215 -22.626 1.00 66.12 696 ARG A C 1
ATOM 5575 O O . ARG A 1 696 ? -7.001 -1.668 -21.527 1.00 66.12 696 ARG A O 1
ATOM 5582 N N . THR A 1 697 ? -7.977 -1.947 -23.522 1.00 67.62 697 THR A N 1
ATOM 5583 C CA . THR A 1 697 ? -8.981 -0.865 -23.414 1.00 67.62 697 THR A CA 1
ATOM 5584 C C . THR A 1 697 ? -10.192 -1.188 -22.516 1.00 67.62 697 THR A C 1
ATOM 5586 O O . THR A 1 697 ? -11.319 -0.793 -22.809 1.00 67.62 697 THR A O 1
ATOM 5589 N N . THR A 1 698 ? -10.003 -1.948 -21.434 1.00 71.38 698 THR A N 1
ATOM 5590 C CA . THR A 1 698 ? -11.086 -2.322 -20.503 1.00 71.38 698 THR A CA 1
ATOM 5591 C C . THR A 1 698 ? -11.347 -1.229 -19.466 1.00 71.38 698 THR A C 1
ATOM 5593 O O . THR A 1 698 ? -10.395 -0.670 -18.925 1.00 71.38 698 THR A O 1
ATOM 5596 N N . PHE A 1 699 ? -12.621 -0.969 -19.152 1.00 74.38 699 PHE A N 1
ATOM 5597 C CA . PHE A 1 699 ? -13.037 0.061 -18.193 1.00 74.38 699 PHE A CA 1
ATOM 5598 C C . PHE A 1 699 ? -12.470 -0.173 -16.771 1.00 74.38 699 PHE A C 1
ATOM 5600 O O . PHE A 1 699 ? -12.447 -1.322 -16.326 1.00 74.38 699 PHE A O 1
ATOM 5607 N N . PRO A 1 700 ? -12.075 0.888 -16.036 1.00 73.94 700 PRO A N 1
ATOM 5608 C CA . PRO A 1 700 ? -11.876 2.259 -16.514 1.00 73.94 700 PRO A CA 1
ATOM 5609 C C . PRO A 1 700 ? -10.627 2.350 -17.406 1.00 73.94 700 PRO A C 1
ATOM 5611 O O . PRO A 1 700 ? -9.571 1.816 -17.068 1.00 73.94 700 PRO A O 1
ATOM 5614 N N . TYR A 1 701 ? -10.741 3.026 -18.552 1.00 75.75 701 TYR A N 1
ATOM 5615 C CA . TYR A 1 701 ? -9.654 3.186 -19.523 1.00 75.75 701 TYR A CA 1
ATOM 5616 C C . TYR A 1 701 ? -9.313 4.668 -19.715 1.00 75.75 701 TYR A C 1
ATOM 5618 O O . TYR A 1 701 ? -10.207 5.490 -19.915 1.00 75.75 701 TYR A O 1
ATOM 5626 N N . PHE A 1 702 ? -8.020 5.002 -19.682 1.00 81.25 702 PHE A N 1
ATOM 5627 C CA . PHE A 1 702 ? -7.524 6.375 -19.757 1.00 81.25 702 PHE A CA 1
ATOM 5628 C C . PHE A 1 702 ? -6.483 6.526 -20.874 1.00 81.25 702 PHE A C 1
ATOM 5630 O O . PHE A 1 702 ? -5.415 5.920 -20.831 1.00 81.25 702 PHE A O 1
ATOM 5637 N N . LYS A 1 703 ? -6.765 7.405 -21.844 1.00 74.69 703 LYS A N 1
ATOM 5638 C CA . LYS A 1 703 ? -5.951 7.626 -23.059 1.00 74.69 703 LYS A CA 1
ATOM 5639 C C . LYS A 1 703 ? -4.489 8.034 -22.792 1.00 74.69 703 LYS A C 1
ATOM 5641 O O . LYS A 1 703 ? -3.631 7.814 -23.638 1.00 74.69 703 LYS A O 1
ATOM 5646 N N . TYR A 1 704 ? -4.195 8.605 -21.623 1.00 75.81 704 TYR A N 1
ATOM 5647 C CA . TYR A 1 704 ? -2.840 8.993 -21.200 1.00 75.81 704 TYR A CA 1
ATOM 5648 C C . TYR A 1 704 ? -2.037 7.851 -20.545 1.00 75.81 704 TYR A C 1
ATOM 5650 O O . TYR A 1 704 ? -0.974 8.088 -19.969 1.00 75.81 704 TYR A O 1
ATOM 5658 N N . GLY A 1 705 ? -2.522 6.606 -20.631 1.00 73.12 705 GLY A N 1
ATOM 5659 C CA . GLY A 1 705 ? -1.785 5.413 -20.210 1.00 73.12 705 GLY A CA 1
ATOM 5660 C C . GLY A 1 705 ? -0.557 5.087 -21.072 1.00 73.12 705 GLY A C 1
ATOM 5661 O O . GLY A 1 705 ? 0.331 4.382 -20.593 1.00 73.12 705 GLY A O 1
ATOM 5662 N N . ARG A 1 706 ? -0.475 5.644 -22.290 1.00 82.19 706 ARG A N 1
ATOM 5663 C CA . ARG A 1 706 ? 0.649 5.520 -23.230 1.00 82.19 706 ARG A CA 1
ATOM 5664 C C . ARG A 1 706 ? 1.359 6.862 -23.428 1.00 82.19 706 ARG A C 1
ATOM 5666 O O . ARG A 1 706 ? 0.713 7.907 -23.449 1.00 82.19 706 ARG A O 1
ATOM 5673 N N . ILE A 1 707 ? 2.672 6.828 -23.656 1.00 84.00 707 ILE A N 1
ATOM 5674 C CA . ILE A 1 707 ? 3.456 7.968 -24.162 1.00 84.00 707 ILE A CA 1
ATOM 5675 C C . ILE A 1 707 ? 4.017 7.564 -25.525 1.00 84.00 707 ILE A C 1
ATOM 5677 O O . ILE A 1 707 ? 4.649 6.519 -25.638 1.00 84.00 707 ILE A O 1
ATOM 5681 N N . ALA A 1 708 ? 3.794 8.374 -26.559 1.00 80.06 708 ALA A N 1
ATOM 5682 C CA . ALA A 1 708 ? 4.432 8.172 -27.858 1.00 80.06 708 ALA A CA 1
ATOM 5683 C C . ALA A 1 708 ? 5.847 8.769 -27.836 1.00 80.06 708 ALA A C 1
ATOM 5685 O O . ALA A 1 708 ? 6.008 9.930 -27.469 1.00 80.06 708 ALA A O 1
ATOM 5686 N N . ASN A 1 709 ? 6.852 7.991 -28.250 1.00 82.62 709 ASN A N 1
ATOM 5687 C CA . ASN A 1 709 ? 8.270 8.386 -28.273 1.00 82.62 709 ASN A CA 1
ATOM 5688 C C . ASN A 1 709 ? 8.778 8.985 -26.935 1.00 82.62 709 ASN A C 1
ATOM 5690 O O . ASN A 1 709 ? 9.296 10.103 -26.932 1.00 82.62 709 ASN A O 1
ATOM 5694 N N . PRO A 1 710 ? 8.628 8.277 -25.795 1.00 88.88 710 PRO A N 1
ATOM 5695 C CA . PRO A 1 710 ? 9.003 8.804 -24.484 1.00 88.88 710 PRO A CA 1
ATOM 5696 C C . PRO A 1 710 ? 10.503 9.087 -24.376 1.00 88.88 710 PRO A C 1
ATOM 5698 O O . PRO A 1 710 ? 11.333 8.353 -24.918 1.00 88.88 710 PRO A O 1
ATOM 5701 N N . LYS A 1 711 ? 10.864 10.096 -23.580 1.00 89.25 711 LYS A N 1
ATOM 5702 C CA . LYS A 1 711 ? 12.244 10.327 -23.138 1.00 89.25 711 LYS A CA 1
ATOM 5703 C C . LYS A 1 711 ? 12.761 9.119 -22.357 1.00 89.25 711 LYS A C 1
ATOM 5705 O O . LYS A 1 711 ? 12.151 8.668 -21.383 1.00 89.25 711 LYS A O 1
ATOM 5710 N N . THR A 1 712 ? 13.926 8.622 -22.764 1.00 91.56 712 THR A N 1
ATOM 5711 C CA . THR A 1 712 ? 14.593 7.492 -22.114 1.00 91.56 712 THR A CA 1
ATOM 5712 C C . THR A 1 712 ? 16.068 7.750 -21.885 1.00 91.56 712 THR A C 1
ATOM 5714 O O . THR A 1 712 ? 16.758 8.209 -22.795 1.00 91.56 712 THR A O 1
ATOM 5717 N N . ILE A 1 713 ? 16.571 7.336 -20.726 1.00 90.31 713 ILE A N 1
ATOM 5718 C CA . ILE A 1 713 ? 18.008 7.249 -20.461 1.00 90.31 713 ILE A CA 1
ATOM 5719 C C . ILE A 1 713 ? 18.486 5.860 -20.901 1.00 90.31 713 ILE A C 1
ATOM 5721 O O . ILE A 1 713 ? 17.892 4.845 -20.531 1.00 90.31 713 ILE A O 1
ATOM 5725 N N . GLN A 1 714 ? 19.534 5.819 -21.722 1.00 85.88 714 GLN A N 1
ATOM 5726 C CA . GLN A 1 714 ? 20.179 4.583 -22.175 1.00 85.88 714 GLN A CA 1
ATOM 5727 C C . GLN A 1 714 ? 21.141 4.067 -21.097 1.00 85.88 714 GLN A C 1
ATOM 5729 O O . GLN A 1 714 ? 21.825 4.857 -20.448 1.00 85.88 714 GLN A O 1
ATOM 5734 N N . THR A 1 715 ? 21.222 2.749 -20.916 1.00 83.88 715 THR A N 1
ATOM 5735 C CA . THR A 1 715 ? 22.153 2.114 -19.966 1.00 83.88 715 THR A CA 1
ATOM 5736 C C . THR A 1 715 ? 23.333 1.463 -20.692 1.00 83.88 715 THR A C 1
ATOM 5738 O O . THR A 1 715 ? 23.239 1.121 -21.871 1.00 83.88 715 THR A O 1
ATOM 5741 N N . SER A 1 716 ? 24.429 1.211 -19.970 1.00 70.94 716 SER A N 1
ATOM 5742 C CA . SER A 1 716 ? 25.606 0.467 -20.458 1.00 70.94 716 SER A CA 1
ATOM 5743 C C . SER A 1 716 ? 25.289 -0.938 -20.992 1.00 70.94 716 SER A C 1
ATOM 5745 O O . SER A 1 716 ? 26.074 -1.492 -21.755 1.00 70.94 716 SER A O 1
ATOM 5747 N N . HIS A 1 717 ? 24.140 -1.505 -20.612 1.00 65.56 717 HIS A N 1
ATOM 5748 C CA . HIS A 1 717 ? 23.682 -2.844 -20.990 1.00 65.56 717 HIS A CA 1
ATOM 5749 C C . HIS A 1 717 ? 22.596 -2.817 -22.085 1.00 65.56 717 HIS A C 1
ATOM 5751 O O . HIS A 1 717 ? 21.892 -3.802 -22.279 1.00 65.56 717 HIS A O 1
ATOM 5757 N N . GLY A 1 718 ? 22.397 -1.685 -22.773 1.00 65.75 718 GLY A N 1
ATOM 5758 C CA . GLY A 1 718 ? 21.419 -1.530 -23.865 1.00 65.75 718 GLY A CA 1
ATOM 5759 C C . GLY A 1 718 ? 19.952 -1.394 -23.427 1.00 65.75 718 GLY A C 1
ATOM 5760 O O . GLY A 1 718 ? 19.126 -0.904 -24.194 1.00 65.75 718 GLY A O 1
ATOM 5761 N N . ASN A 1 719 ? 19.622 -1.755 -22.182 1.00 73.69 719 ASN A N 1
ATOM 5762 C CA . ASN A 1 719 ? 18.326 -1.469 -21.563 1.00 73.69 719 ASN A CA 1
ATOM 5763 C C . ASN A 1 719 ? 18.075 0.048 -21.462 1.00 73.69 719 ASN A C 1
ATOM 5765 O O . ASN A 1 719 ? 19.019 0.825 -21.284 1.00 73.69 719 ASN A O 1
ATOM 5769 N N . LYS A 1 720 ? 16.804 0.468 -21.465 1.00 84.62 720 LYS A N 1
ATOM 5770 C CA . LYS A 1 720 ? 16.401 1.869 -21.251 1.00 84.62 720 LYS A CA 1
ATOM 5771 C C . LYS A 1 720 ? 15.759 2.084 -19.878 1.00 84.62 720 LYS A C 1
ATOM 5773 O O . LYS A 1 720 ? 15.220 1.160 -19.265 1.00 84.62 720 LYS A O 1
ATOM 5778 N N . ILE A 1 721 ? 15.770 3.326 -19.406 1.00 89.19 721 ILE A N 1
ATOM 5779 C CA . ILE A 1 721 ? 15.022 3.808 -18.236 1.00 89.19 721 ILE A CA 1
ATOM 5780 C C . ILE A 1 721 ? 14.028 4.867 -18.723 1.00 89.19 721 ILE A C 1
ATOM 5782 O O . ILE A 1 721 ? 14.422 5.786 -19.438 1.00 89.19 721 ILE A O 1
ATOM 5786 N N . LEU A 1 722 ? 12.752 4.743 -18.346 1.00 90.69 722 LEU A N 1
ATOM 5787 C CA . LEU A 1 722 ? 11.711 5.727 -18.661 1.00 90.69 722 LEU A CA 1
ATOM 5788 C C . LEU A 1 722 ? 11.919 6.997 -17.823 1.00 90.69 722 LEU A C 1
ATOM 5790 O O . LEU A 1 722 ? 11.819 6.944 -16.599 1.00 90.69 722 LEU A O 1
ATOM 5794 N N . ALA A 1 723 ? 12.161 8.126 -18.487 1.00 91.31 723 ALA A N 1
ATOM 5795 C CA . ALA A 1 723 ? 12.399 9.436 -17.876 1.00 91.31 723 ALA A CA 1
ATOM 5796 C C . ALA A 1 723 ? 11.357 10.471 -18.347 1.00 91.31 723 ALA A C 1
ATOM 5798 O O . ALA A 1 723 ? 11.672 11.636 -18.585 1.00 91.31 723 ALA A O 1
ATOM 5799 N N . ASP A 1 724 ? 10.108 10.028 -18.520 1.00 91.06 724 ASP A N 1
ATOM 5800 C CA . ASP A 1 724 ? 9.019 10.830 -19.085 1.00 91.06 724 ASP A CA 1
ATOM 5801 C C . ASP A 1 724 ? 7.679 10.602 -18.366 1.00 91.06 724 ASP A C 1
ATOM 5803 O O . ASP A 1 724 ? 7.530 9.684 -17.550 1.00 91.06 724 ASP A O 1
ATOM 5807 N N . GLY A 1 725 ? 6.698 11.457 -18.659 1.00 91.12 725 GLY A N 1
ATOM 5808 C CA . GLY A 1 725 ? 5.360 11.419 -18.075 1.00 91.12 725 GLY A CA 1
ATOM 5809 C C . GLY A 1 725 ? 5.398 11.474 -16.550 1.00 91.12 725 GLY A C 1
ATOM 5810 O O . GLY A 1 725 ? 6.036 12.345 -15.958 1.00 91.12 725 GLY A O 1
ATOM 5811 N N . TRP A 1 726 ? 4.724 10.532 -15.890 1.00 92.00 726 TRP A N 1
ATOM 5812 C CA . TRP A 1 726 ? 4.722 10.453 -14.428 1.00 92.00 726 TRP A CA 1
ATOM 5813 C C . TRP A 1 726 ? 6.091 10.066 -13.841 1.00 92.00 726 TRP A C 1
ATOM 5815 O O . TRP A 1 726 ? 6.482 10.607 -12.806 1.00 92.00 726 TRP A O 1
ATOM 5825 N N . TYR A 1 727 ? 6.861 9.218 -14.532 1.00 91.31 727 TYR A N 1
ATOM 5826 C CA . TYR A 1 727 ? 8.210 8.809 -14.107 1.00 91.31 727 TYR A CA 1
ATOM 5827 C C . TYR A 1 727 ? 9.297 9.842 -14.412 1.00 91.31 727 TYR A C 1
ATOM 5829 O O . TYR A 1 727 ? 10.388 9.726 -13.861 1.00 91.31 727 TYR A O 1
ATOM 5837 N N . GLY A 1 728 ? 8.995 10.856 -15.229 1.00 89.44 728 GLY A N 1
ATOM 5838 C CA . GLY A 1 728 ? 9.786 12.081 -15.363 1.00 89.44 728 GLY A CA 1
ATOM 5839 C C . GLY A 1 728 ? 9.528 13.109 -14.251 1.00 89.44 728 GLY A C 1
ATOM 5840 O O . GLY A 1 728 ? 10.306 14.044 -14.10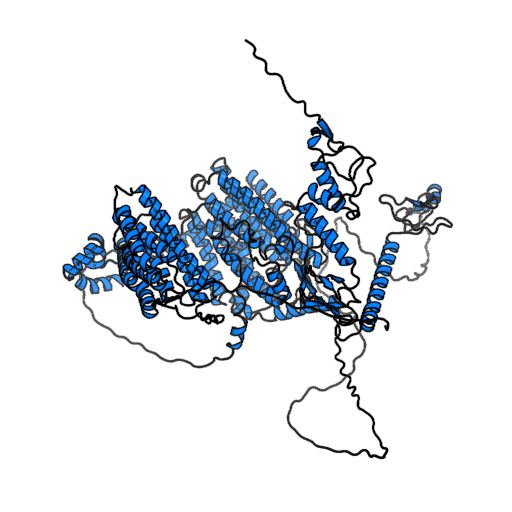2 1.00 89.44 728 GLY A O 1
ATOM 5841 N N . LYS A 1 729 ? 8.456 12.951 -13.455 1.00 89.19 729 LYS A N 1
ATOM 5842 C CA . LYS A 1 729 ? 8.129 13.847 -12.327 1.00 89.19 729 LYS A CA 1
ATOM 5843 C C . LYS A 1 729 ? 8.668 13.331 -10.993 1.00 89.19 729 LYS A C 1
ATOM 5845 O O . LYS A 1 729 ? 9.316 14.086 -10.274 1.00 89.19 729 LYS A O 1
ATOM 5850 N N . ALA A 1 730 ? 8.405 12.066 -10.654 1.00 89.19 730 ALA A N 1
ATOM 5851 C CA . ALA A 1 730 ? 8.952 11.436 -9.450 1.00 89.19 730 ALA A CA 1
ATOM 5852 C C . ALA A 1 730 ? 9.105 9.913 -9.613 1.00 89.19 730 ALA A C 1
ATOM 5854 O O . ALA A 1 730 ? 8.240 9.243 -10.184 1.00 89.19 730 ALA A O 1
ATOM 5855 N N . ARG A 1 731 ? 10.197 9.350 -9.076 1.00 89.69 731 ARG A N 1
ATOM 5856 C CA . ARG A 1 731 ? 10.644 7.964 -9.344 1.00 89.69 731 ARG A CA 1
ATOM 5857 C C . ARG A 1 731 ? 9.645 6.882 -8.883 1.00 89.69 731 ARG A C 1
ATOM 5859 O O . ARG A 1 731 ? 9.654 5.762 -9.400 1.00 89.69 731 ARG A O 1
ATOM 5866 N N . LYS A 1 732 ? 8.780 7.190 -7.909 1.00 89.69 732 LYS A N 1
ATOM 5867 C CA . LYS A 1 732 ? 7.831 6.275 -7.246 1.00 89.69 732 LYS A CA 1
ATOM 5868 C C . LYS A 1 732 ? 6.433 6.879 -7.001 1.00 89.69 732 LYS A C 1
ATOM 5870 O O . LYS A 1 732 ? 5.725 6.381 -6.138 1.00 89.69 732 LYS A O 1
ATOM 5875 N N . ILE A 1 733 ? 5.966 7.853 -7.793 1.00 90.12 733 ILE A N 1
ATOM 5876 C CA . ILE A 1 733 ? 4.670 8.551 -7.562 1.00 90.12 733 ILE A CA 1
ATOM 5877 C C . ILE A 1 733 ? 3.436 7.640 -7.386 1.00 90.12 733 ILE A C 1
ATOM 5879 O O . ILE A 1 733 ? 2.579 7.907 -6.546 1.00 90.12 733 ILE A O 1
ATOM 5883 N N . HIS A 1 734 ? 3.371 6.511 -8.098 1.00 89.75 734 HIS A N 1
ATOM 5884 C CA . HIS A 1 734 ? 2.378 5.454 -7.850 1.00 89.75 734 HIS A CA 1
ATOM 5885 C C . HIS A 1 734 ? 2.293 5.012 -6.375 1.00 89.75 734 HIS A C 1
ATOM 5887 O O . HIS A 1 734 ? 1.188 4.927 -5.854 1.00 89.75 734 HIS A O 1
ATOM 5893 N N . TYR A 1 735 ? 3.418 4.843 -5.671 1.00 90.50 735 TYR A N 1
ATOM 5894 C CA . TYR A 1 735 ? 3.425 4.472 -4.251 1.00 90.50 735 TYR A CA 1
ATOM 5895 C C . TYR A 1 735 ? 2.827 5.565 -3.337 1.00 90.50 735 TYR A C 1
ATOM 5897 O O . TYR A 1 735 ? 2.272 5.240 -2.292 1.00 90.50 735 TYR A O 1
ATOM 5905 N N . THR A 1 736 ? 2.876 6.851 -3.717 1.00 89.06 736 THR A N 1
ATOM 5906 C CA . THR A 1 736 ? 2.128 7.916 -3.012 1.00 89.06 736 THR A CA 1
ATOM 5907 C C . THR A 1 736 ? 0.625 7.720 -3.162 1.00 89.06 736 THR A C 1
ATOM 5909 O O . THR A 1 736 ? -0.119 7.893 -2.203 1.00 89.06 736 THR A O 1
ATOM 5912 N N . CYS A 1 737 ? 0.179 7.360 -4.364 1.00 93.56 737 CYS A N 1
ATOM 5913 C CA . CYS A 1 737 ? -1.235 7.166 -4.657 1.00 93.56 737 CYS A CA 1
ATOM 5914 C C . CYS A 1 737 ? -1.774 5.915 -3.945 1.00 93.56 737 CYS A C 1
ATOM 5916 O O . CYS A 1 737 ? -2.813 5.984 -3.300 1.00 93.56 737 CYS A O 1
ATOM 5918 N N . ASP A 1 738 ? -1.011 4.816 -3.971 1.00 92.00 738 ASP A N 1
ATOM 5919 C CA . ASP A 1 738 ? -1.274 3.612 -3.176 1.00 92.00 738 ASP A CA 1
ATOM 5920 C C . ASP A 1 738 ? -1.408 3.947 -1.674 1.00 92.00 738 ASP A C 1
ATOM 5922 O O . ASP A 1 738 ? -2.382 3.550 -1.034 1.00 92.00 738 ASP A O 1
ATOM 5926 N N . LEU A 1 739 ? -0.475 4.726 -1.105 1.00 91.38 739 LEU A N 1
ATOM 5927 C CA . LEU A 1 739 ? -0.545 5.165 0.296 1.00 91.38 739 LEU A CA 1
ATOM 5928 C C . LEU A 1 739 ? -1.777 6.046 0.576 1.00 91.38 739 LEU A C 1
ATOM 5930 O O . LEU A 1 739 ? -2.424 5.876 1.608 1.00 91.38 739 LEU A O 1
ATOM 5934 N N . PHE A 1 740 ? -2.132 6.952 -0.339 1.00 94.19 740 PHE A N 1
ATOM 5935 C CA . PHE A 1 740 ? -3.347 7.764 -0.228 1.00 94.19 740 PHE A CA 1
ATOM 5936 C C . PHE A 1 740 ? -4.612 6.893 -0.191 1.00 94.19 740 PHE A C 1
ATOM 5938 O O . PHE A 1 740 ? -5.511 7.171 0.605 1.00 94.19 740 PHE A O 1
ATOM 5945 N N . PHE A 1 741 ? -4.691 5.823 -0.993 1.00 95.56 741 PHE A N 1
ATOM 5946 C CA . PHE A 1 741 ? -5.832 4.904 -0.946 1.00 95.56 741 PHE A CA 1
ATOM 5947 C C . PHE A 1 741 ? -5.928 4.202 0.411 1.00 95.56 741 PHE A C 1
ATOM 5949 O O . PHE A 1 741 ? -7.002 4.207 1.007 1.00 95.56 741 PHE A O 1
ATOM 5956 N N . ALA A 1 742 ? -4.810 3.683 0.930 1.00 94.31 742 ALA A N 1
ATOM 5957 C CA . ALA A 1 742 ? -4.772 3.029 2.237 1.00 94.31 742 ALA A CA 1
ATOM 5958 C C . ALA A 1 742 ? -5.216 3.972 3.368 1.00 94.31 742 ALA A C 1
ATOM 5960 O O . ALA A 1 742 ? -6.126 3.641 4.127 1.00 94.31 742 ALA A O 1
ATOM 5961 N N . VAL A 1 743 ? -4.659 5.189 3.413 1.00 93.19 743 VAL A N 1
ATOM 5962 C CA . VAL A 1 743 ? -5.076 6.232 4.364 1.00 93.19 743 VAL A CA 1
ATOM 5963 C C . VAL A 1 743 ? -6.563 6.565 4.212 1.00 93.19 743 VAL A C 1
ATOM 5965 O O . VAL A 1 743 ? -7.250 6.684 5.221 1.00 93.19 743 VAL A O 1
ATOM 5968 N N . SER A 1 744 ? -7.088 6.650 2.985 1.00 95.94 744 SER A N 1
ATOM 5969 C CA . SER A 1 744 ? -8.510 6.933 2.734 1.00 95.94 744 SER A CA 1
ATOM 5970 C C . SER A 1 744 ? -9.446 5.844 3.273 1.00 95.94 744 SER A C 1
ATOM 5972 O O . SER A 1 744 ? -10.523 6.169 3.768 1.00 95.94 744 SER A O 1
ATOM 5974 N N . TRP A 1 745 ? -9.051 4.566 3.199 1.00 96.00 745 TRP A N 1
ATOM 5975 C CA . TRP A 1 745 ? -9.853 3.441 3.705 1.00 96.00 745 TRP A CA 1
ATOM 5976 C C . TRP A 1 745 ? -9.940 3.420 5.238 1.00 96.00 745 TRP A C 1
ATOM 5978 O O . TRP A 1 745 ? -10.963 3.004 5.775 1.00 96.00 745 TRP A O 1
ATOM 5988 N N . GLY A 1 746 ? -8.909 3.901 5.942 1.00 93.44 746 GLY A N 1
ATOM 5989 C CA . GLY A 1 746 ? -8.980 4.157 7.385 1.00 93.44 746 GLY A CA 1
ATOM 5990 C C . GLY A 1 746 ? -9.778 5.426 7.705 1.00 93.44 746 GLY A C 1
ATOM 5991 O O . GLY A 1 746 ? -10.726 5.393 8.487 1.00 93.44 746 GLY A O 1
ATOM 5992 N N . LEU A 1 747 ? -9.447 6.538 7.042 1.00 92.94 747 LEU A N 1
ATOM 5993 C CA . LEU A 1 747 ? -9.975 7.877 7.323 1.00 92.94 747 LEU A CA 1
ATOM 5994 C C . LEU A 1 747 ? -11.499 7.992 7.193 1.00 92.94 747 LEU A C 1
ATOM 5996 O O . LEU A 1 747 ? -12.119 8.700 7.983 1.00 92.94 747 LEU A O 1
ATOM 6000 N N . ILE A 1 748 ? -12.113 7.270 6.251 1.00 95.00 748 ILE A N 1
ATOM 6001 C CA . ILE A 1 748 ? -13.576 7.255 6.081 1.00 95.00 748 ILE A CA 1
ATOM 6002 C C . ILE A 1 748 ? -14.329 6.611 7.264 1.00 95.00 748 ILE A C 1
ATOM 6004 O O . ILE A 1 748 ? -15.537 6.777 7.383 1.00 95.00 748 ILE A O 1
ATOM 6008 N N . THR A 1 749 ? -13.629 5.901 8.157 1.00 92.94 749 THR A N 1
ATOM 6009 C CA . THR A 1 749 ? -14.204 5.304 9.381 1.00 92.94 749 THR A CA 1
ATOM 6010 C C . THR A 1 749 ? -14.015 6.162 10.640 1.00 92.94 749 THR A C 1
ATOM 6012 O O . THR A 1 749 ? -14.488 5.801 11.720 1.00 92.94 749 THR A O 1
ATOM 6015 N N . GLY A 1 750 ? -13.324 7.301 10.521 1.00 89.19 750 GLY A N 1
ATOM 6016 C CA . GLY A 1 750 ? -12.933 8.137 11.654 1.00 89.19 750 GLY A CA 1
ATOM 6017 C C . GLY A 1 750 ? -11.814 7.519 12.504 1.00 89.19 750 GLY A C 1
ATOM 6018 O O . GLY A 1 750 ? -11.002 6.731 12.024 1.00 89.19 750 GLY A O 1
ATOM 6019 N N . PHE A 1 751 ? -11.749 7.909 13.781 1.00 90.69 751 PHE A N 1
ATOM 6020 C CA . PHE A 1 751 ? -10.634 7.587 14.692 1.00 90.69 751 PHE A CA 1
ATOM 6021 C C . PHE A 1 751 ? -11.046 6.809 15.957 1.00 90.69 751 PHE A C 1
ATOM 6023 O O . PHE A 1 751 ? -10.225 6.606 16.846 1.00 90.69 751 PHE A O 1
ATOM 6030 N N . LYS A 1 752 ? -12.306 6.359 16.056 1.00 86.38 752 LYS A N 1
ATOM 6031 C CA . LYS A 1 752 ? -12.821 5.625 17.231 1.00 86.38 752 LYS A CA 1
ATOM 6032 C C . LYS A 1 752 ? -12.229 4.216 17.390 1.00 86.38 752 LYS A C 1
ATOM 6034 O O . LYS A 1 752 ? -12.147 3.721 18.510 1.00 86.38 752 LYS A O 1
ATOM 6039 N N . SER A 1 753 ? -11.811 3.587 16.289 1.00 90.00 753 SER A N 1
ATOM 6040 C CA . SER A 1 753 ? -11.177 2.264 16.267 1.00 90.00 753 SER A CA 1
ATOM 6041 C C . SER A 1 753 ? -9.778 2.332 15.639 1.00 90.00 753 SER A C 1
ATOM 6043 O O . SER A 1 753 ? -9.618 2.962 14.592 1.00 90.00 753 SER A O 1
ATOM 6045 N N . PRO A 1 754 ? -8.764 1.646 16.204 1.00 91.69 754 PRO A N 1
ATOM 6046 C CA . PRO A 1 754 ? -7.446 1.522 15.585 1.00 91.69 754 PRO A CA 1
ATOM 6047 C C . PRO A 1 754 ? -7.399 0.514 14.421 1.00 91.69 754 PRO A C 1
ATOM 6049 O O . PRO A 1 754 ? -6.482 0.580 13.603 1.00 91.69 754 PRO A O 1
ATOM 6052 N N . PHE A 1 755 ? -8.345 -0.429 14.306 1.00 93.88 755 PHE A N 1
ATOM 6053 C CA . PHE A 1 755 ? -8.232 -1.522 13.326 1.00 93.88 755 PHE A CA 1
ATOM 6054 C C . PHE A 1 755 ? -8.385 -1.094 11.857 1.00 93.88 755 PHE A C 1
ATOM 6056 O O . PHE A 1 755 ? -7.598 -1.581 11.043 1.00 93.88 755 PHE A O 1
ATOM 6063 N N . PRO A 1 756 ? -9.286 -0.164 11.477 1.00 94.69 756 PRO A N 1
ATOM 6064 C CA . PRO A 1 756 ? -9.311 0.399 10.123 1.00 94.69 756 PRO A CA 1
ATOM 6065 C C . PRO A 1 756 ? -7.980 1.040 9.696 1.00 94.69 756 PRO A C 1
ATOM 6067 O O . PRO A 1 756 ? -7.645 1.043 8.513 1.00 94.69 756 PRO A O 1
ATOM 6070 N N . TRP A 1 757 ? -7.189 1.532 10.655 1.00 93.50 757 TRP A N 1
ATOM 6071 C CA . TRP A 1 757 ? -5.887 2.162 10.419 1.00 93.50 757 TRP A CA 1
ATOM 6072 C C . TRP A 1 757 ? -4.718 1.175 10.319 1.00 93.50 757 TRP A C 1
ATOM 6074 O O . TRP A 1 757 ? -3.637 1.565 9.872 1.00 93.50 757 TRP A O 1
ATOM 6084 N N . PHE A 1 758 ? -4.916 -0.104 10.668 1.00 93.12 758 PHE A N 1
ATOM 6085 C CA . PHE A 1 758 ? -3.872 -1.128 10.557 1.00 93.12 758 PHE A CA 1
ATOM 6086 C C . PHE A 1 758 ? -3.324 -1.232 9.132 1.00 93.12 758 PHE A C 1
ATOM 6088 O O . PHE A 1 758 ? -2.106 -1.236 8.951 1.00 93.12 758 PHE A O 1
ATOM 6095 N N . TYR A 1 759 ? -4.209 -1.264 8.125 1.00 92.62 759 TYR A N 1
ATOM 6096 C CA . TYR A 1 759 ? -3.790 -1.326 6.726 1.00 92.62 759 TYR A CA 1
ATOM 6097 C C . TYR A 1 759 ? -2.912 -0.121 6.370 1.00 92.62 759 TYR A C 1
ATOM 6099 O O . TYR A 1 759 ? -1.796 -0.316 5.896 1.00 92.62 759 TYR A O 1
ATOM 6107 N N . SER A 1 760 ? -3.349 1.100 6.695 1.00 91.94 760 SER A N 1
ATOM 6108 C CA . SER A 1 760 ? -2.599 2.343 6.470 1.00 91.94 760 SER A CA 1
ATOM 6109 C C . SER A 1 760 ? -1.178 2.287 7.041 1.00 91.94 760 SER A C 1
ATOM 6111 O O . SER A 1 760 ? -0.217 2.586 6.334 1.00 91.94 760 SER A O 1
ATOM 6113 N N . VAL A 1 761 ? -1.028 1.865 8.303 1.00 88.75 761 VAL A N 1
ATOM 6114 C CA . VAL A 1 761 ? 0.269 1.818 9.002 1.00 88.75 761 VAL A CA 1
ATOM 6115 C C . VAL A 1 761 ? 1.167 0.702 8.456 1.00 88.75 761 VAL A C 1
ATOM 6117 O O . VAL A 1 761 ? 2.324 0.952 8.111 1.00 88.75 761 VAL A O 1
ATOM 6120 N N . PHE A 1 762 ? 0.636 -0.518 8.322 1.00 89.44 762 PHE A N 1
ATOM 6121 C CA . PHE A 1 762 ? 1.361 -1.672 7.778 1.00 89.44 762 PHE A CA 1
ATOM 6122 C C . PHE A 1 762 ? 1.863 -1.399 6.354 1.00 89.44 762 PHE A C 1
ATOM 6124 O O . PHE A 1 762 ? 3.025 -1.647 6.016 1.00 89.44 762 PHE A O 1
ATOM 6131 N N . PHE A 1 763 ? 0.986 -0.853 5.515 1.00 88.50 763 PHE A N 1
ATOM 6132 C CA . PHE A 1 763 ? 1.241 -0.623 4.104 1.00 88.50 763 PHE A CA 1
ATOM 6133 C C . PHE A 1 763 ? 2.193 0.555 3.864 1.00 88.50 763 PHE A C 1
ATOM 6135 O O . PHE A 1 763 ? 3.045 0.461 2.981 1.00 88.50 763 PHE A O 1
ATOM 6142 N N . ALA A 1 764 ? 2.145 1.608 4.692 1.00 85.19 764 ALA A N 1
ATOM 6143 C CA . ALA A 1 764 ? 3.139 2.685 4.679 1.00 85.19 764 ALA A CA 1
ATOM 6144 C C . ALA A 1 764 ? 4.559 2.157 4.951 1.00 85.19 764 ALA A C 1
ATOM 6146 O O . ALA A 1 764 ? 5.477 2.414 4.167 1.00 85.19 764 ALA A O 1
ATOM 6147 N N . GLY A 1 765 ? 4.734 1.360 6.013 1.00 83.94 765 GLY A N 1
ATOM 6148 C CA . GLY A 1 765 ? 6.021 0.734 6.337 1.00 83.94 765 GLY A CA 1
ATOM 6149 C C . GLY A 1 765 ? 6.520 -0.195 5.223 1.00 83.94 765 GLY A C 1
ATOM 6150 O O . GLY A 1 765 ? 7.684 -0.121 4.819 1.00 83.94 765 GLY A O 1
ATOM 6151 N N . MET A 1 766 ? 5.621 -1.012 4.662 1.00 84.94 766 MET A N 1
ATOM 6152 C CA . MET A 1 766 ? 5.916 -1.888 3.524 1.00 84.94 766 MET A CA 1
ATOM 6153 C C . MET A 1 766 ? 6.359 -1.095 2.286 1.00 84.94 766 MET A C 1
ATOM 6155 O O . MET A 1 766 ? 7.376 -1.441 1.685 1.00 84.94 766 MET A O 1
ATOM 6159 N N . ILE A 1 767 ? 5.663 -0.009 1.930 1.00 86.06 767 ILE A N 1
ATOM 6160 C CA . ILE A 1 767 ? 6.006 0.843 0.782 1.00 86.06 767 ILE A CA 1
ATOM 6161 C C . ILE A 1 767 ? 7.368 1.521 0.952 1.00 86.06 767 ILE A C 1
ATOM 6163 O O . ILE A 1 767 ? 8.145 1.544 -0.003 1.00 86.06 767 ILE A O 1
ATOM 6167 N N . ILE A 1 768 ? 7.690 2.038 2.141 1.00 79.12 768 ILE A N 1
ATOM 6168 C CA . ILE A 1 768 ? 8.983 2.690 2.403 1.00 79.12 768 ILE A CA 1
ATOM 6169 C C . ILE A 1 768 ? 10.124 1.673 2.259 1.00 79.12 768 ILE A C 1
ATOM 6171 O O . ILE A 1 768 ? 11.065 1.901 1.495 1.00 79.12 768 ILE A O 1
ATOM 6175 N N . HIS A 1 769 ? 10.004 0.507 2.903 1.00 79.25 769 HIS A N 1
ATOM 6176 C CA . HIS A 1 769 ? 10.979 -0.579 2.781 1.00 79.25 769 HIS A CA 1
ATOM 6177 C C . HIS A 1 769 ? 11.126 -1.070 1.327 1.00 79.25 769 HIS A C 1
ATOM 6179 O O . HIS A 1 769 ? 12.241 -1.242 0.828 1.00 79.25 769 HIS A O 1
ATOM 6185 N N . ARG A 1 770 ? 10.005 -1.232 0.609 1.00 83.69 770 ARG A N 1
ATOM 6186 C CA . ARG A 1 770 ? 9.971 -1.614 -0.811 1.00 83.69 770 ARG A CA 1
ATOM 6187 C C . ARG A 1 770 ? 10.670 -0.581 -1.691 1.00 83.69 770 ARG A C 1
ATOM 6189 O O . ARG A 1 770 ? 11.463 -0.971 -2.542 1.00 83.69 770 ARG A O 1
ATOM 6196 N N . ALA A 1 771 ? 10.419 0.711 -1.484 1.00 81.75 771 ALA A N 1
ATOM 6197 C CA . ALA A 1 771 ? 11.038 1.784 -2.256 1.00 81.75 771 ALA A CA 1
ATOM 6198 C C . ALA A 1 771 ? 12.563 1.789 -2.094 1.00 81.75 771 ALA A C 1
ATOM 6200 O O . ALA A 1 771 ? 13.262 1.713 -3.102 1.00 81.75 771 ALA A O 1
ATOM 6201 N N . LEU A 1 772 ? 13.069 1.789 -0.856 1.00 76.88 772 LEU A N 1
ATOM 6202 C CA . LEU A 1 772 ? 14.509 1.765 -0.567 1.00 76.88 772 LEU A CA 1
ATOM 6203 C C . LEU A 1 772 ? 15.193 0.542 -1.207 1.00 76.88 772 LEU A C 1
ATOM 6205 O O . LEU A 1 772 ? 16.183 0.680 -1.927 1.00 76.88 772 LEU A O 1
ATOM 6209 N N . ARG A 1 773 ? 14.608 -0.653 -1.031 1.00 80.00 773 ARG A N 1
ATOM 6210 C CA . ARG A 1 773 ? 15.106 -1.908 -1.620 1.00 80.00 773 ARG A CA 1
ATOM 6211 C C . ARG A 1 773 ? 15.088 -1.897 -3.152 1.00 80.00 773 ARG A C 1
ATOM 6213 O O . ARG A 1 773 ? 15.998 -2.439 -3.777 1.00 80.00 773 ARG A O 1
ATOM 6220 N N . ASP A 1 774 ? 14.057 -1.314 -3.765 1.00 80.44 774 ASP A N 1
ATOM 6221 C CA . ASP A 1 774 ? 13.963 -1.186 -5.221 1.00 80.44 774 ASP A CA 1
ATOM 6222 C C . ASP A 1 774 ? 15.065 -0.266 -5.774 1.00 80.44 774 ASP A C 1
ATOM 6224 O O . ASP A 1 774 ? 15.622 -0.555 -6.832 1.00 80.44 774 ASP A O 1
ATOM 6228 N N . ILE A 1 775 ? 15.365 0.846 -5.090 1.00 83.56 775 ILE A N 1
ATOM 6229 C CA . ILE A 1 775 ? 16.310 1.862 -5.576 1.00 83.56 775 ILE A CA 1
ATOM 6230 C C . ILE A 1 775 ? 17.747 1.363 -5.468 1.00 83.56 775 ILE A C 1
ATOM 6232 O O . ILE A 1 775 ? 18.492 1.490 -6.436 1.00 83.56 775 ILE A O 1
ATOM 6236 N N . GLU A 1 776 ? 18.122 0.713 -4.363 1.00 80.75 776 GLU A N 1
ATOM 6237 C CA . GLU A 1 776 ? 19.465 0.137 -4.223 1.00 80.75 776 GLU A CA 1
ATOM 6238 C C . GLU A 1 776 ? 19.728 -0.933 -5.299 1.00 80.75 776 GLU A C 1
ATOM 6240 O O . GLU A 1 776 ? 20.762 -0.913 -5.966 1.00 80.75 776 GLU A O 1
ATOM 6245 N N . LYS A 1 777 ? 18.733 -1.787 -5.594 1.00 76.88 777 LYS A N 1
ATOM 6246 C CA . LYS A 1 777 ? 18.794 -2.725 -6.731 1.00 76.88 777 LYS A CA 1
ATOM 6247 C C . LYS A 1 777 ? 18.931 -2.013 -8.086 1.00 76.88 777 LYS A C 1
ATOM 6249 O O . LYS A 1 777 ? 19.596 -2.537 -8.978 1.00 76.88 777 LYS A O 1
ATOM 6254 N N . CYS A 1 778 ? 18.323 -0.837 -8.262 1.00 83.69 778 CYS A N 1
ATOM 6255 C CA . CYS A 1 778 ? 18.449 -0.050 -9.493 1.00 83.69 778 CYS A CA 1
ATOM 6256 C C . CYS A 1 778 ? 19.813 0.652 -9.614 1.00 83.69 778 CYS A C 1
ATOM 6258 O O . CYS A 1 778 ? 20.371 0.665 -10.711 1.00 83.69 778 CYS A O 1
ATOM 6260 N N . ARG A 1 779 ? 20.388 1.150 -8.510 1.00 83.44 779 ARG A N 1
ATOM 6261 C CA . ARG A 1 779 ? 21.775 1.645 -8.452 1.00 83.44 779 ARG A CA 1
ATOM 6262 C C . ARG A 1 779 ? 22.760 0.545 -8.825 1.00 83.44 779 ARG A C 1
ATOM 6264 O O . ARG A 1 779 ? 23.568 0.736 -9.730 1.00 83.44 779 ARG A O 1
ATOM 6271 N N . GLU A 1 780 ? 22.636 -0.625 -8.196 1.00 81.06 780 GLU A N 1
ATOM 6272 C CA . GLU A 1 780 ? 23.484 -1.783 -8.492 1.00 81.06 780 GLU A CA 1
ATOM 6273 C C . GLU A 1 780 ? 23.334 -2.308 -9.932 1.00 81.06 780 GLU A C 1
ATOM 6275 O O . GLU A 1 780 ? 24.304 -2.855 -10.453 1.00 81.06 780 GLU A O 1
ATOM 6280 N N . LYS A 1 781 ? 22.151 -2.207 -10.569 1.00 77.44 781 LYS A N 1
ATOM 6281 C CA . LYS A 1 781 ? 21.965 -2.677 -11.958 1.00 77.44 781 LYS A CA 1
ATOM 6282 C C . LYS A 1 781 ? 22.394 -1.648 -13.009 1.00 77.44 781 LYS A C 1
ATOM 6284 O O . LYS A 1 781 ? 23.012 -2.032 -13.996 1.00 77.44 781 LYS A O 1
ATOM 6289 N N . TYR A 1 782 ? 22.025 -0.375 -12.856 1.00 80.88 782 TYR A N 1
ATOM 6290 C CA . TYR A 1 782 ? 22.153 0.611 -13.940 1.00 80.88 782 TYR A CA 1
ATOM 6291 C C . TYR A 1 782 ? 23.279 1.642 -13.737 1.00 80.88 782 TYR A C 1
ATOM 6293 O O . TYR A 1 782 ? 23.566 2.400 -14.665 1.00 80.88 782 TYR A O 1
ATOM 6301 N N . GLY A 1 783 ? 23.929 1.682 -12.566 1.00 86.44 783 GLY A N 1
ATOM 6302 C CA . GLY A 1 783 ? 25.133 2.486 -12.321 1.00 86.44 783 GLY A CA 1
ATOM 6303 C C . GLY A 1 783 ? 24.961 3.973 -12.654 1.00 86.44 783 GLY A C 1
ATOM 6304 O O . GLY A 1 783 ? 24.029 4.625 -12.182 1.00 86.44 783 GLY A O 1
ATOM 6305 N N . GLU A 1 784 ? 25.843 4.516 -13.496 1.00 87.44 784 GLU A N 1
ATOM 6306 C CA . GLU A 1 784 ? 25.810 5.931 -13.904 1.00 87.44 784 GLU A CA 1
ATOM 6307 C C . GLU A 1 784 ? 24.494 6.336 -14.591 1.00 87.44 784 GLU A C 1
ATOM 6309 O O . GLU A 1 784 ? 24.025 7.456 -14.400 1.00 87.44 784 GLU A O 1
ATOM 6314 N N . ALA A 1 785 ? 23.836 5.423 -15.316 1.00 88.06 785 ALA A N 1
ATOM 6315 C CA . ALA A 1 785 ? 22.530 5.696 -15.921 1.00 88.06 785 ALA A CA 1
ATOM 6316 C C . ALA A 1 785 ? 21.413 5.833 -14.868 1.00 88.06 785 ALA A C 1
ATOM 6318 O O . ALA A 1 785 ? 20.427 6.531 -15.107 1.00 88.06 785 ALA A O 1
ATOM 6319 N N . TRP A 1 786 ? 21.573 5.227 -13.682 1.00 91.12 786 TRP A N 1
ATOM 6320 C CA . TRP A 1 786 ? 20.692 5.507 -12.547 1.00 91.12 786 TRP A CA 1
ATOM 6321 C C . TRP A 1 786 ? 20.999 6.859 -11.906 1.00 91.12 786 TRP A C 1
ATOM 6323 O O . TRP A 1 786 ? 20.067 7.604 -11.631 1.00 91.12 786 TRP A O 1
ATOM 6333 N N . LYS A 1 787 ? 22.276 7.222 -11.725 1.00 90.00 787 LYS A N 1
ATOM 6334 C CA . LYS A 1 787 ? 22.647 8.547 -11.191 1.00 90.00 787 LYS A CA 1
ATOM 6335 C C . LYS A 1 787 ? 22.125 9.682 -12.075 1.00 90.00 787 LYS A C 1
ATOM 6337 O O . LYS A 1 787 ? 21.625 10.679 -11.566 1.00 90.00 787 LYS A O 1
ATOM 6342 N N . GLU A 1 788 ? 22.187 9.517 -13.395 1.00 90.50 788 GLU A N 1
ATOM 6343 C CA . GLU A 1 788 ? 21.604 10.469 -14.346 1.00 90.50 788 GLU A CA 1
ATOM 6344 C C . GLU A 1 788 ? 20.068 10.517 -14.241 1.00 90.50 788 GLU A C 1
ATOM 6346 O O . GLU A 1 788 ? 19.483 11.598 -14.301 1.00 90.50 788 GLU A O 1
ATOM 6351 N N . TYR A 1 789 ? 19.403 9.383 -13.990 1.00 92.00 789 TYR A N 1
ATOM 6352 C CA . TYR A 1 789 ? 17.964 9.356 -13.705 1.00 92.00 789 TYR A CA 1
ATOM 6353 C C . TYR A 1 789 ? 17.616 10.043 -12.373 1.00 92.00 789 TYR A C 1
ATOM 6355 O O . TYR A 1 789 ? 16.654 10.804 -12.312 1.00 92.00 789 TYR A O 1
ATOM 6363 N N . GLU A 1 790 ? 18.421 9.858 -11.325 1.00 90.25 790 GLU A N 1
ATOM 6364 C CA . GLU A 1 790 ? 18.291 10.568 -10.044 1.00 90.25 790 GLU A CA 1
ATOM 6365 C C . GLU A 1 790 ? 18.553 12.077 -10.187 1.00 90.25 790 GLU A C 1
ATOM 6367 O O . GLU A 1 790 ? 17.920 12.871 -9.491 1.00 90.25 790 GLU A O 1
ATOM 6372 N N . ARG A 1 791 ? 19.429 12.488 -11.116 1.00 90.50 791 ARG A N 1
ATOM 6373 C CA . ARG A 1 791 ? 19.696 13.897 -11.446 1.00 90.50 791 ARG A CA 1
ATOM 6374 C C . ARG A 1 791 ? 18.547 14.543 -12.226 1.00 90.50 791 ARG A C 1
ATOM 6376 O O . ARG A 1 791 ? 18.196 15.684 -11.936 1.00 90.50 791 ARG A O 1
ATOM 6383 N N . GLN A 1 792 ? 17.972 13.842 -13.206 1.00 89.25 792 GLN A N 1
ATOM 6384 C CA . GLN A 1 792 ? 16.838 14.339 -13.997 1.00 89.25 792 GLN A CA 1
ATOM 6385 C C . GLN A 1 792 ? 15.519 14.323 -13.212 1.00 89.25 792 GLN A C 1
ATOM 6387 O O . GLN A 1 792 ? 14.705 15.231 -13.361 1.00 89.25 792 GLN A O 1
ATOM 6392 N N . VAL A 1 793 ? 15.310 13.307 -12.370 1.00 90.44 793 VAL A N 1
ATOM 6393 C CA . VAL A 1 793 ? 14.071 13.078 -11.614 1.00 90.44 793 VAL A CA 1
ATOM 6394 C C . VAL A 1 793 ? 14.409 13.017 -10.121 1.00 90.44 793 VAL A C 1
ATOM 6396 O O . VAL A 1 793 ? 14.457 11.925 -9.548 1.00 90.44 793 VAL A O 1
ATOM 6399 N N . PRO A 1 794 ? 14.675 14.163 -9.462 1.00 83.06 794 PRO A N 1
ATOM 6400 C CA . PRO A 1 794 ? 15.212 14.194 -8.100 1.00 83.06 794 PRO A CA 1
ATOM 6401 C C . PRO A 1 794 ? 14.216 13.721 -7.037 1.00 83.06 794 PRO A C 1
ATOM 6403 O O . PRO A 1 794 ? 14.637 13.131 -6.041 1.00 83.06 794 PRO A O 1
ATOM 6406 N N . TYR A 1 795 ? 12.915 13.933 -7.253 1.00 85.38 795 TYR A N 1
ATOM 6407 C CA . TYR A 1 795 ? 11.855 13.556 -6.320 1.00 85.38 795 TYR A CA 1
ATOM 6408 C C . TYR A 1 795 ? 11.632 12.041 -6.306 1.00 85.38 795 TYR A C 1
ATOM 6410 O O . TYR A 1 795 ? 11.398 11.423 -7.349 1.00 85.38 795 TYR A O 1
ATOM 6418 N N . LEU A 1 796 ? 11.646 11.435 -5.117 1.00 82.94 796 LEU A N 1
ATOM 6419 C CA . LEU A 1 796 ? 11.339 10.014 -4.980 1.00 82.94 796 LEU A CA 1
ATOM 6420 C C . LEU A 1 796 ? 9.829 9.746 -5.081 1.00 82.94 796 LEU A C 1
ATOM 6422 O O . LEU A 1 796 ? 9.393 9.084 -6.018 1.00 82.94 796 LEU A O 1
ATOM 6426 N N . PHE A 1 797 ? 9.030 10.270 -4.151 1.00 81.69 797 PHE A N 1
ATOM 6427 C CA . PHE A 1 797 ? 7.585 10.015 -4.094 1.00 81.69 797 PHE A CA 1
ATOM 6428 C C . PHE A 1 797 ? 6.756 11.141 -4.731 1.00 81.69 797 PHE A C 1
ATOM 6430 O O . PHE A 1 797 ? 6.078 10.909 -5.730 1.00 81.69 797 PHE A O 1
ATOM 6437 N N . ILE A 1 798 ? 6.832 12.362 -4.189 1.00 78.00 798 ILE A N 1
ATOM 6438 C CA . ILE A 1 798 ? 5.948 13.478 -4.563 1.00 78.00 798 ILE A CA 1
ATOM 6439 C C . ILE A 1 798 ? 6.748 14.575 -5.284 1.00 78.00 798 ILE A C 1
ATOM 6441 O O . ILE A 1 798 ? 7.730 15.053 -4.713 1.00 78.00 798 ILE A O 1
ATOM 6445 N N . PRO A 1 799 ? 6.356 14.995 -6.503 1.00 74.12 799 PRO A N 1
ATOM 6446 C CA . PRO A 1 799 ? 6.959 16.139 -7.181 1.00 74.12 799 PRO A CA 1
ATOM 6447 C C . PRO A 1 799 ? 6.418 17.457 -6.608 1.00 74.12 799 PRO A C 1
ATOM 6449 O O . PRO A 1 799 ? 5.205 17.662 -6.577 1.00 74.12 799 PRO A O 1
ATOM 6452 N N . VAL A 1 800 ? 7.304 18.367 -6.197 1.00 60.56 800 VAL A N 1
ATOM 6453 C CA . VAL A 1 800 ? 6.927 19.684 -5.647 1.00 60.56 800 VAL A CA 1
ATOM 6454 C C . VAL A 1 800 ? 7.320 20.791 -6.624 1.00 60.56 800 VAL A C 1
ATOM 6456 O O . VAL A 1 800 ? 8.464 20.845 -7.067 1.00 60.56 800 VAL A O 1
ATOM 6459 N N . SER A 1 801 ? 6.384 21.682 -6.957 1.00 44.41 801 SER A N 1
ATOM 6460 C CA . SER A 1 801 ? 6.668 22.895 -7.737 1.00 44.41 801 SER A CA 1
ATOM 6461 C C . SER A 1 801 ? 7.124 24.029 -6.808 1.00 44.41 801 SER A C 1
ATOM 6463 O O . SER A 1 801 ? 6.513 24.188 -5.748 1.00 44.41 801 SER A O 1
ATOM 6465 N N . PRO A 1 802 ? 8.111 24.868 -7.190 1.00 38.34 802 PRO A N 1
ATOM 6466 C CA . PRO A 1 802 ? 8.578 25.995 -6.370 1.00 38.34 802 PRO A CA 1
ATOM 6467 C C . PRO A 1 802 ? 7.511 27.069 -6.075 1.00 38.34 802 PRO A C 1
ATOM 6469 O O . PRO A 1 802 ? 7.768 27.974 -5.294 1.00 38.34 802 PRO A O 1
ATOM 6472 N N . VAL A 1 803 ? 6.314 26.971 -6.664 1.00 30.97 803 VAL A N 1
ATOM 6473 C CA . VAL A 1 803 ? 5.189 27.898 -6.438 1.00 30.97 803 VAL A CA 1
ATOM 6474 C C . VAL A 1 803 ? 4.334 27.520 -5.210 1.00 30.97 803 VAL A C 1
ATOM 6476 O O . VAL A 1 803 ? 3.577 28.349 -4.721 1.00 30.97 803 VAL A O 1
ATOM 6479 N N . ILE A 1 804 ? 4.442 26.296 -4.670 1.00 33.50 804 ILE A N 1
ATOM 6480 C CA . ILE A 1 804 ? 3.600 25.811 -3.545 1.00 33.50 804 ILE A CA 1
ATOM 6481 C C . ILE A 1 804 ? 4.355 25.887 -2.198 1.00 33.50 804 ILE A C 1
ATOM 6483 O O . ILE A 1 804 ? 4.261 24.987 -1.363 1.00 33.50 804 ILE A O 1
ATOM 6487 N N . PHE A 1 805 ? 5.163 26.934 -2.001 1.00 32.53 805 PHE A N 1
ATOM 6488 C CA . PHE A 1 805 ? 6.153 26.984 -0.915 1.00 32.53 805 PHE A CA 1
ATOM 6489 C C . PHE A 1 805 ? 5.642 27.510 0.441 1.00 32.53 805 PHE A C 1
ATOM 6491 O O . PHE A 1 805 ? 6.220 27.152 1.460 1.00 32.53 805 PHE A O 1
ATOM 6498 N N . ASP A 1 806 ? 4.544 28.274 0.492 1.00 31.97 806 ASP A N 1
ATOM 6499 C CA . ASP A 1 806 ? 4.104 28.957 1.730 1.00 31.97 806 ASP A CA 1
ATOM 6500 C C . ASP A 1 806 ? 3.124 28.171 2.633 1.00 31.97 806 ASP A C 1
ATOM 6502 O O . ASP A 1 806 ? 2.784 28.639 3.717 1.00 31.97 806 ASP A O 1
ATOM 6506 N N . LEU A 1 807 ? 2.621 26.996 2.217 1.00 25.86 807 LEU A N 1
ATOM 6507 C CA . LEU A 1 807 ? 1.467 26.352 2.887 1.00 25.86 807 LEU A CA 1
ATOM 6508 C C . LEU A 1 807 ? 1.564 24.833 3.158 1.00 25.86 807 LEU A C 1
ATOM 6510 O O . LEU A 1 807 ? 0.575 24.255 3.606 1.00 25.86 807 LEU A O 1
ATOM 6514 N N . SER A 1 808 ? 2.688 24.141 2.891 1.00 28.94 808 SER A N 1
ATOM 6515 C CA . SER A 1 808 ? 2.682 22.654 2.932 1.00 28.94 808 SER A CA 1
ATOM 6516 C C . SER A 1 808 ? 3.958 21.897 3.364 1.00 28.94 808 SER A C 1
ATOM 6518 O O . SER A 1 808 ? 4.045 20.686 3.149 1.00 28.94 808 SER A O 1
ATOM 6520 N N . GLU A 1 809 ? 4.934 22.527 4.030 1.00 34.88 809 GLU A N 1
ATOM 6521 C CA . GLU A 1 809 ? 6.221 21.862 4.348 1.00 34.88 809 GLU A CA 1
ATOM 6522 C C . GLU A 1 809 ? 6.157 20.676 5.341 1.00 34.88 809 GLU A C 1
ATOM 6524 O O . GLU A 1 809 ? 7.012 19.788 5.287 1.00 34.88 809 GLU A O 1
ATOM 6529 N N . ILE A 1 810 ? 5.165 20.631 6.241 1.00 35.72 810 ILE A N 1
ATOM 6530 C CA . ILE A 1 810 ? 5.231 19.825 7.483 1.00 35.72 810 ILE A CA 1
ATOM 6531 C C . ILE A 1 810 ? 5.136 18.297 7.269 1.00 35.72 810 ILE A C 1
ATOM 6533 O O . ILE A 1 810 ? 5.642 17.542 8.096 1.00 35.72 810 ILE A O 1
ATOM 6537 N N . VAL A 1 811 ? 4.516 17.813 6.183 1.00 29.75 811 VAL A N 1
ATOM 6538 C CA . VAL A 1 811 ? 4.220 16.367 6.004 1.00 29.75 811 VAL A CA 1
ATOM 6539 C C . VAL A 1 811 ? 4.973 15.718 4.831 1.00 29.75 811 VAL A C 1
ATOM 6541 O O . VAL A 1 811 ? 5.225 14.513 4.846 1.00 29.75 811 VAL A O 1
ATOM 6544 N N . LEU A 1 812 ? 5.351 16.478 3.797 1.00 32.78 812 LEU A N 1
ATOM 6545 C CA . LEU A 1 812 ? 5.823 15.896 2.530 1.00 32.78 812 LEU A CA 1
ATOM 6546 C C . LEU A 1 812 ? 7.341 15.662 2.457 1.00 32.78 812 LEU A C 1
ATOM 6548 O O . LEU A 1 812 ? 7.787 14.798 1.698 1.00 32.78 812 LEU A O 1
ATOM 6552 N N . THR A 1 813 ? 8.143 16.417 3.207 1.00 36.25 813 THR A N 1
ATOM 6553 C CA . THR A 1 813 ? 9.610 16.474 3.044 1.00 36.25 813 THR A CA 1
ATOM 6554 C C . THR A 1 813 ? 10.330 15.200 3.499 1.00 36.25 813 THR A C 1
ATOM 6556 O O . THR A 1 813 ? 11.308 14.799 2.860 1.00 36.25 813 THR A O 1
ATOM 6559 N N . CYS A 1 814 ? 9.795 14.476 4.492 1.00 33.47 814 CYS A N 1
ATOM 6560 C CA . CYS A 1 814 ? 10.311 13.174 4.946 1.00 33.47 814 CYS A CA 1
ATOM 6561 C C . CYS A 1 814 ? 10.395 12.099 3.842 1.00 33.47 814 CYS A C 1
ATOM 6563 O O . CYS A 1 814 ? 11.128 11.126 3.996 1.00 33.47 814 CYS A O 1
ATOM 6565 N N . PHE A 1 815 ? 9.676 12.257 2.726 1.00 36.97 815 PHE A N 1
ATOM 6566 C CA . PHE A 1 815 ? 9.664 11.288 1.627 1.00 36.97 815 PHE A CA 1
ATOM 6567 C C . PHE A 1 815 ? 10.706 11.556 0.515 1.00 36.97 815 PHE A C 1
ATOM 6569 O O . PHE A 1 815 ? 10.784 10.770 -0.427 1.00 36.97 815 PHE A O 1
ATOM 6576 N N . GLN A 1 816 ? 11.455 12.668 0.514 1.00 38.34 816 GLN A N 1
ATOM 6577 C CA . GLN A 1 816 ? 11.921 13.230 -0.773 1.00 38.34 816 GLN A CA 1
ATOM 6578 C C . GLN A 1 816 ? 13.397 13.047 -1.185 1.00 38.34 816 GLN A C 1
ATOM 6580 O O . GLN A 1 816 ? 13.668 13.203 -2.378 1.00 38.34 816 GLN A O 1
ATOM 6585 N N . ARG A 1 817 ? 14.345 12.689 -0.301 1.00 33.66 817 ARG A N 1
ATOM 6586 C CA . ARG A 1 817 ? 15.771 12.463 -0.667 1.00 33.66 817 ARG A CA 1
ATOM 6587 C C . ARG A 1 817 ? 16.420 11.290 0.083 1.00 33.66 817 ARG A C 1
ATOM 6589 O O . ARG A 1 817 ? 15.934 10.878 1.128 1.00 33.66 817 ARG A O 1
ATOM 6596 N N . GLU A 1 818 ? 17.512 10.757 -0.474 1.00 40.16 818 GLU A N 1
ATOM 6597 C CA . GLU A 1 818 ? 18.116 9.468 -0.089 1.00 40.16 818 GLU A CA 1
ATOM 6598 C C . GLU A 1 818 ? 19.607 9.547 0.327 1.00 40.16 818 GLU A C 1
ATOM 6600 O O . GLU A 1 818 ? 20.326 10.426 -0.154 1.00 40.16 818 GLU A O 1
ATOM 6605 N N . PRO A 1 819 ? 20.096 8.606 1.167 1.00 39.94 819 PRO A N 1
ATOM 6606 C CA . PRO A 1 819 ? 21.505 8.464 1.565 1.00 39.94 819 PRO A CA 1
ATOM 6607 C C . PRO A 1 819 ? 22.294 7.496 0.650 1.00 39.94 819 PRO A C 1
ATOM 6609 O O . PRO A 1 819 ? 21.727 6.523 0.160 1.00 39.94 819 PRO A O 1
ATOM 6612 N N . LEU A 1 820 ? 23.606 7.720 0.434 1.00 32.50 820 LEU A N 1
ATOM 6613 C CA . LEU A 1 820 ? 24.351 7.010 -0.637 1.00 32.50 820 LEU A CA 1
ATOM 6614 C C . LEU A 1 820 ? 25.859 6.704 -0.395 1.00 32.50 820 LEU A C 1
ATOM 6616 O O . LEU A 1 820 ? 26.583 6.483 -1.359 1.00 32.50 820 LEU A O 1
ATOM 6620 N N . TYR A 1 821 ? 26.380 6.685 0.845 1.00 31.39 821 TYR A N 1
ATOM 6621 C CA . TYR A 1 821 ? 27.847 6.547 1.070 1.00 31.39 821 TYR A CA 1
ATOM 6622 C C . TYR A 1 821 ? 28.338 5.487 2.080 1.00 31.39 821 TYR A C 1
ATOM 6624 O O . TYR A 1 821 ? 29.546 5.342 2.258 1.00 31.39 821 TYR A O 1
ATOM 6632 N N . VAL A 1 822 ? 27.463 4.707 2.728 1.00 34.62 822 VAL A N 1
ATOM 6633 C CA . VAL A 1 822 ? 27.875 3.819 3.845 1.00 34.62 822 VAL A CA 1
ATOM 6634 C C . VAL A 1 822 ? 28.188 2.373 3.415 1.00 34.62 822 VAL A C 1
ATOM 6636 O O . VAL A 1 822 ? 29.121 1.758 3.938 1.00 34.62 822 VAL A O 1
ATOM 6639 N N . CYS A 1 823 ? 27.457 1.816 2.443 1.00 33.34 823 CYS A N 1
ATOM 6640 C CA . CYS A 1 823 ? 27.467 0.373 2.148 1.00 33.34 823 CYS A CA 1
ATOM 6641 C C . CYS A 1 823 ? 28.829 -0.191 1.687 1.00 33.34 823 CYS A C 1
ATOM 6643 O O . CYS A 1 823 ? 29.129 -1.358 1.945 1.00 33.34 823 CYS A O 1
ATOM 6645 N N . GLN A 1 824 ? 29.683 0.616 1.046 1.00 31.20 824 GLN A N 1
ATOM 6646 C CA . GLN A 1 824 ? 30.995 0.157 0.564 1.00 31.20 824 GLN A CA 1
ATOM 6647 C C . GLN A 1 824 ? 32.005 -0.105 1.696 1.00 31.20 824 GLN A C 1
ATOM 6649 O O . GLN A 1 824 ? 32.850 -0.989 1.558 1.00 31.20 824 GLN A O 1
ATOM 6654 N N . ALA A 1 825 ? 31.898 0.592 2.834 1.00 29.80 825 ALA A N 1
ATOM 6655 C CA . ALA A 1 825 ? 32.848 0.459 3.943 1.00 29.80 825 ALA A CA 1
ATOM 6656 C C . ALA A 1 825 ? 32.648 -0.823 4.777 1.00 29.80 825 ALA A C 1
ATOM 6658 O O . ALA A 1 825 ? 33.594 -1.332 5.379 1.00 29.80 825 ALA A O 1
ATOM 6659 N N . MET A 1 826 ? 31.428 -1.370 4.821 1.00 31.48 826 MET A N 1
ATOM 6660 C CA . MET A 1 826 ? 31.108 -2.506 5.698 1.00 31.48 826 MET A CA 1
ATOM 6661 C C . MET A 1 826 ? 31.600 -3.858 5.158 1.00 31.48 826 MET A C 1
ATOM 6663 O O . MET A 1 826 ? 31.981 -4.725 5.947 1.00 31.48 826 MET A O 1
ATOM 6667 N N . ARG A 1 827 ? 31.674 -4.045 3.830 1.00 31.97 827 ARG A N 1
ATOM 6668 C CA . ARG A 1 827 ? 32.082 -5.333 3.224 1.00 31.97 827 ARG A CA 1
ATOM 6669 C C . ARG A 1 827 ? 33.529 -5.747 3.529 1.00 31.97 827 ARG A C 1
ATOM 6671 O O . ARG A 1 827 ? 33.810 -6.939 3.506 1.00 31.97 827 ARG A O 1
ATOM 6678 N N . GLN A 1 828 ? 34.425 -4.809 3.849 1.00 31.55 828 GLN A N 1
ATOM 6679 C CA . GLN A 1 828 ? 35.835 -5.113 4.143 1.00 31.55 828 GLN A CA 1
ATOM 6680 C C . GLN A 1 828 ? 36.115 -5.512 5.605 1.00 31.55 828 GLN A C 1
ATOM 6682 O O . GLN A 1 828 ? 37.181 -6.052 5.882 1.00 31.55 828 GLN A O 1
ATOM 6687 N N . ARG A 1 829 ? 35.188 -5.290 6.551 1.00 36.00 829 ARG A N 1
ATOM 6688 C CA . ARG A 1 829 ? 35.414 -5.603 7.982 1.00 36.00 829 ARG A CA 1
ATOM 6689 C C . ARG A 1 829 ? 34.880 -6.966 8.439 1.00 36.00 829 ARG A C 1
ATOM 6691 O O . ARG A 1 829 ? 35.269 -7.439 9.500 1.00 36.00 829 ARG A O 1
ATOM 6698 N N . ALA A 1 830 ? 34.059 -7.637 7.631 1.00 33.41 830 ALA A N 1
ATOM 6699 C CA . ALA A 1 830 ? 33.433 -8.915 7.990 1.00 33.41 830 ALA A CA 1
ATOM 6700 C C . ALA A 1 830 ? 34.367 -10.150 7.937 1.00 33.41 830 ALA A C 1
ATOM 6702 O O . ALA A 1 830 ? 33.931 -11.251 8.262 1.00 33.41 830 ALA A O 1
ATOM 6703 N N . GLN A 1 831 ? 35.632 -9.999 7.524 1.00 29.53 831 GLN A N 1
ATOM 6704 C CA . GLN A 1 831 ? 36.601 -11.106 7.407 1.00 29.53 831 GLN A CA 1
ATOM 6705 C C . GLN A 1 831 ? 37.626 -11.169 8.560 1.00 29.53 831 GLN A C 1
ATOM 6707 O O . GLN A 1 831 ? 38.507 -12.023 8.538 1.00 29.53 831 GLN A O 1
ATOM 6712 N N . GLY A 1 832 ? 37.525 -10.287 9.565 1.00 29.00 832 GLY A N 1
ATOM 6713 C CA . GLY A 1 832 ? 38.580 -10.046 10.560 1.00 29.00 832 GLY A CA 1
ATOM 6714 C C . GLY A 1 832 ? 38.210 -10.276 12.031 1.00 29.00 832 GLY A C 1
ATOM 6715 O O . GLY A 1 832 ? 38.651 -9.491 12.864 1.00 29.00 832 GLY A O 1
ATOM 6716 N N . ALA A 1 833 ? 37.407 -11.295 12.371 1.00 28.00 833 ALA A N 1
ATOM 6717 C CA . ALA A 1 833 ? 37.148 -11.673 13.771 1.00 28.00 833 ALA A CA 1
ATOM 6718 C C . ALA A 1 833 ? 36.781 -13.166 13.943 1.00 28.00 833 ALA A C 1
ATOM 6720 O O . ALA A 1 833 ? 35.775 -13.629 13.404 1.00 28.00 833 ALA A O 1
ATOM 6721 N N . LYS A 1 834 ? 37.579 -13.907 14.726 1.00 28.23 834 LYS A N 1
ATOM 6722 C CA . LYS A 1 834 ? 37.307 -15.254 15.278 1.00 28.23 834 LYS A CA 1
ATOM 6723 C C . LYS A 1 834 ? 38.111 -15.440 16.580 1.00 28.23 834 LYS A C 1
ATOM 6725 O O . LYS A 1 834 ? 39.160 -14.818 16.686 1.00 28.23 834 LYS A O 1
ATOM 6730 N N . SER A 1 835 ? 37.644 -16.357 17.449 1.00 25.66 835 SER A N 1
ATOM 6731 C CA . SER A 1 835 ? 38.088 -16.664 18.839 1.00 25.66 835 SER A CA 1
ATOM 6732 C C . SER A 1 835 ? 37.708 -15.585 19.883 1.00 25.66 835 SER A C 1
ATOM 6734 O O . SER A 1 835 ? 37.577 -14.420 19.518 1.00 25.66 835 SER A O 1
ATOM 6736 N N . LEU A 1 836 ? 37.407 -15.878 21.165 1.00 27.14 836 LEU A N 1
ATOM 6737 C CA . LEU A 1 836 ? 37.588 -17.082 22.020 1.00 27.14 836 LEU A CA 1
ATOM 6738 C C . LEU A 1 836 ? 36.285 -17.561 22.743 1.00 27.14 836 LEU A C 1
ATOM 6740 O O . LEU A 1 836 ? 35.230 -16.958 22.569 1.00 27.14 836 LEU A O 1
ATOM 6744 N N . ASP A 1 837 ? 36.389 -18.640 23.543 1.00 27.23 837 ASP A N 1
ATOM 6745 C CA . ASP A 1 837 ? 35.312 -19.407 24.226 1.00 27.23 837 ASP A CA 1
ATOM 6746 C C . ASP A 1 837 ? 35.171 -19.169 25.773 1.00 27.23 837 ASP A C 1
ATOM 6748 O O . ASP A 1 837 ? 36.019 -18.485 26.353 1.00 27.23 837 ASP A O 1
ATOM 6752 N N . PRO A 1 838 ? 34.121 -19.709 26.462 1.00 52.09 838 PRO A N 1
ATOM 6753 C CA . PRO A 1 838 ? 33.691 -19.323 27.831 1.00 52.09 838 PRO A CA 1
ATOM 6754 C C . PRO A 1 838 ? 33.772 -20.410 28.947 1.00 52.09 838 PRO A C 1
ATOM 6756 O O . PRO A 1 838 ? 33.941 -21.589 28.654 1.00 52.09 838 PRO A O 1
ATOM 6759 N N . HIS A 1 839 ? 33.529 -20.025 30.220 1.00 24.91 839 HIS A N 1
ATOM 6760 C CA . HIS A 1 839 ? 33.316 -20.830 31.469 1.00 24.91 839 HIS A CA 1
ATOM 6761 C C . HIS A 1 839 ? 32.590 -19.925 32.533 1.00 24.91 839 HIS A C 1
ATOM 6763 O O . HIS A 1 839 ? 32.565 -18.717 32.307 1.00 24.91 839 HIS A O 1
ATOM 6769 N N . LEU A 1 840 ? 31.969 -20.309 33.678 1.00 24.73 840 LEU A N 1
ATOM 6770 C CA . LEU A 1 840 ? 31.750 -21.570 34.445 1.00 24.73 840 LEU A CA 1
ATOM 6771 C C . LEU A 1 840 ? 30.400 -21.509 35.267 1.00 24.73 840 LEU A C 1
ATOM 6773 O O . LEU A 1 840 ? 29.507 -20.740 34.923 1.00 24.73 840 LEU A O 1
ATOM 6777 N N . SER A 1 841 ? 30.243 -22.311 36.340 1.00 25.03 841 SER A N 1
ATOM 6778 C CA . SER A 1 841 ? 29.098 -22.478 37.287 1.00 25.03 841 SER A CA 1
ATOM 6779 C C . SER A 1 841 ? 29.327 -21.789 38.671 1.00 25.03 841 SER A C 1
ATOM 6781 O O . SER A 1 841 ? 30.321 -21.084 38.793 1.00 25.03 841 SER A O 1
ATOM 6783 N N . TYR A 1 842 ? 28.549 -21.895 39.779 1.00 25.27 842 TYR A N 1
ATOM 6784 C CA . TYR A 1 842 ? 27.417 -22.739 40.280 1.00 25.27 842 TYR A CA 1
ATOM 6785 C C . TYR A 1 842 ? 26.660 -21.952 41.418 1.00 25.27 842 TYR A C 1
ATOM 6787 O O . TYR A 1 842 ? 27.222 -20.985 41.918 1.00 25.27 842 TYR A O 1
ATOM 6795 N N . SER A 1 843 ? 25.362 -22.124 41.749 1.00 25.83 843 SER A N 1
ATOM 6796 C CA . SER A 1 843 ? 24.676 -23.126 42.632 1.00 25.83 843 SER A CA 1
ATOM 6797 C C . SER A 1 843 ? 25.170 -23.200 44.106 1.00 25.83 843 SER A C 1
ATOM 6799 O O . SER A 1 843 ? 26.368 -23.363 44.304 1.00 25.83 843 SER A O 1
ATOM 6801 N N . GLN A 1 844 ? 24.349 -23.011 45.169 1.00 27.86 844 GLN A N 1
ATOM 6802 C CA . GLN A 1 844 ? 23.504 -23.977 45.962 1.00 27.86 844 GLN A CA 1
ATOM 6803 C C . GLN A 1 844 ? 22.901 -23.241 47.227 1.00 27.86 844 GLN A C 1
ATOM 6805 O O . GLN A 1 844 ? 23.282 -22.088 47.411 1.00 27.86 844 GLN A O 1
ATOM 6810 N N . THR A 1 845 ? 22.140 -23.750 48.238 1.00 25.70 845 THR A N 1
ATOM 6811 C CA . THR A 1 845 ? 20.981 -24.693 48.464 1.00 25.70 845 THR A CA 1
ATOM 6812 C C . THR A 1 845 ? 20.619 -24.687 50.005 1.00 25.70 845 THR A C 1
ATOM 6814 O O . THR A 1 845 ? 21.345 -24.039 50.750 1.00 25.70 845 THR A O 1
ATOM 6817 N N . VAL A 1 846 ? 19.589 -25.430 50.506 1.00 25.12 846 VAL A N 1
ATOM 6818 C CA . VAL A 1 846 ? 19.283 -25.815 51.948 1.00 25.12 846 VAL A CA 1
ATOM 6819 C C . VAL A 1 846 ? 18.455 -24.778 52.784 1.00 25.12 846 VAL A C 1
ATOM 6821 O O . VAL A 1 846 ? 18.880 -23.638 52.882 1.00 25.12 846 VAL A O 1
ATOM 6824 N N . LEU A 1 847 ? 17.186 -24.983 53.242 1.00 24.84 847 LEU A N 1
ATOM 6825 C CA . LEU A 1 847 ? 16.529 -25.885 54.261 1.00 24.84 847 LEU A CA 1
ATOM 6826 C C . LEU A 1 847 ? 16.828 -25.488 55.750 1.00 24.84 847 LEU A C 1
ATOM 6828 O O . LEU A 1 847 ? 17.932 -25.031 56.003 1.00 24.84 847 LEU A O 1
ATOM 6832 N N . LEU A 1 848 ? 15.989 -25.634 56.807 1.00 24.59 848 LEU A N 1
ATOM 6833 C CA . LEU A 1 848 ? 14.589 -26.099 57.047 1.00 24.59 848 LEU A CA 1
ATOM 6834 C C . LEU A 1 848 ? 14.121 -25.739 58.502 1.00 24.59 848 LEU A C 1
ATOM 6836 O O . LEU A 1 848 ? 14.976 -25.767 59.380 1.00 24.59 848 LEU A O 1
ATOM 6840 N N . HIS A 1 849 ? 12.814 -25.511 58.784 1.00 24.66 849 HIS A N 1
ATOM 6841 C CA . HIS A 1 849 ? 11.974 -26.152 59.855 1.00 24.66 849 HIS A CA 1
ATOM 6842 C C . HIS A 1 849 ? 10.619 -25.442 60.170 1.00 24.66 849 HIS A C 1
ATOM 6844 O O . HIS A 1 849 ? 10.353 -24.343 59.696 1.00 24.66 849 HIS A O 1
ATOM 6850 N N . HIS A 1 850 ? 9.729 -26.125 60.918 1.00 25.42 850 HIS A N 1
ATOM 6851 C CA . HIS A 1 850 ? 8.285 -25.840 61.098 1.00 25.42 850 HIS A CA 1
ATOM 6852 C C . HIS A 1 850 ? 7.877 -25.234 62.460 1.00 25.42 850 HIS A C 1
ATOM 6854 O O . HIS A 1 850 ? 8.446 -25.609 63.483 1.00 25.42 850 HIS A O 1
ATOM 6860 N N . THR A 1 851 ? 6.742 -24.508 62.501 1.00 23.91 851 THR A N 1
ATOM 6861 C CA . THR A 1 851 ? 5.552 -24.851 63.339 1.00 23.91 851 THR A CA 1
ATOM 6862 C C . THR A 1 851 ? 4.291 -24.032 62.972 1.00 23.91 851 THR A C 1
ATOM 6864 O O . THR A 1 851 ? 4.382 -23.003 62.311 1.00 23.91 851 THR A O 1
ATOM 6867 N N . THR A 1 852 ? 3.106 -24.534 63.353 1.00 26.08 852 THR A N 1
ATOM 6868 C CA . THR A 1 852 ? 1.725 -24.030 63.088 1.00 26.08 852 THR A CA 1
ATOM 6869 C C . THR A 1 852 ? 0.776 -24.584 64.179 1.00 26.08 852 THR A C 1
ATOM 6871 O O . THR A 1 852 ? 1.254 -25.453 64.915 1.00 26.08 852 THR A O 1
ATOM 6874 N N . PRO A 1 853 ? -0.547 -24.276 64.263 1.00 43.38 853 PRO A N 1
ATOM 6875 C CA . PRO A 1 853 ? -1.413 -23.307 63.549 1.00 43.38 853 PRO A CA 1
ATOM 6876 C C . PRO A 1 853 ? -1.995 -22.242 64.543 1.00 43.38 853 PRO A C 1
ATOM 6878 O O . PRO A 1 853 ? -1.535 -22.193 65.675 1.00 43.38 853 PRO A O 1
ATOM 6881 N N . GLN A 1 854 ? -2.907 -21.296 64.265 1.00 27.39 854 GLN A N 1
ATOM 6882 C CA . GLN A 1 854 ? -4.214 -21.289 63.569 1.00 27.39 854 GLN A CA 1
ATOM 6883 C C . GLN A 1 854 ? -4.636 -19.833 63.204 1.00 27.39 854 GLN A C 1
ATOM 6885 O O . GLN A 1 854 ? -3.972 -18.889 63.613 1.00 27.39 854 GLN A O 1
ATOM 6890 N N . SER A 1 855 ? -5.810 -19.568 62.610 1.00 26.22 855 SER A N 1
ATOM 6891 C CA . SER A 1 855 ? -6.228 -19.851 61.217 1.00 26.22 855 SER A CA 1
ATOM 6892 C C . SER A 1 855 ? -7.705 -19.449 60.993 1.00 26.22 855 SER A C 1
ATOM 6894 O O . SER A 1 855 ? -8.585 -20.124 61.526 1.00 26.22 855 SER A O 1
ATOM 6896 N N . ASP A 1 856 ? -7.992 -18.445 60.152 1.00 26.52 856 ASP A N 1
ATOM 6897 C CA . ASP A 1 856 ? -9.332 -18.234 59.560 1.00 26.52 856 ASP A CA 1
ATOM 6898 C C . ASP A 1 856 ? -9.242 -17.780 58.080 1.00 26.52 856 ASP A C 1
ATOM 6900 O O . ASP A 1 856 ? -8.146 -17.684 57.523 1.00 26.52 856 ASP A O 1
ATOM 6904 N N . ARG A 1 857 ? -10.388 -17.656 57.398 1.00 33.94 857 ARG A N 1
ATOM 6905 C CA . ARG A 1 857 ? -10.543 -17.982 55.962 1.00 33.94 857 ARG A CA 1
ATOM 6906 C C . ARG A 1 857 ? -10.194 -16.880 54.951 1.00 33.94 857 ARG A C 1
ATOM 6908 O O . ARG A 1 857 ? -10.340 -15.689 55.201 1.00 33.94 857 ARG A O 1
ATOM 6915 N N . THR A 1 858 ? -9.825 -17.325 53.747 1.00 27.84 858 THR A N 1
ATOM 6916 C CA . THR A 1 858 ? -9.341 -16.505 52.624 1.00 27.84 858 THR A CA 1
ATOM 6917 C C . THR A 1 858 ? -10.061 -16.806 51.297 1.00 27.84 858 THR A C 1
ATOM 6919 O O . THR A 1 858 ? -10.422 -17.956 51.034 1.00 27.84 858 THR A O 1
ATOM 6922 N N . PRO A 1 859 ? -10.181 -15.818 50.390 1.00 38.28 859 PRO A N 1
ATOM 6923 C CA . PRO A 1 859 ? -10.065 -16.026 48.948 1.00 38.28 859 PRO A CA 1
ATOM 6924 C C . PRO A 1 859 ? -8.578 -16.219 48.590 1.00 38.28 859 PRO A C 1
ATOM 6926 O O . PRO A 1 859 ? -7.709 -15.544 49.139 1.00 38.28 859 PRO A O 1
ATOM 6929 N N . ARG A 1 860 ? -8.251 -17.159 47.696 1.00 38.62 860 ARG A N 1
ATOM 6930 C CA . ARG A 1 860 ? -6.863 -17.622 47.497 1.00 38.62 860 ARG A CA 1
ATOM 6931 C C . ARG A 1 860 ? -6.014 -16.647 46.657 1.00 38.62 860 ARG A C 1
ATOM 6933 O O . ARG A 1 860 ? -6.080 -16.676 45.432 1.00 38.62 860 ARG A O 1
ATOM 6940 N N . ALA A 1 861 ? -5.171 -15.857 47.323 1.00 39.22 861 ALA A N 1
ATOM 6941 C CA . ALA A 1 861 ? -4.113 -15.052 46.703 1.00 39.22 861 ALA A CA 1
ATOM 6942 C C . ALA A 1 861 ? -2.927 -15.904 46.188 1.00 39.22 861 ALA A C 1
ATOM 6944 O O . ALA A 1 861 ? -2.815 -17.099 46.480 1.00 39.22 861 ALA A O 1
ATOM 6945 N N . SER A 1 862 ? -2.032 -15.290 45.404 1.00 48.56 862 SER A N 1
ATOM 6946 C CA . SER A 1 862 ? -0.826 -15.936 44.862 1.00 48.56 862 SER A CA 1
ATOM 6947 C C . SER A 1 862 ? 0.341 -15.944 45.871 1.00 48.56 862 SER A C 1
ATOM 6949 O O . SER A 1 862 ? 0.632 -14.879 46.424 1.00 48.56 862 SER A O 1
ATOM 6951 N N . PRO A 1 863 ? 1.100 -17.054 46.039 1.00 48.75 863 PRO A N 1
ATOM 6952 C CA . PRO A 1 863 ? 2.040 -17.236 47.161 1.00 48.75 863 PRO A CA 1
ATOM 6953 C C . PRO A 1 863 ? 3.168 -16.201 47.312 1.00 48.75 863 PRO A C 1
ATOM 6955 O O . PRO A 1 863 ? 3.776 -16.101 48.374 1.00 48.75 863 PRO A O 1
ATOM 6958 N N . THR A 1 864 ? 3.488 -15.451 46.258 1.00 56.25 864 THR A N 1
ATOM 6959 C CA . THR A 1 864 ? 4.566 -14.452 46.244 1.00 56.25 864 THR A CA 1
ATOM 6960 C C . THR A 1 864 ? 4.180 -13.113 46.875 1.00 56.25 864 THR A C 1
ATOM 6962 O O . THR A 1 864 ? 5.067 -12.377 47.301 1.00 56.25 864 THR A O 1
ATOM 6965 N N . MET A 1 865 ? 2.886 -12.777 46.949 1.00 56.78 865 MET A N 1
ATOM 6966 C CA . MET A 1 865 ? 2.440 -11.476 47.469 1.00 56.78 865 MET A CA 1
ATOM 6967 C C . MET A 1 865 ? 2.411 -11.431 48.996 1.00 56.78 865 MET A C 1
ATOM 6969 O O . MET A 1 865 ? 2.822 -10.433 49.585 1.00 56.78 865 MET A O 1
ATOM 6973 N N . ASP A 1 866 ? 1.993 -12.518 49.642 1.00 60.31 866 ASP A N 1
ATOM 6974 C CA . ASP A 1 866 ? 1.880 -12.568 51.103 1.00 60.31 866 ASP A CA 1
ATOM 6975 C C . ASP A 1 866 ? 3.264 -12.522 51.774 1.00 60.31 866 ASP A C 1
ATOM 6977 O O . ASP A 1 866 ? 3.458 -11.801 52.752 1.00 60.31 866 ASP A O 1
ATOM 6981 N N . ALA A 1 867 ? 4.264 -13.179 51.174 1.00 63.81 867 ALA A N 1
ATOM 6982 C CA . ALA A 1 867 ? 5.659 -13.104 51.612 1.00 63.81 867 ALA A CA 1
ATOM 6983 C C . ALA A 1 867 ? 6.228 -11.670 51.562 1.00 63.81 867 ALA A C 1
ATOM 6985 O O . ALA A 1 867 ? 6.975 -11.271 52.456 1.00 63.81 867 ALA A O 1
ATOM 6986 N N . LEU A 1 868 ? 5.850 -10.876 50.550 1.00 65.25 868 LEU A N 1
ATOM 6987 C CA . LEU A 1 868 ? 6.240 -9.467 50.453 1.00 65.25 868 LEU A CA 1
ATOM 6988 C C . LEU A 1 868 ? 5.520 -8.614 51.508 1.00 65.25 868 LEU A C 1
ATOM 6990 O O . LEU A 1 868 ? 6.159 -7.808 52.183 1.00 65.25 868 LEU A O 1
ATOM 6994 N N . LYS A 1 869 ? 4.208 -8.821 51.691 1.00 73.12 869 LYS A N 1
ATOM 6995 C CA . LYS A 1 869 ? 3.400 -8.115 52.698 1.00 73.12 869 LYS A CA 1
ATOM 6996 C C . LYS A 1 869 ? 3.970 -8.305 54.104 1.00 73.12 869 LYS A C 1
ATOM 6998 O O . LYS A 1 869 ? 4.257 -7.313 54.770 1.00 73.12 869 LYS A O 1
ATOM 7003 N N . SER A 1 870 ? 4.232 -9.546 54.523 1.00 67.50 870 SER A N 1
ATOM 7004 C CA . SER A 1 870 ? 4.788 -9.836 55.854 1.00 67.50 870 SER A CA 1
ATOM 7005 C C . SER A 1 870 ? 6.197 -9.274 56.083 1.00 67.50 870 SER A C 1
ATOM 7007 O O . SER A 1 870 ? 6.531 -8.945 57.218 1.00 67.50 870 SER A O 1
ATOM 7009 N N . ALA A 1 871 ? 7.017 -9.135 55.035 1.00 74.19 871 ALA A N 1
ATOM 7010 C CA . ALA A 1 871 ? 8.359 -8.560 55.147 1.00 74.19 871 ALA A CA 1
ATOM 7011 C C . ALA A 1 871 ? 8.364 -7.019 55.228 1.00 74.19 871 ALA A C 1
ATOM 7013 O O . ALA A 1 871 ? 9.267 -6.442 55.831 1.00 74.19 871 ALA A O 1
ATOM 7014 N N . VAL A 1 872 ? 7.375 -6.349 54.623 1.00 74.31 872 VAL A N 1
ATOM 7015 C CA . VAL A 1 872 ? 7.370 -4.883 54.441 1.00 74.31 872 VAL A CA 1
ATOM 7016 C C . VAL A 1 872 ? 6.425 -4.158 55.408 1.00 74.31 872 VAL A C 1
ATOM 7018 O O . VAL A 1 872 ? 6.790 -3.093 55.908 1.00 74.31 872 VAL A O 1
ATOM 7021 N N . GLN A 1 873 ? 5.263 -4.732 55.749 1.00 79.81 873 GLN A N 1
ATOM 7022 C CA . GLN A 1 873 ? 4.296 -4.123 56.685 1.00 79.81 873 GLN A CA 1
ATOM 7023 C C . GLN A 1 873 ? 4.901 -3.707 58.046 1.00 79.81 873 GLN A C 1
ATOM 7025 O O . GLN A 1 873 ? 4.577 -2.617 58.521 1.00 79.81 873 GLN A O 1
ATOM 7030 N N . PRO A 1 874 ? 5.818 -4.472 58.685 1.00 78.69 874 PRO A N 1
ATOM 7031 C CA . PRO A 1 874 ? 6.440 -4.044 59.943 1.00 78.69 874 PRO A CA 1
ATOM 7032 C C . PRO A 1 874 ? 7.275 -2.763 59.817 1.00 78.69 874 PRO A C 1
ATOM 7034 O O . PRO A 1 874 ? 7.445 -2.045 60.800 1.00 78.69 874 PRO A O 1
ATOM 7037 N N . ILE A 1 875 ? 7.787 -2.464 58.620 1.00 77.94 875 ILE A N 1
ATOM 7038 C CA . ILE A 1 875 ? 8.564 -1.254 58.332 1.00 77.94 875 ILE A CA 1
ATOM 7039 C C . ILE A 1 875 ? 7.611 -0.090 58.039 1.00 77.94 875 ILE A C 1
ATOM 7041 O O . ILE A 1 875 ? 7.783 0.998 58.585 1.00 77.94 875 ILE A O 1
ATOM 7045 N N . THR A 1 876 ? 6.574 -0.309 57.225 1.00 80.06 876 THR A N 1
ATOM 7046 C CA . THR A 1 876 ? 5.655 0.763 56.809 1.00 80.06 876 THR A CA 1
ATOM 7047 C C . THR A 1 876 ? 4.669 1.183 57.898 1.00 80.06 876 THR A C 1
ATOM 7049 O O . THR A 1 876 ? 4.329 2.362 57.981 1.00 80.06 876 THR A O 1
ATOM 7052 N N . HIS A 1 877 ? 4.274 0.277 58.799 1.00 82.56 877 HIS A N 1
ATOM 7053 C CA . HIS A 1 877 ? 3.494 0.623 59.994 1.00 82.56 877 HIS A CA 1
ATOM 7054 C C . HIS A 1 877 ? 4.286 1.458 61.019 1.00 82.56 877 HIS A C 1
ATOM 7056 O O . HIS A 1 877 ? 3.672 2.146 61.831 1.00 82.56 877 HIS A O 1
ATOM 7062 N N . ASN A 1 878 ? 5.625 1.423 60.979 1.00 80.62 878 ASN A N 1
ATOM 7063 C CA . ASN A 1 878 ? 6.519 2.159 61.885 1.00 80.62 878 ASN A CA 1
ATOM 7064 C C . ASN A 1 878 ? 7.213 3.361 61.208 1.00 80.62 878 ASN A C 1
ATOM 7066 O O . ASN A 1 878 ? 8.226 3.858 61.704 1.00 80.62 878 ASN A O 1
ATOM 7070 N N . LEU A 1 879 ? 6.682 3.847 60.079 1.00 80.12 879 LEU A N 1
ATOM 7071 C CA . LEU A 1 879 ? 7.185 5.057 59.426 1.00 80.12 879 LEU A CA 1
ATOM 7072 C C . LEU A 1 879 ? 7.040 6.286 60.351 1.00 80.12 879 LEU A C 1
ATOM 7074 O O . LEU A 1 879 ? 5.939 6.546 60.841 1.00 80.12 879 LEU A O 1
ATOM 7078 N N . PRO A 1 880 ? 8.108 7.082 60.569 1.00 83.38 880 PRO A N 1
ATOM 7079 C CA . PRO A 1 880 ? 8.018 8.343 61.302 1.00 83.38 880 PRO A CA 1
ATOM 7080 C C . PRO A 1 880 ? 6.977 9.282 60.685 1.00 83.38 880 PRO A C 1
ATOM 7082 O O . PRO A 1 880 ? 6.931 9.418 59.461 1.00 83.38 880 PRO A O 1
ATOM 7085 N N . GLN A 1 881 ? 6.196 9.975 61.524 1.00 79.44 881 GLN A N 1
ATOM 7086 C CA . GLN A 1 881 ? 5.092 10.845 61.082 1.00 79.44 881 GLN A CA 1
ATOM 7087 C C . GLN A 1 881 ? 5.468 11.797 59.927 1.00 79.44 881 GLN A C 1
ATOM 7089 O O . GLN A 1 881 ? 4.785 11.738 58.913 1.00 79.44 881 GLN A O 1
ATOM 7094 N N . PRO A 1 882 ? 6.608 12.526 59.937 1.00 77.81 882 PRO A N 1
ATOM 7095 C CA . PRO A 1 882 ? 6.980 13.395 58.812 1.00 77.81 882 PRO A CA 1
ATOM 7096 C C . PRO A 1 882 ? 7.146 12.682 57.457 1.00 77.81 882 PRO A C 1
ATOM 7098 O O . PRO A 1 882 ? 7.019 13.314 56.413 1.00 77.81 882 PRO A O 1
ATOM 7101 N N . ILE A 1 883 ? 7.440 11.377 57.451 1.00 76.31 883 ILE A N 1
ATOM 7102 C CA . ILE A 1 883 ? 7.537 10.564 56.228 1.00 76.31 883 ILE A CA 1
ATOM 7103 C C . ILE A 1 883 ? 6.156 10.016 55.841 1.00 76.31 883 ILE A C 1
ATOM 7105 O O . ILE A 1 883 ? 5.822 9.966 54.656 1.00 76.31 883 ILE A O 1
ATOM 7109 N N . ALA A 1 884 ? 5.329 9.661 56.830 1.00 79.62 884 ALA A N 1
ATOM 7110 C CA . ALA A 1 884 ? 3.939 9.269 56.610 1.00 79.62 884 ALA A CA 1
ATOM 7111 C C . ALA A 1 884 ? 3.100 10.430 56.044 1.00 79.62 884 ALA A C 1
ATOM 7113 O O . ALA A 1 884 ? 2.423 10.243 55.038 1.00 79.62 884 ALA A O 1
ATOM 7114 N N . ASP A 1 885 ? 3.217 11.635 56.606 1.00 79.81 885 ASP A N 1
ATOM 7115 C CA . ASP A 1 885 ? 2.545 12.857 56.145 1.00 79.81 885 ASP A CA 1
ATOM 7116 C C . ASP A 1 885 ? 2.900 13.191 54.688 1.00 79.81 885 ASP A C 1
ATOM 7118 O O . ASP A 1 885 ? 2.020 13.489 53.878 1.00 79.81 885 ASP A O 1
ATOM 7122 N N . VAL A 1 886 ? 4.180 13.073 54.313 1.00 79.19 886 VAL A N 1
ATOM 7123 C CA . VAL A 1 886 ? 4.638 13.244 52.922 1.00 79.19 886 VAL A CA 1
ATOM 7124 C C . VAL A 1 886 ? 4.021 12.187 51.999 1.00 79.19 886 VAL A C 1
ATOM 7126 O O . VAL A 1 886 ? 3.565 12.522 50.905 1.00 79.19 886 VAL A O 1
ATOM 7129 N N . GLY A 1 887 ? 3.943 10.926 52.434 1.00 77.81 887 GLY A N 1
ATOM 7130 C CA . GLY A 1 887 ? 3.293 9.855 51.673 1.00 77.81 887 GLY A CA 1
ATOM 7131 C C . GLY A 1 887 ? 1.776 10.038 51.522 1.00 77.81 887 GLY A C 1
ATOM 7132 O O . GLY A 1 887 ? 1.237 9.810 50.439 1.00 77.81 887 GLY A O 1
ATOM 7133 N N . ILE A 1 888 ? 1.095 10.495 52.576 1.00 83.25 888 ILE A N 1
ATOM 7134 C CA . ILE A 1 888 ? -0.342 10.810 52.587 1.00 83.25 888 ILE A CA 1
ATOM 7135 C C . ILE A 1 888 ? -0.637 12.013 51.686 1.00 83.25 888 ILE A C 1
ATOM 7137 O O . ILE A 1 888 ? -1.610 11.984 50.937 1.00 83.25 888 ILE A O 1
ATOM 7141 N N . SER A 1 889 ? 0.219 13.037 51.708 1.00 77.62 889 SER A N 1
ATOM 7142 C CA . SER A 1 889 ? 0.126 14.214 50.836 1.00 77.62 889 SER A CA 1
ATOM 7143 C C . SER A 1 889 ? 0.318 13.858 49.354 1.00 77.62 889 SER A C 1
ATOM 7145 O O . SER A 1 889 ? -0.401 14.360 48.492 1.00 77.62 889 SER A O 1
ATOM 7147 N N . LEU A 1 890 ? 1.240 12.937 49.041 1.00 76.50 890 LEU A N 1
ATOM 7148 C CA . LEU A 1 890 ? 1.540 12.539 47.660 1.00 76.50 890 LEU A CA 1
ATOM 7149 C C . LEU A 1 890 ? 0.538 11.559 47.040 1.00 76.50 890 LEU A C 1
ATOM 7151 O O . LEU A 1 890 ? 0.217 11.694 45.859 1.00 76.50 890 LEU A O 1
ATOM 7155 N N . LEU A 1 891 ? 0.072 10.567 47.804 1.00 80.31 891 LEU A N 1
ATOM 7156 C CA . LEU A 1 891 ? -0.805 9.496 47.307 1.00 80.31 891 LEU A CA 1
ATOM 7157 C C . LEU A 1 891 ? -2.281 9.686 47.690 1.00 80.31 891 LEU A C 1
ATOM 7159 O O . LEU A 1 891 ? -3.141 8.950 47.210 1.00 80.31 891 LEU A O 1
ATOM 7163 N N . GLY A 1 892 ? -2.586 10.631 48.578 1.00 81.25 892 GLY A N 1
ATOM 7164 C CA . GLY A 1 892 ? -3.870 10.708 49.267 1.00 81.25 892 GLY A CA 1
ATOM 7165 C C . GLY A 1 892 ? -4.014 9.623 50.351 1.00 81.25 892 GLY A C 1
ATOM 7166 O O . GLY A 1 892 ? -3.423 8.542 50.253 1.00 81.25 892 GLY A O 1
ATOM 7167 N N . PRO A 1 893 ? -4.836 9.853 51.392 1.00 79.44 893 PRO A N 1
ATOM 7168 C CA . PRO A 1 893 ? -4.938 8.944 52.536 1.00 79.44 893 PRO A CA 1
ATOM 7169 C C . PRO A 1 893 ? -5.432 7.535 52.164 1.00 79.44 893 PRO A C 1
ATOM 7171 O O . PRO A 1 893 ? -5.010 6.559 52.783 1.00 79.44 893 PRO A O 1
ATOM 7174 N N . SER A 1 894 ? -6.275 7.403 51.131 1.00 81.06 894 SER A N 1
ATOM 7175 C CA . SER A 1 894 ? -6.787 6.104 50.665 1.00 81.06 894 SER A CA 1
ATOM 7176 C C . SER A 1 894 ? -5.690 5.238 50.026 1.00 81.06 894 SER A C 1
ATOM 7178 O O . SER A 1 894 ? -5.454 4.106 50.458 1.00 81.06 894 SER A O 1
ATOM 7180 N N . CYS A 1 895 ? -4.955 5.773 49.045 1.00 83.88 895 CYS A N 1
ATOM 7181 C CA . CYS A 1 895 ? -3.905 5.014 48.364 1.00 83.88 895 CYS A CA 1
ATOM 7182 C C . CYS A 1 895 ? -2.619 4.898 49.189 1.00 83.88 895 CYS A C 1
ATOM 7184 O O . CYS A 1 895 ? -1.956 3.868 49.096 1.00 83.88 895 CYS A O 1
ATOM 7186 N N . TYR A 1 896 ? -2.305 5.856 50.072 1.00 85.88 896 TYR A N 1
ATOM 7187 C CA . TYR A 1 896 ? -1.253 5.665 51.075 1.00 85.88 896 TYR A CA 1
ATOM 7188 C C . TYR A 1 896 ? -1.575 4.484 52.003 1.00 85.88 896 TYR A C 1
ATOM 7190 O O . TYR A 1 896 ? -0.745 3.590 52.185 1.00 85.88 896 TYR A O 1
ATOM 7198 N N . LYS A 1 897 ? -2.804 4.417 52.540 1.00 84.25 897 LYS A N 1
ATOM 7199 C CA . LYS A 1 897 ? -3.228 3.294 53.388 1.00 84.25 897 LYS A CA 1
ATOM 7200 C C . LYS A 1 897 ? -3.231 1.964 52.628 1.00 84.25 897 LYS A C 1
ATOM 7202 O O . LYS A 1 897 ? -2.861 0.942 53.193 1.00 84.25 897 LYS A O 1
ATOM 7207 N N . THR A 1 898 ? -3.608 1.969 51.353 1.00 82.81 898 THR A N 1
ATOM 7208 C CA . THR A 1 898 ? -3.695 0.743 50.544 1.00 82.81 898 THR A CA 1
ATOM 7209 C C . THR A 1 898 ? -2.318 0.232 50.102 1.00 82.81 898 THR A C 1
ATOM 7211 O O . THR A 1 898 ? -2.016 -0.944 50.286 1.00 82.81 898 THR A O 1
ATOM 7214 N N . LEU A 1 899 ? -1.446 1.102 49.580 1.00 82.19 899 LEU A N 1
ATOM 7215 C CA . LEU A 1 899 ? -0.146 0.697 49.029 1.00 82.19 899 LEU A CA 1
ATOM 7216 C C . LEU A 1 899 ? 1.004 0.703 50.028 1.00 82.19 899 LEU A C 1
ATOM 7218 O O . LEU A 1 899 ? 1.869 -0.161 49.950 1.00 82.19 899 LEU A O 1
ATOM 7222 N N . VAL A 1 900 ? 1.067 1.699 50.912 1.00 82.12 900 VAL A N 1
ATOM 7223 C CA . VAL A 1 900 ? 2.218 1.874 51.808 1.00 82.12 900 VAL A CA 1
ATOM 7224 C C . VAL A 1 900 ? 1.945 1.164 53.123 1.00 82.12 900 VAL A C 1
ATOM 7226 O O . VAL A 1 900 ? 2.709 0.288 53.508 1.00 82.12 900 VAL A O 1
ATOM 7229 N N . TYR A 1 901 ? 0.826 1.474 53.779 1.00 81.50 901 TYR A N 1
ATOM 7230 C CA . TYR A 1 901 ? 0.474 0.852 55.057 1.00 81.50 901 TYR A CA 1
ATOM 7231 C C . TYR A 1 901 ? 0.140 -0.642 54.869 1.00 81.50 901 TYR A C 1
ATOM 7233 O O . TYR A 1 901 ? 0.878 -1.499 55.341 1.00 81.50 901 TYR A O 1
ATOM 7241 N N . ASN A 1 902 ? -0.887 -0.974 54.077 1.00 81.94 902 ASN A N 1
ATOM 7242 C CA . ASN A 1 902 ? -1.327 -2.361 53.866 1.00 81.94 902 ASN A CA 1
ATOM 7243 C C . ASN A 1 902 ? -0.455 -3.179 52.883 1.00 81.94 902 ASN A C 1
ATOM 7245 O O . ASN A 1 902 ? -0.589 -4.404 52.845 1.00 81.94 902 ASN A O 1
ATOM 7249 N N . VAL A 1 903 ? 0.421 -2.546 52.089 1.00 78.56 903 VAL A N 1
ATOM 7250 C CA . VAL A 1 903 ? 1.275 -3.204 51.069 1.00 78.56 903 VAL A CA 1
ATOM 7251 C C . VAL A 1 903 ? 0.459 -3.988 50.015 1.00 78.56 903 VAL A C 1
ATOM 7253 O O . VAL A 1 903 ? 0.835 -5.077 49.578 1.00 78.56 903 VAL A O 1
ATOM 7256 N N . ASP A 1 904 ? -0.696 -3.459 49.593 1.00 77.00 904 ASP A N 1
ATOM 7257 C CA . ASP A 1 904 ? -1.582 -4.129 48.629 1.00 77.00 904 ASP A CA 1
ATOM 7258 C C . ASP A 1 904 ? -1.344 -3.705 47.171 1.00 77.00 904 ASP A C 1
ATOM 7260 O O . ASP A 1 904 ? -2.053 -2.879 46.598 1.00 77.00 904 ASP A O 1
ATOM 7264 N N . LEU A 1 905 ? -0.337 -4.316 46.543 1.00 71.94 905 LEU A N 1
ATOM 7265 C CA . LEU A 1 905 ? 0.046 -4.051 45.148 1.00 71.94 905 LEU A CA 1
ATOM 7266 C C . LEU A 1 905 ? -0.975 -4.541 44.096 1.00 71.94 905 LEU A C 1
ATOM 7268 O O . LEU A 1 905 ? -0.752 -4.350 42.903 1.00 71.94 905 LEU A O 1
ATOM 7272 N N . THR A 1 906 ? -2.091 -5.152 44.508 1.00 71.56 906 THR A N 1
ATOM 7273 C CA . THR A 1 906 ? -3.205 -5.517 43.613 1.00 71.56 906 THR A CA 1
ATOM 7274 C C . THR A 1 906 ? -4.186 -4.371 43.348 1.00 71.56 906 THR A C 1
ATOM 7276 O O . THR A 1 906 ? -4.969 -4.457 42.404 1.00 71.56 906 THR A O 1
ATOM 7279 N N . ALA A 1 907 ? -4.130 -3.279 44.117 1.00 76.06 907 ALA A N 1
ATOM 7280 C CA . ALA A 1 907 ? -4.974 -2.098 43.930 1.00 76.06 907 ALA A CA 1
ATOM 7281 C C . ALA A 1 907 ? -4.510 -1.238 42.733 1.00 76.06 907 ALA A C 1
ATOM 7283 O O . ALA A 1 907 ? -3.829 -0.222 42.907 1.00 76.06 907 ALA A O 1
ATOM 7284 N N . THR A 1 908 ? -4.871 -1.649 41.512 1.00 75.00 908 THR A N 1
ATOM 7285 C CA . THR A 1 908 ? -4.358 -1.093 40.243 1.00 75.00 908 THR A CA 1
ATOM 7286 C C . THR A 1 908 ? -4.420 0.428 40.153 1.00 75.00 908 THR A C 1
ATOM 7288 O O . THR A 1 908 ? -3.434 1.037 39.750 1.00 75.00 908 THR A O 1
ATOM 7291 N N . GLU A 1 909 ? -5.518 1.058 40.572 1.00 75.50 909 GLU A N 1
ATOM 7292 C CA . GLU A 1 909 ? -5.695 2.511 40.424 1.00 75.50 909 GLU A CA 1
ATOM 7293 C C . GLU A 1 909 ? -4.758 3.295 41.341 1.00 75.50 909 GLU A C 1
ATOM 7295 O O . GLU A 1 909 ? -4.122 4.263 40.921 1.00 75.50 909 GLU A O 1
ATOM 7300 N N . CYS A 1 910 ? -4.560 2.804 42.564 1.00 80.06 910 CYS A N 1
ATOM 7301 C CA . CYS A 1 910 ? -3.544 3.348 43.448 1.00 80.06 910 CYS A CA 1
ATOM 7302 C C . CYS A 1 910 ? -2.133 3.106 42.898 1.00 80.06 910 CYS A C 1
ATOM 7304 O O . CYS A 1 910 ? -1.304 4.011 42.966 1.00 80.06 910 CYS A O 1
ATOM 7306 N N . VAL A 1 911 ? -1.839 1.919 42.346 1.00 80.06 911 VAL A N 1
ATOM 7307 C CA . VAL A 1 911 ? -0.516 1.608 41.766 1.00 80.06 911 VAL A CA 1
ATOM 7308 C C . VAL A 1 911 ? -0.204 2.530 40.584 1.00 80.06 911 VAL A C 1
ATOM 7310 O O . VAL A 1 911 ? 0.888 3.097 40.534 1.00 80.06 911 VAL A O 1
ATOM 7313 N N . LYS A 1 912 ? -1.163 2.748 39.674 1.00 75.75 912 LYS A N 1
ATOM 7314 C CA . LYS A 1 912 ? -1.036 3.706 38.565 1.00 75.75 912 LYS A CA 1
ATOM 7315 C C . LYS A 1 912 ? -0.746 5.119 39.083 1.00 75.75 912 LYS A C 1
ATOM 7317 O O . LYS A 1 912 ? 0.216 5.740 38.633 1.00 75.75 912 LYS A O 1
ATOM 7322 N N . LEU A 1 913 ? -1.517 5.596 40.068 1.00 79.06 913 LEU A N 1
ATOM 7323 C CA . LEU A 1 913 ? -1.333 6.913 40.685 1.00 79.06 913 LEU A CA 1
ATOM 7324 C C . LEU A 1 913 ? 0.044 7.050 41.356 1.00 79.06 913 LEU A C 1
ATOM 7326 O O . LEU A 1 913 ? 0.724 8.052 41.158 1.00 79.06 913 LEU A O 1
ATOM 7330 N N . ALA A 1 914 ? 0.498 6.039 42.100 1.00 79.25 914 ALA A N 1
ATOM 7331 C CA . ALA A 1 914 ? 1.810 6.047 42.747 1.00 79.25 914 ALA A CA 1
ATOM 7332 C C . ALA A 1 914 ? 2.969 6.061 41.738 1.00 79.25 914 ALA A C 1
ATOM 7334 O O . ALA A 1 914 ? 3.934 6.806 41.920 1.00 79.25 914 ALA A O 1
ATOM 7335 N N . ILE A 1 915 ? 2.857 5.294 40.647 1.00 79.62 915 ILE A N 1
ATOM 7336 C CA . ILE A 1 915 ? 3.818 5.327 39.536 1.00 79.62 915 ILE A CA 1
ATOM 7337 C C . ILE A 1 915 ? 3.802 6.707 38.863 1.00 79.62 915 ILE A C 1
ATOM 7339 O O . ILE A 1 915 ? 4.867 7.271 38.624 1.00 79.62 915 ILE A O 1
ATOM 7343 N N . SER A 1 916 ? 2.621 7.287 38.622 1.00 79.31 916 SER A N 1
ATOM 7344 C CA . SER A 1 916 ? 2.470 8.625 38.037 1.00 79.31 916 SER A CA 1
ATOM 7345 C C . SER A 1 916 ? 3.139 9.706 38.895 1.00 79.31 916 SER A C 1
ATOM 7347 O O . SER A 1 916 ? 4.023 10.416 38.411 1.00 79.31 916 SER A O 1
ATOM 7349 N N . LYS A 1 917 ? 2.830 9.761 40.198 1.00 80.12 917 LYS A N 1
ATOM 7350 C CA . LYS A 1 917 ? 3.433 10.719 41.141 1.00 80.12 917 LYS A CA 1
ATOM 7351 C C . LYS A 1 917 ? 4.952 10.553 41.234 1.00 80.12 917 LYS A C 1
ATOM 7353 O O . LYS A 1 917 ? 5.677 11.549 41.219 1.00 80.12 917 LYS A O 1
ATOM 7358 N N . GLY A 1 918 ? 5.441 9.310 41.277 1.00 80.19 918 GLY A N 1
ATOM 7359 C CA . GLY A 1 918 ? 6.874 9.001 41.274 1.00 80.19 918 GLY A CA 1
ATOM 7360 C C . GLY A 1 918 ? 7.586 9.471 40.000 1.00 80.19 918 GLY A C 1
ATOM 7361 O O . GLY A 1 918 ? 8.638 10.108 40.083 1.00 80.19 918 GLY A O 1
ATOM 7362 N N . LEU A 1 919 ? 6.990 9.229 38.827 1.00 77.38 919 LEU A N 1
ATOM 7363 C CA . LEU A 1 919 ? 7.496 9.722 37.542 1.00 77.38 919 LEU A CA 1
ATOM 7364 C C . LEU A 1 919 ? 7.473 11.255 37.474 1.00 77.38 919 LEU A C 1
ATOM 7366 O O . LEU A 1 919 ? 8.470 11.853 37.074 1.00 77.38 919 LEU A O 1
ATOM 7370 N N . GLY A 1 920 ? 6.390 11.902 37.914 1.00 80.25 920 GLY A N 1
ATOM 7371 C CA . GLY A 1 920 ? 6.268 13.361 37.971 1.00 80.25 920 GLY A CA 1
ATOM 7372 C C . GLY A 1 920 ? 7.406 14.008 38.768 1.00 80.25 920 GLY A C 1
ATOM 7373 O O . GLY A 1 920 ? 8.129 14.852 38.235 1.00 80.25 920 GLY A O 1
ATOM 7374 N N . ILE A 1 921 ? 7.641 13.541 40.001 1.00 82.38 921 ILE A N 1
ATOM 7375 C CA . ILE A 1 921 ? 8.760 13.997 40.848 1.00 82.38 921 ILE A CA 1
ATOM 7376 C C . ILE A 1 921 ? 10.114 13.718 40.180 1.00 82.38 921 ILE A C 1
ATOM 7378 O O . ILE A 1 921 ? 10.973 14.601 40.150 1.00 82.38 921 ILE A O 1
ATOM 7382 N N . GLY A 1 922 ? 10.309 12.522 39.614 1.00 79.19 922 GLY A N 1
ATOM 7383 C CA . GLY A 1 922 ? 11.552 12.147 38.934 1.00 79.19 922 GLY A CA 1
ATOM 7384 C C . GLY A 1 922 ? 11.888 13.062 37.751 1.00 79.19 922 GLY A C 1
ATOM 7385 O O . GLY A 1 922 ? 13.034 13.491 37.604 1.00 79.19 922 GLY A O 1
ATOM 7386 N N . ILE A 1 923 ? 10.884 13.430 36.949 1.00 80.81 923 ILE A N 1
ATOM 7387 C CA . ILE A 1 923 ? 11.027 14.375 35.831 1.00 80.81 923 ILE A CA 1
ATOM 7388 C C . ILE A 1 923 ? 11.356 15.780 36.347 1.00 80.81 923 ILE A C 1
ATOM 7390 O O . ILE A 1 923 ? 12.259 16.417 35.806 1.00 80.81 923 ILE A O 1
ATOM 7394 N N . ILE A 1 924 ? 10.681 16.259 37.399 1.00 84.88 924 ILE A N 1
ATOM 7395 C CA . ILE A 1 924 ? 10.962 17.569 38.011 1.00 84.88 924 ILE A CA 1
ATOM 7396 C C . ILE A 1 924 ? 12.414 17.616 38.508 1.00 84.88 924 ILE A C 1
ATOM 7398 O O . ILE A 1 924 ? 13.157 18.525 38.132 1.00 84.88 924 ILE A O 1
ATOM 7402 N N . GLY A 1 925 ? 12.856 16.595 39.250 1.00 81.75 925 GLY A N 1
ATOM 7403 C CA . GLY A 1 925 ? 14.238 16.457 39.711 1.00 81.75 925 GLY A CA 1
ATOM 7404 C C . GLY A 1 925 ? 15.245 16.481 38.558 1.00 81.75 925 GLY A C 1
ATOM 7405 O O . GLY A 1 925 ? 16.147 17.320 38.549 1.00 81.75 925 GLY A O 1
ATOM 7406 N N . ALA A 1 926 ? 15.054 15.638 37.538 1.00 76.38 926 ALA A N 1
ATOM 7407 C CA . ALA A 1 926 ? 15.926 15.597 36.364 1.00 76.38 926 ALA A CA 1
ATOM 7408 C C . ALA A 1 926 ? 15.965 16.939 35.608 1.00 76.38 926 ALA A C 1
ATOM 7410 O O . ALA A 1 926 ? 17.039 17.401 35.214 1.00 76.38 926 ALA A O 1
ATOM 7411 N N . SER A 1 927 ? 14.811 17.596 35.439 1.00 80.88 927 SER A N 1
ATOM 7412 C CA . SER A 1 927 ? 14.668 18.841 34.670 1.00 80.88 927 SER A CA 1
ATOM 7413 C C . SER A 1 927 ? 15.526 19.991 35.193 1.00 80.88 927 SER A C 1
ATOM 7415 O O . SER A 1 927 ? 15.993 20.804 34.395 1.00 80.88 927 SER A O 1
ATOM 7417 N N . SER A 1 928 ? 15.811 20.019 36.501 1.00 81.31 928 SER A N 1
ATOM 7418 C CA . SER A 1 928 ? 16.690 21.016 37.123 1.00 81.31 928 SER A CA 1
ATOM 7419 C C . SER A 1 928 ? 18.130 20.985 36.585 1.00 81.31 928 SER A C 1
ATOM 7421 O O . SER A 1 928 ? 18.820 21.998 36.641 1.00 81.31 928 SER A O 1
ATOM 7423 N N . ILE A 1 929 ? 18.569 19.849 36.023 1.00 77.62 929 ILE A N 1
ATOM 7424 C CA . ILE A 1 929 ? 19.935 19.629 35.523 1.00 77.62 929 ILE A CA 1
ATOM 7425 C C . ILE A 1 929 ? 20.001 19.676 33.982 1.00 77.62 929 ILE A C 1
ATOM 7427 O O . ILE A 1 929 ? 21.055 19.970 33.420 1.00 77.62 929 ILE A O 1
ATOM 7431 N N . VAL A 1 930 ? 18.889 19.425 33.276 1.00 76.69 930 VAL A N 1
ATOM 7432 C CA . VAL A 1 930 ? 18.850 19.164 31.817 1.00 76.69 930 VAL A CA 1
ATOM 7433 C C . VAL A 1 930 ? 19.578 20.206 30.955 1.00 76.69 930 VAL A C 1
ATOM 7435 O O . VAL A 1 930 ? 20.269 19.820 30.009 1.00 76.69 930 VAL A O 1
ATOM 7438 N N . LYS A 1 931 ? 19.464 21.509 31.248 1.00 79.81 931 LYS A N 1
ATOM 7439 C CA . LYS A 1 931 ? 20.107 22.568 30.445 1.00 79.81 931 LYS A CA 1
ATOM 7440 C C . LYS A 1 931 ? 21.449 23.040 31.037 1.00 79.81 931 LYS A C 1
ATOM 7442 O O . LYS A 1 931 ? 22.182 23.757 30.351 1.00 79.81 931 LYS A O 1
ATOM 7447 N N . ILE A 1 932 ? 21.831 22.612 32.249 1.00 80.94 932 ILE A N 1
ATOM 7448 C CA . ILE A 1 932 ? 23.084 23.025 32.917 1.00 80.94 932 ILE A CA 1
ATOM 7449 C C . ILE A 1 932 ? 24.341 22.743 32.064 1.00 80.94 932 ILE A C 1
ATOM 7451 O O . ILE A 1 932 ? 25.156 23.657 31.925 1.00 80.94 932 ILE A O 1
ATOM 7455 N N . PRO A 1 933 ? 24.521 21.572 31.412 1.00 76.44 933 PRO A N 1
ATOM 7456 C CA . PRO A 1 933 ? 25.691 21.335 30.559 1.00 76.44 933 PRO A CA 1
ATOM 7457 C C . PRO A 1 933 ? 25.810 22.323 29.388 1.00 76.44 933 PRO A C 1
ATOM 7459 O O . PRO A 1 933 ? 26.917 22.672 28.979 1.00 76.44 933 PRO A O 1
ATOM 7462 N N . GLN A 1 934 ? 24.678 22.806 28.861 1.00 74.44 934 GLN A N 1
ATOM 7463 C CA . GLN A 1 934 ? 24.655 23.812 27.799 1.00 74.44 934 GLN A CA 1
ATOM 7464 C C . GLN A 1 934 ? 25.002 25.207 28.340 1.00 74.44 934 GLN A C 1
ATOM 7466 O O . GLN A 1 934 ? 25.787 25.919 27.716 1.00 74.44 934 GLN A O 1
ATOM 7471 N N . LEU A 1 935 ? 24.484 25.564 29.522 1.00 82.38 935 LEU A N 1
ATOM 7472 C CA . LEU A 1 935 ? 24.812 26.808 30.223 1.00 82.38 935 LEU A CA 1
ATOM 7473 C C . LEU A 1 935 ? 26.317 26.900 30.539 1.00 82.38 935 LEU A C 1
ATOM 7475 O O . LEU A 1 935 ? 26.953 27.904 30.224 1.00 82.38 935 LEU A O 1
ATOM 7479 N N . LEU A 1 936 ? 26.906 25.829 31.084 1.00 80.31 936 LEU A N 1
ATOM 7480 C CA . LEU A 1 936 ? 28.342 25.751 31.381 1.00 80.31 936 LEU A CA 1
ATOM 7481 C C . LEU A 1 936 ? 29.199 25.856 30.112 1.00 80.31 936 LEU A C 1
ATOM 7483 O O . LEU A 1 936 ? 30.183 26.593 30.093 1.00 80.31 936 LEU A O 1
ATOM 7487 N N . LYS A 1 937 ? 28.813 25.178 29.022 1.00 75.06 937 LYS A N 1
ATOM 7488 C CA . LYS A 1 937 ? 29.524 25.278 27.736 1.00 75.06 937 LYS A CA 1
ATOM 7489 C C . LYS A 1 937 ? 29.492 26.703 27.172 1.00 75.06 937 LYS A C 1
ATOM 7491 O O . LYS A 1 937 ? 30.501 27.162 26.638 1.00 75.06 937 LYS A O 1
ATOM 7496 N N . LEU A 1 938 ? 28.370 27.410 27.316 1.00 79.88 938 LEU A N 1
ATOM 7497 C CA . LEU A 1 938 ? 28.204 28.794 26.866 1.00 79.88 938 LEU A CA 1
ATOM 7498 C C . LEU A 1 938 ? 29.057 29.776 27.692 1.00 79.88 938 LEU A C 1
ATOM 7500 O O . LEU A 1 938 ? 29.727 30.633 27.123 1.00 79.88 938 LEU A O 1
ATOM 7504 N N . LEU A 1 939 ? 29.104 29.604 29.017 1.00 85.94 939 LEU A N 1
ATOM 7505 C CA . LEU A 1 939 ? 29.961 30.393 29.914 1.00 85.94 939 LEU A CA 1
ATOM 7506 C C . LEU A 1 939 ? 31.460 30.158 29.656 1.00 85.94 939 LEU A C 1
ATOM 7508 O O . LEU A 1 939 ? 32.231 31.116 29.623 1.00 85.94 939 LEU A O 1
ATOM 7512 N N . ASN A 1 940 ? 31.864 28.903 29.433 1.00 83.38 940 ASN A N 1
ATOM 7513 C CA . ASN A 1 940 ? 33.267 28.530 29.220 1.00 83.38 940 ASN A CA 1
ATOM 7514 C C . ASN A 1 940 ? 33.800 28.919 27.831 1.00 83.38 940 ASN A C 1
ATOM 7516 O O . ASN A 1 940 ? 34.996 29.151 27.688 1.00 83.38 940 ASN A O 1
ATOM 7520 N N . SER A 1 941 ? 32.941 28.964 26.807 1.00 80.94 941 SER A N 1
ATOM 7521 C CA . SER A 1 941 ? 33.333 29.340 25.436 1.00 80.94 941 SER A CA 1
ATOM 7522 C C . SER A 1 941 ? 33.142 30.824 25.117 1.00 80.94 941 SER A C 1
ATOM 7524 O O . SER A 1 941 ? 33.741 31.309 24.163 1.00 80.94 941 SER A O 1
ATOM 7526 N N . GLN A 1 942 ? 32.307 31.534 25.887 1.00 85.25 942 GLN A N 1
ATOM 7527 C CA . GLN A 1 942 ? 31.971 32.955 25.705 1.00 85.25 942 GLN A CA 1
ATOM 7528 C C . GLN A 1 942 ? 31.477 33.325 24.289 1.00 85.25 942 GLN A C 1
ATOM 7530 O O . GLN A 1 942 ? 31.531 34.486 23.890 1.00 85.25 942 GLN A O 1
ATOM 7535 N N . SER A 1 943 ? 30.961 32.346 23.538 1.00 79.06 943 SER A N 1
ATOM 7536 C CA . SER A 1 943 ? 30.481 32.505 22.164 1.00 79.06 943 SER A CA 1
ATOM 7537 C C . SER A 1 943 ? 29.080 31.922 22.004 1.00 79.06 943 SER A C 1
ATOM 7539 O O . SER A 1 943 ? 28.796 30.817 22.460 1.00 79.06 943 SER A O 1
ATOM 7541 N N . ALA A 1 944 ? 28.209 32.661 21.317 1.00 72.62 944 ALA A N 1
ATOM 7542 C CA . ALA A 1 944 ? 26.861 32.226 20.956 1.00 72.62 944 ALA A CA 1
ATOM 7543 C C . ALA A 1 944 ? 26.789 31.508 19.587 1.00 72.62 944 ALA A C 1
ATOM 7545 O O . ALA A 1 944 ? 25.693 31.252 19.088 1.00 72.62 944 ALA A O 1
ATOM 7546 N N . GLU A 1 945 ? 27.931 31.202 18.956 1.00 68.06 945 GLU A N 1
ATOM 7547 C CA . GLU A 1 945 ? 27.983 30.563 17.634 1.00 68.06 945 GLU A CA 1
ATOM 7548 C C . GLU A 1 945 ? 27.186 29.243 17.609 1.00 68.06 945 GLU A C 1
ATOM 7550 O O . GLU A 1 945 ? 27.365 28.362 18.451 1.00 68.06 945 GLU A O 1
ATOM 7555 N N . GLY A 1 946 ? 26.277 29.113 16.637 1.00 57.88 946 GLY A N 1
ATOM 7556 C CA . GLY A 1 946 ? 25.397 27.948 16.494 1.00 57.88 946 GLY A CA 1
ATOM 7557 C C . GLY A 1 946 ? 24.142 27.944 17.381 1.00 57.88 946 GLY A C 1
ATOM 7558 O O . GLY A 1 946 ? 23.388 26.973 17.328 1.00 57.88 946 GLY A O 1
ATOM 7559 N N . LEU A 1 947 ? 23.870 28.995 18.170 1.00 71.44 947 LEU A N 1
ATOM 7560 C CA . LEU A 1 947 ? 22.663 29.103 19.004 1.00 71.44 947 LEU A CA 1
ATOM 7561 C C . LEU A 1 947 ? 21.732 30.237 18.542 1.00 71.44 947 LEU A C 1
ATOM 7563 O O . LEU A 1 947 ? 22.123 31.397 18.449 1.00 71.44 947 LEU A O 1
ATOM 7567 N N . SER A 1 948 ? 20.460 29.909 18.302 1.00 75.81 948 SER A N 1
ATOM 7568 C CA . SER A 1 948 ? 19.431 30.875 17.892 1.00 75.81 948 SER A CA 1
ATOM 7569 C C . SER A 1 948 ? 18.690 31.455 19.097 1.00 75.81 948 SER A C 1
ATOM 7571 O O . SER A 1 948 ? 17.964 30.736 19.784 1.00 75.81 948 SER A O 1
ATOM 7573 N N . PHE A 1 949 ? 18.795 32.771 19.318 1.00 84.88 949 PHE A N 1
ATOM 7574 C CA . PHE A 1 949 ? 17.974 33.470 20.319 1.00 84.88 949 PHE A CA 1
ATOM 7575 C C . PHE A 1 949 ? 16.469 33.289 20.060 1.00 84.88 949 PHE A C 1
ATOM 7577 O O . PHE A 1 949 ? 15.713 33.084 21.006 1.00 84.88 949 PHE A O 1
ATOM 7584 N N . LEU A 1 950 ? 16.037 33.292 18.791 1.00 78.50 950 LEU A N 1
ATOM 7585 C CA . LEU A 1 950 ? 14.630 33.114 18.418 1.00 78.50 950 LEU A CA 1
ATOM 7586 C C . LEU A 1 950 ? 14.076 31.762 18.901 1.00 78.50 950 LEU A C 1
ATOM 7588 O O . LEU A 1 950 ? 12.951 31.702 19.384 1.00 78.50 950 LEU A O 1
ATOM 7592 N N . SER A 1 951 ? 14.874 30.691 18.855 1.00 74.69 951 SER A N 1
ATOM 7593 C CA . SER A 1 951 ? 14.452 29.382 19.370 1.00 74.69 951 SER A CA 1
ATOM 7594 C C . SER A 1 951 ? 14.212 29.400 20.884 1.00 74.69 951 SER A C 1
ATOM 7596 O O . SER A 1 951 ? 13.235 28.815 21.346 1.00 74.69 951 SER A O 1
ATOM 7598 N N . TYR A 1 952 ? 15.046 30.105 21.659 1.00 84.38 952 TYR A N 1
ATOM 7599 C CA . TYR A 1 952 ? 14.839 30.247 23.106 1.00 84.38 952 TYR A CA 1
ATOM 7600 C C . TYR A 1 952 ? 13.711 31.222 23.458 1.00 84.38 952 TYR A C 1
ATOM 7602 O O . TYR A 1 952 ? 13.018 30.992 24.447 1.00 84.38 952 TYR A O 1
ATOM 7610 N N . LEU A 1 953 ? 13.496 32.269 22.655 1.00 86.19 953 LEU A N 1
ATOM 7611 C CA . LEU A 1 953 ? 12.338 33.160 22.751 1.00 86.19 953 LEU A CA 1
ATOM 7612 C C . LEU A 1 953 ? 11.040 32.346 22.653 1.00 86.19 953 LEU A C 1
ATOM 7614 O O . LEU A 1 953 ? 10.256 32.343 23.597 1.00 86.19 953 LEU A O 1
ATOM 7618 N N . LEU A 1 954 ? 10.871 31.567 21.579 1.00 80.62 954 LEU A N 1
ATOM 7619 C CA . LEU A 1 954 ? 9.675 30.745 21.365 1.00 80.62 954 LEU A CA 1
ATOM 7620 C C . LEU A 1 954 ? 9.522 29.627 22.414 1.00 80.62 954 LEU A C 1
ATOM 7622 O O . LEU A 1 954 ? 8.427 29.440 22.944 1.00 80.62 954 LEU A O 1
ATOM 7626 N N . GLU A 1 955 ? 10.604 28.917 22.769 1.00 84.25 955 GLU A N 1
ATOM 7627 C CA . GLU A 1 955 ? 10.547 27.851 23.784 1.00 84.25 955 GLU A CA 1
ATOM 7628 C C . GLU A 1 955 ? 10.185 28.412 25.178 1.00 84.25 955 GLU A C 1
ATOM 7630 O O . GLU A 1 955 ? 9.395 27.810 25.902 1.00 84.25 955 GLU A O 1
ATOM 7635 N N . SER A 1 956 ? 10.688 29.595 25.551 1.00 89.94 956 SER A N 1
ATOM 7636 C CA . SER A 1 956 ? 10.335 30.234 26.833 1.00 89.94 956 SER A CA 1
ATOM 7637 C C . SER A 1 956 ? 8.914 30.799 26.837 1.00 89.94 956 SER A C 1
ATOM 7639 O O . SER A 1 956 ? 8.229 30.685 27.849 1.00 89.94 956 SER A O 1
ATOM 7641 N N . SER A 1 957 ? 8.444 31.381 25.726 1.00 88.69 957 SER A N 1
ATOM 7642 C CA . SER A 1 957 ? 7.058 31.852 25.604 1.00 88.69 957 SER A CA 1
ATOM 7643 C C . SER A 1 957 ? 6.062 30.698 25.738 1.00 88.69 957 SER A C 1
ATOM 7645 O O . SER A 1 957 ? 5.086 30.824 26.473 1.00 88.69 957 SER A O 1
ATOM 7647 N N . SER A 1 958 ? 6.351 29.552 25.107 1.00 87.75 958 SER A N 1
ATOM 7648 C CA . SER A 1 958 ? 5.586 28.311 25.274 1.00 87.75 958 SER A CA 1
ATOM 7649 C C . SER A 1 958 ? 5.514 27.884 26.745 1.00 87.75 958 SER A C 1
ATOM 7651 O O . SER A 1 958 ? 4.420 27.694 27.271 1.00 87.75 958 SER A O 1
ATOM 7653 N N . TYR A 1 959 ? 6.657 27.766 27.431 1.00 89.94 959 TYR A N 1
ATOM 7654 C CA . TYR A 1 959 ? 6.678 27.344 28.836 1.00 89.94 959 TYR A CA 1
ATOM 7655 C C . TYR A 1 959 ? 6.023 28.360 29.786 1.00 89.94 959 TYR A C 1
ATOM 7657 O O . TYR A 1 959 ? 5.382 27.948 30.747 1.00 89.94 959 TYR A O 1
ATOM 7665 N N . LEU A 1 960 ? 6.128 29.670 29.533 1.00 92.50 960 LEU A N 1
ATOM 7666 C CA . LEU A 1 960 ? 5.486 30.692 30.369 1.00 92.50 960 LEU A CA 1
ATOM 7667 C C . LEU A 1 960 ? 3.953 30.632 30.277 1.00 92.50 960 LEU A C 1
ATOM 7669 O O . LEU A 1 960 ? 3.281 30.709 31.305 1.00 92.50 960 LEU A O 1
ATOM 7673 N N . ILE A 1 961 ? 3.405 30.438 29.072 1.00 90.88 961 ILE A N 1
ATOM 7674 C CA . ILE A 1 961 ? 1.964 30.234 28.871 1.00 90.88 961 ILE A CA 1
ATOM 7675 C C . ILE A 1 961 ? 1.512 28.941 29.560 1.00 90.88 961 ILE A C 1
ATOM 7677 O O . ILE A 1 961 ? 0.565 28.970 30.343 1.00 90.88 961 ILE A O 1
ATOM 7681 N N . SER A 1 962 ? 2.218 27.827 29.341 1.00 88.94 962 SER A N 1
ATOM 7682 C CA . SER A 1 962 ? 1.866 26.545 29.963 1.00 88.94 962 SER A CA 1
ATOM 7683 C C . SER A 1 962 ? 1.970 26.565 31.487 1.00 88.94 962 SER A C 1
ATOM 7685 O O . SER A 1 962 ? 1.120 25.975 32.153 1.00 88.94 962 SER A O 1
ATOM 7687 N N . LEU A 1 963 ? 2.938 27.284 32.059 1.00 91.56 963 LEU A N 1
ATOM 7688 C CA . LEU A 1 963 ? 3.034 27.477 33.504 1.00 91.56 963 LEU A CA 1
ATOM 7689 C C . LEU A 1 963 ? 1.839 28.277 34.048 1.00 91.56 963 LEU A C 1
ATOM 7691 O O . LEU A 1 963 ? 1.243 27.871 35.042 1.00 91.56 963 LEU A O 1
ATOM 7695 N N . ALA A 1 964 ? 1.457 29.374 33.385 1.00 91.62 964 ALA A N 1
ATOM 7696 C CA . ALA A 1 964 ? 0.298 30.172 33.783 1.00 91.62 964 ALA A CA 1
ATOM 7697 C C . ALA A 1 964 ? -1.020 29.389 33.665 1.00 91.62 964 ALA A C 1
ATOM 7699 O O . ALA A 1 964 ? -1.847 29.459 34.573 1.00 91.62 964 ALA A O 1
ATOM 7700 N N . TYR A 1 965 ? -1.190 28.599 32.598 1.00 90.62 965 TYR A N 1
ATOM 7701 C CA . TYR A 1 965 ? -2.351 27.728 32.401 1.00 90.62 965 TYR A CA 1
ATOM 7702 C C . TYR A 1 965 ? -2.491 26.705 33.535 1.00 90.62 965 TYR A C 1
ATOM 7704 O O . TYR A 1 965 ? -3.494 26.702 34.247 1.00 90.62 965 TYR A O 1
ATOM 7712 N N . ASN A 1 966 ? -1.455 25.893 33.771 1.00 88.81 966 ASN A N 1
ATOM 7713 C CA . ASN A 1 966 ? -1.520 24.813 34.759 1.00 88.81 966 ASN A CA 1
ATOM 7714 C C . ASN A 1 966 ? -1.708 25.331 36.197 1.00 88.81 966 ASN A C 1
ATOM 7716 O O . ASN A 1 966 ? -2.466 24.740 36.964 1.00 88.81 966 ASN A O 1
ATOM 7720 N N . VAL A 1 967 ? -1.076 26.460 36.551 1.00 89.94 967 VAL A N 1
ATOM 7721 C CA . VAL A 1 967 ? -1.267 27.103 37.862 1.00 89.94 967 VAL A CA 1
ATOM 7722 C C . VAL A 1 967 ? -2.689 27.649 38.015 1.00 89.94 967 VAL A C 1
ATOM 7724 O O . VAL A 1 967 ? -3.307 27.433 39.054 1.00 89.94 967 VAL A O 1
ATOM 7727 N N . ARG A 1 968 ? -3.237 28.337 37.001 1.00 89.19 968 ARG A N 1
ATOM 7728 C CA . ARG A 1 968 ? -4.583 28.937 37.084 1.00 89.19 968 ARG A CA 1
ATOM 7729 C C . ARG A 1 968 ? -5.715 27.910 37.041 1.00 89.19 968 ARG A C 1
ATOM 7731 O O . ARG A 1 968 ? -6.770 28.177 37.605 1.00 89.19 968 ARG A O 1
ATOM 7738 N N . HIS A 1 969 ? -5.487 26.743 36.442 1.00 85.25 969 HIS A N 1
ATOM 7739 C CA . HIS A 1 969 ? -6.404 25.599 36.507 1.00 85.25 969 HIS A CA 1
ATOM 7740 C C . HIS A 1 969 ? -6.227 24.739 37.776 1.00 85.25 969 HIS A C 1
ATOM 7742 O O . HIS A 1 969 ? -6.993 23.803 37.990 1.00 85.25 969 HIS A O 1
ATOM 7748 N N . GLY A 1 970 ? -5.259 25.059 38.647 1.00 83.44 970 GLY A N 1
ATOM 7749 C CA . GLY A 1 970 ? -5.073 24.382 39.934 1.00 83.44 970 GLY A CA 1
ATOM 7750 C C . GLY A 1 970 ? -4.585 22.933 39.829 1.00 83.44 970 GLY A C 1
ATOM 7751 O O . GLY A 1 970 ? -4.797 22.153 40.759 1.00 83.44 970 GLY A O 1
ATOM 7752 N N . PHE A 1 971 ? -3.951 22.553 38.715 1.00 84.25 971 PHE A N 1
ATOM 7753 C CA . PHE A 1 971 ? -3.463 21.187 38.520 1.00 84.25 971 PHE A CA 1
ATOM 7754 C C . PHE A 1 971 ? -2.329 20.834 39.508 1.00 84.25 971 PHE A C 1
ATOM 7756 O O . PHE A 1 971 ? -1.669 21.722 40.053 1.00 84.25 971 PHE A O 1
ATOM 7763 N N . PRO A 1 972 ? -2.055 19.540 39.769 1.00 79.00 972 PRO A N 1
ATOM 7764 C CA . PRO A 1 972 ? -1.002 19.150 40.704 1.00 79.00 972 PRO A CA 1
ATOM 7765 C C . PRO A 1 972 ? 0.390 19.544 40.188 1.00 79.00 972 PRO A C 1
ATOM 7767 O O . PRO A 1 972 ? 0.728 19.240 39.045 1.00 79.00 972 PRO A O 1
ATOM 7770 N N . PHE A 1 973 ? 1.250 20.130 41.032 1.00 82.50 973 PHE A N 1
ATOM 7771 C CA . PHE A 1 973 ? 2.613 20.545 40.642 1.00 82.50 973 PHE A CA 1
ATOM 7772 C C . PHE A 1 973 ? 3.467 19.404 40.046 1.00 82.50 973 PHE A C 1
ATOM 7774 O O . PHE A 1 973 ? 4.333 19.658 39.210 1.00 82.50 973 PHE A O 1
ATOM 7781 N N . SER A 1 974 ? 3.179 18.140 40.393 1.00 75.88 974 SER A N 1
ATOM 7782 C CA . SER A 1 974 ? 3.764 16.935 39.774 1.00 75.88 974 SER A CA 1
ATOM 7783 C C . SER A 1 974 ? 3.604 16.871 38.245 1.00 75.88 974 SER A C 1
ATOM 7785 O O . SER A 1 974 ? 4.407 16.216 37.582 1.00 75.88 974 SER A O 1
ATOM 7787 N N . THR A 1 975 ? 2.607 17.565 37.688 1.00 74.44 975 THR A N 1
ATOM 7788 C CA . THR A 1 975 ? 2.204 17.505 36.271 1.00 74.44 975 THR A CA 1
ATOM 7789 C C . THR A 1 975 ? 2.764 18.634 35.397 1.00 74.44 975 THR A C 1
ATOM 7791 O O . THR A 1 975 ? 2.666 18.539 34.172 1.00 74.44 975 THR A O 1
ATOM 7794 N N . TYR A 1 976 ? 3.411 19.652 35.988 1.00 85.25 976 TYR A N 1
ATOM 7795 C CA . TYR A 1 976 ? 3.986 20.791 35.244 1.00 85.25 976 TYR A CA 1
ATOM 7796 C C . TYR A 1 976 ? 5.216 21.478 35.888 1.00 85.25 976 TYR A C 1
ATOM 7798 O O . TYR A 1 976 ? 5.758 22.424 35.316 1.00 85.25 976 TYR A O 1
ATOM 7806 N N . GLY A 1 977 ? 5.675 21.079 37.082 1.00 84.75 977 GLY A N 1
ATOM 7807 C CA . GLY A 1 977 ? 6.727 21.804 37.818 1.00 84.75 977 GLY A CA 1
ATOM 7808 C C . GLY A 1 977 ? 8.078 21.932 37.091 1.00 84.75 977 GLY A C 1
ATOM 7809 O O . GLY A 1 977 ? 8.800 22.915 37.263 1.00 84.75 977 GLY A O 1
ATOM 7810 N N . GLU A 1 978 ? 8.401 20.986 36.212 1.00 86.56 978 GLU A N 1
ATOM 7811 C CA . GLU A 1 978 ? 9.556 21.014 35.307 1.00 86.56 978 GLU A CA 1
ATOM 7812 C C . GLU A 1 978 ? 9.492 22.168 34.299 1.00 86.56 978 GLU A C 1
ATOM 7814 O O . GLU A 1 978 ? 10.528 22.722 33.938 1.00 86.56 978 GLU A O 1
ATOM 7819 N N . THR A 1 979 ? 8.289 22.581 33.887 1.00 87.56 979 THR A N 1
ATOM 7820 C CA . THR A 1 979 ? 8.078 23.707 32.972 1.00 87.56 979 THR A CA 1
ATOM 7821 C C . THR A 1 979 ? 8.624 25.002 33.582 1.00 87.56 979 THR A C 1
ATOM 7823 O O . THR A 1 979 ? 9.307 25.763 32.897 1.00 87.56 979 THR A O 1
ATOM 7826 N N . ALA A 1 980 ? 8.443 25.215 34.893 1.00 87.88 980 ALA A N 1
ATOM 7827 C CA . ALA A 1 980 ? 9.043 26.345 35.607 1.00 87.88 980 ALA A CA 1
ATOM 7828 C C . ALA A 1 980 ? 10.580 26.251 35.676 1.00 87.88 980 ALA A C 1
ATOM 7830 O O . ALA A 1 980 ? 11.281 27.230 35.412 1.00 87.88 980 ALA A O 1
ATOM 7831 N N . LEU A 1 981 ? 11.119 25.068 35.993 1.00 88.62 981 LEU A N 1
ATOM 7832 C CA . LEU A 1 981 ? 12.566 24.858 36.133 1.00 88.62 981 LEU A CA 1
ATOM 7833 C C . LEU A 1 981 ? 13.314 24.984 34.796 1.00 88.62 981 LEU A C 1
ATOM 7835 O O . LEU A 1 981 ? 14.420 25.531 34.752 1.00 88.62 981 LEU A O 1
ATOM 7839 N N . ILE A 1 982 ? 12.721 24.517 33.695 1.00 86.88 982 ILE A N 1
ATOM 7840 C CA . ILE A 1 982 ? 13.289 24.649 32.347 1.00 86.88 982 ILE A CA 1
ATOM 7841 C C . ILE A 1 982 ? 13.151 26.094 31.846 1.00 86.88 982 ILE A C 1
ATOM 7843 O O . ILE A 1 982 ? 14.093 26.604 31.238 1.00 86.88 982 ILE A O 1
ATOM 7847 N N . LEU A 1 983 ? 12.043 26.786 32.147 1.00 90.50 983 LEU A N 1
ATOM 7848 C CA . LEU A 1 983 ? 11.859 28.205 31.820 1.00 90.50 983 LEU A CA 1
ATOM 7849 C C . LEU A 1 983 ? 12.972 29.076 32.423 1.00 90.50 983 LEU A C 1
ATOM 7851 O O . LEU A 1 983 ? 13.608 29.833 31.692 1.00 90.50 983 LEU A O 1
ATOM 7855 N N . VAL A 1 984 ? 13.285 28.920 33.715 1.00 91.00 984 VAL A N 1
ATOM 7856 C CA . VAL A 1 984 ? 14.379 29.663 34.376 1.00 91.00 984 VAL A CA 1
ATOM 7857 C C . VAL A 1 984 ? 15.733 29.409 33.695 1.00 91.00 984 VAL A C 1
ATOM 7859 O O . VAL A 1 984 ? 16.466 30.355 33.395 1.00 91.00 984 VAL A O 1
ATOM 7862 N N . GLN A 1 985 ? 16.053 28.149 33.380 1.00 90.69 985 GLN A N 1
ATOM 7863 C CA . GLN A 1 985 ? 17.291 27.799 32.670 1.00 90.69 985 GLN A CA 1
ATOM 7864 C C . GLN A 1 985 ? 17.337 28.388 31.246 1.00 90.69 985 GLN A C 1
ATOM 7866 O O . GLN A 1 985 ? 18.382 28.875 30.808 1.00 90.69 985 GLN A O 1
ATOM 7871 N N . ASN A 1 986 ? 16.212 28.389 30.526 1.00 89.62 986 ASN A N 1
ATOM 7872 C CA . ASN A 1 986 ? 16.108 28.980 29.193 1.00 89.62 986 ASN A CA 1
ATOM 7873 C C . ASN A 1 986 ? 16.276 30.503 29.208 1.00 89.62 986 ASN A C 1
ATOM 7875 O O . ASN A 1 986 ? 16.976 31.035 28.347 1.00 89.62 986 ASN A O 1
ATOM 7879 N N . ILE A 1 987 ? 15.708 31.203 30.196 1.00 92.00 987 ILE A N 1
ATOM 7880 C CA . ILE A 1 987 ? 15.886 32.653 30.372 1.00 92.00 987 ILE A CA 1
ATOM 7881 C C . ILE A 1 987 ? 17.369 32.991 30.561 1.00 92.00 987 ILE A C 1
ATOM 7883 O O . ILE A 1 987 ? 17.867 33.929 29.927 1.00 92.00 987 ILE A O 1
ATOM 7887 N N . ALA A 1 988 ? 18.089 32.205 31.369 1.00 90.50 988 ALA A N 1
ATOM 7888 C CA . ALA A 1 988 ? 19.526 32.365 31.583 1.00 90.50 988 ALA A CA 1
ATOM 7889 C C . ALA A 1 988 ? 20.340 32.129 30.296 1.00 90.50 988 ALA A C 1
ATOM 7891 O O . ALA A 1 988 ? 21.171 32.965 29.935 1.00 90.50 988 ALA A O 1
ATOM 7892 N N . ILE A 1 989 ? 20.070 31.044 29.556 1.00 88.62 989 ILE A N 1
ATOM 7893 C CA . ILE A 1 989 ? 20.758 30.752 28.286 1.00 88.62 989 ILE A CA 1
ATOM 7894 C C . ILE A 1 989 ? 20.473 31.838 27.242 1.00 88.62 989 ILE A C 1
ATOM 7896 O O . ILE A 1 989 ? 21.410 32.355 26.640 1.00 88.62 989 ILE A O 1
ATOM 7900 N N . ALA A 1 990 ? 19.217 32.246 27.061 1.00 88.81 990 ALA A N 1
ATOM 7901 C CA . ALA A 1 990 ? 18.832 33.296 26.117 1.00 88.81 990 ALA A CA 1
ATOM 7902 C C . ALA A 1 990 ? 19.500 34.648 26.431 1.00 88.81 990 ALA A C 1
ATOM 7904 O O . ALA A 1 990 ? 19.967 35.341 25.525 1.00 88.81 990 ALA A O 1
ATOM 7905 N N . SER A 1 991 ? 19.620 34.986 27.719 1.00 91.94 991 SER A N 1
ATOM 7906 C CA . SER A 1 991 ? 20.323 36.186 28.190 1.00 91.94 991 SER A CA 1
ATOM 7907 C C . SER A 1 991 ? 21.819 36.145 27.862 1.00 91.94 991 SER A C 1
ATOM 7909 O O . SER A 1 991 ? 22.384 37.134 27.393 1.00 91.94 991 SER A O 1
ATOM 7911 N N . LEU A 1 992 ? 22.470 34.992 28.052 1.00 88.94 992 LEU A N 1
ATOM 7912 C CA . LEU A 1 992 ? 23.873 34.799 27.677 1.00 88.94 992 LEU A CA 1
ATOM 7913 C C . LEU A 1 992 ? 24.069 34.789 26.153 1.00 88.94 992 LEU A C 1
ATOM 7915 O O . LEU A 1 992 ? 25.025 35.390 25.673 1.00 88.94 992 LEU A O 1
ATOM 7919 N N . VAL A 1 993 ? 23.152 34.194 25.383 1.00 87.44 993 VAL A N 1
ATOM 7920 C CA . VAL A 1 993 ? 23.169 34.238 23.910 1.00 87.44 993 VAL A CA 1
ATOM 7921 C C . VAL A 1 993 ? 23.108 35.685 23.415 1.00 87.44 993 VAL A C 1
ATOM 7923 O O . VAL A 1 993 ? 23.948 36.072 22.605 1.00 87.44 993 VAL A O 1
ATOM 7926 N N . LEU A 1 994 ? 22.196 36.519 23.931 1.00 87.00 994 LEU A N 1
ATOM 7927 C CA . LEU A 1 994 ? 22.149 37.950 23.594 1.00 87.00 994 LEU A CA 1
ATOM 7928 C C . LEU A 1 994 ? 23.443 38.681 23.975 1.00 87.00 994 LEU A C 1
ATOM 7930 O O . LEU A 1 994 ? 23.959 39.461 23.173 1.00 87.00 994 LEU A O 1
ATOM 7934 N N . LYS A 1 995 ? 23.991 38.410 25.167 1.00 89.94 995 LYS A N 1
ATOM 7935 C CA . LYS A 1 995 ? 25.242 39.011 25.650 1.00 89.94 995 LYS A CA 1
ATOM 7936 C C . LYS A 1 995 ? 26.430 38.678 24.740 1.00 89.94 995 LYS A C 1
ATOM 7938 O O . LYS A 1 995 ? 27.124 39.594 24.308 1.00 89.94 995 LYS A O 1
ATOM 7943 N N . TYR A 1 996 ? 26.636 37.401 24.417 1.00 86.38 996 TYR A N 1
ATOM 7944 C CA . TYR A 1 996 ? 27.752 36.941 23.581 1.00 86.38 996 TYR A CA 1
ATOM 7945 C C . TYR A 1 996 ? 27.529 37.167 22.072 1.00 86.38 996 TYR A C 1
ATOM 7947 O O . TYR A 1 996 ? 28.491 37.187 21.316 1.00 86.38 996 TYR A O 1
ATOM 7955 N N . SER A 1 997 ? 26.295 37.442 21.628 1.00 82.69 997 SER A N 1
ATOM 7956 C CA . SER A 1 997 ? 25.993 37.913 20.258 1.00 82.69 997 SER A CA 1
ATOM 7957 C C . SER A 1 997 ? 26.171 39.433 20.075 1.00 82.69 997 SER A C 1
ATOM 7959 O O . SER A 1 997 ? 25.631 40.005 19.129 1.00 82.69 997 SER A O 1
ATOM 7961 N N . GLY A 1 998 ? 26.833 40.126 21.011 1.00 81.19 998 GLY A N 1
ATOM 7962 C CA . GLY A 1 998 ? 27.025 41.584 20.976 1.00 81.19 998 GLY A CA 1
ATOM 7963 C C . GLY A 1 998 ? 25.757 42.416 21.231 1.00 81.19 998 GLY A C 1
ATOM 7964 O O . GLY A 1 998 ? 25.797 43.640 21.152 1.00 81.19 998 GLY A O 1
ATOM 7965 N N . ARG A 1 999 ? 24.625 41.787 21.573 1.00 86.19 999 ARG A N 1
ATOM 7966 C CA . ARG A 1 999 ? 23.314 42.430 21.789 1.00 86.19 999 ARG A CA 1
ATOM 7967 C C . ARG A 1 999 ? 22.970 42.566 23.276 1.00 86.19 999 ARG A C 1
ATOM 7969 O O . ARG A 1 999 ? 21.809 42.450 23.660 1.00 86.19 999 ARG A O 1
ATOM 7976 N N . GLY A 1 1000 ? 23.971 42.824 24.122 1.00 79.81 1000 GLY A N 1
ATOM 7977 C CA . GLY A 1 1000 ? 23.835 42.827 25.587 1.00 79.81 1000 GLY A CA 1
ATOM 7978 C C . GLY A 1 1000 ? 22.735 43.747 26.140 1.00 79.81 1000 GLY A C 1
ATOM 7979 O O . GLY A 1 1000 ? 22.067 43.377 27.100 1.00 79.81 1000 GLY A O 1
ATOM 7980 N N . VAL A 1 1001 ? 22.470 44.890 25.494 1.00 81.94 1001 VAL A N 1
ATOM 7981 C CA . VAL A 1 1001 ? 21.367 45.807 25.861 1.00 81.94 1001 VAL A CA 1
ATOM 7982 C C . VAL A 1 1001 ? 19.993 45.122 25.761 1.00 81.94 1001 VAL A C 1
ATOM 7984 O O . VAL A 1 1001 ? 19.106 45.375 26.574 1.00 81.94 1001 VAL A O 1
ATOM 7987 N N . GLY A 1 1002 ? 19.830 44.185 24.822 1.00 85.81 1002 GLY A N 1
ATOM 7988 C CA . GLY A 1 1002 ? 18.595 43.424 24.634 1.00 85.81 1002 GLY A CA 1
ATOM 7989 C C . GLY A 1 1002 ? 18.247 42.486 25.794 1.00 85.81 1002 GLY A C 1
ATOM 7990 O O . GLY A 1 1002 ? 17.095 42.078 25.900 1.00 85.81 1002 GLY A O 1
ATOM 7991 N N . VAL A 1 1003 ? 19.193 42.166 26.688 1.00 90.00 1003 VAL A N 1
ATOM 7992 C CA . VAL A 1 1003 ? 18.946 41.287 27.848 1.00 90.00 1003 VAL A CA 1
ATOM 7993 C C . VAL A 1 1003 ? 17.919 41.901 28.805 1.00 90.00 1003 VAL A C 1
ATOM 7995 O O . VAL A 1 1003 ? 17.041 41.193 29.292 1.00 90.00 1003 VAL A O 1
ATOM 7998 N N . ALA A 1 1004 ? 17.973 43.218 29.024 1.00 86.56 1004 ALA A N 1
ATOM 7999 C CA . ALA A 1 1004 ? 16.999 43.915 29.864 1.00 86.56 1004 ALA A CA 1
ATOM 8000 C C . ALA A 1 1004 ? 15.590 43.889 29.243 1.00 86.56 1004 ALA A C 1
ATOM 8002 O O . ALA A 1 1004 ? 14.616 43.605 29.938 1.00 86.56 1004 ALA A O 1
ATOM 8003 N N . GLY A 1 1005 ? 15.487 44.108 27.926 1.00 87.94 1005 GLY A N 1
ATOM 8004 C CA . GLY A 1 1005 ? 14.218 44.019 27.192 1.00 87.94 1005 GLY A CA 1
ATOM 8005 C C . GLY A 1 1005 ? 13.640 42.600 27.155 1.00 87.94 1005 GLY A C 1
ATOM 8006 O O . GLY A 1 1005 ? 12.432 42.428 27.279 1.00 87.94 1005 GLY A O 1
ATOM 8007 N N . TRP A 1 1006 ? 14.496 41.580 27.056 1.00 90.88 1006 TRP A N 1
ATOM 8008 C CA . TRP A 1 1006 ? 14.117 40.166 27.124 1.00 90.88 1006 TRP A CA 1
ATOM 8009 C C . TRP A 1 1006 ? 13.511 39.790 28.482 1.00 90.88 1006 TRP A C 1
ATOM 8011 O O . TRP A 1 1006 ? 12.380 39.306 28.543 1.00 90.88 1006 TRP A O 1
ATOM 8021 N N . VAL A 1 1007 ? 14.235 40.056 29.575 1.00 90.69 1007 VAL A N 1
ATOM 8022 C CA . VAL A 1 1007 ? 13.779 39.717 30.933 1.00 90.69 1007 VAL A CA 1
ATOM 8023 C C . VAL A 1 1007 ? 12.562 40.560 31.331 1.00 90.69 1007 VAL A C 1
ATOM 8025 O O . VAL A 1 1007 ? 11.597 40.018 31.865 1.00 90.69 1007 VAL A O 1
ATOM 8028 N N . GLY A 1 1008 ? 12.559 41.859 31.011 1.00 89.31 1008 GLY A N 1
ATOM 8029 C CA . GLY A 1 1008 ? 11.415 42.742 31.251 1.00 89.31 1008 GLY A CA 1
ATOM 8030 C C . GLY A 1 1008 ? 10.170 42.338 30.455 1.00 89.31 1008 GLY A C 1
ATOM 8031 O O . GLY A 1 1008 ? 9.076 42.294 31.014 1.00 89.31 1008 GLY A O 1
ATOM 8032 N N . GLY A 1 1009 ? 10.329 41.968 29.181 1.00 89.88 1009 GLY A N 1
ATOM 8033 C CA . GLY A 1 1009 ? 9.232 41.496 28.333 1.00 89.88 1009 GLY A CA 1
ATOM 8034 C C . GLY A 1 1009 ? 8.578 40.219 28.863 1.00 89.88 1009 GLY A C 1
ATOM 8035 O O . GLY A 1 1009 ? 7.353 40.144 28.926 1.00 89.88 1009 GLY A O 1
ATOM 8036 N N . LEU A 1 1010 ? 9.374 39.245 29.322 1.00 90.62 1010 LEU A N 1
ATOM 8037 C CA . LEU A 1 1010 ? 8.843 38.045 29.977 1.00 90.62 1010 LEU A CA 1
ATOM 8038 C C . LEU A 1 1010 ? 8.187 38.341 31.331 1.00 90.62 1010 LEU A C 1
ATOM 8040 O O . LEU A 1 1010 ? 7.169 37.729 31.643 1.00 90.62 1010 LEU A O 1
ATOM 8044 N N . ALA A 1 1011 ? 8.722 39.276 32.121 1.00 89.25 1011 ALA A N 1
ATOM 8045 C CA . ALA A 1 1011 ? 8.112 39.670 33.391 1.00 89.25 1011 ALA A CA 1
ATOM 8046 C C . ALA A 1 1011 ? 6.730 40.321 33.187 1.00 89.25 1011 ALA A C 1
ATOM 8048 O O . ALA A 1 1011 ? 5.779 39.968 33.883 1.00 89.25 1011 ALA A O 1
ATOM 8049 N N . VAL A 1 10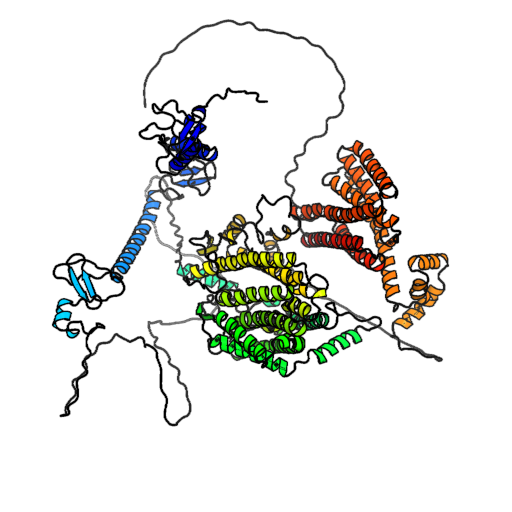12 ? 6.594 41.205 32.191 1.00 91.56 1012 VAL A N 1
ATOM 8050 C CA . VAL A 1 1012 ? 5.307 41.819 31.812 1.00 91.56 1012 VAL A CA 1
ATOM 8051 C C . VAL A 1 1012 ? 4.339 40.778 31.242 1.00 91.56 1012 VAL A C 1
ATOM 8053 O O . VAL A 1 1012 ? 3.179 40.743 31.648 1.00 91.56 1012 VAL A O 1
ATOM 8056 N N . ALA A 1 1013 ? 4.804 39.888 30.357 1.00 90.12 1013 ALA A N 1
ATOM 8057 C CA . ALA A 1 1013 ? 3.979 38.803 29.824 1.00 90.12 1013 ALA A CA 1
ATOM 8058 C C . ALA A 1 1013 ? 3.487 37.858 30.934 1.00 90.12 1013 ALA A C 1
ATOM 8060 O O . ALA A 1 1013 ? 2.319 37.481 30.946 1.00 90.12 1013 ALA A O 1
ATOM 8061 N N . GLY A 1 1014 ? 4.346 37.526 31.903 1.00 91.44 1014 GLY A N 1
ATOM 8062 C CA . GLY A 1 1014 ? 3.975 36.741 33.078 1.00 91.44 1014 GLY A CA 1
ATOM 8063 C C . GLY A 1 1014 ? 2.918 37.451 33.921 1.00 91.44 1014 GLY A C 1
ATOM 8064 O O . GLY A 1 1014 ? 1.869 36.872 34.189 1.00 91.44 1014 GLY A O 1
ATOM 8065 N N . ALA A 1 1015 ? 3.140 38.720 34.272 1.00 89.94 1015 ALA A N 1
ATOM 8066 C CA . ALA A 1 1015 ? 2.178 39.513 35.038 1.00 89.94 1015 ALA A CA 1
ATOM 8067 C C . ALA A 1 1015 ? 0.792 39.585 34.363 1.00 89.94 1015 ALA A C 1
ATOM 8069 O O . ALA A 1 1015 ? -0.218 39.506 35.056 1.00 89.94 1015 ALA A O 1
ATOM 8070 N N . ALA A 1 1016 ? 0.736 39.665 33.029 1.00 91.00 1016 ALA A N 1
ATOM 8071 C CA . ALA A 1 1016 ? -0.517 39.622 32.274 1.00 91.00 1016 ALA A CA 1
ATOM 8072 C C . ALA A 1 1016 ? -1.166 38.222 32.248 1.00 91.00 1016 ALA A C 1
ATOM 8074 O O . ALA A 1 1016 ? -2.376 38.109 32.409 1.00 91.00 1016 ALA A O 1
ATOM 8075 N N . LEU A 1 1017 ? -0.384 37.150 32.072 1.00 91.94 1017 LEU A N 1
ATOM 8076 C CA . LEU A 1 1017 ? -0.887 35.768 31.997 1.00 91.94 1017 LEU A CA 1
ATOM 8077 C C . LEU A 1 1017 ? -1.391 35.229 33.346 1.00 91.94 1017 LEU A C 1
ATOM 8079 O O . LEU A 1 1017 ? -2.345 34.450 33.380 1.00 91.94 1017 LEU A O 1
ATOM 8083 N N . PHE A 1 1018 ? -0.775 35.638 34.457 1.00 91.50 1018 PHE A N 1
ATOM 8084 C CA . PHE A 1 1018 ? -1.212 35.267 35.807 1.00 91.50 1018 PHE A CA 1
ATOM 8085 C C . PHE A 1 1018 ? -2.372 36.129 36.338 1.00 91.50 1018 PHE A C 1
ATOM 8087 O O . PHE A 1 1018 ? -2.982 35.748 37.334 1.00 91.50 1018 PHE A O 1
ATOM 8094 N N . ASN A 1 1019 ? -2.702 37.249 35.684 1.00 89.44 1019 ASN A N 1
ATOM 8095 C CA . ASN A 1 1019 ? -3.799 38.137 36.072 1.00 89.44 1019 ASN A CA 1
ATOM 8096 C C . ASN A 1 1019 ? -5.086 37.798 35.293 1.00 89.44 1019 ASN A C 1
ATOM 8098 O O . ASN A 1 1019 ? -5.123 37.817 34.061 1.00 89.44 1019 ASN A O 1
ATOM 8102 N N . ASP A 1 1020 ? -6.154 37.493 36.024 1.00 84.88 1020 ASP A N 1
ATOM 8103 C CA . ASP A 1 1020 ? -7.457 37.092 35.495 1.00 84.88 1020 ASP A CA 1
ATOM 8104 C C . ASP A 1 1020 ? -8.263 38.243 34.877 1.00 84.88 1020 ASP A C 1
ATOM 8106 O O . ASP A 1 1020 ? -9.031 38.014 33.944 1.00 84.88 1020 ASP A O 1
ATOM 8110 N N . GLN A 1 1021 ? -8.034 39.481 35.321 1.00 83.56 1021 GLN A N 1
ATOM 8111 C CA . GLN A 1 1021 ? -8.630 40.688 34.736 1.00 83.56 1021 GLN A CA 1
ATOM 8112 C C . GLN A 1 1021 ? -8.003 41.066 33.384 1.00 83.56 1021 GLN A C 1
ATOM 8114 O O . GLN A 1 1021 ? -8.618 41.794 32.606 1.00 83.56 1021 GLN A O 1
ATOM 8119 N N . TRP A 1 1022 ? -6.773 40.615 33.109 1.00 87.06 1022 TRP A N 1
ATOM 8120 C CA . TRP A 1 1022 ? -6.038 40.937 31.876 1.00 87.06 1022 TRP A CA 1
ATOM 8121 C C . TRP A 1 1022 ? -6.194 39.836 30.821 1.00 87.06 1022 TRP A C 1
ATOM 8123 O O . TRP A 1 1022 ? -6.391 40.134 29.642 1.00 87.06 1022 TRP A O 1
ATOM 8133 N N . ILE A 1 1023 ? -6.132 38.570 31.241 1.00 90.06 1023 ILE A N 1
ATOM 8134 C CA . ILE A 1 1023 ? -6.330 37.393 30.391 1.00 90.06 1023 ILE A CA 1
ATOM 8135 C C . ILE A 1 1023 ? -7.351 36.474 31.071 1.00 90.06 1023 ILE A C 1
ATOM 8137 O O . ILE A 1 1023 ? -7.051 35.845 32.085 1.00 90.06 1023 ILE A O 1
ATOM 8141 N N . ASP A 1 1024 ? -8.552 36.367 30.506 1.00 87.31 1024 ASP A N 1
ATOM 8142 C CA . ASP A 1 1024 ? -9.570 35.401 30.939 1.00 87.31 1024 ASP A CA 1
ATOM 8143 C C . ASP A 1 1024 ? -9.206 33.947 30.566 1.00 87.31 1024 ASP A C 1
ATOM 8145 O O . ASP A 1 1024 ? -8.244 33.680 29.840 1.00 87.31 1024 ASP A O 1
ATOM 8149 N N . ALA A 1 1025 ? -9.966 32.984 31.096 1.00 83.12 1025 ALA A N 1
ATOM 8150 C CA . ALA A 1 1025 ? -9.702 31.555 30.910 1.00 83.12 1025 ALA A CA 1
ATOM 8151 C C . ALA A 1 1025 ? -9.867 31.076 29.452 1.00 83.12 1025 ALA A C 1
ATOM 8153 O O . ALA A 1 1025 ? -9.184 30.138 29.036 1.00 83.12 1025 ALA A O 1
ATOM 8154 N N . GLU A 1 1026 ? -10.723 31.723 28.656 1.00 83.38 1026 GLU A N 1
ATOM 8155 C CA . GLU A 1 1026 ? -10.932 31.379 27.244 1.00 83.38 1026 GLU A CA 1
ATOM 8156 C C . GLU A 1 1026 ? -9.706 31.781 26.410 1.00 83.38 1026 GLU A C 1
ATOM 8158 O O . GLU A 1 1026 ? -9.116 30.950 25.713 1.00 83.38 1026 GLU A O 1
ATOM 8163 N N . LYS A 1 1027 ? -9.230 33.023 26.578 1.00 86.56 1027 LYS A N 1
ATOM 8164 C CA . LYS A 1 1027 ? -7.979 33.502 25.969 1.00 86.56 1027 LYS A CA 1
ATOM 8165 C C . LYS A 1 1027 ? -6.772 32.699 26.451 1.00 86.56 1027 LYS A C 1
ATOM 8167 O O . LYS A 1 1027 ? -5.907 32.376 25.639 1.00 86.56 1027 LYS A O 1
ATOM 8172 N N . LEU A 1 1028 ? -6.712 32.333 27.735 1.00 88.00 1028 LEU A N 1
ATOM 8173 C CA . LEU A 1 1028 ? -5.628 31.503 28.272 1.00 88.00 1028 LEU A CA 1
ATOM 8174 C C . LEU A 1 1028 ? -5.621 30.093 27.652 1.00 88.00 1028 LEU A C 1
ATOM 8176 O O . LEU A 1 1028 ? -4.550 29.574 27.346 1.00 88.00 1028 LEU A O 1
ATOM 8180 N N . SER A 1 1029 ? -6.795 29.508 27.393 1.00 83.62 1029 SER A N 1
ATOM 8181 C CA . SER A 1 1029 ? -6.933 28.209 26.715 1.00 83.62 1029 SER A CA 1
ATOM 8182 C C . SER A 1 1029 ? -6.493 28.272 25.246 1.00 83.62 1029 SER A C 1
ATOM 8184 O O . SER A 1 1029 ? -5.746 27.411 24.780 1.00 83.62 1029 SER A O 1
ATOM 8186 N N . LEU A 1 1030 ? -6.866 29.334 24.521 1.00 84.12 1030 LEU A N 1
ATOM 8187 C CA . LEU A 1 1030 ? -6.403 29.577 23.147 1.00 84.12 1030 LEU A CA 1
ATOM 8188 C C . LEU A 1 1030 ? -4.879 29.799 23.079 1.00 84.12 1030 LEU A C 1
ATOM 8190 O O . LEU A 1 1030 ? -4.196 29.300 22.177 1.00 84.12 1030 LEU A O 1
ATOM 8194 N N . LEU A 1 1031 ? -4.321 30.508 24.063 1.00 86.12 1031 LEU A N 1
ATOM 8195 C CA . LEU A 1 1031 ? -2.876 30.664 24.215 1.00 86.12 1031 LEU A CA 1
ATOM 8196 C C . LEU A 1 1031 ? -2.198 29.324 24.533 1.00 86.12 1031 LEU A C 1
ATOM 8198 O O . LEU A 1 1031 ? -1.151 29.047 23.956 1.00 86.12 1031 LEU A O 1
ATOM 8202 N N . GLN A 1 1032 ? -2.790 28.458 25.362 1.00 86.25 1032 GLN A N 1
ATOM 8203 C CA . GLN A 1 1032 ? -2.237 27.131 25.662 1.00 86.25 1032 GLN A CA 1
ATOM 8204 C C . GLN A 1 1032 ? -2.239 26.201 24.437 1.00 86.25 1032 GLN A C 1
ATOM 8206 O O . GLN A 1 1032 ? -1.253 25.500 24.200 1.00 86.25 1032 GLN A O 1
ATOM 8211 N N . ALA A 1 1033 ? -3.276 26.258 23.595 1.00 78.94 1033 ALA A N 1
ATOM 8212 C CA . ALA A 1 1033 ? -3.279 25.572 22.300 1.00 78.94 1033 ALA A CA 1
ATOM 8213 C C . ALA A 1 1033 ? -2.115 26.050 21.411 1.00 78.94 1033 ALA A C 1
ATOM 8215 O O . ALA A 1 1033 ? -1.395 25.252 20.807 1.00 78.94 1033 ALA A O 1
ATOM 8216 N N . THR A 1 1034 ? -1.878 27.364 21.403 1.00 77.12 1034 THR A N 1
ATOM 8217 C CA . THR A 1 1034 ? -0.762 27.992 20.683 1.00 77.12 1034 THR A CA 1
ATOM 8218 C C . THR A 1 1034 ? 0.597 27.597 21.278 1.00 77.12 1034 THR A C 1
ATOM 8220 O O . THR A 1 1034 ? 1.539 27.339 20.531 1.00 77.12 1034 THR A O 1
ATOM 8223 N N . ALA A 1 1035 ? 0.713 27.478 22.604 1.00 78.81 1035 ALA A N 1
ATOM 8224 C CA . ALA A 1 1035 ? 1.933 27.048 23.286 1.00 78.81 1035 ALA A CA 1
ATOM 8225 C C . ALA A 1 1035 ? 2.355 25.633 22.863 1.00 78.81 1035 ALA A C 1
ATOM 8227 O O . ALA A 1 1035 ? 3.524 25.423 22.547 1.00 78.81 1035 ALA A O 1
ATOM 8228 N N . GLY A 1 1036 ? 1.411 24.693 22.734 1.00 71.06 1036 GLY A N 1
ATOM 8229 C CA . GLY A 1 1036 ? 1.687 23.364 22.176 1.00 71.06 1036 GLY A CA 1
ATOM 8230 C C . GLY A 1 1036 ? 2.328 23.430 20.781 1.00 71.06 1036 GLY A C 1
ATOM 8231 O O . GLY A 1 1036 ? 3.368 22.812 20.540 1.00 71.06 1036 GLY A O 1
ATOM 8232 N N . VAL A 1 1037 ? 1.771 24.250 19.883 1.00 71.06 1037 VAL A N 1
ATOM 8233 C CA . VAL A 1 1037 ? 2.308 24.466 18.525 1.00 71.06 1037 VAL A CA 1
ATOM 8234 C C . VAL A 1 1037 ? 3.703 25.108 18.555 1.00 71.06 1037 VAL A C 1
ATOM 8236 O O . VAL A 1 1037 ? 4.586 24.682 17.811 1.00 71.06 1037 VAL A O 1
ATOM 8239 N N . LEU A 1 1038 ? 3.945 26.086 19.434 1.00 71.50 1038 LEU A N 1
ATOM 8240 C CA . LEU A 1 1038 ? 5.253 26.739 19.589 1.00 71.50 1038 LEU A CA 1
ATOM 8241 C C . LEU A 1 1038 ? 6.325 25.792 20.155 1.00 71.50 1038 LEU A C 1
ATOM 8243 O O . LEU A 1 1038 ? 7.460 25.783 19.669 1.00 71.50 1038 LEU A O 1
ATOM 8247 N N . GLY A 1 1039 ? 5.970 24.961 21.137 1.00 67.88 1039 GLY A N 1
ATOM 8248 C CA . GLY A 1 1039 ? 6.848 23.932 21.694 1.00 67.88 1039 GLY A CA 1
ATOM 8249 C C . GLY A 1 1039 ? 7.282 22.917 20.632 1.00 67.88 1039 GLY A C 1
ATOM 8250 O O . GLY A 1 1039 ? 8.477 22.638 20.499 1.00 67.88 1039 GLY A O 1
ATOM 8251 N N . VAL A 1 1040 ? 6.334 22.448 19.814 1.00 65.62 1040 VAL A N 1
ATOM 8252 C CA . VAL A 1 1040 ? 6.569 21.582 18.644 1.00 65.62 1040 VAL A CA 1
ATOM 8253 C C . VAL A 1 1040 ? 7.477 22.281 17.621 1.00 65.62 1040 VAL A C 1
ATOM 8255 O O . VAL A 1 1040 ? 8.538 21.755 17.273 1.00 65.62 1040 VAL A O 1
ATOM 8258 N N . ALA A 1 1041 ? 7.140 23.506 17.207 1.00 66.44 1041 ALA A N 1
ATOM 8259 C CA . ALA A 1 1041 ? 7.930 24.284 16.250 1.00 66.44 1041 ALA A CA 1
ATOM 8260 C C . ALA A 1 1041 ? 9.385 24.511 16.708 1.00 66.44 1041 ALA A C 1
ATOM 8262 O O . ALA A 1 1041 ? 10.293 24.523 15.877 1.00 66.44 1041 ALA A O 1
ATOM 8263 N N . SER A 1 1042 ? 9.644 24.614 18.019 1.00 65.44 1042 SER A N 1
ATOM 8264 C CA . SER A 1 1042 ? 10.997 24.823 18.562 1.00 65.44 1042 SER A CA 1
ATOM 8265 C C . SER A 1 1042 ? 11.999 23.703 18.233 1.00 65.44 1042 SER A C 1
ATOM 8267 O O . SER A 1 1042 ? 13.205 23.959 18.204 1.00 65.44 1042 SER A O 1
ATOM 8269 N N . LYS A 1 1043 ? 11.530 22.468 17.980 1.00 67.31 1043 LYS A N 1
ATOM 8270 C CA . LYS A 1 1043 ? 12.392 21.296 17.717 1.00 67.31 1043 LYS A CA 1
ATOM 8271 C C . LYS A 1 1043 ? 12.663 21.063 16.232 1.00 67.31 1043 LYS A C 1
ATOM 8273 O O . LYS A 1 1043 ? 13.694 20.482 15.893 1.00 67.31 1043 LYS A O 1
ATOM 8278 N N . VAL A 1 1044 ? 11.793 21.558 15.350 1.00 68.81 1044 VAL A N 1
ATOM 8279 C CA . VAL A 1 1044 ? 11.904 21.374 13.892 1.00 68.81 1044 VAL A CA 1
ATOM 8280 C C . VAL A 1 1044 ? 13.242 21.892 13.330 1.00 68.81 1044 VAL A C 1
ATOM 8282 O O . VAL A 1 1044 ? 13.897 21.123 12.627 1.00 68.81 1044 VAL A O 1
ATOM 8285 N N . PRO A 1 1045 ? 13.752 23.093 13.686 1.00 64.38 1045 PRO A N 1
ATOM 8286 C CA . PRO A 1 1045 ? 15.070 23.539 13.228 1.00 64.38 1045 PRO A CA 1
ATOM 8287 C C . PRO A 1 1045 ? 16.206 22.586 13.620 1.00 64.38 1045 PRO A C 1
ATOM 8289 O O . PRO A 1 1045 ? 17.108 22.356 12.826 1.00 64.38 1045 PRO A O 1
ATOM 8292 N N . GLN A 1 1046 ? 16.152 21.983 14.812 1.00 60.47 1046 GLN A N 1
ATOM 8293 C CA . GLN A 1 1046 ? 17.205 21.084 15.292 1.00 60.47 1046 GLN A CA 1
ATOM 8294 C C . GLN A 1 1046 ? 17.180 19.722 14.577 1.00 60.47 1046 GLN A C 1
ATOM 8296 O O . GLN A 1 1046 ? 18.242 19.189 14.256 1.00 60.47 1046 GLN A O 1
ATOM 8301 N N . ILE A 1 1047 ? 15.983 19.212 14.253 1.00 71.44 1047 ILE A N 1
ATOM 8302 C CA . ILE A 1 1047 ? 15.782 18.042 13.378 1.00 71.44 1047 ILE A CA 1
ATOM 8303 C C . ILE A 1 1047 ? 16.374 18.307 11.985 1.00 71.44 1047 ILE A C 1
ATOM 8305 O O . ILE A 1 1047 ? 17.049 17.443 11.420 1.00 71.44 1047 ILE A O 1
ATOM 8309 N N . LEU A 1 1048 ? 16.146 19.505 11.437 1.00 61.97 1048 LEU A N 1
ATOM 8310 C CA . LEU A 1 1048 ? 16.642 19.908 10.119 1.00 61.97 1048 LEU A CA 1
ATOM 8311 C C . LEU A 1 1048 ? 18.165 20.111 10.103 1.00 61.97 1048 LEU A C 1
ATOM 8313 O O . LEU A 1 1048 ? 18.814 19.643 9.169 1.00 61.97 1048 LEU A O 1
ATOM 8317 N N . THR A 1 1049 ? 18.758 20.724 11.137 1.00 60.00 1049 THR A N 1
ATOM 8318 C CA . THR A 1 1049 ? 20.219 20.884 11.242 1.00 60.00 1049 THR A CA 1
ATOM 8319 C C . THR A 1 1049 ? 20.921 19.526 11.235 1.00 60.00 1049 THR A C 1
ATOM 8321 O O . THR A 1 1049 ? 21.744 19.292 10.354 1.00 60.00 1049 THR A O 1
ATOM 8324 N N . VAL A 1 1050 ? 20.545 18.600 12.128 1.00 62.66 1050 VAL A N 1
ATOM 8325 C CA . VAL A 1 1050 ? 21.147 17.249 12.216 1.00 62.66 1050 VAL A CA 1
ATOM 8326 C C . VAL A 1 1050 ? 21.009 16.478 10.897 1.00 62.66 1050 VAL A C 1
ATOM 8328 O O . VAL A 1 1050 ? 21.951 15.821 10.454 1.00 62.66 1050 VAL A O 1
ATOM 8331 N N . TRP A 1 1051 ? 19.859 16.604 10.229 1.00 62.03 1051 TRP A N 1
ATOM 8332 C CA . TRP A 1 1051 ? 19.629 16.012 8.911 1.00 62.03 1051 TRP A CA 1
ATOM 8333 C C . TRP A 1 1051 ? 20.534 16.613 7.824 1.00 62.03 1051 TRP A C 1
ATOM 8335 O O . TRP A 1 1051 ? 21.109 15.879 7.021 1.00 62.03 1051 TRP A O 1
ATOM 8345 N N . SER A 1 1052 ? 20.692 17.940 7.811 1.00 67.38 1052 SER A N 1
ATOM 8346 C CA . SER A 1 1052 ? 21.506 18.662 6.823 1.00 67.38 1052 SER A CA 1
ATOM 8347 C C . SER A 1 1052 ? 23.018 18.489 7.021 1.00 67.38 1052 SER A C 1
ATOM 8349 O O . SER A 1 1052 ? 23.759 18.441 6.041 1.00 67.38 1052 SER A O 1
ATOM 8351 N N . GLU A 1 1053 ? 23.476 18.345 8.268 1.00 66.19 1053 GLU A N 1
ATOM 8352 C CA . GLU A 1 1053 ? 24.882 18.099 8.612 1.00 66.19 1053 GLU A CA 1
ATOM 8353 C C . GLU A 1 1053 ? 25.297 16.631 8.413 1.00 66.19 1053 GLU A C 1
ATOM 8355 O O . GLU A 1 1053 ? 26.492 16.329 8.394 1.00 66.19 1053 GLU A O 1
ATOM 8360 N N . GLY A 1 1054 ? 24.334 15.707 8.285 1.00 60.91 1054 GLY A N 1
ATOM 8361 C CA . GLY A 1 1054 ? 24.588 14.271 8.119 1.00 60.91 1054 GLY A CA 1
ATOM 8362 C C . GLY A 1 1054 ? 25.269 13.606 9.324 1.00 60.91 1054 GLY A C 1
ATOM 8363 O O . GLY A 1 1054 ? 25.835 12.520 9.192 1.00 60.91 1054 GLY A O 1
ATOM 8364 N N . SER A 1 1055 ? 25.250 14.265 10.484 1.00 66.06 1055 SER A N 1
ATOM 8365 C CA . SER A 1 1055 ? 25.831 13.801 11.744 1.00 66.06 1055 SER A CA 1
ATOM 8366 C C . SER A 1 1055 ? 25.113 14.468 12.922 1.00 66.06 1055 SER A C 1
ATOM 8368 O O . SER A 1 1055 ? 24.453 15.489 12.751 1.00 66.06 1055 SER A O 1
ATOM 8370 N N . THR A 1 1056 ? 25.268 13.942 14.139 1.00 63.50 1056 THR A N 1
ATOM 8371 C CA . THR A 1 1056 ? 24.730 14.593 15.350 1.00 63.50 1056 THR A CA 1
ATOM 8372 C C . THR A 1 1056 ? 25.463 15.888 15.731 1.00 63.50 1056 THR A C 1
ATOM 8374 O O . THR A 1 1056 ? 24.980 16.623 16.591 1.00 63.50 1056 THR A O 1
ATOM 8377 N N . GLY A 1 1057 ? 26.614 16.191 15.115 1.00 65.50 1057 GLY A N 1
ATOM 8378 C CA . GLY A 1 1057 ? 27.365 17.437 15.296 1.00 65.50 1057 GLY A CA 1
ATOM 8379 C C . GLY A 1 1057 ? 27.842 17.669 16.736 1.00 65.50 1057 GLY A C 1
ATOM 8380 O O . GLY A 1 1057 ? 28.909 17.209 17.147 1.00 65.50 1057 GLY A O 1
ATOM 8381 N N . GLN A 1 1058 ? 27.063 18.433 17.505 1.00 52.22 1058 GLN A N 1
ATOM 8382 C CA . GLN A 1 1058 ? 27.273 18.702 18.938 1.00 52.22 1058 GLN A CA 1
ATOM 8383 C C . GLN A 1 1058 ? 26.033 18.377 19.796 1.00 52.22 1058 GLN A C 1
ATOM 8385 O O . GLN A 1 1058 ? 25.991 18.728 20.978 1.00 52.22 1058 GLN A O 1
ATOM 8390 N N . LEU A 1 1059 ? 25.020 17.722 19.221 1.00 62.41 1059 LEU A N 1
ATOM 8391 C CA . LEU A 1 1059 ? 23.799 17.326 19.914 1.00 62.41 1059 LEU A CA 1
ATOM 8392 C C . LEU A 1 1059 ? 24.080 16.162 20.872 1.00 62.41 1059 LEU A C 1
ATOM 8394 O O . LEU A 1 1059 ? 24.526 15.089 20.468 1.00 62.41 1059 LEU A O 1
ATOM 8398 N N . SER A 1 1060 ? 23.794 16.369 22.157 1.00 67.50 1060 SER A N 1
ATOM 8399 C CA . SER A 1 1060 ? 23.967 15.334 23.176 1.00 67.50 1060 SER A CA 1
ATOM 8400 C C . SER A 1 1060 ? 22.924 14.229 23.010 1.00 67.50 1060 SER A C 1
ATOM 8402 O O . SER A 1 1060 ? 21.736 14.448 23.255 1.00 67.50 1060 SER A O 1
ATOM 8404 N N . ALA A 1 1061 ? 23.378 13.022 22.661 1.00 62.75 1061 ALA A N 1
ATOM 8405 C CA . ALA A 1 1061 ? 22.533 11.831 22.594 1.00 62.75 1061 ALA A CA 1
ATOM 8406 C C . ALA A 1 1061 ? 21.792 11.571 23.920 1.00 62.75 1061 ALA A C 1
ATOM 8408 O O . ALA A 1 1061 ? 20.607 11.249 23.915 1.00 62.75 1061 ALA A O 1
ATOM 8409 N N . PHE A 1 1062 ? 22.460 11.808 25.055 1.00 65.69 1062 PHE A N 1
ATOM 8410 C CA . PHE A 1 1062 ? 21.872 11.726 26.395 1.00 65.69 1062 PHE A CA 1
ATOM 8411 C C . PHE A 1 1062 ? 20.703 12.708 26.584 1.00 65.69 1062 PHE A C 1
ATOM 8413 O O . PHE A 1 1062 ? 19.666 12.331 27.124 1.00 65.69 1062 PHE A O 1
ATOM 8420 N N . ALA A 1 1063 ? 20.822 13.946 26.090 1.00 65.44 1063 ALA A N 1
ATOM 8421 C CA . ALA A 1 1063 ? 19.722 14.910 26.155 1.00 65.44 1063 ALA A CA 1
ATOM 8422 C C . ALA A 1 1063 ? 18.519 14.456 25.311 1.00 65.44 1063 ALA A C 1
ATOM 8424 O O . ALA A 1 1063 ? 17.388 14.523 25.778 1.00 65.44 1063 ALA A O 1
ATOM 8425 N N . VAL A 1 1064 ? 18.759 13.937 24.103 1.00 73.19 1064 VAL A N 1
ATOM 8426 C CA . VAL A 1 1064 ? 17.696 13.455 23.204 1.00 73.19 1064 VAL A CA 1
ATOM 8427 C C . VAL A 1 1064 ? 16.968 12.230 23.768 1.00 73.19 1064 VAL A C 1
ATOM 8429 O O . VAL A 1 1064 ? 15.739 12.197 23.747 1.00 73.19 1064 VAL A O 1
ATOM 8432 N N . VAL A 1 1065 ? 17.696 11.265 24.342 1.00 73.50 1065 VAL A N 1
ATOM 8433 C CA . VAL A 1 1065 ? 17.101 10.119 25.059 1.00 73.50 1065 VAL A CA 1
ATOM 8434 C C . VAL A 1 1065 ? 16.221 10.597 26.218 1.00 73.50 1065 VAL A C 1
ATOM 8436 O O . VAL A 1 1065 ? 15.083 10.152 26.349 1.00 73.50 1065 VAL A O 1
ATOM 8439 N N . ASN A 1 1066 ? 16.703 11.551 27.019 1.00 70.69 1066 ASN A N 1
ATOM 8440 C CA . ASN A 1 1066 ? 15.940 12.083 28.148 1.00 70.69 1066 ASN A CA 1
ATOM 8441 C C . ASN A 1 1066 ? 14.713 12.902 27.711 1.00 70.69 1066 ASN A C 1
ATOM 8443 O O . ASN A 1 1066 ? 13.683 12.832 28.377 1.00 70.69 1066 ASN A O 1
ATOM 8447 N N . TYR A 1 1067 ? 14.763 13.621 26.583 1.00 75.44 1067 TYR A N 1
ATOM 8448 C CA . TYR A 1 1067 ? 13.575 14.277 26.024 1.00 75.44 1067 TYR A CA 1
ATOM 8449 C C . TYR A 1 1067 ? 12.534 13.259 25.535 1.00 75.44 1067 TYR A C 1
ATOM 8451 O O . TYR A 1 1067 ? 11.340 13.449 25.779 1.00 75.44 1067 TYR A O 1
ATOM 8459 N N . LEU A 1 1068 ? 12.955 12.151 24.913 1.00 79.62 1068 LEU A N 1
ATOM 8460 C CA . LEU A 1 1068 ? 12.047 11.074 24.505 1.00 79.62 1068 LEU A CA 1
ATOM 8461 C C . LEU A 1 1068 ? 11.375 10.404 25.714 1.00 79.62 1068 LEU A C 1
ATOM 8463 O O . LEU A 1 1068 ? 10.150 10.332 25.775 1.00 79.62 1068 LEU A O 1
ATOM 8467 N N . LEU A 1 1069 ? 12.164 9.964 26.699 1.00 75.62 1069 LEU A N 1
ATOM 8468 C CA . LEU A 1 1069 ? 11.649 9.315 27.910 1.00 75.62 1069 LEU A CA 1
ATOM 8469 C C . LEU A 1 1069 ? 10.791 10.270 28.752 1.00 75.62 1069 LEU A C 1
ATOM 8471 O O . LEU A 1 1069 ? 9.743 9.869 29.257 1.00 75.62 1069 LEU A O 1
ATOM 8475 N N . GLY A 1 1070 ? 11.188 11.541 28.860 1.00 75.94 1070 GLY A N 1
ATOM 8476 C CA . GLY A 1 1070 ? 10.425 12.573 29.557 1.00 75.94 1070 GLY A CA 1
ATOM 8477 C C . GLY A 1 1070 ? 9.071 12.846 28.901 1.00 75.94 1070 GLY A C 1
ATOM 8478 O O . GLY A 1 1070 ? 8.059 12.867 29.594 1.00 75.94 1070 GLY A O 1
ATOM 8479 N N . SER A 1 1071 ? 9.023 12.985 27.571 1.00 80.31 1071 SER A N 1
ATOM 8480 C CA . SER A 1 1071 ? 7.757 13.208 26.851 1.00 80.31 1071 SER A CA 1
ATOM 8481 C C . SER A 1 1071 ? 6.837 11.981 26.846 1.00 80.31 1071 SER A C 1
ATOM 8483 O O . SER A 1 1071 ? 5.633 12.145 27.022 1.00 80.31 1071 SER A O 1
ATOM 8485 N N . LEU A 1 1072 ? 7.377 10.757 26.778 1.00 81.12 1072 LEU A N 1
ATOM 8486 C CA . LEU A 1 1072 ? 6.590 9.533 26.986 1.00 81.12 1072 LEU A CA 1
ATOM 8487 C C . LEU A 1 1072 ? 5.989 9.476 28.397 1.00 81.12 1072 LEU A C 1
ATOM 8489 O O . LEU A 1 1072 ? 4.801 9.206 28.566 1.00 81.12 1072 LEU A O 1
ATOM 8493 N N . SER A 1 1073 ? 6.808 9.774 29.408 1.00 78.94 1073 SER A N 1
ATOM 8494 C CA . SER A 1 1073 ? 6.368 9.788 30.804 1.00 78.94 1073 SER A CA 1
ATOM 8495 C C . SER A 1 1073 ? 5.316 10.872 31.051 1.00 78.94 1073 SER A C 1
ATOM 8497 O O . SER A 1 1073 ? 4.394 10.641 31.823 1.00 78.94 1073 SER A O 1
ATOM 8499 N N . ARG A 1 1074 ? 5.395 12.018 30.356 1.00 79.38 1074 ARG A N 1
ATOM 8500 C CA . ARG A 1 1074 ? 4.377 13.077 30.420 1.00 79.38 1074 ARG A CA 1
ATOM 8501 C C . ARG A 1 1074 ? 3.020 12.636 29.893 1.00 79.38 1074 ARG A C 1
ATOM 8503 O O . ARG A 1 1074 ? 2.028 12.886 30.565 1.00 79.38 1074 ARG A O 1
ATOM 8510 N N . ILE A 1 1075 ? 2.974 11.935 28.756 1.00 82.88 1075 ILE A N 1
ATOM 8511 C CA . ILE A 1 1075 ? 1.722 11.361 28.230 1.00 82.88 1075 ILE A CA 1
ATOM 8512 C C . ILE A 1 1075 ? 1.080 10.454 29.291 1.00 82.88 1075 ILE A C 1
ATOM 8514 O O . ILE A 1 1075 ? -0.111 10.583 29.558 1.00 82.88 1075 ILE A O 1
ATOM 8518 N N . PHE A 1 1076 ? 1.873 9.599 29.949 1.00 77.69 1076 PHE A N 1
ATOM 8519 C CA . PHE A 1 1076 ? 1.380 8.747 31.034 1.00 77.69 1076 PHE A CA 1
ATOM 8520 C C . PHE A 1 1076 ? 0.892 9.552 32.251 1.00 77.69 1076 PHE A C 1
ATOM 8522 O O . PHE A 1 1076 ? -0.223 9.319 32.705 1.00 77.69 1076 PHE A O 1
ATOM 8529 N N . THR A 1 1077 ? 1.668 10.518 32.762 1.00 79.31 1077 THR A N 1
ATOM 8530 C CA . THR A 1 1077 ? 1.258 11.296 33.947 1.00 79.31 1077 THR A CA 1
ATOM 8531 C C . THR A 1 1077 ? 0.035 12.172 33.683 1.00 79.31 1077 THR A C 1
ATOM 8533 O O . THR A 1 1077 ? -0.833 12.281 34.541 1.00 79.31 1077 THR A O 1
ATOM 8536 N N . THR A 1 1078 ? -0.084 12.767 32.491 1.00 79.44 1078 THR A N 1
ATOM 8537 C CA . THR A 1 1078 ? -1.274 13.539 32.097 1.00 79.44 1078 THR A CA 1
ATOM 8538 C C . THR A 1 1078 ? -2.501 12.633 32.053 1.00 79.44 1078 THR A C 1
ATOM 8540 O O . THR A 1 1078 ? -3.478 12.935 32.725 1.00 79.44 1078 THR A O 1
ATOM 8543 N N . LEU A 1 1079 ? -2.418 11.464 31.403 1.00 78.31 1079 LEU A N 1
ATOM 8544 C CA . LEU A 1 1079 ? -3.510 10.479 31.357 1.00 78.31 1079 LEU A CA 1
ATOM 8545 C C . LEU A 1 1079 ? -3.950 9.927 32.727 1.00 78.31 1079 LEU A C 1
ATOM 8547 O O . LEU A 1 1079 ? -4.936 9.196 32.771 1.00 78.31 1079 LEU A O 1
ATOM 8551 N N . GLN A 1 1080 ? -3.226 10.194 33.819 1.00 78.06 1080 GLN A N 1
ATOM 8552 C CA . GLN A 1 1080 ? -3.542 9.709 35.172 1.00 78.06 1080 GLN A CA 1
ATOM 8553 C C . GLN A 1 1080 ? -3.813 10.826 36.196 1.00 78.06 1080 GLN A C 1
ATOM 8555 O O . GLN A 1 1080 ? -4.415 10.554 37.232 1.00 78.06 1080 GLN A O 1
ATOM 8560 N N . GLU A 1 1081 ? -3.383 12.065 35.939 1.00 74.25 1081 GLU A N 1
ATOM 8561 C CA . GLU A 1 1081 ? -3.511 13.194 36.878 1.00 74.25 1081 GLU A CA 1
ATOM 8562 C C . GLU A 1 1081 ? -4.224 14.429 36.297 1.00 74.25 1081 GLU A C 1
ATOM 8564 O O . GLU A 1 1081 ? -4.502 15.356 37.058 1.00 74.25 1081 GLU A O 1
ATOM 8569 N N . VAL A 1 1082 ? -4.504 14.482 34.985 1.00 78.06 1082 VAL A N 1
ATOM 8570 C CA . VAL A 1 1082 ? -5.047 15.673 34.303 1.00 78.06 1082 VAL A CA 1
ATOM 8571 C C . VAL A 1 1082 ? -6.042 15.283 33.199 1.00 78.06 1082 VAL A C 1
ATOM 8573 O O . VAL A 1 1082 ? -5.648 14.862 32.112 1.00 78.06 1082 VAL A O 1
ATOM 8576 N N . ASP A 1 1083 ? -7.337 15.492 33.446 1.00 73.69 1083 ASP A N 1
ATOM 8577 C CA . ASP A 1 1083 ? -8.415 15.284 32.460 1.00 73.69 1083 ASP A CA 1
ATOM 8578 C C . ASP A 1 1083 ? -8.527 16.476 31.483 1.00 73.69 1083 ASP A C 1
ATOM 8580 O O . ASP A 1 1083 ? -9.519 17.201 31.441 1.00 73.69 1083 ASP A O 1
ATOM 8584 N N . ASP A 1 1084 ? -7.443 16.731 30.740 1.00 75.81 1084 ASP A N 1
ATOM 8585 C CA . ASP A 1 1084 ? -7.331 17.820 29.764 1.00 75.81 1084 ASP A CA 1
ATOM 8586 C C . ASP A 1 1084 ? -6.768 17.301 28.421 1.00 75.81 1084 ASP A C 1
ATOM 8588 O O . ASP A 1 1084 ? -5.557 17.056 28.288 1.00 75.81 1084 ASP A O 1
ATOM 8592 N N . PRO A 1 1085 ? -7.620 17.159 27.386 1.00 76.75 1085 PRO A N 1
ATOM 8593 C CA . PRO A 1 1085 ? -7.187 16.738 26.057 1.00 76.75 1085 PRO A CA 1
ATOM 8594 C C . PRO A 1 1085 ? -6.172 17.683 25.396 1.00 76.75 1085 PRO A C 1
ATOM 8596 O O . PRO A 1 1085 ? -5.343 17.228 24.609 1.00 76.75 1085 PRO A O 1
ATOM 8599 N N . LEU A 1 1086 ? -6.206 18.987 25.687 1.00 74.44 1086 LEU A N 1
ATOM 8600 C CA . LEU A 1 1086 ? -5.343 19.981 25.049 1.00 74.44 1086 LEU A CA 1
ATOM 8601 C C . LEU A 1 1086 ? -3.887 19.832 25.508 1.00 74.44 1086 LEU A C 1
ATOM 8603 O O . LEU A 1 1086 ? -2.968 19.842 24.683 1.00 74.44 1086 LEU A O 1
ATOM 8607 N N . ILE A 1 1087 ? -3.680 19.616 26.811 1.00 76.69 1087 ILE A N 1
ATOM 8608 C CA . ILE A 1 1087 ? -2.365 19.284 27.380 1.00 76.69 1087 ILE A CA 1
ATOM 8609 C C . ILE A 1 1087 ? -1.871 17.938 26.826 1.00 76.69 1087 ILE A C 1
ATOM 8611 O O . ILE A 1 1087 ? -0.717 17.824 26.397 1.00 76.69 1087 ILE A O 1
ATOM 8615 N N . LEU A 1 1088 ? -2.752 16.933 26.767 1.00 79.44 1088 LEU A N 1
ATOM 8616 C CA . LEU A 1 1088 ? -2.433 15.600 26.255 1.00 79.44 1088 LEU A CA 1
ATOM 8617 C C . LEU A 1 1088 ? -1.949 15.626 24.794 1.00 79.44 1088 LEU A C 1
ATOM 8619 O O . LEU A 1 1088 ? -0.889 15.071 24.491 1.00 79.44 1088 LEU A O 1
ATOM 8623 N N . TYR A 1 1089 ? -2.669 16.300 23.890 1.00 79.75 1089 TYR A N 1
ATOM 8624 C CA . TYR A 1 1089 ? -2.261 16.411 22.484 1.00 79.75 1089 TYR A CA 1
ATOM 8625 C C . TYR A 1 1089 ? -0.926 17.156 22.318 1.00 79.75 1089 TYR A C 1
ATOM 8627 O O . TYR A 1 1089 ? -0.117 16.770 21.470 1.00 79.75 1089 TYR A O 1
ATOM 8635 N N . GLY A 1 1090 ? -0.647 18.156 23.164 1.00 77.00 1090 GLY A N 1
ATOM 8636 C CA . GLY A 1 1090 ? 0.651 18.834 23.211 1.00 77.00 1090 GLY A CA 1
ATOM 8637 C C . GLY A 1 1090 ? 1.811 17.880 23.522 1.00 77.00 1090 GLY A C 1
ATOM 8638 O O . GLY A 1 1090 ? 2.814 17.865 22.802 1.00 77.00 1090 GLY A O 1
ATOM 8639 N N . PHE A 1 1091 ? 1.668 17.025 24.541 1.00 81.75 1091 PHE A N 1
ATOM 8640 C CA . PHE A 1 1091 ? 2.699 16.035 24.877 1.00 81.75 1091 PHE A CA 1
ATOM 8641 C C . PHE A 1 1091 ? 2.836 14.922 23.828 1.00 81.75 1091 PHE A C 1
ATOM 8643 O O . PHE A 1 1091 ? 3.963 14.513 23.540 1.00 81.75 1091 PHE A O 1
ATOM 8650 N N . ILE A 1 1092 ? 1.741 14.481 23.197 1.00 83.00 1092 ILE A N 1
ATOM 8651 C CA . ILE A 1 1092 ? 1.776 13.507 22.089 1.00 83.00 1092 ILE A CA 1
ATOM 8652 C C . ILE A 1 1092 ? 2.570 14.059 20.893 1.00 83.00 1092 ILE A C 1
ATOM 8654 O O . ILE A 1 1092 ? 3.455 13.376 20.369 1.00 83.00 1092 ILE A O 1
ATOM 8658 N N . ALA A 1 1093 ? 2.321 15.310 20.492 1.00 79.50 1093 ALA A N 1
ATOM 8659 C CA . ALA A 1 1093 ? 3.063 15.954 19.408 1.00 79.50 1093 ALA A CA 1
ATOM 8660 C C . ALA A 1 1093 ? 4.551 16.165 19.761 1.00 79.50 1093 ALA A C 1
ATOM 8662 O O . ALA A 1 1093 ? 5.433 15.927 18.930 1.00 79.50 1093 ALA A O 1
ATOM 8663 N N . GLY A 1 1094 ? 4.849 16.538 21.011 1.00 79.31 1094 GLY A N 1
ATOM 8664 C CA . GLY A 1 1094 ? 6.220 16.644 21.518 1.00 79.31 1094 GLY A CA 1
ATOM 8665 C C . GLY A 1 1094 ? 6.976 15.309 21.506 1.00 79.31 1094 GLY A C 1
ATOM 8666 O O . GLY A 1 1094 ? 8.125 15.255 21.064 1.00 79.31 1094 GLY A O 1
ATOM 8667 N N . PHE A 1 1095 ? 6.329 14.216 21.926 1.00 85.00 1095 PHE A N 1
ATOM 8668 C CA . PHE A 1 1095 ? 6.898 12.866 21.878 1.00 85.00 1095 PHE A CA 1
ATOM 8669 C C . PHE A 1 1095 ? 7.227 12.431 20.445 1.00 85.00 1095 PHE A C 1
ATOM 8671 O O . PHE A 1 1095 ? 8.323 11.926 20.205 1.00 85.00 1095 PHE A O 1
ATOM 8678 N N . ALA A 1 1096 ? 6.341 12.695 19.478 1.00 83.12 1096 ALA A N 1
ATOM 8679 C CA . ALA A 1 1096 ? 6.582 12.366 18.072 1.00 83.12 1096 ALA A CA 1
ATOM 8680 C C . ALA A 1 1096 ? 7.846 13.052 17.509 1.00 83.12 1096 ALA A C 1
ATOM 8682 O O . ALA A 1 1096 ? 8.663 12.398 16.856 1.00 83.12 1096 ALA A O 1
ATOM 8683 N N . LEU A 1 1097 ? 8.071 14.339 17.808 1.00 80.56 1097 LEU A N 1
ATOM 8684 C CA . LEU A 1 1097 ? 9.294 15.035 17.381 1.00 80.56 1097 LEU A CA 1
ATOM 8685 C C . LEU A 1 1097 ? 10.549 14.568 18.134 1.00 80.56 1097 LEU A C 1
ATOM 8687 O O . LEU A 1 1097 ? 11.611 14.423 17.526 1.00 80.56 1097 LEU A O 1
ATOM 8691 N N . ASN A 1 1098 ? 10.442 14.277 19.433 1.00 82.94 1098 ASN A N 1
ATOM 8692 C CA . ASN A 1 1098 ? 11.556 13.705 20.196 1.00 82.94 1098 ASN A CA 1
ATOM 8693 C C . ASN A 1 1098 ? 11.927 12.298 19.699 1.00 82.94 1098 ASN A C 1
ATOM 8695 O O . ASN A 1 1098 ? 13.106 11.945 19.697 1.00 82.94 1098 ASN A O 1
ATOM 8699 N N . ALA A 1 1099 ? 10.958 11.514 19.217 1.00 83.00 1099 ALA A N 1
ATOM 8700 C CA . ALA A 1 1099 ? 11.203 10.216 18.592 1.00 83.00 1099 ALA A CA 1
ATOM 8701 C C . ALA A 1 1099 ? 11.959 10.363 17.263 1.00 83.00 1099 ALA A C 1
ATOM 8703 O O . ALA A 1 1099 ? 12.889 9.599 17.013 1.00 83.00 1099 ALA A O 1
ATOM 8704 N N . ILE A 1 1100 ? 11.643 11.381 16.453 1.00 81.69 1100 ILE A N 1
ATOM 8705 C CA . ILE A 1 1100 ? 12.405 11.705 15.235 1.00 81.69 1100 ILE A CA 1
ATOM 8706 C C . ILE A 1 1100 ? 13.850 12.095 15.584 1.00 81.69 1100 ILE A C 1
ATOM 8708 O O . ILE A 1 1100 ? 14.777 11.543 14.992 1.00 81.69 1100 ILE A O 1
ATOM 8712 N N . LEU A 1 1101 ? 14.066 12.969 16.578 1.00 77.81 1101 LEU A N 1
ATOM 8713 C CA . LEU A 1 1101 ? 15.417 13.313 17.053 1.00 77.81 1101 LEU A CA 1
ATOM 8714 C C . LEU A 1 1101 ? 16.180 12.085 17.573 1.00 77.81 1101 LEU A C 1
ATOM 8716 O O . LEU A 1 1101 ? 17.366 11.933 17.287 1.00 77.81 1101 LEU A O 1
ATOM 8720 N N . PHE A 1 1102 ? 15.524 11.192 18.319 1.00 82.38 1102 PHE A N 1
ATOM 8721 C CA . PHE A 1 1102 ? 16.146 9.966 18.823 1.00 82.38 1102 PHE A CA 1
ATOM 8722 C C . PHE A 1 1102 ? 16.522 9.006 17.691 1.00 82.38 1102 PHE A C 1
ATOM 8724 O O . PHE A 1 1102 ? 17.646 8.506 17.665 1.00 82.38 1102 PHE A O 1
ATOM 8731 N N . LEU A 1 1103 ? 15.634 8.804 16.715 1.00 80.88 1103 LEU A N 1
ATOM 8732 C CA . LEU A 1 1103 ? 15.921 8.000 15.528 1.00 80.88 1103 LEU A CA 1
ATOM 8733 C C . LEU A 1 1103 ? 17.076 8.597 14.713 1.00 80.88 1103 LEU A C 1
ATOM 8735 O O . LEU A 1 1103 ? 17.953 7.847 14.292 1.00 80.88 1103 LEU A O 1
ATOM 8739 N N . GLN A 1 1104 ? 17.149 9.925 14.562 1.00 73.00 1104 GLN A N 1
ATOM 8740 C CA . GLN A 1 1104 ? 18.313 10.597 13.973 1.00 73.00 1104 GLN A CA 1
ATOM 8741 C C . GLN A 1 1104 ? 19.592 10.351 14.788 1.00 73.00 1104 GLN A C 1
ATOM 8743 O O . GLN A 1 1104 ? 20.619 10.007 14.211 1.00 73.00 1104 GLN A O 1
ATOM 8748 N N . VAL A 1 1105 ? 19.552 10.473 16.118 1.00 76.06 1105 VAL A N 1
ATOM 8749 C CA . VAL A 1 1105 ? 20.711 10.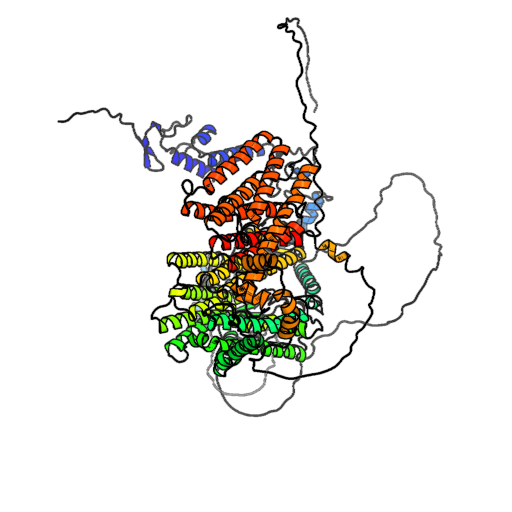216 16.993 1.00 76.06 1105 VAL A CA 1
ATOM 8750 C C . VAL A 1 1105 ? 21.204 8.771 16.888 1.00 76.06 1105 VAL A C 1
ATOM 8752 O O . VAL A 1 1105 ? 22.410 8.556 16.812 1.00 76.06 1105 VAL A O 1
ATOM 8755 N N . VAL A 1 1106 ? 20.303 7.786 16.834 1.00 75.88 1106 VAL A N 1
ATOM 8756 C CA . VAL A 1 1106 ? 20.651 6.367 16.641 1.00 75.88 1106 VAL A CA 1
ATOM 8757 C C . VAL A 1 1106 ? 21.201 6.118 15.231 1.00 75.88 1106 VAL A C 1
ATOM 8759 O O . VAL A 1 1106 ? 22.201 5.420 15.071 1.00 75.88 1106 VAL A O 1
ATOM 8762 N N . TYR A 1 1107 ? 20.600 6.726 14.207 1.00 72.25 1107 TYR A N 1
ATOM 8763 C CA . TYR A 1 1107 ? 21.013 6.595 12.807 1.00 72.25 1107 TYR A CA 1
ATOM 8764 C C . TYR A 1 1107 ? 22.390 7.228 12.530 1.00 72.25 1107 TYR A C 1
ATOM 8766 O O . TYR A 1 1107 ? 23.215 6.650 11.823 1.00 72.25 1107 TYR A O 1
ATOM 8774 N N . TYR A 1 1108 ? 22.674 8.383 13.136 1.00 68.44 1108 TYR A N 1
ATOM 8775 C CA . TYR A 1 1108 ? 23.941 9.109 13.014 1.00 68.44 1108 TYR A CA 1
ATOM 8776 C C . TYR A 1 1108 ? 24.954 8.791 14.134 1.00 68.44 1108 TYR A C 1
ATOM 8778 O O . TYR A 1 1108 ? 25.999 9.436 14.198 1.00 68.44 1108 TYR A O 1
ATOM 8786 N N . TRP A 1 1109 ? 24.698 7.794 14.993 1.00 66.81 1109 TRP A N 1
ATOM 8787 C CA . TRP A 1 1109 ? 25.484 7.506 16.210 1.00 66.81 1109 TRP A CA 1
ATOM 8788 C C . TRP A 1 1109 ? 26.991 7.320 15.967 1.00 66.81 1109 TRP A C 1
ATOM 8790 O O . TRP A 1 1109 ? 27.811 7.677 16.808 1.00 66.81 1109 TRP A O 1
ATOM 8800 N N . ASN A 1 1110 ? 27.357 6.773 14.803 1.00 56.69 1110 ASN A N 1
ATOM 8801 C CA . ASN A 1 1110 ? 28.744 6.544 14.380 1.00 56.69 1110 ASN A CA 1
ATOM 8802 C C . ASN A 1 1110 ? 29.124 7.348 13.119 1.00 56.69 1110 ASN A C 1
ATOM 8804 O O . ASN A 1 1110 ? 30.064 6.981 12.410 1.00 56.69 1110 ASN A O 1
ATOM 8808 N N . ALA A 1 1111 ? 28.386 8.416 12.793 1.00 56.22 1111 ALA A N 1
ATOM 8809 C CA . ALA A 1 1111 ? 28.712 9.278 11.662 1.00 56.22 1111 ALA A CA 1
ATOM 8810 C C . ALA A 1 1111 ? 30.013 10.058 11.950 1.00 56.22 1111 ALA A C 1
ATOM 8812 O O . ALA A 1 1111 ? 30.108 10.711 12.994 1.00 56.22 1111 ALA A O 1
ATOM 8813 N N . PRO A 1 1112 ? 31.027 10.025 11.064 1.00 50.22 1112 PRO A N 1
ATOM 8814 C CA . PRO A 1 1112 ? 32.233 10.818 11.258 1.00 50.22 1112 PRO A CA 1
ATOM 8815 C C . PRO A 1 1112 ? 31.885 12.308 11.183 1.00 50.22 1112 PRO A C 1
ATOM 8817 O O . PRO A 1 1112 ? 31.200 12.740 10.256 1.00 50.22 1112 PRO A O 1
ATOM 8820 N N . ALA A 1 1113 ? 32.377 13.096 12.142 1.00 52.38 1113 ALA A N 1
ATOM 8821 C CA . ALA A 1 1113 ? 32.145 14.537 12.170 1.00 52.38 1113 ALA A CA 1
ATOM 8822 C C . ALA A 1 1113 ? 32.585 15.188 10.847 1.00 52.38 1113 ALA A C 1
ATOM 8824 O O . ALA A 1 1113 ? 33.697 14.947 10.363 1.00 52.38 1113 ALA A O 1
ATOM 8825 N N . SER A 1 1114 ? 31.703 16.005 10.266 1.00 42.97 1114 SER A N 1
ATOM 8826 C CA . SER A 1 1114 ? 31.923 16.612 8.952 1.00 42.97 1114 SER A CA 1
ATOM 8827 C C . SER A 1 1114 ? 33.227 17.419 8.916 1.00 42.97 1114 SER A C 1
ATOM 8829 O O . SER A 1 1114 ? 33.479 18.272 9.774 1.00 42.97 1114 SER A O 1
ATOM 8831 N N . LYS A 1 1115 ? 34.072 17.163 7.908 1.00 39.88 1115 LYS A N 1
ATOM 8832 C CA . LYS A 1 1115 ? 35.296 17.942 7.677 1.00 39.88 1115 LYS A CA 1
ATOM 8833 C C . LYS A 1 1115 ? 34.904 19.347 7.219 1.00 39.88 1115 LYS A C 1
ATOM 8835 O O . LYS A 1 1115 ? 34.644 19.551 6.036 1.00 39.88 1115 LYS A O 1
ATOM 8840 N N . LYS A 1 1116 ? 34.871 20.299 8.162 1.00 36.66 1116 LYS A N 1
ATOM 8841 C CA . LYS A 1 1116 ? 34.546 21.710 7.905 1.00 36.66 1116 LYS A CA 1
ATOM 8842 C C . LYS A 1 1116 ? 35.302 22.248 6.684 1.00 36.66 1116 LYS A C 1
ATOM 8844 O O . LYS A 1 1116 ? 36.530 22.166 6.618 1.00 36.66 1116 LYS A O 1
ATOM 8849 N N . THR A 1 1117 ? 34.565 22.883 5.777 1.00 33.50 1117 THR A N 1
ATOM 8850 C CA . THR A 1 1117 ? 35.116 23.813 4.785 1.00 33.50 1117 THR A CA 1
ATOM 8851 C C . THR A 1 1117 ? 35.924 24.900 5.506 1.00 33.50 1117 THR A C 1
ATOM 8853 O O . THR A 1 1117 ? 35.585 25.287 6.625 1.00 33.50 1117 THR A O 1
ATOM 8856 N N . GLY A 1 1118 ? 37.015 25.365 4.892 1.00 29.03 1118 GLY A N 1
ATOM 8857 C CA . GLY A 1 1118 ? 38.030 26.180 5.567 1.00 29.03 1118 GLY A CA 1
ATOM 8858 C C . GLY A 1 1118 ? 37.486 27.430 6.270 1.00 29.03 1118 GLY A C 1
ATOM 8859 O O . GLY A 1 1118 ? 36.790 28.246 5.669 1.00 29.03 1118 GLY A O 1
ATOM 8860 N N . SER A 1 1119 ? 37.865 27.599 7.538 1.00 26.91 1119 SER A N 1
ATOM 8861 C CA . SER A 1 1119 ? 37.574 28.795 8.331 1.00 26.91 1119 SER A CA 1
ATOM 8862 C C . SER A 1 1119 ? 38.218 30.035 7.706 1.00 26.91 1119 SER A C 1
ATOM 8864 O O . SER A 1 1119 ? 39.424 30.244 7.858 1.00 26.91 1119 SER A O 1
ATOM 8866 N N . LYS A 1 1120 ? 37.420 30.915 7.087 1.00 28.00 1120 LYS A N 1
ATOM 8867 C CA . LYS A 1 1120 ? 37.828 32.313 6.898 1.00 28.00 1120 LYS A CA 1
ATOM 8868 C C . LYS A 1 1120 ? 37.843 33.001 8.261 1.00 28.00 1120 LYS A C 1
ATOM 8870 O O . LYS A 1 1120 ? 36.829 33.515 8.720 1.00 28.00 1120 LYS A O 1
ATOM 8875 N N . LYS A 1 1121 ? 39.016 32.995 8.894 1.00 26.16 1121 LYS A N 1
ATOM 8876 C CA . LYS A 1 1121 ? 39.318 33.857 10.034 1.00 26.16 1121 LYS A CA 1
ATOM 8877 C C . LYS A 1 1121 ? 39.256 35.306 9.531 1.00 26.16 1121 LYS A C 1
ATOM 8879 O O . LYS A 1 1121 ? 40.089 35.694 8.719 1.00 26.16 1121 LYS A O 1
ATOM 8884 N N . LEU A 1 1122 ? 38.241 36.055 9.952 1.00 32.16 1122 LEU A N 1
ATOM 8885 C CA . LEU A 1 1122 ? 38.265 37.517 9.917 1.00 32.16 1122 LEU A CA 1
ATOM 8886 C C . LEU A 1 1122 ? 38.777 38.018 11.271 1.00 32.16 1122 LEU A C 1
ATOM 8888 O O . LEU A 1 1122 ? 38.722 37.294 12.267 1.00 32.16 1122 LEU A O 1
ATOM 8892 N N . GLU A 1 1123 ? 39.384 39.197 11.254 1.00 31.28 1123 GLU A N 1
ATOM 8893 C CA . GLU A 1 1123 ? 40.306 39.644 12.299 1.00 31.28 1123 GLU A CA 1
ATOM 8894 C C . GLU A 1 1123 ? 39.601 40.362 13.462 1.00 31.28 1123 GLU A C 1
ATOM 8896 O O . GLU A 1 1123 ? 38.379 40.518 13.482 1.00 31.28 1123 GLU A O 1
ATOM 8901 N N . GLU A 1 1124 ? 40.377 40.711 14.487 1.00 30.14 1124 GLU A N 1
ATOM 8902 C CA . GLU A 1 1124 ? 39.881 41.217 15.770 1.00 30.14 1124 GLU A CA 1
ATOM 8903 C C . GLU A 1 1124 ? 39.207 42.601 15.661 1.00 30.14 1124 GLU A C 1
ATOM 8905 O O . GLU A 1 1124 ? 39.554 43.405 14.791 1.00 30.14 1124 GLU A O 1
ATOM 8910 N N . PRO A 1 1125 ? 38.245 42.920 16.550 1.00 30.94 1125 PRO A N 1
ATOM 8911 C CA . PRO A 1 1125 ? 37.571 44.212 16.539 1.00 30.94 1125 PRO A CA 1
ATOM 8912 C C . PRO A 1 1125 ? 38.505 45.335 17.009 1.00 30.94 1125 PRO A C 1
ATOM 8914 O O . PRO A 1 1125 ? 38.967 45.342 18.151 1.00 30.94 1125 PRO A O 1
ATOM 8917 N N . ILE A 1 1126 ? 38.719 46.337 16.153 1.00 29.53 1126 ILE A N 1
ATOM 8918 C CA . ILE A 1 1126 ? 39.378 47.592 16.538 1.00 29.53 1126 ILE A CA 1
ATOM 8919 C C . ILE A 1 1126 ? 38.497 48.321 17.562 1.00 29.53 1126 ILE A C 1
ATOM 8921 O O . ILE A 1 1126 ? 37.301 48.514 17.339 1.00 29.53 1126 ILE A O 1
ATOM 8925 N N . ALA A 1 1127 ? 39.098 48.754 18.671 1.00 29.20 1127 ALA A N 1
ATOM 8926 C CA . ALA A 1 1127 ? 38.419 49.469 19.745 1.00 29.20 1127 ALA A CA 1
ATOM 8927 C C . ALA A 1 1127 ? 39.079 50.826 20.047 1.00 29.20 1127 ALA A C 1
ATOM 8929 O O . ALA A 1 1127 ? 40.300 50.943 20.032 1.00 29.20 1127 ALA A O 1
ATOM 8930 N N . ALA A 1 1128 ? 38.231 51.789 20.425 1.00 28.98 1128 ALA A N 1
ATOM 8931 C CA . ALA A 1 1128 ? 38.541 53.089 21.030 1.00 28.98 1128 ALA A CA 1
ATOM 8932 C C . ALA A 1 1128 ? 39.336 54.122 20.195 1.00 28.98 1128 ALA A C 1
ATOM 8934 O O . ALA A 1 1128 ? 40.555 54.064 20.058 1.00 28.98 1128 ALA A O 1
ATOM 8935 N N . ASP A 1 1129 ? 38.622 55.177 19.791 1.00 31.89 1129 ASP A N 1
ATOM 8936 C CA . ASP A 1 1129 ? 39.177 56.490 19.446 1.00 31.89 1129 ASP A CA 1
ATOM 8937 C C . ASP A 1 1129 ? 40.114 57.056 20.523 1.00 31.89 1129 ASP A C 1
ATOM 8939 O O . ASP A 1 1129 ? 39.825 56.968 21.724 1.00 31.89 1129 ASP A O 1
ATOM 8943 N N . LYS A 1 1130 ? 41.148 57.796 20.092 1.00 28.14 1130 LYS A N 1
ATOM 8944 C CA . LYS A 1 1130 ? 41.711 58.891 20.900 1.00 28.14 1130 LYS A CA 1
ATOM 8945 C C . LYS A 1 1130 ? 42.508 59.922 20.089 1.00 28.14 1130 LYS A C 1
ATOM 8947 O O . LYS A 1 1130 ? 43.649 59.677 19.727 1.00 28.14 1130 LYS A O 1
ATOM 8952 N N . LYS A 1 1131 ? 41.906 61.113 19.970 1.00 26.39 1131 LYS A N 1
ATOM 8953 C CA . LYS A 1 1131 ? 42.517 62.451 19.806 1.00 26.39 1131 LYS A CA 1
ATOM 8954 C C . LYS A 1 1131 ? 43.471 62.659 18.616 1.00 26.39 1131 LYS A C 1
ATOM 8956 O O . LYS A 1 1131 ? 44.585 62.165 18.563 1.00 26.39 1131 LYS A O 1
ATOM 8961 N N . GLU A 1 1132 ? 43.027 63.424 17.621 1.00 27.06 1132 GLU A N 1
ATOM 8962 C CA . GLU A 1 1132 ? 43.203 64.892 17.567 1.00 27.06 1132 GLU A CA 1
ATOM 8963 C C . GLU A 1 1132 ? 44.665 65.360 17.449 1.00 27.06 1132 GLU A C 1
ATOM 8965 O O . GLU A 1 1132 ? 45.362 65.561 18.442 1.00 27.06 1132 GLU A O 1
ATOM 8970 N N . THR A 1 1133 ? 45.051 65.788 16.248 1.00 26.23 1133 THR A N 1
ATOM 8971 C CA . THR A 1 1133 ? 45.497 67.182 16.087 1.00 26.23 1133 THR A CA 1
ATOM 8972 C C . THR A 1 1133 ? 45.193 67.654 14.670 1.00 26.23 1133 THR A C 1
ATOM 8974 O O . THR A 1 1133 ? 45.477 66.957 13.701 1.00 26.23 1133 THR A O 1
ATOM 8977 N N . ALA A 1 1134 ? 44.578 68.827 14.539 1.00 26.27 1134 ALA A N 1
ATOM 8978 C CA . ALA A 1 1134 ? 44.194 69.378 13.245 1.00 26.27 1134 ALA A CA 1
ATOM 8979 C C . ALA A 1 1134 ? 45.257 70.336 12.696 1.00 26.27 1134 ALA A C 1
ATOM 8981 O O . ALA A 1 1134 ? 45.852 71.105 13.451 1.00 26.27 1134 ALA A O 1
ATOM 8982 N N . ARG A 1 1135 ? 45.366 70.404 11.365 1.00 24.62 1135 ARG A N 1
ATOM 8983 C CA . ARG A 1 1135 ? 45.467 71.683 10.646 1.00 24.62 1135 ARG A CA 1
ATOM 8984 C C . ARG A 1 1135 ? 45.035 71.521 9.192 1.00 24.62 1135 ARG A C 1
ATOM 8986 O O . ARG A 1 1135 ? 45.359 70.533 8.545 1.00 24.62 1135 ARG A O 1
ATOM 8993 N N . ALA A 1 1136 ? 44.277 72.498 8.708 1.00 26.03 1136 ALA A N 1
ATOM 8994 C CA . ALA A 1 1136 ? 43.888 72.599 7.310 1.00 26.03 1136 ALA A CA 1
ATOM 8995 C C . ALA A 1 1136 ? 44.972 73.319 6.497 1.00 26.03 1136 ALA A C 1
ATOM 8997 O O . ALA A 1 1136 ? 45.740 74.099 7.057 1.00 26.03 1136 ALA A O 1
ATOM 8998 N N . VAL A 1 1137 ? 44.936 73.147 5.176 1.00 25.67 1137 VAL A N 1
ATOM 8999 C CA . VAL A 1 1137 ? 44.992 74.251 4.203 1.00 25.67 1137 VAL A CA 1
ATOM 9000 C C . VAL A 1 1137 ? 44.363 73.763 2.893 1.00 25.67 1137 VAL A C 1
ATOM 9002 O O . VAL A 1 1137 ? 44.462 72.590 2.541 1.00 25.67 1137 VAL A O 1
ATOM 9005 N N . SER A 1 1138 ? 43.670 74.662 2.201 1.00 24.50 1138 SER A N 1
ATOM 9006 C CA . SER A 1 1138 ? 43.027 74.431 0.905 1.00 24.50 1138 SER A CA 1
ATOM 9007 C C . SER A 1 1138 ? 43.806 75.088 -0.240 1.00 24.50 1138 SER A C 1
ATOM 9009 O O . SER A 1 1138 ? 44.564 76.025 -0.006 1.00 24.50 1138 SER A O 1
ATOM 9011 N N . SER A 1 1139 ? 43.464 74.716 -1.479 1.00 25.16 1139 SER A N 1
ATOM 9012 C CA . SER A 1 1139 ? 43.892 75.331 -2.753 1.00 25.16 1139 SER A CA 1
ATOM 9013 C C . SER A 1 1139 ? 45.332 75.053 -3.218 1.00 25.16 1139 SER A C 1
ATOM 9015 O O . SER A 1 1139 ? 46.237 74.813 -2.427 1.00 25.16 1139 SER A O 1
ATOM 9017 N N . GLY A 1 1140 ? 45.503 75.038 -4.545 1.00 23.61 1140 GLY A N 1
ATOM 9018 C CA . GLY A 1 1140 ? 46.718 74.611 -5.248 1.00 23.61 1140 GLY A CA 1
ATOM 9019 C C . GLY A 1 1140 ? 46.423 74.341 -6.727 1.00 23.61 1140 GLY A C 1
ATOM 9020 O O . GLY A 1 1140 ? 46.411 73.195 -7.164 1.00 23.61 1140 GLY A O 1
ATOM 9021 N N . SER A 1 1141 ? 46.066 75.389 -7.474 1.00 23.20 1141 SER A N 1
ATOM 9022 C CA . SER A 1 1141 ? 45.662 75.318 -8.888 1.00 23.20 1141 SER A CA 1
ATOM 9023 C C . SER A 1 1141 ? 46.847 75.218 -9.866 1.00 23.20 1141 SER A C 1
ATOM 9025 O O . SER A 1 1141 ? 47.981 75.532 -9.514 1.00 23.20 1141 SER A O 1
ATOM 9027 N N . ALA A 1 1142 ? 46.564 74.815 -11.111 1.00 31.17 1142 ALA A N 1
ATOM 9028 C CA . ALA A 1 1142 ? 47.532 74.708 -12.213 1.00 31.17 1142 ALA A CA 1
ATOM 9029 C C . ALA A 1 1142 ? 48.182 76.058 -12.610 1.00 31.17 1142 ALA A C 1
ATOM 9031 O O . ALA A 1 1142 ? 47.697 77.121 -12.211 1.00 31.17 1142 ALA A O 1
ATOM 9032 N N . PRO A 1 1143 ? 49.246 76.029 -13.440 1.00 37.41 1143 PRO A N 1
ATOM 9033 C CA . PRO A 1 1143 ? 49.025 76.342 -14.863 1.00 37.41 1143 PRO A CA 1
ATOM 9034 C C . PRO A 1 1143 ? 49.803 75.430 -15.851 1.00 37.41 1143 PRO A C 1
ATOM 9036 O O . PRO A 1 1143 ? 50.214 74.328 -15.499 1.00 37.41 1143 PRO A O 1
ATOM 9039 N N . SER A 1 1144 ? 49.905 75.855 -17.117 1.00 27.16 1144 SER A N 1
ATOM 9040 C CA . SER A 1 1144 ? 50.160 75.037 -18.319 1.00 27.16 1144 SER A CA 1
ATOM 9041 C C . SER A 1 1144 ? 51.436 75.425 -19.116 1.00 27.16 1144 SER A C 1
ATOM 9043 O O . SER A 1 1144 ? 52.325 76.083 -18.580 1.00 27.16 1144 SER A O 1
ATOM 9045 N N . TYR A 1 1145 ? 51.473 75.050 -20.412 1.00 28.12 1145 TYR A N 1
ATOM 9046 C CA . TYR A 1 1145 ? 52.490 75.304 -21.462 1.00 28.12 1145 TYR A CA 1
ATOM 9047 C C . TYR A 1 1145 ? 53.703 74.336 -21.464 1.00 28.12 1145 TYR A C 1
ATOM 9049 O O . TYR A 1 1145 ? 54.124 73.874 -20.412 1.00 28.12 1145 TYR A O 1
ATOM 9057 N N . ALA A 1 1146 ? 54.295 73.939 -22.605 1.00 27.38 1146 ALA A N 1
ATOM 9058 C CA . ALA A 1 1146 ? 54.135 74.392 -24.004 1.00 27.38 1146 ALA A CA 1
ATOM 9059 C C . ALA A 1 1146 ? 53.994 73.221 -25.032 1.00 27.38 1146 ALA A C 1
ATOM 9061 O O . ALA A 1 1146 ? 53.587 72.123 -24.666 1.00 27.38 1146 ALA A O 1
ATOM 9062 N N . GLU A 1 1147 ? 54.245 73.464 -26.329 1.00 32.06 1147 GLU A N 1
ATOM 9063 C CA . GLU A 1 1147 ? 53.689 72.712 -27.480 1.00 32.06 1147 GLU A CA 1
ATOM 9064 C C . GLU A 1 1147 ? 54.739 72.391 -28.591 1.00 32.06 1147 GLU A C 1
ATOM 9066 O O . GLU A 1 1147 ? 55.779 73.043 -28.638 1.00 32.06 1147 GLU A O 1
ATOM 9071 N N . LYS A 1 1148 ? 54.383 71.504 -29.554 1.00 34.19 1148 LYS A N 1
ATOM 9072 C CA . LYS A 1 1148 ? 54.995 71.249 -30.902 1.00 34.19 1148 LYS A CA 1
ATOM 9073 C C . LYS A 1 1148 ? 56.293 70.393 -30.980 1.00 34.19 1148 LYS A C 1
ATOM 9075 O O . LYS A 1 1148 ? 57.114 70.445 -30.079 1.00 34.19 1148 LYS A O 1
ATOM 9080 N N . ALA A 1 1149 ? 56.580 69.615 -32.050 1.00 30.59 1149 ALA A N 1
ATOM 9081 C CA . ALA A 1 1149 ? 55.757 69.096 -33.177 1.00 30.59 1149 ALA A CA 1
ATOM 9082 C C . ALA A 1 1149 ? 56.473 68.019 -34.061 1.00 30.59 1149 ALA A C 1
ATOM 9084 O O . ALA A 1 1149 ? 57.684 68.078 -34.236 1.00 30.59 1149 ALA A O 1
ATOM 9085 N N . GLY A 1 1150 ? 55.689 67.171 -34.763 1.00 29.97 1150 GLY A N 1
ATOM 9086 C CA . GLY A 1 1150 ? 56.041 66.482 -36.039 1.00 29.97 1150 GLY A CA 1
ATOM 9087 C C . GLY A 1 1150 ? 56.876 65.181 -35.972 1.00 29.97 1150 GLY A C 1
ATOM 9088 O O . GLY A 1 1150 ? 57.538 64.934 -34.977 1.00 29.97 1150 GLY A O 1
ATOM 9089 N N . LYS A 1 1151 ? 56.911 64.301 -36.998 1.00 30.38 1151 LYS A N 1
ATOM 9090 C CA . LYS A 1 1151 ? 56.157 64.185 -38.281 1.00 30.38 1151 LYS A CA 1
ATOM 9091 C C . LYS A 1 1151 ? 56.235 62.732 -38.841 1.00 30.38 1151 LYS A C 1
ATOM 9093 O O . LYS A 1 1151 ? 57.068 61.953 -38.396 1.00 30.38 1151 LYS A O 1
ATOM 9098 N N . SER A 1 1152 ? 55.385 62.379 -39.817 1.00 35.75 1152 SER A N 1
ATOM 9099 C CA . SER A 1 1152 ? 55.294 61.055 -40.489 1.00 35.75 1152 SER A CA 1
ATOM 9100 C C . SER A 1 1152 ? 56.188 60.907 -41.744 1.00 35.75 1152 SER A C 1
ATOM 9102 O O . SER A 1 1152 ? 56.747 61.902 -42.209 1.00 35.75 1152 SER A O 1
ATOM 9104 N N . PRO A 1 1153 ? 56.328 59.683 -42.312 1.00 45.38 1153 PRO A N 1
ATOM 9105 C CA . PRO A 1 1153 ? 55.691 59.399 -43.619 1.00 45.38 1153 PRO A CA 1
ATOM 9106 C C . PRO A 1 1153 ? 55.074 57.971 -43.728 1.00 45.38 1153 PRO A C 1
ATOM 9108 O O . PRO A 1 1153 ? 54.627 57.430 -42.723 1.00 45.38 1153 PRO A O 1
ATOM 9111 N N . SER A 1 1154 ? 54.921 57.396 -44.940 1.00 35.22 1154 SER A N 1
ATOM 9112 C CA . SER A 1 1154 ? 53.902 56.359 -45.244 1.00 35.22 1154 SER A CA 1
ATOM 9113 C C . SER A 1 1154 ? 54.274 55.260 -46.279 1.00 35.22 1154 SER A C 1
ATOM 9115 O O . SER A 1 1154 ? 55.209 55.412 -47.060 1.00 35.22 1154 SER A O 1
ATOM 9117 N N . THR A 1 1155 ? 53.413 54.222 -46.349 1.00 40.28 1155 THR A N 1
ATOM 9118 C CA . THR A 1 1155 ? 53.114 53.267 -47.462 1.00 40.28 1155 THR A CA 1
ATOM 9119 C C . THR A 1 1155 ? 53.672 51.819 -47.490 1.00 40.28 1155 THR A C 1
ATOM 9121 O O . THR A 1 1155 ? 54.845 51.561 -47.263 1.00 40.28 1155 THR A O 1
ATOM 9124 N N . ARG A 1 1156 ? 52.775 50.929 -47.983 1.00 32.81 1156 ARG A N 1
ATOM 9125 C CA . ARG A 1 1156 ? 52.938 49.662 -48.756 1.00 32.81 1156 ARG A CA 1
ATOM 9126 C C . ARG A 1 1156 ? 53.104 48.276 -48.076 1.00 32.81 1156 ARG A C 1
ATOM 9128 O O . ARG A 1 1156 ? 53.932 48.072 -47.207 1.00 32.81 1156 ARG A O 1
ATOM 9135 N N . ARG A 1 1157 ? 52.314 47.328 -48.638 1.00 36.88 1157 ARG A N 1
ATOM 9136 C CA . ARG A 1 1157 ? 52.496 45.863 -48.886 1.00 36.88 1157 ARG A CA 1
ATOM 9137 C C . ARG A 1 1157 ? 53.829 45.233 -48.431 1.00 36.88 1157 ARG A C 1
ATOM 9139 O O . ARG A 1 1157 ? 54.874 45.814 -48.682 1.00 36.88 1157 ARG A O 1
ATOM 9146 N N . ARG A 1 1158 ? 53.881 43.969 -47.984 1.00 36.66 1158 ARG A N 1
ATOM 9147 C CA . ARG A 1 1158 ? 53.122 42.747 -48.384 1.00 36.66 1158 ARG A CA 1
ATOM 9148 C C . ARG A 1 1158 ? 53.235 41.705 -47.241 1.00 36.66 1158 ARG A C 1
ATOM 9150 O O . ARG A 1 1158 ? 54.201 41.778 -46.493 1.00 36.66 1158 ARG A O 1
ATOM 9157 N N . GLY A 1 1159 ? 52.351 40.717 -47.117 1.00 37.66 1159 GLY A N 1
ATOM 9158 C CA . GLY A 1 1159 ? 51.131 40.432 -47.882 1.00 37.66 1159 GLY A CA 1
ATOM 9159 C C . GLY A 1 1159 ? 50.587 39.050 -47.550 1.00 37.66 1159 GLY A C 1
ATOM 9160 O O . GLY A 1 1159 ? 51.009 38.514 -46.506 1.00 37.66 1159 GLY A O 1
#

Radius of gyration: 44.93 Å; chains: 1; bounding box: 118×130×137 Å